Protein AF-0000000067841656 (afdb_homodimer)

Secondary structure (DSSP, 8-state):
-----------B-S--HHHHHHHHHTT--GGGEEEEEEESSS----EEESTTS-B--GGGHHHHHHHHHHHHT-TT---EEEEEESSEEETTEEES-EEEE----TT--HHHHHHHHHHHHHTT--EE-S-EEEE--SS-----PPP--SSS-TT-GGGPPP-TT--GGG-EEEEEEEETTEEEEEEES--TTEEEEEEEEEES--S----EEEEEEEETTEEEEEEEEEEETT-EEEEEE--S-HHHHHHHHHHHHHHHTT-EE-S-EEE-PPPTTPEEEEEEEPPPHHHHHHHHHHHT-HHHHHHHHHHHHHHT--TTSSSHHHHHHHHHHHHHHHTT---TT-B-SSSSS--SS-BB-HHHHHHHHHHHHHSTTHHHHHHTSPBTTTSGGGTTTTTTSTTTTSEEEEEEEETTEEEEEEEEE-TTS-EEEEEEEEE-SS-TTHHHHHHHHHHHHHT----TT-----/-----------B-S--HHHHHHHHHTT--GGGEEEEEEESSS----EEESTTS-B--GGGHHHHHHHHHHHHT-TT---EEEEEESSEEETTEEES-EEEE----TT--HHHHHHHHHHHHHTT--EE-S-EEEE--SS-----PPP--SSS-TT-GGGPPP-TT--GGG-EEEEEEEETTEEEEEEES--TTEEEEEEEEEES-SS----EEEEEEEETTEEEEEEEEEEETT-EEEEEE--S-HHHHHHHHHHHHHHHTT-EE-S-EEE-PPPTTPEEEEEEEPPPHHHHHHHHHHHT-HHHHHHHHHHHHHHT--TT-SSHHHHHHHHHHHHHHHTT---TT-B-SSSSS--SS-BB-HHHHHHHHHHHHHSTTHHHHHHTSPBTTTSGGGTTTTTTSTTTTSEEEEEEEETTEEEEEEEEE-TTS-EEEEEEEEE-SS-TTHHHHHHHHHHHHHT----TT-----

Foldseek 3Di:
DPPPDPPPQAAAADDDPVLVVLCVVQPHDQCQKFKWKFFFFDDDHIYGYNQPDWDQFFQLLLLLLLLLCCVPVHQQDWFKWFWWFPADADQQETEGEIEIWFRLGLPQELVNLLVQVVLLVVLRHFEYAEEYAYEFPLFQDDDDDQFDQVPPDCFDLLRQATTSQQYNSLKKKWKWAAAPFDIDIDIPPPFVQEAEAEAEGEDADPPQPWDWDWQWDDDPRHIYIYIYTYGYHGDMDMDMTRGDDRQSSNRRSSQSSSVVVNGYYNYYYYYDHDDPSIGTSGMDIHGGSLVLLLCCQQALRQNSSLSSLLSCQSVQPDPVQSTSNSSSVVSSQVVCVVVVQNWPSADDDRSRSSDPPGIGGLNSQLVVQSVLCVDPCVVSSQSSADFACCGGPNVNPCVPHPQGRFWRWGWRDGQFKTWIWHWGAACVGTIMTMTMMGGGNHCPSVVVSVSVSRVVRNDPDDPVPPPPPD/DDPPDPPPQAAAADDDPVLVVLCVVQPHDQCQKFKWKFFFFDDDHIYGYNQPDKDQFFQLLLLLLLLLCCVPVHQQDWFKWFWWFPADADQQETEGEIEIWFRLGLPQELVNLLVQVVLLVVLRHFEYAEEYAYEFPLFQDDDDDQFDQVPPDCFDLLRQATTSQQYNSLKKKWKWAAAPFDIDIDIPPPFVQEAEAEAEGEDADPPQPKDWDWQWDDDPRHIYIYIYTYGYHGDMDMDMTRGDDRQSSNRRSSQSSSVVVNGYYNYYYYYDHDDPSIGTSGMDIHGGSLVLLLCCQQALRQNSSLSSLLSCQSVQPDPPQSTSNSSSVVSSQVVCVVVVQNWPSADDDRSRSSDPPGIGGLNSQLVVQSVLCVDPCVVSSQSSAHFACCGGPNVNPCVVHPQGRFWRWGWRDGQFKTWIWGWGAALVGTIMTMTMMGGGNHCPSVVVSVSVSRVVRNDPDDPVPPPPPD

InterPro domains:
  IPR000667 Peptidase S13, D-Ala-D-Ala carboxypeptidase C [PF02113] (19-440)
  IPR000667 Peptidase S13, D-Ala-D-Ala carboxypeptidase C [PR00922] (55-74)
  IPR000667 Peptidase S13, D-Ala-D-Ala carboxypeptidase C [PR00922] (280-302)
  IPR000667 Peptidase S13, D-Ala-D-Ala carboxypeptidase C [PR00922] (340-354)
  IPR000667 Peptidase S13, D-Ala-D-Ala carboxypeptidase C [PR00922] (355-369)
  IPR000667 Peptidase S13, D-Ala-D-Ala carboxypeptidase C [PR00922] (417-430)
  IPR000667 Peptidase S13, D-Ala-D-Ala carboxypeptidase C [PTHR30023] (12-459)
  IPR000667 Peptidase S13, D-Ala-D-Ala carboxypeptidase C [TIGR00666] (50-440)
  IPR012338 Beta-lactamase/transpeptidase-like [G3DSA:3.40.710.10] (265-459)
  IPR012338 Beta-lactamase/transpeptidase-like [SSF56601] (22-460)

Structure (mmCIF, N/CA/C/O backbone):
data_AF-0000000067841656-model_v1
#
loop_
_entity.id
_entity.type
_entity.pdbx_description
1 polymer 'D-alanyl-D-alanine carboxypeptidase'
#
loop_
_atom_site.group_PDB
_atom_site.id
_atom_site.type_symbol
_atom_site.label_atom_id
_atom_site.label_alt_id
_atom_site.label_comp_id
_atom_site.label_asym_id
_atom_site.label_entity_id
_atom_site.label_seq_id
_atom_site.pdbx_PDB_ins_code
_atom_site.Cartn_x
_atom_site.Cartn_y
_atom_site.Cartn_z
_atom_site.occupancy
_atom_site.B_iso_or_equiv
_atom_site.auth_seq_id
_atom_site.auth_comp_id
_atom_site.auth_asym_id
_atom_site.auth_atom_id
_atom_site.pdbx_PDB_model_num
ATOM 1 N N . MET A 1 1 ? -13.117 48.906 34.156 1 37.34 1 MET A N 1
ATOM 2 C CA . MET A 1 1 ? -12.469 47.688 33.719 1 37.34 1 MET A CA 1
ATOM 3 C C . MET A 1 1 ? -13.102 47.188 32.406 1 37.34 1 MET A C 1
ATOM 5 O O . MET A 1 1 ? -14.281 46.812 32.375 1 37.34 1 MET A O 1
ATOM 9 N N . PRO A 1 2 ? -12.633 47.594 31.234 1 47 2 PRO A N 1
ATOM 10 C CA . PRO A 1 2 ? -13.289 47.188 29.984 1 47 2 PRO A CA 1
ATOM 11 C C . PRO A 1 2 ? -13.266 45.688 29.781 1 47 2 PRO A C 1
ATOM 13 O O . PRO A 1 2 ? -12.227 45.031 29.969 1 47 2 PRO A O 1
ATOM 16 N N . LEU A 1 3 ? -14.344 45 30 1 43.19 3 LEU A N 1
ATOM 17 C CA . LEU A 1 3 ? -14.539 43.594 29.609 1 43.19 3 LEU A CA 1
ATOM 18 C C . LEU A 1 3 ? -14.18 43.406 28.141 1 43.19 3 LEU A C 1
ATOM 20 O O . LEU A 1 3 ? -14.812 44 27.25 1 43.19 3 LEU A O 1
ATOM 24 N N . ALA A 1 4 ? -12.906 43.062 27.828 1 50.03 4 ALA A N 1
ATOM 25 C CA . ALA A 1 4 ? -12.562 42.594 26.5 1 50.03 4 ALA A CA 1
ATOM 26 C C . ALA A 1 4 ? -13.594 41.562 26 1 50.03 4 ALA A C 1
ATOM 28 O O . ALA A 1 4 ? -13.781 40.531 26.609 1 50.03 4 ALA A O 1
ATOM 29 N N . LEU A 1 5 ? -14.641 42 25.328 1 46.34 5 LEU A N 1
ATOM 30 C CA . LEU A 1 5 ? -15.516 41.031 24.656 1 46.34 5 LEU A CA 1
ATOM 31 C C . LEU A 1 5 ? -14.703 40.031 23.844 1 46.34 5 LEU A C 1
ATOM 33 O O . LEU A 1 5 ? -13.727 40.406 23.188 1 46.34 5 LEU A O 1
ATOM 37 N N . PRO A 1 6 ? -14.789 38.781 24.203 1 46.47 6 PRO A N 1
ATOM 38 C CA . PRO A 1 6 ? -14.125 37.812 23.344 1 46.47 6 PRO A CA 1
ATOM 39 C C . PRO A 1 6 ? -14.352 38.062 21.859 1 46.47 6 PRO A C 1
ATOM 41 O O . PRO A 1 6 ? -15.484 38.312 21.438 1 46.47 6 PRO A O 1
ATOM 44 N N . SER A 1 7 ? -13.531 38.75 21.172 1 45.5 7 SER A N 1
ATOM 45 C CA . SER A 1 7 ? -13.625 38.969 19.734 1 45.5 7 SER A CA 1
ATOM 46 C C . SER A 1 7 ? -14.109 37.688 19.016 1 45.5 7 SER A C 1
ATOM 48 O O . SER A 1 7 ? -13.414 36.688 19.016 1 45.5 7 SER A O 1
ATOM 50 N N . HIS A 1 8 ? -15.383 37.406 19.062 1 53.16 8 HIS A N 1
ATOM 51 C CA . HIS A 1 8 ? -15.922 36.344 18.219 1 53.16 8 HIS A CA 1
ATOM 52 C C . HIS A 1 8 ? -15.367 36.438 16.797 1 53.16 8 HIS A C 1
ATOM 54 O O . HIS A 1 8 ? -15.523 37.438 16.125 1 53.16 8 HIS A O 1
ATOM 60 N N . ALA A 1 9 ? -14.352 35.719 16.547 1 65.88 9 ALA A N 1
ATOM 61 C CA . ALA A 1 9 ? -13.781 35.656 15.203 1 65.88 9 ALA A CA 1
ATOM 62 C C . ALA A 1 9 ? -14.875 35.625 14.141 1 65.88 9 ALA A C 1
ATOM 64 O O . ALA A 1 9 ? -15.914 34.969 14.336 1 65.88 9 ALA A O 1
ATOM 65 N N . ALA A 1 10 ? -15.008 36.531 13.227 1 84.19 10 ALA A N 1
ATOM 66 C CA . ALA A 1 10 ? -15.945 36.688 12.117 1 84.19 10 ALA A CA 1
ATOM 67 C C . ALA A 1 10 ? -16.188 35.344 11.414 1 84.19 10 ALA A C 1
ATOM 69 O O . ALA A 1 10 ? -15.258 34.562 11.266 1 84.19 10 ALA A O 1
ATOM 70 N N . VAL A 1 11 ? -17.484 34.844 11.375 1 91.62 11 VAL A N 1
ATOM 71 C CA . VAL A 1 11 ? -17.906 33.656 10.641 1 91.62 11 VAL A CA 1
ATOM 72 C C . VAL A 1 11 ? -18.828 34.062 9.484 1 91.62 11 VAL A C 1
ATOM 74 O O . VAL A 1 11 ? -19.734 34.875 9.656 1 91.62 11 VAL A O 1
ATOM 77 N N . ASN A 1 12 ? -18.516 33.562 8.289 1 93.25 12 ASN A N 1
ATOM 78 C CA . ASN A 1 12 ? -19.391 33.75 7.141 1 93.25 12 ASN A CA 1
ATOM 79 C C . ASN A 1 12 ? -20.562 32.781 7.176 1 93.25 12 ASN A C 1
ATOM 81 O O . ASN A 1 12 ? -20.344 31.547 7.211 1 93.25 12 ASN A O 1
ATOM 85 N N . THR A 1 13 ? -21.781 33.25 7.105 1 96 13 THR A N 1
ATOM 86 C CA . THR A 1 13 ? -22.953 32.375 7.152 1 96 13 THR A CA 1
ATOM 87 C C . THR A 1 13 ? -23.688 32.375 5.816 1 96 13 THR A C 1
ATOM 89 O O . THR A 1 13 ? -24.812 31.875 5.715 1 96 13 THR A O 1
ATOM 92 N N . THR A 1 14 ? -23.078 33 4.801 1 94.88 14 THR A N 1
ATOM 93 C CA . THR A 1 14 ? -23.641 33 3.453 1 94.88 14 THR A CA 1
ATOM 94 C C . THR A 1 14 ? -22.734 32.219 2.498 1 94.88 14 THR A C 1
ATOM 96 O O . THR A 1 14 ? -21.547 32.062 2.76 1 94.88 14 THR A O 1
ATOM 99 N N . LEU A 1 15 ? -23.344 31.766 1.473 1 96.38 15 LEU A N 1
ATOM 100 C CA . LEU A 1 15 ? -22.578 31.047 0.465 1 96.38 15 LEU A CA 1
ATOM 101 C C . LEU A 1 15 ? -21.75 32 -0.387 1 96.38 15 LEU A C 1
ATOM 103 O O . LEU A 1 15 ? -22.203 33.125 -0.669 1 96.38 15 LEU A O 1
ATOM 107 N N . PRO A 1 16 ? -20.578 31.547 -0.804 1 93.62 16 PRO A N 1
ATOM 108 C CA . PRO A 1 16 ? -19.891 32.344 -1.821 1 93.62 16 PRO A CA 1
ATOM 109 C C . PRO A 1 16 ? -20.766 32.625 -3.053 1 93.62 16 PRO A C 1
ATOM 111 O O . PRO A 1 16 ? -21.531 31.734 -3.463 1 93.62 16 PRO A O 1
ATOM 114 N N . ALA A 1 17 ? -20.531 33.781 -3.648 1 95.25 17 ALA A N 1
ATOM 115 C CA . ALA A 1 17 ? -21.391 34.25 -4.738 1 95.25 17 ALA A CA 1
ATOM 116 C C . ALA A 1 17 ? -21.406 33.219 -5.887 1 95.25 17 ALA A C 1
ATOM 118 O O . ALA A 1 17 ? -22.469 32.906 -6.438 1 95.25 17 ALA A O 1
ATOM 119 N N . LYS A 1 18 ? -20.297 32.75 -6.246 1 96.12 18 LYS A N 1
ATOM 120 C CA . LYS A 1 18 ? -20.219 31.828 -7.383 1 96.12 18 LYS A CA 1
ATOM 121 C C . LYS A 1 18 ? -20.859 30.484 -7.055 1 96.12 18 LYS A C 1
ATOM 123 O O . LYS A 1 18 ? -21.406 29.828 -7.938 1 96.12 18 LYS A O 1
ATOM 128 N N . VAL A 1 19 ? -20.828 30.062 -5.805 1 97.5 19 VAL A N 1
ATOM 129 C CA . VAL A 1 19 ? -21.484 28.828 -5.375 1 97.5 19 VAL A CA 1
ATOM 130 C C . VAL A 1 19 ? -23 29 -5.457 1 97.5 19 VAL A C 1
ATOM 132 O O . VAL A 1 19 ? -23.719 28.125 -5.941 1 97.5 19 VAL A O 1
ATOM 135 N N . GLN A 1 20 ? -23.453 30.172 -4.996 1 96.81 20 GLN A N 1
ATOM 136 C CA . GLN A 1 20 ? -24.875 30.469 -5.086 1 96.81 20 GLN A CA 1
ATOM 137 C C . GLN A 1 20 ? -25.344 30.484 -6.539 1 96.81 20 GLN A C 1
ATOM 139 O O . GLN A 1 20 ? -26.422 29.969 -6.848 1 96.81 20 GLN A O 1
ATOM 144 N N . GLN A 1 21 ? -24.531 31.062 -7.398 1 97.44 21 GLN A N 1
ATOM 145 C CA . GLN A 1 21 ? -24.844 31.094 -8.82 1 97.44 21 GLN A CA 1
ATOM 146 C C . GLN A 1 21 ? -24.922 29.672 -9.398 1 97.44 21 GLN A C 1
ATOM 148 O O . GLN A 1 21 ? -25.797 29.375 -10.219 1 97.44 21 GLN A O 1
ATOM 153 N N . ALA A 1 22 ? -23.984 28.875 -8.969 1 97.31 22 ALA A N 1
ATOM 154 C CA . ALA A 1 22 ? -23.969 27.484 -9.445 1 97.31 22 ALA A CA 1
ATOM 155 C C . ALA A 1 22 ? -25.219 26.734 -9 1 97.31 22 ALA A C 1
ATOM 157 O O . ALA A 1 22 ? -25.766 25.938 -9.758 1 97.31 22 ALA A O 1
ATOM 158 N N . LEU A 1 23 ? -25.656 26.938 -7.738 1 97.75 23 LEU A N 1
ATOM 159 C CA . LEU A 1 23 ? -26.875 26.328 -7.246 1 97.75 23 LEU A CA 1
ATOM 160 C C . LEU A 1 23 ? -28.078 26.734 -8.102 1 97.75 23 LEU A C 1
ATOM 162 O O . LEU A 1 23 ? -28.844 25.875 -8.562 1 97.75 23 LEU A O 1
ATOM 166 N N . LYS A 1 24 ? -28.141 27.969 -8.359 1 96.69 24 LYS A N 1
ATOM 167 C CA . LYS A 1 24 ? -29.266 28.5 -9.141 1 96.69 24 LYS A CA 1
ATOM 168 C C . LYS A 1 24 ? -29.234 27.953 -10.562 1 96.69 24 LYS A C 1
ATOM 170 O O . LYS A 1 24 ? -30.281 27.594 -11.109 1 96.69 24 LYS A O 1
ATOM 175 N N . ALA A 1 25 ? -28.078 27.953 -11.125 1 97 25 ALA A N 1
ATOM 176 C CA . ALA A 1 25 ? -27.922 27.484 -12.5 1 97 25 ALA A CA 1
ATOM 177 C C . ALA A 1 25 ? -28.359 26.031 -12.641 1 97 25 ALA A C 1
ATOM 179 O O . ALA A 1 25 ? -28.812 25.609 -13.711 1 97 25 ALA A O 1
ATOM 180 N N . ASN A 1 26 ? -28.281 25.297 -11.578 1 96.44 26 ASN A N 1
ATOM 181 C CA . ASN A 1 26 ? -28.625 23.875 -11.617 1 96.44 26 ASN A CA 1
ATOM 182 C C . ASN A 1 26 ? -29.969 23.609 -10.953 1 96.44 26 ASN A C 1
ATOM 184 O O . ASN A 1 26 ? -30.281 22.453 -10.633 1 96.44 26 ASN A O 1
ATOM 188 N N . LYS A 1 27 ? -30.703 24.703 -10.648 1 96.31 27 LYS A N 1
ATOM 189 C CA . LYS A 1 27 ? 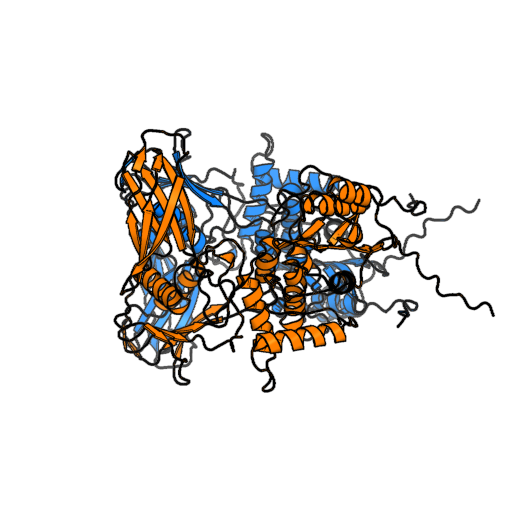-32.062 24.656 -10.141 1 96.31 27 LYS A CA 1
ATOM 190 C C . LYS A 1 27 ? -32.125 23.984 -8.766 1 96.31 27 LYS A C 1
ATOM 192 O O . LYS A 1 27 ? -33.031 23.188 -8.492 1 96.31 27 LYS A O 1
ATOM 197 N N . LEU A 1 28 ? -31.156 24.188 -8.016 1 97.31 28 LEU A N 1
ATOM 198 C CA . LEU A 1 28 ? -31.109 23.719 -6.637 1 97.31 28 LEU A CA 1
ATOM 199 C C . LEU A 1 28 ? -31.391 24.875 -5.668 1 97.31 28 LEU A C 1
ATOM 201 O O . LEU A 1 28 ? -30.938 26 -5.895 1 97.31 28 LEU A O 1
ATOM 205 N N . GLN A 1 29 ? -32.156 24.609 -4.621 1 95.69 29 GLN A N 1
ATOM 206 C CA . GLN A 1 29 ? -32.375 25.594 -3.562 1 95.69 29 GLN A CA 1
ATOM 207 C C . GLN A 1 29 ? -31.188 25.672 -2.611 1 95.69 29 GLN A C 1
ATOM 209 O O . GLN A 1 29 ? -30.453 24.688 -2.443 1 95.69 29 GLN A O 1
ATOM 214 N N . ASP A 1 30 ? -31.031 26.766 -1.942 1 94.56 30 ASP A N 1
ATOM 215 C CA . ASP A 1 30 ? -29.953 26.953 -0.974 1 94.56 30 ASP A CA 1
ATOM 216 C C . ASP A 1 30 ? -30.047 25.922 0.149 1 94.56 30 ASP A C 1
ATOM 218 O O . ASP A 1 30 ? -29.031 25.5 0.704 1 94.56 30 ASP A O 1
ATOM 222 N N . THR A 1 31 ? -31.266 25.5 0.423 1 95.69 31 THR A N 1
ATOM 223 C CA . THR A 1 31 ? -31.484 24.562 1.521 1 95.69 31 THR A CA 1
ATOM 224 C C . THR A 1 31 ? -30.938 23.188 1.172 1 95.69 31 THR A C 1
ATOM 226 O O . THR A 1 31 ? -30.766 22.344 2.051 1 95.69 31 THR A O 1
ATOM 229 N N . ALA A 1 32 ? -30.594 22.984 -0.063 1 97.62 32 ALA A N 1
ATOM 230 C CA . ALA A 1 32 ? -30.078 21.688 -0.508 1 97.62 32 ALA A CA 1
ATOM 231 C C . ALA A 1 32 ? -28.625 21.5 -0.102 1 97.62 32 ALA A C 1
ATOM 233 O O . ALA A 1 32 ? -28.141 20.375 -0.027 1 97.62 32 ALA A O 1
ATOM 234 N N . LEU A 1 33 ? -27.938 22.578 0.119 1 98.56 33 LEU A N 1
ATOM 235 C CA . LEU A 1 33 ? -26.5 22.516 0.381 1 98.56 33 LEU A CA 1
ATOM 236 C C . LEU A 1 33 ? -26.203 22.828 1.842 1 98.56 33 LEU A C 1
ATOM 238 O O . LEU A 1 33 ? -26.719 23.812 2.387 1 98.56 33 LEU A O 1
ATOM 242 N N . SER A 1 34 ? -25.5 21.969 2.521 1 98.75 34 SER A N 1
ATOM 243 C CA . SER A 1 34 ? -24.828 22.234 3.789 1 98.75 34 SER A CA 1
ATOM 244 C C . SER A 1 34 ? -23.328 22.375 3.6 1 98.75 34 SER A C 1
ATOM 246 O O . SER A 1 34 ? -22.703 21.562 2.904 1 98.75 34 SER A O 1
ATOM 248 N N . LEU A 1 35 ? -22.703 23.453 4.164 1 98.81 35 LEU A N 1
ATOM 249 C CA . LEU A 1 35 ? -21.312 23.75 3.877 1 98.81 35 LEU A CA 1
ATOM 250 C C . LEU A 1 35 ? -20.594 24.25 5.129 1 98.81 35 LEU A C 1
ATOM 252 O O . LEU A 1 35 ? -21.094 25.125 5.832 1 98.81 35 LEU A O 1
ATOM 256 N N . VAL A 1 36 ? -19.469 23.672 5.445 1 98.81 36 VAL A N 1
ATOM 257 C CA . VAL A 1 36 ? -18.547 24.203 6.441 1 98.81 36 VAL A CA 1
ATOM 258 C C . VAL A 1 36 ? -17.125 24.234 5.875 1 98.81 36 VAL A C 1
ATOM 260 O O . VAL A 1 36 ? -16.656 23.234 5.316 1 98.81 36 VAL A O 1
ATOM 263 N N . MET A 1 37 ? -16.438 25.328 5.863 1 98.5 37 MET A N 1
ATOM 264 C CA . MET A 1 37 ? -15.023 25.516 5.578 1 98.5 37 MET A CA 1
ATOM 265 C C . MET A 1 37 ? -14.312 26.141 6.777 1 98.5 37 MET A C 1
ATOM 267 O O . MET A 1 37 ? -14.695 27.219 7.238 1 98.5 37 MET A O 1
ATOM 271 N N . LEU A 1 38 ? -13.289 25.5 7.266 1 98.25 38 LEU A N 1
ATOM 272 C CA . LEU A 1 38 ? -12.555 25.953 8.438 1 98.25 38 LEU A CA 1
ATOM 273 C C . LEU A 1 38 ? -11.07 26.141 8.117 1 98.25 38 LEU A C 1
ATOM 275 O O . LEU A 1 38 ? -10.398 25.188 7.719 1 98.25 38 LEU A O 1
ATOM 279 N N . PRO A 1 39 ? -10.523 27.391 8.281 1 97.12 39 PRO A N 1
ATOM 280 C CA . PRO A 1 39 ? -9.07 27.5 8.195 1 97.12 39 PRO A CA 1
ATOM 281 C C . PRO A 1 39 ? -8.344 26.734 9.297 1 97.12 39 PRO A C 1
ATOM 283 O O . PRO A 1 39 ? -8.773 26.75 10.453 1 97.12 39 PRO A O 1
ATOM 286 N N . LEU A 1 40 ? -7.227 26.062 8.922 1 97.44 40 LEU A N 1
ATOM 287 C CA . LEU A 1 40 ? -6.578 25.203 9.906 1 97.44 40 LEU A CA 1
ATOM 288 C C . LEU A 1 40 ? -5.207 25.75 10.289 1 97.44 40 LEU A C 1
ATOM 290 O O . LEU A 1 40 ? -4.77 25.578 11.43 1 97.44 40 LEU A O 1
ATOM 294 N N . ASP A 1 41 ? -4.422 26.359 9.414 1 95.06 41 ASP A N 1
ATOM 295 C CA . ASP A 1 41 ? -3.045 26.719 9.734 1 95.06 41 ASP A CA 1
ATOM 296 C C . ASP A 1 41 ? -2.711 28.125 9.227 1 95.06 41 ASP A C 1
ATOM 298 O O . ASP A 1 41 ? -1.539 28.453 9.055 1 95.06 41 ASP A O 1
ATOM 302 N N . GLY A 1 42 ? -3.693 28.828 8.906 1 90.88 42 GLY A N 1
ATOM 303 C CA . GLY A 1 42 ? -3.502 30.172 8.414 1 90.88 42 GLY A CA 1
ATOM 304 C C . GLY A 1 42 ? -4.699 31.078 8.664 1 90.88 42 GLY A C 1
ATOM 305 O O . GLY A 1 42 ? -5.66 30.672 9.32 1 90.88 42 GLY A O 1
ATOM 306 N N . PRO A 1 43 ? -4.531 32.25 8.195 1 90.56 43 PRO A N 1
ATOM 307 C CA . PRO A 1 43 ? -5.656 33.188 8.344 1 90.56 43 PRO A CA 1
ATOM 308 C C . PRO A 1 43 ? -6.852 32.812 7.473 1 90.56 43 PRO A C 1
ATOM 310 O O . PRO A 1 43 ? -6.707 32.031 6.527 1 90.56 43 PRO A O 1
ATOM 313 N N . GLY A 1 44 ? -7.996 33.188 7.809 1 91 44 GLY A N 1
ATOM 314 C CA . GLY A 1 44 ? -9.227 32.969 7.062 1 91 44 GLY A CA 1
ATOM 315 C C . GLY A 1 44 ? -10.469 33.031 7.926 1 91 44 GLY A C 1
ATOM 316 O O . GLY A 1 44 ? -10.398 32.875 9.141 1 91 44 GLY A O 1
ATOM 317 N N . THR A 1 45 ? -11.531 33.375 7.238 1 93.44 45 THR A N 1
ATOM 318 C CA . THR A 1 45 ? -12.828 33.406 7.914 1 93.44 45 THR A CA 1
ATOM 319 C C . THR A 1 45 ? -13.609 32.125 7.637 1 93.44 45 THR A C 1
ATOM 321 O O . THR A 1 45 ? -13.836 31.766 6.48 1 93.44 45 THR A O 1
ATOM 324 N N . PRO A 1 46 ? -13.961 31.406 8.68 1 96.88 46 PRO A N 1
ATOM 325 C CA . PRO A 1 46 ? -14.773 30.203 8.469 1 96.88 46 PRO A CA 1
ATOM 326 C C . PRO A 1 46 ? -16.078 30.484 7.734 1 96.88 46 PRO A C 1
ATOM 328 O O . PRO A 1 46 ? -16.641 31.578 7.871 1 96.88 46 PRO A O 1
ATOM 331 N N . THR A 1 47 ? -16.5 29.562 6.902 1 97.38 47 THR A N 1
ATOM 332 C CA . THR A 1 47 ? -17.844 29.562 6.32 1 97.38 47 THR A CA 1
ATOM 333 C C . THR A 1 47 ? -18.703 28.469 6.941 1 97.38 47 THR A C 1
ATOM 335 O O . THR A 1 47 ? -18.297 27.312 6.988 1 97.38 47 THR A O 1
ATOM 338 N N . VAL A 1 48 ? -19.859 28.797 7.492 1 98.38 48 VAL A N 1
ATOM 339 C CA . VAL A 1 48 ? -20.828 27.875 8.094 1 98.38 48 VAL A CA 1
ATOM 340 C C . VAL A 1 48 ? -22.219 28.156 7.543 1 98.38 48 VAL A C 1
ATOM 342 O O . VAL A 1 48 ? -22.828 29.188 7.844 1 98.38 48 VAL A O 1
ATOM 345 N N . PHE A 1 49 ? -22.672 27.25 6.719 1 98.56 49 PHE A N 1
ATOM 346 C CA . PHE A 1 49 ? -23.953 27.422 6.039 1 98.56 49 PHE A CA 1
ATOM 347 C C . PHE A 1 49 ? -24.797 26.156 6.145 1 98.56 49 PHE A C 1
ATOM 349 O O . PHE A 1 49 ? -24.391 25.094 5.648 1 98.56 49 PHE A O 1
ATOM 356 N N . ASN A 1 50 ? -25.984 26.203 6.785 1 98.44 50 ASN A N 1
ATOM 357 C CA . ASN A 1 50 ? -26.844 25.031 7.004 1 98.44 50 ASN A CA 1
ATOM 358 C C . ASN A 1 50 ? -26.078 23.891 7.656 1 98.44 50 ASN A C 1
ATOM 360 O O . ASN A 1 50 ? -26.203 22.734 7.246 1 98.44 50 ASN A O 1
ATOM 364 N N . ALA A 1 51 ? -25.281 24.297 8.633 1 98.31 51 ALA A N 1
ATOM 365 C CA . ALA A 1 51 ? -24.25 23.375 9.094 1 98.31 51 ALA A CA 1
ATOM 366 C C . ALA A 1 51 ? -24.797 22.422 10.148 1 98.31 51 ALA A C 1
ATOM 368 O O . ALA A 1 51 ? -24.172 21.406 10.469 1 98.31 51 ALA A O 1
ATOM 369 N N . ASP A 1 52 ? -25.969 22.625 10.711 1 98 52 ASP A N 1
ATOM 370 C CA . ASP A 1 52 ? -26.469 21.844 11.836 1 98 52 ASP A CA 1
ATOM 371 C C . ASP A 1 52 ? -27.688 21.016 11.438 1 98 52 ASP A C 1
ATOM 373 O O . ASP A 1 52 ? -28.5 20.625 12.289 1 98 52 ASP A O 1
ATOM 377 N N . VAL A 1 53 ? -27.828 20.781 10.164 1 97.88 53 VAL A N 1
ATOM 378 C CA . VAL A 1 53 ? -28.906 19.938 9.656 1 97.88 53 VAL A CA 1
ATOM 379 C C . VAL A 1 53 ? -28.391 18.5 9.492 1 97.88 53 VAL A C 1
ATOM 381 O O . VAL A 1 53 ? -27.234 18.297 9.133 1 97.88 53 VAL A O 1
ATOM 384 N N . SER A 1 54 ? -29.297 17.578 9.875 1 98.38 54 SER A N 1
ATOM 385 C CA . SER A 1 54 ? -28.984 16.172 9.625 1 98.38 54 SER A CA 1
ATOM 386 C C . SER A 1 54 ? -29.094 15.836 8.141 1 98.38 54 SER A C 1
ATOM 388 O O . SER A 1 54 ? -30.172 15.938 7.551 1 98.38 54 SER A O 1
ATOM 390 N N . VAL A 1 55 ? -27.984 15.461 7.531 1 98.69 55 VAL A N 1
ATOM 391 C CA . VAL A 1 55 ? -27.984 15.148 6.105 1 98.69 55 VAL A CA 1
ATOM 392 C C . VAL A 1 55 ? -27.391 13.766 5.871 1 98.69 55 VAL A C 1
ATOM 394 O O . VAL A 1 55 ? -26.688 13.234 6.738 1 98.69 55 VAL A O 1
ATOM 397 N N . ASN A 1 56 ? -27.781 13.125 4.758 1 98.62 56 ASN A N 1
ATOM 398 C CA . ASN A 1 56 ? -27.125 11.898 4.316 1 98.62 56 ASN A CA 1
ATOM 399 C C . ASN A 1 56 ? -25.75 12.188 3.727 1 98.62 56 ASN A C 1
ATOM 401 O O . ASN A 1 56 ? -25.625 12.906 2.736 1 98.62 56 ASN A O 1
ATOM 405 N N . PRO A 1 57 ? -24.734 11.68 4.324 1 98.69 57 PRO A N 1
ATOM 406 C CA . PRO A 1 57 ? -23.375 12.023 3.889 1 98.69 57 PRO A CA 1
ATOM 407 C C . PRO A 1 57 ? -22.906 11.164 2.721 1 98.69 57 PRO A C 1
ATOM 409 O O . PRO A 1 57 ? -21.859 11.445 2.129 1 98.69 57 PRO A O 1
ATOM 412 N N . ALA A 1 58 ? -23.672 10.156 2.352 1 98.44 58 ALA A N 1
ATOM 413 C CA . ALA A 1 58 ? -23.172 9.133 1.439 1 98.44 58 ALA A CA 1
ATOM 414 C C . ALA A 1 58 ? -21.781 8.641 1.877 1 98.44 58 ALA A C 1
ATOM 416 O O . ALA A 1 58 ? -21.547 8.406 3.064 1 98.44 58 ALA A O 1
ATOM 417 N N . SER A 1 59 ? -20.812 8.445 0.965 1 98.81 59 SER A N 1
ATOM 418 C CA . SER A 1 59 ? -19.562 7.766 1.246 1 98.81 59 SER A CA 1
ATOM 419 C C . SER A 1 59 ? -18.625 8.656 2.049 1 98.81 59 SER A C 1
ATOM 421 O O . SER A 1 59 ? -17.562 8.211 2.496 1 98.81 59 SER A O 1
ATOM 423 N N . THR A 1 60 ? -18.891 9.906 2.244 1 98.94 60 THR A N 1
ATOM 424 C CA . THR A 1 60 ? -18.031 10.672 3.137 1 98.94 60 THR A CA 1
ATOM 425 C C . THR A 1 60 ? -18.125 10.141 4.562 1 98.94 60 THR A C 1
ATOM 427 O O . THR A 1 60 ? -17.266 10.438 5.398 1 98.94 60 THR A O 1
ATOM 430 N N . MET A 1 61 ? -19.156 9.312 4.875 1 98.94 61 MET A N 1
ATOM 431 C CA . MET A 1 61 ? -19.234 8.602 6.148 1 98.94 61 MET A CA 1
ATOM 432 C C . MET A 1 61 ? -17.984 7.781 6.406 1 98.94 61 MET A C 1
ATOM 434 O O . MET A 1 61 ? -17.578 7.598 7.555 1 98.94 61 MET A O 1
ATOM 438 N N . LYS A 1 62 ? -17.312 7.328 5.363 1 98.94 62 LYS A N 1
ATOM 439 C CA . LYS A 1 62 ? -16.109 6.504 5.492 1 98.94 62 LYS A CA 1
ATOM 440 C C . LYS A 1 62 ? -15.008 7.254 6.23 1 98.94 62 LYS A C 1
ATOM 442 O O . LYS A 1 62 ? -14.117 6.633 6.816 1 98.94 62 LYS A O 1
ATOM 447 N N . LEU A 1 63 ? -15.023 8.602 6.195 1 99 63 LEU A N 1
ATOM 448 C CA . LEU A 1 63 ? -14.023 9.375 6.918 1 99 63 LEU A CA 1
ATOM 449 C C . LEU A 1 63 ? -14.188 9.195 8.422 1 99 63 LEU A C 1
ATOM 451 O O . LEU A 1 63 ? -13.195 9.133 9.156 1 99 63 LEU A O 1
ATOM 455 N N . VAL A 1 64 ? -15.406 9.102 8.906 1 98.94 64 VAL A N 1
ATOM 456 C CA . VAL A 1 64 ? -15.648 8.867 10.328 1 98.94 64 VAL A CA 1
ATOM 457 C C . VAL A 1 64 ? -15.109 7.492 10.719 1 98.94 64 VAL A C 1
ATOM 459 O O . VAL A 1 64 ? -14.375 7.363 11.703 1 98.94 64 VAL A O 1
ATOM 462 N N . THR A 1 65 ? -15.43 6.512 9.93 1 98.94 65 THR A N 1
ATOM 463 C CA . THR A 1 65 ? -15.023 5.137 10.195 1 98.94 65 THR A CA 1
ATOM 464 C C . THR A 1 65 ? -13.508 5.008 10.164 1 98.94 65 THR A C 1
ATOM 466 O O . THR A 1 65 ? -12.906 4.449 11.078 1 98.94 65 THR A O 1
ATOM 469 N N . THR A 1 66 ? -12.875 5.535 9.125 1 98.94 66 THR A N 1
ATOM 470 C CA . THR A 1 66 ? -11.445 5.34 8.93 1 98.94 66 THR A CA 1
ATOM 471 C C . THR A 1 66 ? -10.641 6.145 9.945 1 98.94 66 THR A C 1
ATOM 473 O O . THR A 1 66 ? -9.617 5.68 10.445 1 98.94 66 THR A O 1
ATOM 476 N N . TYR A 1 67 ? -11.062 7.383 10.289 1 98.94 67 TYR A N 1
ATOM 477 C CA . TYR A 1 67 ? -10.336 8.148 11.297 1 98.94 67 TYR A CA 1
ATOM 478 C C . TYR A 1 67 ? -10.477 7.512 12.672 1 98.94 67 TYR A C 1
ATOM 480 O O . TYR A 1 67 ? -9.492 7.371 13.406 1 98.94 67 TYR A O 1
ATOM 488 N N . ALA A 1 68 ? -11.688 7.125 13.023 1 98.94 68 ALA A N 1
ATOM 489 C CA . ALA A 1 68 ? -11.883 6.445 14.297 1 98.94 68 ALA A CA 1
ATOM 490 C C . ALA A 1 68 ? -10.984 5.215 14.414 1 98.94 68 ALA A C 1
ATOM 492 O O . ALA A 1 68 ? -10.336 5.004 15.438 1 98.94 68 ALA A O 1
ATOM 493 N N . ALA A 1 69 ? -10.977 4.418 13.359 1 98.94 69 ALA A N 1
ATOM 494 C CA . ALA A 1 69 ? -10.164 3.203 13.375 1 98.94 69 ALA A CA 1
ATOM 495 C C . ALA A 1 69 ? -8.688 3.533 13.547 1 98.94 69 ALA A C 1
ATOM 497 O O . ALA A 1 69 ? -7.973 2.852 14.289 1 98.94 69 ALA A O 1
ATOM 498 N N . LEU A 1 70 ? -8.234 4.566 12.852 1 98.69 70 LEU A N 1
ATOM 499 C CA . LEU A 1 70 ? -6.836 4.957 12.922 1 98.69 70 LEU A CA 1
ATOM 500 C C . LEU A 1 70 ? -6.438 5.309 14.352 1 98.69 70 LEU A C 1
ATOM 502 O O . LEU A 1 70 ? -5.34 4.969 14.797 1 98.69 70 LEU A O 1
ATOM 506 N N . GLU A 1 71 ? -7.277 5.914 15.078 1 98.25 71 GLU A N 1
ATOM 507 C CA . GLU A 1 71 ? -6.945 6.355 16.438 1 98.25 71 GLU A CA 1
ATOM 508 C C . GLU A 1 71 ? -7.211 5.25 17.453 1 98.25 71 GLU A C 1
ATOM 510 O O . GLU A 1 71 ? -6.48 5.117 18.438 1 98.25 71 GLU A O 1
ATOM 515 N N . LEU A 1 72 ? -8.234 4.441 17.25 1 98.75 72 LEU A N 1
ATOM 516 C CA . LEU A 1 72 ? -8.656 3.465 18.25 1 98.75 72 LEU A CA 1
ATOM 517 C C . LEU A 1 72 ? -7.887 2.158 18.094 1 98.75 72 LEU A C 1
ATOM 519 O O . LEU A 1 72 ? -7.449 1.569 19.078 1 98.75 72 LEU A O 1
ATOM 523 N N . LEU A 1 73 ? -7.758 1.691 16.859 1 98.75 73 LEU A N 1
ATOM 524 C CA . LEU A 1 73 ? -7.027 0.452 16.609 1 98.75 73 LEU A CA 1
ATOM 525 C C . LEU A 1 73 ? -5.531 0.719 16.484 1 98.75 73 LEU A C 1
ATOM 527 O O . LEU A 1 73 ? -4.711 -0.104 16.891 1 98.75 73 LEU A O 1
ATOM 531 N N . GLY A 1 74 ? -5.176 1.931 15.93 1 98.5 74 GLY A N 1
ATOM 532 C CA . GLY A 1 74 ? -3.785 2.287 15.711 1 98.5 74 GLY A CA 1
ATOM 533 C C . GLY A 1 74 ? -3.328 2.045 14.281 1 98.5 74 GLY A C 1
ATOM 534 O O . GLY A 1 74 ? -3.865 1.176 13.594 1 98.5 74 GLY A O 1
ATOM 535 N N . PRO A 1 75 ? -2.334 2.801 13.875 1 98.69 75 PRO A N 1
ATOM 536 C CA . PRO A 1 75 ? -1.884 2.75 12.484 1 98.69 75 PRO A CA 1
ATOM 537 C C . PRO A 1 75 ? -1.238 1.414 12.117 1 98.69 75 PRO A C 1
ATOM 539 O O . PRO A 1 75 ? -1.197 1.043 10.945 1 98.69 75 PRO A O 1
ATOM 542 N N . THR A 1 76 ? -0.772 0.614 13.055 1 98.62 76 THR A N 1
ATOM 543 C CA . THR A 1 76 ? -0.035 -0.607 12.758 1 98.62 76 THR A CA 1
ATOM 544 C C . THR A 1 76 ? -0.93 -1.833 12.914 1 98.62 76 THR A C 1
ATOM 546 O O . THR A 1 76 ? -0.45 -2.969 12.875 1 98.62 76 THR A O 1
ATOM 549 N N . PHE A 1 77 ? -2.232 -1.593 13.125 1 98.81 77 PHE A N 1
ATOM 550 C CA . PHE A 1 77 ? -3.174 -2.695 13.281 1 98.81 77 PHE A CA 1
ATOM 551 C C . PHE A 1 77 ? -3.184 -3.572 12.031 1 98.81 77 PHE A C 1
ATOM 553 O O . PHE A 1 77 ? -3.127 -3.064 10.906 1 98.81 77 PHE A O 1
ATOM 560 N N . GLN A 1 78 ? -3.26 -4.887 12.227 1 98.81 78 GLN A N 1
ATOM 561 C CA . GLN A 1 78 ? -3.357 -5.867 11.156 1 98.81 78 GLN A CA 1
ATOM 562 C C . GLN A 1 78 ? -4.395 -6.938 11.477 1 98.81 78 GLN A C 1
ATOM 564 O O . GLN A 1 78 ? -4.68 -7.199 12.648 1 98.81 78 GLN A O 1
ATOM 569 N N . TRP A 1 79 ? -4.988 -7.457 10.484 1 98.88 79 TRP A N 1
ATOM 570 C CA . TRP A 1 79 ? -5.879 -8.609 10.57 1 98.88 79 TRP A CA 1
ATOM 571 C C . TRP A 1 79 ? -5.125 -9.906 10.273 1 98.88 79 TRP A C 1
ATOM 573 O O . TRP A 1 79 ? -4.09 -9.891 9.602 1 98.88 79 TRP A O 1
ATOM 583 N N . LYS A 1 80 ? -5.613 -10.961 10.789 1 98.56 80 LYS A N 1
ATOM 584 C CA . LYS A 1 80 ? -4.969 -12.25 10.555 1 98.56 80 LYS A CA 1
ATOM 585 C C . LYS A 1 80 ? -5.918 -13.219 9.852 1 98.56 80 LYS A C 1
ATOM 587 O O . LYS A 1 80 ? -7.113 -13.242 10.141 1 98.56 80 LYS A O 1
ATOM 592 N N . THR A 1 81 ? -5.465 -13.938 8.953 1 98.88 81 THR A N 1
ATOM 593 C CA . THR A 1 81 ? -6.078 -15.109 8.352 1 98.88 81 THR A CA 1
ATOM 594 C C . THR A 1 81 ? -5.211 -16.344 8.57 1 98.88 81 THR A C 1
ATOM 596 O O . THR A 1 81 ? -4 -16.312 8.344 1 98.88 81 THR A O 1
ATOM 599 N N . GLU A 1 82 ? -5.84 -17.453 9.039 1 98.81 82 GLU A N 1
ATOM 600 C CA . GLU A 1 82 ? -5.027 -18.562 9.531 1 98.81 82 GLU A CA 1
ATOM 601 C C . GLU A 1 82 ? -5.559 -19.906 9.039 1 98.81 82 GLU A C 1
ATOM 603 O O . GLU A 1 82 ? -6.773 -20.109 8.961 1 98.81 82 GLU A O 1
ATOM 608 N N . PHE A 1 83 ? -4.68 -20.812 8.711 1 98.81 83 PHE A N 1
ATOM 609 C CA . PHE A 1 83 ? -4.992 -22.219 8.477 1 98.81 83 PHE A CA 1
ATOM 610 C C . PHE A 1 83 ? -4.672 -23.062 9.711 1 98.81 83 PHE A C 1
ATOM 612 O O . PHE A 1 83 ? -3.584 -22.938 10.281 1 98.81 83 PHE A O 1
ATOM 619 N N . TYR A 1 84 ? -5.621 -23.891 10.125 1 98.62 84 TYR A N 1
ATOM 620 C CA . TYR A 1 84 ? -5.461 -24.828 11.227 1 98.62 84 TYR A CA 1
ATOM 621 C C . TYR A 1 84 ? -5.762 -26.25 10.781 1 98.62 84 TYR A C 1
ATOM 623 O O . TYR A 1 84 ? -6.297 -26.469 9.688 1 98.62 84 TYR A O 1
ATOM 631 N N . THR A 1 85 ? -5.371 -27.219 11.625 1 98.25 85 THR A N 1
ATOM 632 C CA . THR A 1 85 ? -5.766 -28.609 11.391 1 98.25 85 THR A CA 1
ATOM 633 C C . THR A 1 85 ? -6.027 -29.328 12.711 1 98.25 85 THR A C 1
ATOM 635 O O . THR A 1 85 ? -5.508 -28.922 13.758 1 98.25 85 THR A O 1
ATOM 638 N N . ASP A 1 86 ? -6.879 -30.281 12.68 1 97.88 86 ASP A N 1
ATOM 639 C CA . ASP A 1 86 ? -7.102 -31.188 13.797 1 97.88 86 ASP A CA 1
ATOM 640 C C . ASP A 1 86 ? -6.469 -32.562 13.516 1 97.88 86 ASP A C 1
ATOM 642 O O . ASP A 1 86 ? -6.691 -33.5 14.266 1 97.88 86 ASP A O 1
ATOM 646 N N . GLY A 1 87 ? -5.727 -32.625 12.414 1 96.69 87 GLY A N 1
ATOM 647 C CA . GLY A 1 87 ? -5.148 -33.906 12 1 96.69 87 GLY A CA 1
ATOM 648 C C . GLY A 1 87 ? -3.639 -33.938 12.125 1 96.69 87 GLY A C 1
ATOM 649 O O . GLY A 1 87 ? -3.043 -33.094 12.781 1 96.69 87 GLY A O 1
ATOM 650 N N . THR A 1 88 ? -3.078 -35.031 11.57 1 93.38 88 THR A N 1
ATOM 651 C CA . THR A 1 88 ? -1.634 -35.25 11.57 1 93.38 88 THR A CA 1
ATOM 652 C C . THR A 1 88 ? -1.07 -35.062 10.156 1 93.38 88 THR A C 1
ATOM 654 O O . THR A 1 88 ? -1.736 -35.406 9.172 1 93.38 88 THR A O 1
ATOM 657 N N . LEU A 1 89 ? 0.049 -34.469 10.117 1 91.19 89 LEU A N 1
ATOM 658 C CA . LEU A 1 89 ? 0.741 -34.25 8.852 1 91.19 89 LEU A CA 1
ATOM 659 C C . LEU A 1 89 ? 1.955 -35.156 8.727 1 91.19 89 LEU A C 1
ATOM 661 O O . LEU A 1 89 ? 2.822 -35.156 9.602 1 91.19 89 LEU A O 1
ATOM 665 N N . SER A 1 90 ? 1.888 -35.969 7.699 1 88.5 90 SER A N 1
ATOM 666 C CA . SER A 1 90 ? 2.996 -36.875 7.414 1 88.5 90 SER A CA 1
ATOM 667 C C . SER A 1 90 ? 3.211 -37.031 5.914 1 88.5 90 SER A C 1
ATOM 669 O O . SER A 1 90 ? 2.277 -37.344 5.176 1 88.5 90 SER A O 1
ATOM 671 N N . ASN A 1 91 ? 4.441 -36.781 5.512 1 87.31 91 ASN A N 1
ATOM 672 C CA . ASN A 1 91 ? 4.848 -36.969 4.125 1 87.31 91 ASN A CA 1
ATOM 673 C C . ASN A 1 91 ? 3.93 -36.219 3.16 1 87.31 91 ASN A C 1
ATOM 675 O O . ASN A 1 91 ? 3.438 -36.812 2.191 1 87.31 91 ASN A O 1
ATOM 679 N N . GLY A 1 92 ? 3.502 -35.031 3.506 1 91.38 92 GLY A N 1
ATOM 680 C CA . GLY A 1 92 ? 2.74 -34.188 2.625 1 91.38 92 GLY A CA 1
ATOM 681 C C . GLY A 1 92 ? 1.241 -34.406 2.719 1 91.38 92 GLY A C 1
ATOM 682 O O . GLY A 1 92 ? 0.462 -33.688 2.088 1 91.38 92 GLY A O 1
ATOM 683 N N . VAL A 1 93 ? 0.874 -35.438 3.471 1 95.88 93 VAL A N 1
ATOM 684 C CA . VAL A 1 93 ? -0.543 -35.75 3.586 1 95.88 93 VAL A CA 1
ATOM 685 C C . VAL A 1 93 ? -1.062 -35.344 4.957 1 95.88 93 VAL A C 1
ATOM 687 O O . VAL A 1 93 ? -0.561 -35.781 5.988 1 95.88 93 VAL A O 1
ATOM 690 N N . LEU A 1 94 ? -1.986 -34.406 4.945 1 97.12 94 LEU A N 1
ATOM 691 C CA . LEU A 1 94 ? -2.703 -34 6.156 1 97.12 94 LEU A CA 1
ATOM 692 C C . LEU A 1 94 ? -3.91 -34.906 6.387 1 97.12 94 LEU A C 1
ATOM 694 O O . LEU A 1 94 ? -4.93 -34.781 5.707 1 97.12 94 LEU A O 1
ATOM 698 N N . ASN A 1 95 ? -3.746 -35.875 7.312 1 97.56 95 ASN A N 1
ATOM 699 C CA . ASN A 1 95 ? -4.852 -36.75 7.688 1 97.56 95 ASN A CA 1
ATOM 700 C C . ASN A 1 95 ? -5.766 -36.094 8.711 1 97.56 95 ASN A C 1
ATOM 702 O O . ASN A 1 95 ? -5.602 -36.281 9.922 1 97.56 95 ASN A O 1
ATOM 706 N N . GLY A 1 96 ? -6.719 -35.438 8.25 1 98 96 GLY A N 1
ATOM 707 C CA . GLY A 1 96 ? -7.637 -34.594 9.008 1 98 96 GLY A CA 1
ATOM 708 C C . GLY A 1 96 ? -8.164 -33.438 8.211 1 98 96 GLY A C 1
ATOM 709 O O . GLY A 1 96 ? -8.094 -33.406 6.984 1 98 96 GLY A O 1
ATOM 710 N N . ASN A 1 97 ? -8.812 -32.5 8.961 1 98.75 97 ASN A N 1
ATOM 711 C CA . ASN A 1 97 ? -9.438 -31.359 8.297 1 98.75 97 ASN A CA 1
ATOM 712 C C . ASN A 1 97 ? -8.484 -30.172 8.195 1 98.75 97 ASN A C 1
ATOM 714 O O . ASN A 1 97 ? -7.551 -30.062 8.984 1 98.75 97 ASN A O 1
ATOM 718 N N . LEU A 1 98 ? -8.688 -29.391 7.184 1 98.88 98 LEU A N 1
ATOM 719 C CA . LEU A 1 98 ? -8.047 -28.094 7.027 1 98.88 98 LEU A CA 1
ATOM 720 C C . LEU A 1 98 ? -9.023 -26.969 7.352 1 98.88 98 LEU A C 1
ATOM 722 O O . LEU A 1 98 ? -10.047 -26.812 6.68 1 98.88 98 LEU A O 1
ATOM 726 N N . TYR A 1 99 ? -8.727 -26.219 8.406 1 98.88 99 TYR A N 1
ATOM 727 C CA . TYR A 1 99 ? -9.555 -25.094 8.812 1 98.88 99 TYR A CA 1
ATOM 728 C C . TYR A 1 99 ? -8.992 -23.781 8.258 1 98.88 99 TYR A C 1
ATOM 730 O O . TYR A 1 99 ? -7.785 -23.547 8.289 1 98.88 99 TYR A O 1
ATOM 738 N N . LEU A 1 100 ? -9.805 -22.984 7.641 1 98.94 100 LEU A N 1
ATOM 739 C CA . LEU A 1 100 ? -9.484 -21.609 7.297 1 98.94 100 LEU A CA 1
ATOM 740 C C . LEU A 1 100 ? -10.273 -20.641 8.172 1 98.94 100 LEU A C 1
ATOM 742 O O . LEU A 1 100 ? -11.5 -20.562 8.07 1 98.94 100 LEU A O 1
ATOM 746 N N . LYS A 1 101 ? -9.578 -19.922 9 1 98.88 101 LYS A N 1
ATOM 747 C CA . LYS A 1 101 ? -10.195 -19 9.945 1 98.88 101 LYS A CA 1
ATOM 748 C C . LYS A 1 101 ? -10.031 -17.547 9.492 1 98.88 101 LYS A C 1
ATOM 750 O O . LYS A 1 101 ? -8.906 -17.062 9.344 1 98.88 101 LYS A O 1
ATOM 755 N N . GLY A 1 102 ? -11.172 -16.906 9.281 1 98.69 102 GLY A N 1
ATOM 756 C CA . GLY A 1 102 ? -11.148 -15.5 8.883 1 98.69 102 GLY A CA 1
ATOM 757 C C . GLY A 1 102 ? -11.125 -14.547 10.062 1 98.69 102 GLY A C 1
ATOM 758 O O . GLY A 1 102 ? -11.828 -14.758 11.055 1 98.69 102 GLY A O 1
ATOM 759 N N . GLY A 1 103 ? -10.336 -13.547 9.977 1 98.56 103 GLY A N 1
ATOM 760 C CA . GLY A 1 103 ? -10.242 -12.531 11.016 1 98.56 103 GLY A CA 1
ATOM 761 C C . GLY A 1 103 ? -10.828 -11.195 10.594 1 98.56 103 GLY A C 1
ATOM 762 O O . GLY A 1 103 ? -10.664 -10.195 11.297 1 98.56 103 GLY A O 1
ATOM 763 N N . GLY A 1 104 ? -11.492 -11.164 9.477 1 98.81 104 GLY A N 1
ATOM 764 C CA . GLY A 1 104 ? -12.133 -9.938 9.031 1 98.81 104 GLY A CA 1
ATOM 765 C C . GLY A 1 104 ? -11.227 -9.07 8.18 1 98.81 104 GLY A C 1
ATOM 766 O O . GLY A 1 104 ? -11.461 -7.871 8.031 1 98.81 104 GLY A O 1
ATOM 767 N N . ASP A 1 105 ? -10.195 -9.656 7.555 1 98.81 105 ASP A N 1
ATOM 768 C CA . ASP A 1 105 ? -9.25 -8.93 6.711 1 98.81 105 ASP A CA 1
ATOM 769 C C . ASP A 1 105 ? -9.961 -8.289 5.516 1 98.81 105 ASP A C 1
ATOM 771 O O . ASP A 1 105 ? -10.5 -9 4.66 1 98.81 105 ASP A O 1
ATOM 775 N N . PRO A 1 106 ? -9.938 -6.934 5.426 1 98.81 106 PRO A N 1
ATOM 776 C CA . PRO A 1 106 ? -10.586 -6.285 4.285 1 98.81 106 PRO A CA 1
ATOM 777 C C . PRO A 1 106 ? -9.836 -6.5 2.975 1 98.81 106 PRO A C 1
ATOM 779 O O . PRO A 1 106 ? -10.391 -6.258 1.897 1 98.81 106 PRO A O 1
ATOM 782 N N . LYS A 1 107 ? -8.672 -6.918 3.051 1 98.44 107 LYS A N 1
ATOM 783 C CA . LYS A 1 107 ? -7.82 -6.914 1.866 1 98.44 107 LYS A CA 1
ATOM 784 C C . LYS A 1 107 ? -7.203 -8.289 1.63 1 98.44 107 LYS A C 1
ATOM 786 O O . LYS A 1 107 ? -6.035 -8.391 1.243 1 98.44 107 LYS A O 1
ATOM 791 N N . LEU A 1 108 ? -7.895 -9.344 1.95 1 98.69 108 LEU A N 1
ATOM 792 C CA . LEU A 1 108 ? -7.461 -10.68 1.546 1 98.69 108 LEU A CA 1
ATOM 793 C C . LEU A 1 108 ? -7.797 -10.938 0.081 1 98.69 108 LEU A C 1
ATOM 795 O O . LEU A 1 108 ? -8.758 -11.648 -0.222 1 98.69 108 LEU A O 1
ATOM 799 N N . ASN A 1 109 ? -7 -10.461 -0.811 1 97.81 109 ASN A N 1
ATOM 800 C CA . ASN A 1 109 ? -7.207 -10.672 -2.24 1 97.81 109 ASN A CA 1
ATOM 801 C C . ASN A 1 109 ? -6.633 -12.008 -2.699 1 97.81 109 ASN A C 1
ATOM 803 O O . ASN A 1 109 ? -6.109 -12.773 -1.89 1 97.81 109 ASN A O 1
ATOM 807 N N . MET A 1 110 ? -6.785 -12.297 -3.969 1 97 110 MET A N 1
ATOM 808 C CA . MET A 1 110 ? -6.387 -13.586 -4.531 1 97 110 MET A CA 1
ATOM 809 C C . MET A 1 110 ? -4.891 -13.82 -4.348 1 97 110 MET A C 1
ATOM 811 O O . MET A 1 110 ? -4.473 -14.93 -3.994 1 97 110 MET A O 1
ATOM 815 N N . GLU A 1 111 ? -4.102 -12.766 -4.578 1 97.5 111 GLU A N 1
ATOM 816 C CA . GLU A 1 111 ? -2.654 -12.938 -4.508 1 97.5 111 GLU A CA 1
ATOM 817 C C . GLU A 1 111 ? -2.195 -13.156 -3.068 1 97.5 111 GLU A C 1
ATOM 819 O O . GLU A 1 111 ? -1.224 -13.875 -2.824 1 97.5 111 GLU A O 1
ATOM 824 N N . LYS A 1 112 ? -2.85 -12.531 -2.094 1 98.12 112 LYS A N 1
ATOM 825 C CA . LYS A 1 112 ? -2.514 -12.773 -0.695 1 98.12 112 LYS A CA 1
ATOM 826 C C . LYS A 1 112 ? -2.92 -14.18 -0.271 1 98.12 112 LYS A C 1
ATOM 828 O O . LYS A 1 112 ? -2.217 -14.828 0.508 1 98.12 112 LYS A O 1
ATOM 833 N N . LEU A 1 113 ? -4.078 -14.578 -0.701 1 98.5 113 LEU A N 1
ATOM 834 C CA . LEU A 1 113 ? -4.48 -15.961 -0.45 1 98.5 113 LEU A CA 1
ATOM 835 C C . LEU A 1 113 ? -3.482 -16.938 -1.061 1 98.5 113 LEU A C 1
ATOM 837 O O . LEU A 1 113 ? -3.115 -17.938 -0.429 1 98.5 113 LEU A O 1
ATOM 841 N N . TRP A 1 114 ? -3.107 -16.656 -2.309 1 98.19 114 TRP A N 1
ATOM 842 C CA . TRP A 1 114 ? -2.109 -17.469 -3 1 98.19 114 TRP A CA 1
ATOM 843 C C . TRP A 1 114 ? -0.822 -17.562 -2.186 1 98.19 114 TRP A C 1
ATOM 845 O O . TRP A 1 114 ? -0.264 -18.641 -2.014 1 98.19 114 TRP A O 1
ATOM 855 N N . LEU A 1 115 ? -0.321 -16.453 -1.614 1 97.94 115 LEU A N 1
ATOM 856 C CA . LEU A 1 115 ? 0.892 -16.438 -0.803 1 97.94 115 LEU A CA 1
ATOM 857 C C . LEU A 1 115 ? 0.704 -17.266 0.471 1 97.94 115 LEU A C 1
ATOM 859 O O . LEU A 1 115 ? 1.606 -17.984 0.883 1 97.94 115 LEU A O 1
ATOM 863 N N . LEU A 1 116 ? -0.465 -17.094 1.103 1 98.31 116 LEU A N 1
ATOM 864 C CA . LEU A 1 116 ? -0.769 -17.859 2.309 1 98.31 116 LEU A CA 1
ATOM 865 C C . LEU A 1 116 ? -0.757 -19.344 2.02 1 98.31 116 LEU A C 1
ATOM 867 O O . LEU A 1 116 ? -0.251 -20.141 2.824 1 98.31 116 LEU A O 1
ATOM 871 N N . MET A 1 117 ? -1.259 -19.75 0.921 1 98 117 MET A N 1
ATOM 872 C CA . MET A 1 117 ? -1.327 -21.156 0.557 1 98 117 MET A CA 1
ATOM 873 C C . MET A 1 117 ? 0.048 -21.688 0.16 1 98 117 MET A C 1
ATOM 875 O O . MET A 1 117 ? 0.358 -22.859 0.387 1 98 117 MET A O 1
ATOM 879 N N . ARG A 1 118 ? 0.86 -20.859 -0.438 1 96.44 118 ARG A N 1
ATOM 880 C CA . ARG A 1 118 ? 2.244 -21.25 -0.679 1 96.44 118 ARG A CA 1
ATOM 881 C C . ARG A 1 118 ? 2.973 -21.531 0.632 1 96.44 118 ARG A C 1
ATOM 883 O O . ARG A 1 118 ? 3.787 -22.453 0.713 1 96.44 118 ARG A O 1
ATOM 890 N N . ASP A 1 119 ? 2.672 -20.703 1.659 1 95.38 119 ASP A N 1
ATOM 891 C CA . ASP A 1 119 ? 3.221 -20.969 2.984 1 95.38 119 ASP A CA 1
ATOM 892 C C . ASP A 1 119 ? 2.725 -22.312 3.521 1 95.38 119 ASP A C 1
ATOM 894 O O . ASP A 1 119 ? 3.484 -23.047 4.145 1 95.38 119 ASP A O 1
ATOM 898 N N . LEU A 1 120 ? 1.438 -22.531 3.307 1 96.44 120 LEU A N 1
ATOM 899 C CA . LEU A 1 120 ? 0.869 -23.812 3.709 1 96.44 120 LEU A CA 1
ATOM 900 C C . LEU A 1 120 ? 1.613 -24.969 3.049 1 96.44 120 LEU A C 1
ATOM 902 O O . LEU A 1 120 ? 1.942 -25.969 3.707 1 96.44 120 LEU A O 1
ATOM 906 N N . ARG A 1 121 ? 1.888 -24.828 1.763 1 94.38 121 ARG A N 1
ATOM 907 C CA . ARG A 1 121 ? 2.641 -25.828 1.018 1 94.38 121 ARG A CA 1
ATOM 908 C C . ARG A 1 121 ? 4.066 -25.953 1.549 1 94.38 121 ARG A C 1
ATOM 910 O O . ARG A 1 121 ? 4.578 -27.062 1.717 1 94.38 121 ARG A O 1
ATOM 917 N N . ALA A 1 122 ? 4.68 -24.812 1.819 1 89.94 122 ALA A N 1
ATOM 918 C CA . ALA A 1 122 ? 6.039 -24.812 2.348 1 89.94 122 ALA A CA 1
ATOM 919 C C . ALA A 1 122 ? 6.102 -25.469 3.719 1 89.94 122 ALA A C 1
ATOM 921 O O . ALA A 1 122 ? 7.141 -26.016 4.109 1 89.94 122 ALA A O 1
ATOM 922 N N . ASN A 1 123 ? 4.957 -25.484 4.363 1 90 123 ASN A N 1
ATOM 923 C CA . ASN A 1 123 ? 4.879 -26.109 5.676 1 90 123 ASN A CA 1
ATOM 924 C C . ASN A 1 123 ? 4.531 -27.594 5.562 1 90 123 ASN A C 1
ATOM 926 O O . ASN A 1 123 ? 4.203 -28.234 6.562 1 90 123 ASN A O 1
ATOM 930 N N . GLY A 1 124 ? 4.488 -28.141 4.402 1 89.31 124 GLY A N 1
ATOM 931 C CA . GLY A 1 124 ? 4.512 -29.578 4.219 1 89.31 124 GLY A CA 1
ATOM 932 C C . GLY A 1 124 ? 3.191 -30.141 3.734 1 89.31 124 GLY A C 1
ATOM 933 O O . GLY A 1 124 ? 3.066 -31.359 3.51 1 89.31 124 GLY A O 1
ATOM 934 N N . VAL A 1 125 ? 2.199 -29.266 3.543 1 95.06 125 VAL A N 1
ATOM 935 C CA . VAL A 1 125 ? 0.881 -29.766 3.168 1 95.06 125 VAL A CA 1
ATOM 936 C C . VAL A 1 125 ? 0.785 -29.891 1.649 1 95.06 125 VAL A C 1
ATOM 938 O O . VAL A 1 125 ? 1.104 -28.938 0.926 1 95.06 125 VAL A O 1
ATOM 941 N N . ARG A 1 126 ? 0.343 -31 1.188 1 95.88 126 ARG A N 1
ATOM 942 C CA . ARG A 1 126 ? 0.078 -31.203 -0.233 1 95.88 126 ARG A CA 1
ATOM 943 C C . ARG A 1 126 ? -1.329 -31.75 -0.456 1 95.88 126 ARG A C 1
ATOM 945 O O . ARG A 1 126 ? -2.094 -31.203 -1.253 1 95.88 126 ARG A O 1
ATOM 952 N N . THR A 1 127 ? -1.612 -32.812 0.276 1 98.19 127 THR A N 1
ATOM 953 C CA . THR A 1 127 ? -2.914 -33.469 0.176 1 98.19 127 THR A CA 1
ATOM 954 C C . THR A 1 127 ? -3.652 -33.406 1.511 1 98.19 127 THR A C 1
ATOM 956 O O . THR A 1 127 ? -3.068 -33.688 2.561 1 98.19 127 THR A O 1
ATOM 959 N N . VAL A 1 128 ? -4.863 -32.938 1.494 1 98.69 128 VAL A N 1
ATOM 960 C CA . VAL A 1 128 ? -5.742 -32.969 2.658 1 98.69 128 VAL A CA 1
ATOM 961 C C . VAL A 1 128 ? -6.801 -34.062 2.496 1 98.69 128 VAL A C 1
ATOM 963 O O . VAL A 1 128 ? -7.594 -34.031 1.551 1 98.69 128 VAL A O 1
ATOM 966 N N . THR A 1 129 ? -6.859 -35 3.379 1 98.69 129 THR A N 1
ATOM 967 C CA . THR A 1 129 ? -7.797 -36.125 3.246 1 98.69 129 THR A CA 1
ATOM 968 C C . THR A 1 129 ? -9.172 -35.75 3.787 1 98.69 129 THR A C 1
ATOM 970 O O . THR A 1 129 ? -10.188 -36.281 3.357 1 98.69 129 THR A O 1
ATOM 973 N N . GLY A 1 130 ? -9.164 -34.812 4.727 1 98.69 130 GLY A N 1
ATOM 974 C CA . GLY A 1 130 ? -10.422 -34.375 5.316 1 98.69 130 GLY A CA 1
ATOM 975 C C . GLY A 1 130 ? -11.062 -33.219 4.578 1 98.69 130 GLY A C 1
ATOM 976 O O . GLY A 1 130 ? -10.875 -33.062 3.367 1 98.69 130 GLY A O 1
ATOM 977 N N . ASP A 1 131 ? -11.922 -32.469 5.328 1 98.81 131 ASP A N 1
ATOM 978 C CA . ASP A 1 131 ? -12.719 -31.391 4.754 1 98.81 131 ASP A CA 1
ATOM 979 C C . ASP A 1 131 ? -11.961 -30.062 4.801 1 98.81 131 ASP A C 1
ATOM 981 O O . ASP A 1 131 ? -10.984 -29.922 5.543 1 98.81 131 ASP A O 1
ATOM 985 N N . LEU A 1 132 ? -12.383 -29.156 3.91 1 98.88 132 LEU A N 1
ATOM 986 C CA . LEU A 1 132 ? -12.109 -27.734 4.09 1 98.88 132 LEU A CA 1
ATOM 987 C C . LEU A 1 132 ? -13.164 -27.078 4.973 1 98.88 132 LEU A C 1
ATOM 989 O O . LEU A 1 132 ? -14.336 -27 4.59 1 98.88 132 LEU A O 1
ATOM 993 N N . VAL A 1 133 ? -12.773 -26.656 6.156 1 98.94 133 VAL A N 1
ATOM 994 C CA . VAL A 1 133 ? -13.719 -26.125 7.133 1 98.94 133 VAL A CA 1
ATOM 995 C C . VAL A 1 133 ? -13.508 -24.609 7.266 1 98.94 133 VAL A C 1
ATOM 997 O O . VAL A 1 133 ? -12.406 -24.156 7.574 1 98.94 133 VAL A O 1
ATOM 1000 N N . LEU A 1 134 ? -14.523 -23.859 6.965 1 98.88 134 LEU A N 1
ATOM 1001 C CA . LEU A 1 134 ? -14.453 -22.406 7.02 1 98.88 134 LEU A CA 1
ATOM 1002 C C . LEU A 1 134 ? -14.953 -21.891 8.367 1 98.88 134 LEU A C 1
ATOM 1004 O O . LEU A 1 134 ? -16.078 -22.172 8.766 1 98.88 134 LEU A O 1
ATOM 1008 N N . ASP A 1 135 ? -14.125 -21.25 9.086 1 98.88 135 ASP A N 1
ATOM 1009 C CA . ASP A 1 135 ? -14.5 -20.562 10.32 1 98.88 135 ASP A CA 1
ATOM 1010 C C . ASP A 1 135 ? -14.766 -19.078 10.07 1 98.88 135 ASP A C 1
ATOM 1012 O O . ASP A 1 135 ? -13.836 -18.312 9.836 1 98.88 135 ASP A O 1
ATOM 1016 N N . ARG A 1 136 ? -16 -18.734 10.102 1 98.5 136 ARG A N 1
ATOM 1017 C CA . ARG A 1 136 ? -16.469 -17.391 9.82 1 98.5 136 ARG A CA 1
ATOM 1018 C C . ARG A 1 136 ? -17.062 -16.75 11.062 1 98.5 136 ARG A C 1
ATOM 1020 O O . ARG A 1 136 ? -17.984 -15.922 10.969 1 98.5 136 ARG A O 1
ATOM 1027 N N . SER A 1 137 ? -16.516 -17.047 12.234 1 98.38 137 SER A N 1
ATOM 1028 C CA . SER A 1 137 ? -17.203 -16.719 13.484 1 98.38 137 SER A CA 1
ATOM 1029 C C . SER A 1 137 ? -16.625 -15.453 14.109 1 98.38 137 SER A C 1
ATOM 1031 O O . SER A 1 137 ? -17.031 -15.047 15.195 1 98.38 137 SER A O 1
ATOM 1033 N N . HIS A 1 138 ? -15.688 -14.82 13.461 1 98.62 138 HIS A N 1
ATOM 1034 C CA . HIS A 1 138 ? -14.984 -13.703 14.078 1 98.62 138 HIS A CA 1
ATOM 1035 C C . HIS A 1 138 ? -15.938 -12.547 14.375 1 98.62 138 HIS A C 1
ATOM 1037 O O . HIS A 1 138 ? -15.906 -11.977 15.469 1 98.62 138 HIS A O 1
ATOM 1043 N N . PHE A 1 139 ? -16.766 -12.172 13.492 1 98.75 139 PHE A N 1
ATOM 1044 C CA . PHE A 1 139 ? -17.719 -11.078 13.68 1 98.75 139 PHE A CA 1
ATOM 1045 C C . PHE A 1 139 ? -19.031 -11.594 14.25 1 98.75 139 PHE A C 1
ATOM 1047 O O . PHE A 1 139 ? -19.516 -12.656 13.859 1 98.75 139 PHE A O 1
ATOM 1054 N N . VAL A 1 140 ? -19.547 -10.867 15.141 1 98.44 140 VAL A N 1
ATOM 1055 C CA . VAL A 1 140 ? -20.984 -10.984 15.422 1 98.44 140 VAL A CA 1
ATOM 1056 C C . VAL A 1 140 ? -21.766 -10.133 14.43 1 98.44 140 VAL A C 1
ATOM 1058 O O . VAL A 1 140 ? -21.906 -8.922 14.609 1 98.44 140 VAL A O 1
ATOM 1061 N N . GLN A 1 141 ? -22.25 -10.789 13.414 1 96.81 141 GLN A N 1
ATOM 1062 C CA . GLN A 1 141 ? -22.797 -10.141 12.227 1 96.81 141 GLN A CA 1
ATOM 1063 C C . GLN A 1 141 ? -24.078 -9.375 12.555 1 96.81 141 GLN A C 1
ATOM 1065 O O . GLN A 1 141 ? -24.953 -9.898 13.234 1 96.81 141 GLN A O 1
ATOM 1070 N N . PRO A 1 142 ? -24.078 -8.125 12.047 1 95.94 142 PRO A N 1
ATOM 1071 C CA . PRO A 1 142 ? -25.359 -7.434 12.148 1 95.94 142 PRO A CA 1
ATOM 1072 C C . PRO A 1 142 ? -26.391 -7.949 11.141 1 95.94 142 PRO A C 1
ATOM 1074 O O . PRO A 1 142 ? -26.016 -8.508 10.109 1 95.94 142 PRO A O 1
ATOM 1077 N N . ASN A 1 143 ? -27.609 -7.785 11.492 1 91.19 143 ASN A N 1
ATOM 1078 C CA . ASN A 1 143 ? -28.688 -8.062 10.555 1 91.19 143 ASN A CA 1
ATOM 1079 C C . ASN A 1 143 ? -29.188 -6.789 9.891 1 91.19 143 ASN A C 1
ATOM 1081 O O . ASN A 1 143 ? -30.156 -6.18 10.359 1 91.19 143 ASN A O 1
ATOM 1085 N N . LEU A 1 144 ? -28.547 -6.406 8.844 1 89 144 LEU A N 1
ATOM 1086 C CA . LEU A 1 144 ? -28.922 -5.211 8.102 1 89 144 LEU A CA 1
ATOM 1087 C C . LEU A 1 144 ? -29.562 -5.578 6.773 1 89 144 LEU A C 1
ATOM 1089 O O . LEU A 1 144 ? -29.172 -6.555 6.133 1 89 144 LEU A O 1
ATOM 1093 N N . PRO A 1 145 ? -30.594 -4.809 6.441 1 82.19 145 PRO A N 1
ATOM 1094 C CA . PRO A 1 145 ? -31.188 -5.082 5.129 1 82.19 145 PRO A CA 1
ATOM 1095 C C . PRO A 1 145 ? -30.219 -4.82 3.977 1 82.19 145 PRO A C 1
ATOM 1097 O O . PRO A 1 145 ? -29.281 -4.031 4.121 1 82.19 145 PRO A O 1
ATOM 1100 N N . GLN A 1 146 ? -30.469 -5.566 2.91 1 83.88 146 GLN A N 1
ATOM 1101 C CA . GLN A 1 146 ? -29.719 -5.277 1.696 1 83.88 146 GLN A CA 1
ATOM 1102 C C . GLN A 1 146 ? -30.016 -3.873 1.182 1 83.88 146 GLN A C 1
ATOM 1104 O O . GLN A 1 146 ? -31.172 -3.439 1.188 1 83.88 146 GLN A O 1
ATOM 1109 N N . PHE A 1 147 ? -28.953 -3.223 0.867 1 89.94 147 PHE A N 1
ATOM 1110 C CA . PHE A 1 147 ? -29.141 -1.894 0.297 1 89.94 147 PHE A CA 1
ATOM 1111 C C . PHE A 1 147 ? -29.719 -1.982 -1.108 1 89.94 147 PHE A C 1
ATOM 1113 O O . PHE A 1 147 ? -29.203 -2.711 -1.957 1 89.94 147 PHE A O 1
ATOM 1120 N N . ASN A 1 148 ? -30.734 -1.308 -1.287 1 88.5 148 ASN A N 1
ATOM 1121 C CA . ASN A 1 148 ? -31.312 -1.172 -2.625 1 88.5 148 ASN A CA 1
ATOM 1122 C C . ASN A 1 148 ? -30.688 0.008 -3.375 1 88.5 148 ASN A C 1
ATOM 1124 O O . ASN A 1 148 ? -31.016 1.163 -3.1 1 88.5 148 ASN A O 1
ATOM 1128 N N . ASP A 1 149 ? -29.906 -0.252 -4.41 1 85.81 149 ASP A N 1
ATOM 1129 C CA . ASP A 1 149 ? -29.219 0.804 -5.148 1 85.81 149 ASP A CA 1
ATOM 1130 C C . ASP A 1 149 ? -30.078 1.318 -6.305 1 85.81 149 ASP A C 1
ATOM 1132 O O . ASP A 1 149 ? -29.609 2.115 -7.121 1 85.81 149 ASP A O 1
ATOM 1136 N N . ASP A 1 150 ? -31.203 0.79 -6.418 1 82.38 150 ASP A N 1
ATOM 1137 C CA . ASP A 1 150 ? -32.156 1.151 -7.449 1 82.38 150 ASP A CA 1
ATOM 1138 C C . ASP A 1 150 ? -31.703 0.667 -8.828 1 82.38 150 ASP A C 1
ATOM 1140 O O . ASP A 1 150 ? -32.219 1.136 -9.852 1 82.38 150 ASP A O 1
ATOM 1144 N N . GLY A 1 151 ? -30.75 -0.206 -8.945 1 84.62 151 GLY A N 1
ATOM 1145 C CA . GLY A 1 151 ? -30.203 -0.654 -10.211 1 84.62 151 GLY A CA 1
ATOM 1146 C C . GLY A 1 151 ? -30.766 -1.989 -10.664 1 84.62 151 GLY A C 1
ATOM 1147 O O . GLY A 1 151 ? -30.625 -2.365 -11.828 1 84.62 151 GLY A O 1
ATOM 1148 N N . GLY A 1 152 ? -31.328 -2.725 -9.766 1 84.75 152 GLY A N 1
ATOM 1149 C CA . GLY A 1 152 ? -31.984 -3.98 -10.102 1 84.75 152 GLY A CA 1
ATOM 1150 C C . GLY A 1 152 ? -31 -5.125 -10.289 1 84.75 152 GLY A C 1
ATOM 1151 O O . GLY A 1 152 ? -31.391 -6.219 -10.711 1 84.75 152 GLY A O 1
ATOM 1152 N N . ASP A 1 153 ? -29.75 -4.938 -10.172 1 88.12 153 ASP A N 1
ATOM 1153 C CA . ASP A 1 153 ? -28.734 -5.977 -10.273 1 88.12 153 ASP A CA 1
ATOM 1154 C C . ASP A 1 153 ? -28.047 -6.207 -8.93 1 88.12 153 ASP A C 1
ATOM 1156 O O . ASP A 1 153 ? -27.25 -5.379 -8.484 1 88.12 153 ASP A O 1
ATOM 1160 N N . GLU A 1 154 ? -28.234 -7.355 -8.352 1 87.56 154 GLU A N 1
ATOM 1161 C CA . GLU A 1 154 ? -27.719 -7.652 -7.012 1 87.56 154 GLU A CA 1
ATOM 1162 C C . GLU A 1 154 ? -26.297 -8.195 -7.066 1 87.56 154 GLU A C 1
ATOM 1164 O O . GLU A 1 154 ? -25.672 -8.406 -6.023 1 87.56 154 GLU A O 1
ATOM 1169 N N . ASN A 1 155 ? -25.812 -8.391 -8.273 1 89.94 155 ASN A N 1
ATOM 1170 C CA . ASN A 1 155 ? -24.5 -9.023 -8.422 1 89.94 155 ASN A CA 1
ATOM 1171 C C . ASN A 1 155 ? -23.391 -7.992 -8.57 1 89.94 155 ASN A C 1
ATOM 1173 O O . ASN A 1 155 ? -22.266 -8.328 -8.953 1 89.94 155 ASN A O 1
ATOM 1177 N N . LYS A 1 156 ? -23.75 -6.742 -8.281 1 92.44 156 LYS A N 1
ATOM 1178 C CA . LYS A 1 156 ? -22.719 -5.699 -8.359 1 92.44 156 LYS A CA 1
ATOM 1179 C C . LYS A 1 156 ? -21.719 -5.828 -7.227 1 92.44 156 LYS A C 1
ATOM 1181 O O . LYS A 1 156 ? -22.094 -5.961 -6.062 1 92.44 156 LYS A O 1
ATOM 1186 N N . PRO A 1 157 ? -20.406 -5.684 -7.531 1 92.69 157 PRO A N 1
ATOM 1187 C CA . PRO A 1 157 ? -19.375 -5.906 -6.523 1 92.69 157 PRO A CA 1
ATOM 1188 C C . PRO A 1 157 ? -19.453 -4.922 -5.359 1 92.69 157 PRO A C 1
ATOM 1190 O O . PRO A 1 157 ? -19.141 -5.277 -4.219 1 92.69 157 PRO A O 1
ATOM 1193 N N . PHE A 1 158 ? -19.906 -3.705 -5.555 1 91.75 158 PHE A N 1
ATOM 1194 C CA . PHE A 1 158 ? -19.891 -2.705 -4.496 1 91.75 158 PHE A CA 1
ATOM 1195 C C . PHE A 1 158 ? -21 -2.98 -3.48 1 91.75 158 PHE A C 1
ATOM 1197 O O . PHE A 1 158 ? -21.062 -2.334 -2.432 1 91.75 158 PHE A O 1
ATOM 1204 N N . LEU A 1 159 ? -21.875 -4.016 -3.707 1 93.56 159 LEU A N 1
ATOM 1205 C CA . LEU A 1 159 ? -22.969 -4.359 -2.818 1 93.56 159 LEU A CA 1
ATOM 1206 C C . LEU A 1 159 ? -22.594 -5.52 -1.902 1 93.56 159 LEU A C 1
ATOM 1208 O O . LEU A 1 159 ? -23.375 -5.922 -1.044 1 93.56 159 LEU A O 1
ATOM 1212 N N . VAL A 1 160 ? -21.422 -6.035 -2.062 1 95.81 160 VAL A N 1
ATOM 1213 C CA . VAL A 1 160 ? -20.984 -7.176 -1.268 1 95.81 160 VAL A CA 1
ATOM 1214 C C . VAL A 1 160 ? -20.984 -6.805 0.214 1 95.81 160 VAL A C 1
ATOM 1216 O O . VAL A 1 160 ? -20.469 -5.754 0.599 1 95.81 160 VAL A O 1
ATOM 1219 N N . LYS A 1 161 ? -21.562 -7.629 1.028 1 96.19 161 LYS A N 1
ATOM 1220 C CA . LYS A 1 161 ? -21.609 -7.43 2.475 1 96.19 161 LYS A CA 1
ATOM 1221 C C . LYS A 1 161 ? -20.344 -7.938 3.141 1 96.19 161 LYS A C 1
ATOM 1223 O O . LYS A 1 161 ? -19.641 -8.781 2.586 1 96.19 161 LYS A O 1
ATOM 1228 N N . PRO A 1 162 ? -20.047 -7.391 4.328 1 97.62 162 PRO A N 1
ATOM 1229 C CA . PRO A 1 162 ? -18.828 -7.836 5.023 1 97.62 162 PRO A CA 1
ATOM 1230 C C . PRO A 1 162 ? -18.938 -9.266 5.543 1 97.62 162 PRO A C 1
ATOM 1232 O O . PRO A 1 162 ? -20.047 -9.797 5.66 1 97.62 162 PRO A O 1
ATOM 1235 N N . ASP A 1 163 ? -17.844 -9.859 5.824 1 98.44 163 ASP A N 1
ATOM 1236 C CA . ASP A 1 163 ? -17.75 -11.227 6.328 1 98.44 163 ASP A CA 1
ATOM 1237 C C . ASP A 1 163 ? -16.422 -11.453 7.039 1 98.44 163 ASP A C 1
ATOM 1239 O O . ASP A 1 163 ? -15.406 -10.836 6.695 1 98.44 163 ASP A O 1
ATOM 1243 N N . SER A 1 164 ? -16.453 -12.359 8.086 1 98.69 164 SER A N 1
ATOM 1244 C CA . SER A 1 164 ? -15.203 -12.695 8.773 1 98.69 164 SER A CA 1
ATOM 1245 C C . SER A 1 164 ? -14.172 -13.273 7.809 1 98.69 164 SER A C 1
ATOM 1247 O O . SER A 1 164 ? -12.969 -13.125 8.016 1 98.69 164 SER A O 1
ATOM 1249 N N . LEU A 1 165 ? -14.688 -13.969 6.875 1 98.56 165 LEU A N 1
ATOM 1250 C CA . LEU A 1 165 ? -13.836 -14.562 5.852 1 98.56 165 LEU A CA 1
ATOM 1251 C C . LEU A 1 165 ? -14.164 -14.008 4.473 1 98.56 165 LEU A C 1
ATOM 1253 O O . LEU A 1 165 ? -14.672 -14.727 3.607 1 98.56 165 LEU A O 1
ATOM 1257 N N . LEU A 1 166 ? -13.836 -12.734 4.312 1 98.62 166 LEU A N 1
ATOM 1258 C CA . LEU A 1 166 ? -13.945 -12.062 3.023 1 98.62 166 LEU A CA 1
ATOM 1259 C C . LEU A 1 166 ? -12.734 -12.359 2.15 1 98.62 166 LEU A C 1
ATOM 1261 O O . LEU A 1 166 ? -11.594 -12.07 2.535 1 98.62 166 LEU A O 1
ATOM 1265 N N . VAL A 1 167 ? -12.969 -13 1.017 1 98.5 167 VAL A N 1
ATOM 1266 C CA . VAL A 1 167 ? -11.891 -13.32 0.09 1 98.5 167 VAL A CA 1
ATOM 1267 C C . VAL A 1 167 ? -12.094 -12.562 -1.221 1 98.5 167 VAL A C 1
ATOM 1269 O O . VAL A 1 167 ? -13.148 -12.672 -1.849 1 98.5 167 VAL A O 1
ATOM 1272 N N . ASN A 1 168 ? -11.102 -11.727 -1.576 1 98.19 168 ASN A N 1
ATOM 1273 C CA . ASN A 1 168 ? -11.047 -11.031 -2.859 1 98.19 168 ASN A CA 1
ATOM 1274 C C . ASN A 1 168 ? -12.32 -10.242 -3.127 1 98.19 168 ASN A C 1
ATOM 1276 O O . ASN A 1 168 ? -12.789 -10.18 -4.266 1 98.19 168 ASN A O 1
ATOM 1280 N N . LEU A 1 169 ? -12.953 -9.727 -2.066 1 98.12 169 LEU A N 1
ATOM 1281 C CA . LEU A 1 169 ? -14.172 -8.914 -2.111 1 98.12 169 LEU A CA 1
ATOM 1282 C C . LEU A 1 169 ? -15.305 -9.68 -2.777 1 98.12 169 LEU A C 1
ATOM 1284 O O . LEU A 1 169 ? -16.234 -9.078 -3.309 1 98.12 169 LEU A O 1
ATOM 1288 N N . LYS A 1 170 ? -15.125 -11.039 -2.871 1 97.56 170 LYS A N 1
ATOM 1289 C CA . LYS A 1 170 ? -16.094 -11.953 -3.469 1 97.56 170 LYS A CA 1
ATOM 1290 C C . LYS A 1 170 ? -16.328 -11.617 -4.938 1 97.56 170 LYS A C 1
ATOM 1292 O O . LYS A 1 170 ? -17.438 -11.805 -5.453 1 97.56 170 LYS A O 1
ATOM 1297 N N . ALA A 1 171 ? -15.359 -11.094 -5.547 1 97.06 171 ALA A N 1
ATOM 1298 C CA . ALA A 1 171 ? -15.484 -10.648 -6.93 1 97.06 171 ALA A CA 1
ATOM 1299 C C . ALA A 1 171 ? -14.969 -11.711 -7.898 1 97.06 171 ALA A C 1
ATOM 1301 O O . ALA A 1 171 ? -13.938 -12.336 -7.648 1 97.06 171 ALA A O 1
ATOM 1302 N N . LEU A 1 172 ? -15.742 -11.93 -8.984 1 97 172 LEU A N 1
ATOM 1303 C CA . LEU A 1 172 ? -15.328 -12.734 -10.133 1 97 172 LEU A CA 1
ATOM 1304 C C . LEU A 1 172 ? -15.031 -11.852 -11.336 1 97 172 LEU A C 1
ATOM 1306 O O . LEU A 1 172 ? -15.828 -10.969 -11.68 1 97 172 LEU A O 1
ATOM 1310 N N . ARG A 1 173 ? -13.906 -12.016 -11.883 1 96.31 173 ARG A N 1
ATOM 1311 C CA . ARG A 1 173 ? -13.555 -11.32 -13.117 1 96.31 173 ARG A CA 1
ATOM 1312 C C . ARG A 1 173 ? -13.812 -12.211 -14.328 1 96.31 173 ARG A C 1
ATOM 1314 O O . ARG A 1 173 ? -13.281 -13.32 -14.414 1 96.31 173 ARG A O 1
ATOM 1321 N N . PHE A 1 174 ? -14.641 -11.766 -15.219 1 95.56 174 PHE A N 1
ATOM 1322 C CA . PHE A 1 174 ? -14.891 -12.453 -16.484 1 95.56 174 PHE A CA 1
ATOM 1323 C C . PHE A 1 174 ? -14.18 -11.75 -17.625 1 95.56 174 PHE A C 1
ATOM 1325 O O . PHE A 1 174 ? -14.258 -10.523 -17.766 1 95.56 174 PHE A O 1
ATOM 1332 N N . VAL A 1 175 ? -13.523 -12.516 -18.406 1 94.38 175 VAL A N 1
ATOM 1333 C CA . VAL A 1 175 ? -12.828 -11.977 -19.562 1 94.38 175 VAL A CA 1
ATOM 1334 C C . VAL A 1 175 ? -13.234 -12.742 -20.828 1 94.38 175 VAL A C 1
ATOM 1336 O O 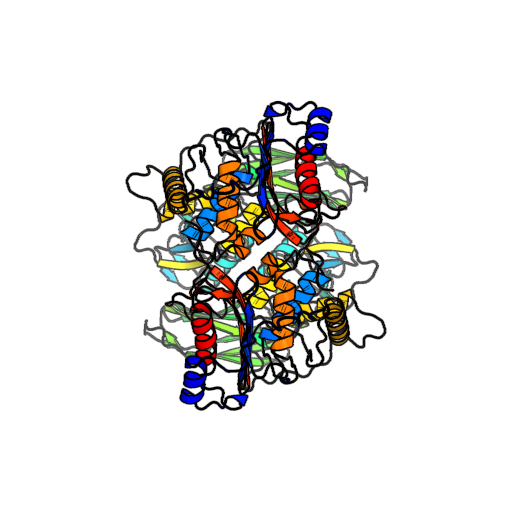. VAL A 1 175 ? -13.055 -13.961 -20.891 1 94.38 175 VAL A O 1
ATOM 1339 N N . ALA A 1 176 ? -13.797 -12.078 -21.797 1 94.06 176 ALA A N 1
ATOM 1340 C CA . ALA A 1 176 ? -14.07 -12.633 -23.125 1 94.06 176 ALA A CA 1
ATOM 1341 C C . ALA A 1 176 ? -13.07 -12.125 -24.141 1 94.06 176 ALA A C 1
ATOM 1343 O O . ALA A 1 176 ? -12.688 -10.953 -24.125 1 94.06 176 ALA A O 1
ATOM 1344 N N . ARG A 1 177 ? -12.656 -13.031 -24.984 1 90.94 177 ARG A N 1
ATOM 1345 C CA . ARG A 1 177 ? -11.688 -12.664 -26.016 1 90.94 177 ARG A CA 1
ATOM 1346 C C . ARG A 1 177 ? -12.016 -13.344 -27.344 1 90.94 177 ARG A C 1
ATOM 1348 O O . ARG A 1 177 ? -12.406 -14.508 -27.375 1 90.94 177 ARG A O 1
ATOM 1355 N N . ASN A 1 178 ? -11.914 -12.586 -28.375 1 90.25 178 ASN A N 1
ATOM 1356 C CA . ASN A 1 178 ? -12.055 -13.117 -29.734 1 90.25 178 ASN A CA 1
ATOM 1357 C C . ASN A 1 178 ? -10.703 -13.227 -30.438 1 90.25 178 ASN A C 1
ATOM 1359 O O . ASN A 1 178 ? -10.078 -12.211 -30.75 1 90.25 178 ASN A O 1
ATOM 1363 N N . ASP A 1 179 ? -10.281 -14.406 -30.641 1 84.5 179 ASP A N 1
ATOM 1364 C CA . ASP A 1 179 ? -9.023 -14.664 -31.328 1 84.5 179 ASP A CA 1
ATOM 1365 C C . ASP A 1 179 ? -9.266 -15.414 -32.625 1 84.5 179 ASP A C 1
ATOM 1367 O O . ASP A 1 179 ? -9.258 -16.641 -32.656 1 84.5 179 ASP A O 1
ATOM 1371 N N . GLY A 1 180 ? -9.234 -14.719 -33.719 1 83.25 180 GLY A N 1
ATOM 1372 C CA . GLY A 1 180 ? -9.367 -15.336 -35.031 1 83.25 180 GLY A CA 1
ATOM 1373 C C . GLY A 1 180 ? -10.711 -16 -35.219 1 83.25 180 GLY A C 1
ATOM 1374 O O . GLY A 1 180 ? -10.789 -17.109 -35.781 1 83.25 180 GLY A O 1
ATOM 1375 N N . GLY A 1 181 ? -11.75 -15.445 -34.625 1 87.38 181 GLY A N 1
ATOM 1376 C CA . GLY A 1 181 ? -13.086 -15.984 -34.844 1 87.38 181 GLY A CA 1
ATOM 1377 C C . GLY A 1 181 ? -13.531 -16.938 -33.75 1 87.38 181 GLY A C 1
ATOM 1378 O O . GLY A 1 181 ? -14.664 -17.422 -33.75 1 87.38 181 GLY A O 1
ATOM 1379 N N . LYS A 1 182 ? -12.648 -17.203 -32.906 1 89.44 182 LYS A N 1
ATOM 1380 C CA . LYS A 1 182 ? -13.016 -18.031 -31.75 1 89.44 182 LYS A CA 1
ATOM 1381 C C . LYS A 1 182 ? -13.102 -17.203 -30.484 1 89.44 182 LYS A C 1
ATOM 1383 O O . LYS A 1 182 ? -12.109 -16.609 -30.047 1 89.44 182 LYS A O 1
ATOM 1388 N N . VAL A 1 183 ? -14.312 -17.219 -29.891 1 92.5 183 VAL A N 1
ATOM 1389 C CA . VAL A 1 183 ? -14.5 -16.453 -28.656 1 92.5 183 VAL A CA 1
ATOM 1390 C C . VAL A 1 183 ? -14.336 -17.391 -27.453 1 92.5 183 VAL A C 1
ATOM 1392 O O . VAL A 1 183 ? -14.961 -18.453 -27.391 1 92.5 183 VAL A O 1
ATOM 1395 N N . THR A 1 184 ? -13.477 -17.016 -26.578 1 92.88 184 THR A N 1
ATOM 1396 C CA . THR A 1 184 ? -13.32 -17.734 -25.312 1 92.88 184 THR A CA 1
ATOM 1397 C C . THR A 1 184 ? -13.727 -16.844 -24.141 1 92.88 184 THR A C 1
ATOM 1399 O O . THR A 1 184 ? -13.664 -15.617 -24.234 1 92.88 184 THR A O 1
ATOM 1402 N N . VAL A 1 185 ? -14.242 -17.406 -23.094 1 94.5 185 VAL A N 1
ATOM 1403 C CA . VAL A 1 185 ? -14.586 -16.703 -21.859 1 94.5 185 VAL A CA 1
ATOM 1404 C C . VAL A 1 185 ? -13.906 -17.391 -20.672 1 94.5 185 VAL A C 1
ATOM 1406 O O . VAL A 1 185 ? -13.984 -18.609 -20.516 1 94.5 185 VAL A O 1
ATOM 1409 N N . ALA A 1 186 ? -13.18 -16.594 -19.938 1 92.94 186 ALA A N 1
ATOM 1410 C CA . ALA A 1 186 ? -12.523 -17.078 -18.734 1 92.94 186 ALA A CA 1
ATOM 1411 C C . ALA A 1 186 ? -13.062 -16.391 -17.484 1 92.94 186 ALA A C 1
ATOM 1413 O O . ALA A 1 186 ? -13.602 -15.281 -17.562 1 92.94 186 ALA A O 1
ATOM 1414 N N . VAL A 1 187 ? -12.992 -17.062 -16.391 1 95.12 187 VAL A N 1
ATOM 1415 C CA . VAL A 1 187 ? -13.398 -16.5 -15.102 1 95.12 187 VAL A CA 1
ATOM 1416 C C . VAL A 1 187 ? -12.273 -16.672 -14.086 1 95.12 187 VAL A C 1
ATOM 1418 O O . VAL A 1 187 ? -11.609 -17.719 -14.047 1 95.12 187 VAL A O 1
ATOM 1421 N N . GLU A 1 188 ? -11.984 -15.602 -13.391 1 94.62 188 GLU A N 1
ATOM 1422 C CA . GLU A 1 188 ? -10.969 -15.594 -12.352 1 94.62 188 GLU A CA 1
ATOM 1423 C C . GLU A 1 188 ? -11.562 -15.188 -11 1 94.62 188 GLU A C 1
ATOM 1425 O O . GLU A 1 188 ? -12.266 -14.172 -10.914 1 94.62 188 GLU A O 1
ATOM 1430 N N . PRO A 1 189 ? -11.289 -15.93 -9.836 1 94.88 189 PRO A N 1
ATOM 1431 C CA . PRO A 1 189 ? -10.641 -17.25 -9.852 1 94.88 189 PRO A CA 1
ATOM 1432 C C . PRO A 1 189 ? -11.5 -18.328 -10.508 1 94.88 189 PRO A C 1
ATOM 1434 O O . PRO A 1 189 ? -12.719 -18.156 -10.625 1 94.88 189 PRO A O 1
ATOM 1437 N N . PRO A 1 190 ? -10.852 -19.359 -10.992 1 94.06 190 PRO A N 1
ATOM 1438 C CA . PRO A 1 190 ? -11.594 -20.422 -11.664 1 94.06 190 PRO A CA 1
ATOM 1439 C C . PRO A 1 190 ? -12.273 -21.375 -10.688 1 94.06 190 PRO A C 1
ATOM 1441 O O . PRO A 1 190 ? -11.883 -22.547 -10.586 1 94.06 190 PRO A O 1
ATOM 1444 N N . ILE A 1 191 ? -13.336 -20.906 -10.094 1 95.75 191 ILE A N 1
ATOM 1445 C CA . ILE A 1 191 ? -14.102 -21.688 -9.117 1 95.75 191 ILE A CA 1
ATOM 1446 C C . ILE A 1 191 ? -14.938 -22.734 -9.844 1 95.75 191 ILE A C 1
ATOM 1448 O O . ILE A 1 191 ? -15.695 -22.406 -10.758 1 95.75 191 ILE A O 1
ATOM 1452 N N . ALA A 1 192 ? -14.852 -23.969 -9.422 1 93.25 192 ALA A N 1
ATOM 1453 C CA . ALA A 1 192 ? -15.453 -25.109 -10.102 1 93.25 192 ALA A CA 1
ATOM 1454 C C . ALA A 1 192 ? -16.969 -24.984 -10.164 1 93.25 192 ALA A C 1
ATOM 1456 O O . ALA A 1 192 ? -17.609 -25.438 -11.117 1 93.25 192 ALA A O 1
ATOM 1457 N N . ARG A 1 193 ? -17.594 -24.328 -9.25 1 92.88 193 ARG A N 1
ATOM 1458 C CA . ARG A 1 193 ? -19.047 -24.219 -9.148 1 92.88 193 ARG A CA 1
ATOM 1459 C C . ARG A 1 193 ? -19.594 -23.156 -10.094 1 92.88 193 ARG A C 1
ATOM 1461 O O . ARG A 1 193 ? -20.797 -22.953 -10.172 1 92.88 193 ARG A O 1
ATOM 1468 N N . ILE A 1 194 ? -18.75 -22.484 -10.797 1 95.81 194 ILE A N 1
ATOM 1469 C CA . ILE A 1 194 ? -19.141 -21.516 -11.812 1 95.81 194 ILE A CA 1
ATOM 1470 C C . ILE A 1 194 ? -18.906 -22.109 -13.203 1 95.81 194 ILE A C 1
ATOM 1472 O O . ILE A 1 194 ? -17.766 -22.406 -13.57 1 95.81 194 ILE A O 1
ATOM 1476 N N . ARG A 1 195 ? -19.953 -22.281 -13.938 1 95.69 195 ARG A N 1
ATOM 1477 C CA . ARG A 1 195 ? -19.859 -22.781 -15.305 1 95.69 195 ARG A CA 1
ATOM 1478 C C . ARG A 1 195 ? -20.172 -21.672 -16.312 1 95.69 195 ARG A C 1
ATOM 1480 O O . ARG A 1 195 ? -21.016 -20.812 -16.047 1 95.69 195 ARG A O 1
ATOM 1487 N N . ILE A 1 196 ? -19.516 -21.688 -17.422 1 96.62 196 ILE A N 1
ATOM 1488 C CA . ILE A 1 196 ? -19.703 -20.688 -18.469 1 96.62 196 ILE A CA 1
ATOM 1489 C C . ILE A 1 196 ? -20.484 -21.281 -19.625 1 96.62 196 ILE A C 1
ATOM 1491 O O . ILE A 1 196 ? -20.094 -22.328 -20.156 1 96.62 196 ILE A O 1
ATOM 1495 N N . ASP A 1 197 ? -21.562 -20.766 -19.938 1 96.75 197 ASP A N 1
ATOM 1496 C CA . ASP A 1 197 ? -22.281 -21.031 -21.172 1 96.75 197 ASP A CA 1
ATOM 1497 C C . ASP A 1 197 ? -22 -19.938 -22.219 1 96.75 197 ASP A C 1
ATOM 1499 O O . ASP A 1 197 ? -22.719 -18.938 -22.281 1 96.75 197 ASP A O 1
ATOM 1503 N N . ASN A 1 198 ? -20.969 -20.172 -23.047 1 97.12 198 ASN A N 1
ATOM 1504 C CA . ASN A 1 198 ? -20.484 -19.172 -23.984 1 97.12 198 ASN A CA 1
ATOM 1505 C C . ASN A 1 198 ? -21.312 -19.141 -25.266 1 97.12 198 ASN A C 1
ATOM 1507 O O . ASN A 1 198 ? -21.266 -20.094 -26.062 1 97.12 198 ASN A O 1
ATOM 1511 N N . GLN A 1 199 ? -22.016 -18.078 -25.469 1 96.75 199 GLN A N 1
ATOM 1512 C CA . GLN A 1 199 ? -22.844 -17.891 -26.656 1 96.75 199 GLN A CA 1
ATOM 1513 C C . GLN A 1 199 ? -22.438 -16.625 -27.406 1 96.75 199 GLN A C 1
ATOM 1515 O O . GLN A 1 199 ? -23.219 -16.078 -28.188 1 96.75 199 GLN A O 1
ATOM 1520 N N . VAL A 1 200 ? -21.281 -16.156 -27.141 1 96.12 200 VAL A N 1
ATOM 1521 C CA . VAL A 1 200 ? -20.828 -14.93 -27.781 1 96.12 200 VAL A CA 1
ATOM 1522 C C . VAL A 1 200 ? -20.516 -15.18 -29.25 1 96.12 200 VAL A C 1
ATOM 1524 O O . VAL A 1 200 ? -19.844 -16.141 -29.594 1 96.12 200 VAL A O 1
ATOM 1527 N N . LYS A 1 201 ? -20.984 -14.305 -30.125 1 94.69 201 LYS A N 1
ATOM 1528 C CA . LYS A 1 201 ? -20.75 -14.43 -31.562 1 94.69 201 LYS A CA 1
ATOM 1529 C C . LYS A 1 201 ? -19.516 -13.648 -31.984 1 94.69 201 LYS A C 1
ATOM 1531 O O . LYS A 1 201 ? -19.391 -12.453 -31.703 1 94.69 201 LYS A O 1
ATOM 1536 N N . PRO A 1 202 ? -18.625 -14.352 -32.594 1 93.38 202 PRO A N 1
ATOM 1537 C CA . PRO A 1 202 ? -17.5 -13.609 -33.188 1 93.38 202 PRO A CA 1
ATOM 1538 C C . PRO A 1 202 ? -17.906 -12.781 -34.406 1 93.38 202 PRO A C 1
ATOM 1540 O O . PRO A 1 202 ? -18.719 -13.234 -35.219 1 93.38 202 PRO A O 1
ATOM 1543 N N . VAL A 1 203 ? -17.453 -11.586 -34.469 1 92.06 203 VAL A N 1
ATOM 1544 C CA . VAL A 1 203 ? -17.719 -10.758 -35.656 1 92.06 203 VAL A CA 1
ATOM 1545 C C . VAL A 1 203 ? -16.391 -10.359 -36.312 1 92.06 203 VAL A C 1
ATOM 1547 O O . VAL A 1 203 ? -15.383 -10.203 -35.625 1 92.06 203 VAL A O 1
ATOM 1550 N N . ALA A 1 204 ? -16.359 -10.164 -37.656 1 86 204 ALA A N 1
ATOM 1551 C CA . ALA A 1 204 ? -15.141 -9.906 -38.406 1 86 204 ALA A CA 1
ATOM 1552 C C . ALA A 1 204 ? -14.727 -8.445 -38.281 1 86 204 ALA A C 1
ATOM 1554 O O . ALA A 1 204 ? -13.648 -8.055 -38.75 1 86 204 ALA A O 1
ATOM 1555 N N . SER A 1 205 ? -15.203 -7.691 -37.406 1 82.69 205 SER A N 1
ATOM 1556 C CA . SER A 1 205 ? -14.836 -6.293 -37.219 1 82.69 205 SER A CA 1
ATOM 1557 C C . SER A 1 205 ? -13.719 -6.152 -36.188 1 82.69 205 SER A C 1
ATOM 1559 O O . SER A 1 205 ? -13.672 -6.898 -35.219 1 82.69 205 SER A O 1
ATOM 1561 N N . LYS A 1 206 ? -12.703 -5.301 -36.469 1 76.62 206 LYS A N 1
ATOM 1562 C CA . LYS A 1 206 ? -11.633 -5.012 -35.531 1 76.62 206 LYS A CA 1
ATOM 1563 C C . LYS A 1 206 ? -12.031 -3.898 -34.562 1 76.62 206 LYS A C 1
ATOM 1565 O O . LYS A 1 206 ? -11.289 -3.58 -33.656 1 76.62 206 LYS A O 1
ATOM 1570 N N . LYS A 1 207 ? -13.273 -3.35 -34.875 1 78 207 LYS A N 1
ATOM 1571 C CA . LYS A 1 207 ? -13.781 -2.336 -33.969 1 78 207 LYS A CA 1
ATOM 1572 C C . LYS A 1 207 ? -14.414 -2.977 -32.75 1 78 207 LYS A C 1
ATOM 1574 O O . LYS A 1 207 ? -15.336 -3.787 -32.844 1 78 207 LYS A O 1
ATOM 1579 N N . CYS A 1 208 ? -13.711 -2.771 -31.641 1 80.12 208 CYS A N 1
ATOM 1580 C CA . CYS A 1 208 ? -14.18 -3.396 -30.406 1 80.12 208 CYS A CA 1
ATOM 1581 C C . CYS A 1 208 ? -15.477 -2.746 -29.922 1 80.12 208 CYS A C 1
ATOM 1583 O O . CYS A 1 208 ? -15.438 -1.785 -29.156 1 80.12 208 CYS A O 1
ATOM 1585 N N . THR A 1 209 ? -16.562 -2.738 -30.75 1 66.5 209 THR A N 1
ATOM 1586 C CA . THR A 1 209 ? -17.891 -2.25 -30.391 1 66.5 209 THR A CA 1
ATOM 1587 C C . THR A 1 209 ? -18.703 -3.346 -29.703 1 66.5 209 THR A C 1
ATOM 1589 O O . THR A 1 209 ? -19.844 -3.115 -29.297 1 66.5 209 THR A O 1
ATOM 1592 N N . GLY A 1 210 ? -18.125 -4.406 -29.375 1 62.53 210 GLY A N 1
ATOM 1593 C CA . GLY A 1 210 ? -18.938 -5.527 -28.938 1 62.53 210 GLY A CA 1
ATOM 1594 C C . GLY A 1 210 ? -19.562 -5.32 -27.578 1 62.53 210 GLY A C 1
ATOM 1595 O O . GLY A 1 210 ? -18.984 -4.637 -26.719 1 62.53 210 GLY A O 1
ATOM 1596 N N . ASP A 1 211 ? -20.906 -5.637 -27.625 1 84.31 211 ASP A N 1
ATOM 1597 C CA . ASP A 1 211 ? -21.672 -5.648 -26.391 1 84.31 211 ASP A CA 1
ATOM 1598 C C . ASP A 1 211 ? -21.766 -7.059 -25.797 1 84.31 211 ASP A C 1
ATOM 1600 O O . ASP A 1 211 ? -22.422 -7.93 -26.375 1 84.31 211 ASP A O 1
ATOM 1604 N N . VAL A 1 212 ? -20.859 -7.492 -24.922 1 93.56 212 VAL A N 1
ATOM 1605 C CA . VAL A 1 212 ? -20.906 -8.789 -24.266 1 93.56 212 VAL A CA 1
ATOM 1606 C C . VAL A 1 212 ? -21.688 -8.68 -22.969 1 93.56 212 VAL A C 1
ATOM 1608 O O . VAL A 1 212 ? -21.469 -7.766 -22.172 1 93.56 212 VAL A O 1
ATOM 1611 N N . ARG A 1 213 ? -22.672 -9.562 -22.828 1 94.44 213 ARG A N 1
ATOM 1612 C CA . ARG A 1 213 ? -23.531 -9.578 -21.641 1 94.44 213 ARG A CA 1
ATOM 1613 C C . ARG A 1 213 ? -23.328 -10.852 -20.844 1 94.44 213 ARG A C 1
ATOM 1615 O O . ARG A 1 213 ? -23.062 -11.914 -21.406 1 94.44 213 ARG A O 1
ATOM 1622 N N . TYR A 1 214 ? -23.406 -10.797 -19.609 1 95.12 214 TYR A N 1
ATOM 1623 C CA . TYR A 1 214 ? -23.219 -11.898 -18.688 1 95.12 214 TYR A CA 1
ATOM 1624 C C . TYR A 1 214 ? -24.469 -12.117 -17.828 1 95.12 214 TYR A C 1
ATOM 1626 O O . TYR A 1 214 ? -24.875 -11.227 -17.078 1 95.12 214 TYR A O 1
ATOM 1634 N N . ASN A 1 215 ? -25.141 -13.273 -17.906 1 94.88 215 ASN A N 1
ATOM 1635 C CA . ASN A 1 215 ? -26.359 -13.594 -17.188 1 94.88 215 ASN A CA 1
ATOM 1636 C C . ASN A 1 215 ? -26.188 -14.828 -16.297 1 94.88 215 ASN A C 1
ATOM 1638 O O . ASN A 1 215 ? -26.125 -15.953 -16.797 1 94.88 215 ASN A O 1
ATOM 1642 N N . PRO A 1 216 ? -26.109 -14.625 -15.008 1 95.44 216 PRO A N 1
ATOM 1643 C CA . PRO A 1 216 ? -26.016 -15.789 -14.117 1 95.44 216 PRO A CA 1
ATOM 1644 C C . PRO A 1 216 ? -27.344 -16.547 -14 1 95.44 216 PRO A C 1
ATOM 1646 O O . PRO A 1 216 ? -28.406 -15.93 -13.875 1 95.44 216 PRO A O 1
ATOM 1649 N N . VAL A 1 217 ? -27.281 -17.859 -14.008 1 93.69 217 VAL A N 1
ATOM 1650 C CA . VAL A 1 217 ? -28.422 -18.766 -13.883 1 93.69 217 VAL A CA 1
ATOM 1651 C C . VAL A 1 217 ? -28.141 -19.797 -12.781 1 93.69 217 VAL A C 1
ATOM 1653 O O . VAL A 1 217 ? -27.234 -20.609 -12.914 1 93.69 217 VAL A O 1
ATOM 1656 N N . PRO A 1 218 ? -28.906 -19.734 -11.734 1 91.12 218 PRO A N 1
ATOM 1657 C CA . PRO A 1 218 ? -28.688 -20.734 -10.68 1 91.12 218 PRO A CA 1
ATOM 1658 C C . PRO A 1 218 ? -28.828 -22.172 -11.188 1 91.12 218 PRO A C 1
ATOM 1660 O O . PRO A 1 218 ? -29.703 -22.453 -12.008 1 91.12 218 PRO A O 1
ATOM 1663 N N . GLN A 1 219 ? -27.938 -22.969 -10.734 1 91.62 219 GLN A N 1
ATOM 1664 C CA . GLN A 1 219 ? -27.969 -24.406 -11 1 91.62 219 GLN A CA 1
ATOM 1665 C C . GLN A 1 219 ? -27.984 -25.203 -9.703 1 91.62 219 GLN A C 1
ATOM 1667 O O . GLN A 1 219 ? -27.812 -24.641 -8.617 1 91.62 219 GLN A O 1
ATOM 1672 N N . ALA A 1 220 ? -28.266 -26.547 -9.781 1 86.81 220 ALA A N 1
ATOM 1673 C CA . ALA A 1 220 ? -28.312 -27.422 -8.617 1 86.81 220 ALA A CA 1
ATOM 1674 C C . ALA A 1 220 ? -26.984 -27.391 -7.848 1 86.81 220 ALA A C 1
ATOM 1676 O O . ALA A 1 220 ? -26.984 -27.391 -6.617 1 86.81 220 ALA A O 1
ATOM 1677 N N . ASP A 1 221 ? -25.938 -27.375 -8.602 1 86.12 221 ASP A N 1
ATOM 1678 C CA . ASP A 1 221 ? -24.625 -27.469 -7.969 1 86.12 221 ASP A CA 1
ATOM 1679 C C . ASP A 1 221 ? -23.781 -26.219 -8.281 1 86.12 221 ASP A C 1
ATOM 1681 O O . ASP A 1 221 ? -22.578 -26.328 -8.484 1 86.12 221 ASP A O 1
ATOM 1685 N N . GLY A 1 222 ? -24.359 -25.078 -8.258 1 90.38 222 GLY A N 1
ATOM 1686 C CA . GLY A 1 222 ? -23.594 -23.875 -8.539 1 90.38 222 GLY A CA 1
ATOM 1687 C C . GLY A 1 222 ? -24.328 -22.891 -9.422 1 90.38 222 GLY A C 1
ATOM 1688 O O . GLY A 1 222 ? -25.547 -22.734 -9.305 1 90.38 222 GLY A O 1
ATOM 1689 N N . ILE A 1 223 ? -23.531 -22.125 -10.172 1 95.56 223 ILE A N 1
ATOM 1690 C CA . ILE A 1 223 ? -24.094 -21.094 -11.039 1 95.56 223 ILE A CA 1
ATOM 1691 C C . ILE A 1 223 ? -23.562 -21.25 -12.453 1 95.56 223 ILE A C 1
ATOM 1693 O O . ILE A 1 223 ? -22.375 -21.547 -12.648 1 95.56 223 ILE A O 1
ATOM 1697 N N . SER A 1 224 ? -24.469 -21.219 -13.406 1 96.38 224 SER A N 1
ATOM 1698 C CA . SER A 1 224 ? -24.062 -21.094 -14.805 1 96.38 224 SER A CA 1
ATOM 1699 C C . SER A 1 224 ? -24.219 -19.656 -15.305 1 96.38 224 SER A C 1
ATOM 1701 O O . SER A 1 224 ? -25.234 -19.016 -15.07 1 96.38 224 SER A O 1
ATOM 1703 N N . VAL A 1 225 ? -23.172 -19.141 -15.867 1 97.12 225 VAL A N 1
ATOM 1704 C CA . VAL A 1 225 ? -23.234 -17.781 -16.422 1 97.12 225 VAL A CA 1
ATOM 1705 C C . VAL A 1 225 ? -23.328 -17.875 -17.953 1 97.12 225 VAL A C 1
ATOM 1707 O O . VAL A 1 225 ? -22.375 -18.25 -18.625 1 97.12 225 VAL A O 1
ATOM 1710 N N . THR A 1 226 ? -24.484 -17.516 -18.469 1 97.5 226 THR A N 1
ATOM 1711 C CA . THR A 1 226 ? -24.641 -17.406 -19.922 1 97.5 226 THR A CA 1
ATOM 1712 C C . THR A 1 226 ? -24.031 -16.109 -20.438 1 97.5 226 THR A C 1
ATOM 1714 O O . THR A 1 226 ? -24.438 -15.016 -20.031 1 97.5 226 THR A O 1
ATOM 1717 N N . VAL A 1 227 ? -23.016 -16.25 -21.25 1 97.25 227 VAL A N 1
ATOM 1718 C CA . VAL A 1 227 ? -22.359 -15.102 -21.859 1 97.25 227 VAL A CA 1
ATOM 1719 C C . VAL A 1 227 ? -22.797 -14.953 -23.312 1 97.25 227 VAL A C 1
ATOM 1721 O O . VAL A 1 227 ? -22.609 -15.875 -24.109 1 97.25 227 VAL A O 1
ATOM 1724 N N . SER A 1 228 ? -23.406 -13.82 -23.625 1 96.5 228 SER A N 1
ATOM 1725 C CA . SER A 1 228 ? -23.953 -13.609 -24.953 1 96.5 228 SER A CA 1
ATOM 1726 C C . SER A 1 228 ? -23.516 -12.266 -25.531 1 96.5 228 SER A C 1
ATOM 1728 O O . SER A 1 228 ? -22.859 -11.484 -24.844 1 96.5 228 SER A O 1
ATOM 1730 N N . GLY A 1 229 ? -23.891 -12.109 -26.812 1 95.75 229 GLY A N 1
ATOM 1731 C CA . GLY A 1 229 ? -23.531 -10.898 -27.531 1 95.75 229 GLY A CA 1
ATOM 1732 C C . GLY A 1 229 ? -22.547 -11.148 -28.672 1 95.75 229 GLY A C 1
ATOM 1733 O O . GLY A 1 229 ? -22.609 -12.188 -29.328 1 95.75 229 GLY A O 1
ATOM 1734 N N . GLN A 1 230 ? -21.766 -10.039 -28.953 1 94.38 230 GLN A N 1
ATOM 1735 C CA . GLN A 1 230 ? -20.812 -10.133 -30.047 1 94.38 230 GLN A CA 1
ATOM 1736 C C . GLN A 1 230 ? -19.484 -9.484 -29.672 1 94.38 230 GLN A C 1
ATOM 1738 O O . GLN A 1 230 ? -19.453 -8.562 -28.844 1 94.38 230 GLN A O 1
ATOM 1743 N N . LEU A 1 231 ? -18.484 -10 -30.203 1 93.75 231 LEU A N 1
ATOM 1744 C CA . LEU A 1 231 ? -17.141 -9.492 -29.938 1 93.75 231 LEU A CA 1
ATOM 1745 C C . LEU A 1 231 ? -16.297 -9.5 -31.219 1 93.75 231 LEU A C 1
ATOM 1747 O O . LEU A 1 231 ? -16.219 -10.516 -31.906 1 93.75 231 LEU A O 1
ATOM 1751 N N . GLY A 1 232 ? -15.734 -8.32 -31.5 1 92 232 GLY A N 1
ATOM 1752 C CA . GLY A 1 232 ? -14.914 -8.195 -32.688 1 92 232 GLY A CA 1
ATOM 1753 C C . GLY A 1 232 ? -13.609 -8.961 -32.594 1 92 232 GLY A C 1
ATOM 1754 O O . GLY A 1 232 ? -13.156 -9.297 -31.5 1 92 232 GLY A O 1
ATOM 1755 N N . ASP A 1 233 ? -13.047 -9.25 -33.812 1 86.75 233 ASP A N 1
ATOM 1756 C CA . ASP A 1 233 ? -11.781 -9.984 -33.844 1 86.75 233 ASP A CA 1
ATOM 1757 C C . ASP A 1 233 ? -10.664 -9.195 -33.156 1 86.75 233 ASP A C 1
ATOM 1759 O O . ASP A 1 233 ? -10.523 -7.992 -33.375 1 86.75 233 ASP A O 1
ATOM 1763 N N . GLY A 1 234 ? -9.953 -9.906 -32.312 1 82.19 234 GLY A N 1
ATOM 1764 C CA . GLY A 1 234 ? -8.844 -9.281 -31.609 1 82.19 234 GLY A CA 1
ATOM 1765 C C . GLY A 1 234 ? -9.281 -8.484 -30.391 1 82.19 234 GLY A C 1
ATOM 1766 O O . GLY A 1 234 ? -8.445 -7.949 -29.656 1 82.19 234 GLY A O 1
ATOM 1767 N N . CYS A 1 235 ? -10.578 -8.414 -30.188 1 88.19 235 CYS A N 1
ATOM 1768 C CA . CYS A 1 235 ? -11.109 -7.617 -29.078 1 88.19 235 CYS A CA 1
ATOM 1769 C C . CYS A 1 235 ? -11.281 -8.461 -27.828 1 88.19 235 CYS A C 1
ATOM 1771 O O . CYS A 1 235 ? -11.305 -9.695 -27.906 1 88.19 235 CYS A O 1
ATOM 1773 N N . ASN A 1 236 ? -11.25 -7.766 -26.734 1 88.62 236 ASN A N 1
ATOM 1774 C CA . ASN A 1 236 ? -11.562 -8.391 -25.453 1 88.62 236 ASN A CA 1
ATOM 1775 C C . ASN A 1 236 ? -12.594 -7.586 -24.672 1 88.62 236 ASN A C 1
ATOM 1777 O O . ASN A 1 236 ? -12.844 -6.422 -24.969 1 88.62 236 ASN A O 1
ATOM 1781 N N . SER A 1 237 ? -13.312 -8.227 -23.875 1 90.75 237 SER A N 1
ATOM 1782 C CA . SER A 1 237 ? -14.258 -7.637 -22.938 1 90.75 237 SER A CA 1
ATOM 1783 C C . SER A 1 237 ? -14.078 -8.211 -21.531 1 90.75 237 SER A C 1
ATOM 1785 O O . SER A 1 237 ? -13.797 -9.398 -21.375 1 90.75 237 SER A O 1
ATOM 1787 N N . GLN A 1 238 ? -14.164 -7.332 -20.578 1 92.19 238 GLN A N 1
ATOM 1788 C CA . GLN A 1 238 ? -14.016 -7.785 -19.188 1 92.19 238 GLN A CA 1
ATOM 1789 C C . GLN A 1 238 ? -15.117 -7.203 -18.312 1 92.19 238 GLN A C 1
ATOM 1791 O O . GLN A 1 238 ? -15.609 -6.102 -18.562 1 92.19 238 GLN A O 1
ATOM 1796 N N . THR A 1 239 ? -15.57 -7.922 -17.312 1 94.25 239 THR A N 1
ATOM 1797 C CA . THR A 1 239 ? -16.516 -7.441 -16.312 1 94.25 239 THR A CA 1
ATOM 1798 C C . THR A 1 239 ? -16.266 -8.133 -14.969 1 94.25 239 THR A C 1
ATOM 1800 O O . THR A 1 239 ? -15.539 -9.125 -14.906 1 94.25 239 THR A O 1
ATOM 1803 N N . TYR A 1 240 ? -16.703 -7.508 -13.906 1 95.56 240 TYR A N 1
ATOM 1804 C CA . TYR A 1 240 ? -16.656 -8.07 -12.562 1 95.56 240 TYR A CA 1
ATOM 1805 C C . TYR A 1 240 ? -18.047 -8.336 -12.031 1 95.56 240 TYR A C 1
ATOM 1807 O O . TYR A 1 240 ? -18.953 -7.508 -12.188 1 95.56 240 TYR A O 1
ATOM 1815 N N . LEU A 1 241 ? -18.281 -9.508 -11.438 1 96.5 241 LEU A N 1
ATOM 1816 C CA . LEU A 1 241 ? -19.562 -9.875 -10.836 1 96.5 241 LEU A CA 1
ATOM 1817 C C . LEU A 1 241 ? -19.344 -10.516 -9.469 1 96.5 241 LEU A C 1
ATOM 1819 O O . LEU A 1 241 ? -18.328 -11.164 -9.234 1 96.5 241 LEU A O 1
ATOM 1823 N N . SER A 1 242 ? -20.281 -10.305 -8.633 1 95.81 242 SER A N 1
ATOM 1824 C CA . SER A 1 242 ? -20.344 -11.016 -7.363 1 95.81 242 SER A CA 1
ATOM 1825 C C . SER A 1 242 ? -21.484 -12.023 -7.344 1 95.81 242 SER A C 1
ATOM 1827 O O . SER A 1 242 ? -22.625 -11.664 -7.047 1 95.81 242 SER A O 1
ATOM 1829 N N . LEU A 1 243 ? -21.391 -13.328 -7.527 1 94.25 243 LEU A N 1
ATOM 1830 C CA . LEU A 1 243 ? -22.469 -14.281 -7.773 1 94.25 243 LEU A CA 1
ATOM 1831 C C . LEU A 1 243 ? -22.609 -15.266 -6.613 1 94.25 243 LEU A C 1
ATOM 1833 O O . LEU A 1 243 ? -23.703 -15.789 -6.367 1 94.25 243 LEU A O 1
ATOM 1837 N N . LEU A 1 244 ? -21.594 -15.672 -5.883 1 94.31 244 LEU A N 1
ATOM 1838 C CA . LEU A 1 244 ? -21.562 -16.703 -4.852 1 94.31 244 LEU A CA 1
ATOM 1839 C C . LEU A 1 244 ? -21.688 -16.078 -3.463 1 94.31 244 LEU A C 1
ATOM 1841 O O . LEU A 1 244 ? -21.406 -14.898 -3.275 1 94.31 244 LEU A O 1
ATOM 1845 N N . ASP A 1 245 ? -22.312 -16.922 -2.588 1 94.94 245 ASP A N 1
ATOM 1846 C CA . ASP A 1 245 ? -22.234 -16.469 -1.201 1 94.94 245 ASP A CA 1
ATOM 1847 C C . ASP A 1 245 ? -20.812 -16.547 -0.677 1 94.94 245 ASP A C 1
ATOM 1849 O O . ASP A 1 245 ? -19.922 -17.094 -1.335 1 94.94 245 ASP A O 1
ATOM 1853 N N . HIS A 1 246 ? -20.578 -15.969 0.448 1 96.94 246 HIS A N 1
ATOM 1854 C CA . HIS A 1 246 ? -19.234 -15.844 0.992 1 96.94 246 HIS A CA 1
ATOM 1855 C C . HIS A 1 246 ? -18.578 -17.203 1.158 1 96.94 246 HIS A C 1
ATOM 1857 O O . HIS A 1 246 ? -17.422 -17.391 0.782 1 96.94 246 HIS A O 1
ATOM 1863 N N . SER A 1 247 ? -19.297 -18.172 1.753 1 97.44 247 SER A N 1
ATOM 1864 C CA . SER A 1 247 ? -18.703 -19.484 2.059 1 97.44 247 SER A CA 1
ATOM 1865 C C . SER A 1 247 ? -18.328 -20.219 0.783 1 97.44 247 SER A C 1
ATOM 1867 O O . SER A 1 247 ? -17.234 -20.781 0.683 1 97.44 247 SER A O 1
ATOM 1869 N N . THR A 1 248 ? -19.266 -20.25 -0.194 1 96.81 248 THR A N 1
ATOM 1870 C CA . THR A 1 248 ? -19 -20.953 -1.447 1 96.81 248 THR A CA 1
ATOM 1871 C C . THR A 1 248 ? -17.859 -20.297 -2.207 1 96.81 248 THR A C 1
ATOM 1873 O O . THR A 1 248 ? -17.016 -20.984 -2.791 1 96.81 248 THR A O 1
ATOM 1876 N N . TYR A 1 249 ? -17.859 -18.984 -2.23 1 97.44 249 TYR A N 1
ATOM 1877 C CA . TYR A 1 249 ? -16.766 -18.281 -2.896 1 97.44 249 TYR A CA 1
ATOM 1878 C C . TYR A 1 249 ? -15.43 -18.578 -2.246 1 97.44 249 TYR A C 1
ATOM 1880 O O . TYR A 1 249 ? -14.461 -18.906 -2.936 1 97.44 249 TYR A O 1
ATOM 1888 N N . ALA A 1 250 ? -15.352 -18.469 -0.901 1 98.44 250 ALA A N 1
ATOM 1889 C CA . ALA A 1 250 ? -14.102 -18.672 -0.18 1 98.44 250 ALA A CA 1
ATOM 1890 C C . ALA A 1 250 ? -13.57 -20.078 -0.393 1 98.44 250 ALA A C 1
ATOM 1892 O O . ALA A 1 250 ? -12.398 -20.281 -0.722 1 98.44 250 ALA A O 1
ATOM 1893 N N . ALA A 1 251 ? -14.438 -21.062 -0.191 1 98.38 251 ALA A N 1
ATOM 1894 C CA . ALA A 1 251 ? -14.039 -22.453 -0.386 1 98.38 251 ALA A CA 1
ATOM 1895 C C . ALA A 1 251 ? -13.586 -22.703 -1.821 1 98.38 251 ALA A C 1
ATOM 1897 O O . ALA A 1 251 ? -12.57 -23.375 -2.055 1 98.38 251 ALA A O 1
ATOM 1898 N N . GLY A 1 252 ? -14.398 -22.188 -2.768 1 97.81 252 GLY A N 1
ATOM 1899 C CA . GLY A 1 252 ? -14.055 -22.344 -4.172 1 97.81 252 GLY A CA 1
ATOM 1900 C C . GLY A 1 252 ? -12.719 -21.719 -4.535 1 97.81 252 GLY A C 1
ATOM 1901 O O . GLY A 1 252 ? -11.938 -22.297 -5.289 1 97.81 252 GLY A O 1
ATOM 1902 N N . ALA A 1 253 ? -12.461 -20.5 -4.047 1 98.25 253 ALA A N 1
ATOM 1903 C CA . ALA A 1 253 ? -11.195 -19.828 -4.316 1 98.25 253 ALA A CA 1
ATOM 1904 C C . ALA A 1 253 ? -10.016 -20.609 -3.746 1 98.25 253 ALA A C 1
ATOM 1906 O O . ALA A 1 253 ? -9 -20.781 -4.414 1 98.25 253 ALA A O 1
ATOM 1907 N N . VAL A 1 254 ? -10.125 -21.094 -2.498 1 98.75 254 VAL A N 1
ATOM 1908 C CA . VAL A 1 254 ? -9.078 -21.891 -1.86 1 98.75 254 VAL A CA 1
ATOM 1909 C C . VAL A 1 254 ? -8.797 -23.125 -2.699 1 98.75 254 VAL A C 1
ATOM 1911 O O . VAL A 1 254 ? -7.637 -23.422 -3.008 1 98.75 254 VAL A O 1
ATOM 1914 N N . ARG A 1 255 ? -9.844 -23.859 -3.07 1 98.31 255 ARG A N 1
ATOM 1915 C CA . ARG A 1 255 ? -9.68 -25.094 -3.826 1 98.31 255 ARG A CA 1
ATOM 1916 C C . ARG A 1 255 ? -9.039 -24.828 -5.188 1 98.31 255 ARG A C 1
ATOM 1918 O O . ARG A 1 255 ? -8.164 -25.562 -5.625 1 98.31 255 ARG A O 1
ATOM 1925 N N . ALA A 1 256 ? -9.5 -23.781 -5.84 1 97 256 ALA A N 1
ATOM 1926 C CA . ALA A 1 256 ? -8.969 -23.438 -7.156 1 97 256 ALA A CA 1
ATOM 1927 C C . ALA A 1 256 ? -7.477 -23.125 -7.086 1 97 256 ALA A C 1
ATOM 1929 O O . ALA A 1 256 ? -6.68 -23.688 -7.848 1 97 256 ALA A O 1
ATOM 1930 N N . ILE A 1 257 ? -7.098 -22.234 -6.207 1 97.06 257 ILE A N 1
ATOM 1931 C CA . ILE A 1 257 ? -5.707 -21.812 -6.094 1 97.06 257 ILE A CA 1
ATOM 1932 C C . ILE A 1 257 ? -4.852 -22.984 -5.59 1 97.06 257 ILE A C 1
ATOM 1934 O O . ILE A 1 257 ? -3.725 -23.172 -6.047 1 97.06 257 ILE A O 1
ATOM 1938 N N . TRP A 1 258 ? -5.383 -23.75 -4.613 1 97.94 258 TRP A N 1
ATOM 1939 C CA . TRP A 1 258 ? -4.652 -24.906 -4.098 1 97.94 258 TRP A CA 1
ATOM 1940 C C . TRP A 1 258 ? -4.352 -25.906 -5.211 1 97.94 258 TRP A C 1
ATOM 1942 O O . TRP A 1 258 ? -3.24 -26.438 -5.293 1 97.94 258 TRP A O 1
ATOM 1952 N N . ASN A 1 259 ? -5.328 -26.156 -6.059 1 96.62 259 ASN A N 1
ATOM 1953 C CA . ASN A 1 259 ? -5.145 -27.047 -7.195 1 96.62 259 ASN A CA 1
ATOM 1954 C C . ASN A 1 259 ? -4.066 -26.531 -8.148 1 96.62 259 ASN A C 1
ATOM 1956 O O . ASN A 1 259 ? -3.26 -27.312 -8.656 1 96.62 259 ASN A O 1
ATOM 1960 N N . GLU A 1 260 ? -4.07 -25.25 -8.414 1 94.06 260 GLU A N 1
ATOM 1961 C CA . GLU A 1 260 ? -3.057 -24.641 -9.273 1 94.06 260 GLU A CA 1
ATOM 1962 C C . GLU A 1 260 ? -1.658 -24.844 -8.695 1 94.06 260 GLU A C 1
ATOM 1964 O O . GLU A 1 260 ? -0.686 -24.969 -9.438 1 94.06 260 GLU A O 1
ATOM 1969 N N . LEU A 1 261 ? -1.601 -24.891 -7.359 1 95 261 LEU A N 1
ATOM 1970 C CA . LEU A 1 261 ? -0.322 -25.062 -6.676 1 95 261 LEU A CA 1
ATOM 1971 C C . LEU A 1 261 ? 0.047 -26.547 -6.578 1 95 261 LEU A C 1
ATOM 1973 O O . LEU A 1 261 ? 1.06 -26.891 -5.965 1 95 261 LEU A O 1
ATOM 1977 N N . GLY A 1 262 ? -0.782 -27.422 -7.145 1 95 262 GLY A N 1
ATOM 1978 C CA . GLY A 1 262 ? -0.513 -28.859 -7.168 1 95 262 GLY A CA 1
ATOM 1979 C C . GLY A 1 262 ? -1.1 -29.594 -5.977 1 95 262 GLY A C 1
ATOM 1980 O O . GLY A 1 262 ? -0.811 -30.781 -5.77 1 95 262 GLY A O 1
ATOM 1981 N N . GLY A 1 263 ? -1.898 -28.891 -5.172 1 97.12 263 GLY A N 1
ATOM 1982 C CA . GLY A 1 263 ? -2.502 -29.5 -4 1 97.12 263 GLY A CA 1
ATOM 1983 C C . GLY A 1 263 ? -3.863 -30.109 -4.281 1 97.12 263 GLY A C 1
ATOM 1984 O O . GLY A 1 263 ? -4.43 -29.906 -5.355 1 97.12 263 GLY A O 1
ATOM 1985 N N . ASN A 1 264 ? -4.285 -30.875 -3.246 1 97.88 264 ASN A N 1
ATOM 1986 C CA . ASN A 1 264 ? -5.582 -31.531 -3.344 1 97.88 264 ASN A CA 1
ATOM 1987 C C . ASN A 1 264 ? -6.281 -31.594 -1.989 1 97.88 264 ASN A C 1
ATOM 1989 O O . ASN A 1 264 ? -5.641 -31.859 -0.969 1 97.88 264 ASN A O 1
ATOM 1993 N N . ILE A 1 265 ? -7.531 -31.25 -1.962 1 98.62 265 ILE A N 1
ATOM 1994 C CA . ILE A 1 265 ? -8.391 -31.453 -0.801 1 98.62 265 ILE A CA 1
ATOM 1995 C C . ILE A 1 265 ? -9.484 -32.469 -1.133 1 98.62 265 ILE A C 1
ATOM 1997 O O . ILE A 1 265 ? -10.375 -32.188 -1.938 1 98.62 265 ILE A O 1
ATOM 2001 N N . GLN A 1 266 ? -9.5 -33.594 -0.487 1 98.62 266 GLN A N 1
ATOM 2002 C CA . GLN A 1 266 ? -10.344 -34.719 -0.874 1 98.62 266 GLN A CA 1
ATOM 2003 C C . GLN A 1 266 ? -11.758 -34.562 -0.323 1 98.62 266 GLN A C 1
ATOM 2005 O O . GLN A 1 266 ? -12.734 -34.938 -0.983 1 98.62 266 GLN A O 1
ATOM 2010 N N . GLY A 1 267 ? -11.875 -34.031 0.848 1 98.56 267 GLY A N 1
ATOM 2011 C CA . GLY A 1 267 ? -13.18 -33.906 1.483 1 98.56 267 GLY A CA 1
ATOM 2012 C C . GLY A 1 267 ? -14 -32.75 0.947 1 98.56 267 GLY A C 1
ATOM 2013 O O . GLY A 1 267 ? -13.648 -32.125 -0.069 1 98.56 267 GLY A O 1
ATOM 2014 N N . GLY A 1 268 ? -15.188 -32.469 1.548 1 97.88 268 GLY A N 1
ATOM 2015 C CA . GLY A 1 268 ? -16.094 -31.406 1.145 1 97.88 268 GLY A CA 1
ATOM 2016 C C . GLY A 1 268 ? -15.852 -30.094 1.867 1 97.88 268 GLY A C 1
ATOM 2017 O O . GLY A 1 268 ? -14.773 -29.891 2.434 1 97.88 268 GLY A O 1
ATOM 2018 N N . ASP A 1 269 ? -16.75 -29.156 1.681 1 97.88 269 ASP A N 1
ATOM 2019 C CA . ASP A 1 269 ? -16.719 -27.875 2.359 1 97.88 269 ASP A CA 1
ATOM 2020 C C . ASP A 1 269 ? -17.75 -27.812 3.48 1 97.88 269 ASP A C 1
ATOM 2022 O O . ASP A 1 269 ? -18.891 -28.266 3.312 1 97.88 269 ASP A O 1
ATOM 2026 N N . ARG A 1 270 ? -17.375 -27.25 4.566 1 97.88 270 ARG A N 1
ATOM 2027 C CA . ARG A 1 270 ? -18.375 -27.016 5.613 1 97.88 270 ARG A CA 1
ATOM 2028 C C . ARG A 1 270 ? -17.984 -25.812 6.461 1 97.88 270 ARG A C 1
ATOM 2030 O O . ARG A 1 270 ? -16.906 -25.234 6.289 1 97.88 270 ARG A O 1
ATOM 2037 N N . ILE A 1 271 ? -18.922 -25.344 7.27 1 98.62 271 ILE A N 1
ATOM 2038 C CA . ILE A 1 271 ? -18.75 -24.188 8.141 1 98.62 271 ILE A CA 1
ATOM 2039 C C . ILE A 1 271 ? -18.75 -24.641 9.602 1 98.62 271 ILE A C 1
ATOM 2041 O O . ILE A 1 271 ? -19.719 -25.25 10.062 1 98.62 271 ILE A O 1
ATOM 2045 N N . GLU A 1 272 ? -17.656 -24.375 10.242 1 98.69 272 GLU A N 1
ATOM 2046 C CA . GLU A 1 272 ? -17.531 -24.703 11.656 1 98.69 272 GLU A CA 1
ATOM 2047 C C . GLU A 1 272 ? -16.438 -23.875 12.312 1 98.69 272 GLU A C 1
ATOM 2049 O O . GLU A 1 272 ? -15.523 -23.391 11.633 1 98.69 272 GLU A O 1
ATOM 2054 N N . ASN A 1 273 ? -16.516 -23.703 13.609 1 98.62 273 ASN A N 1
ATOM 2055 C CA . ASN A 1 273 ? -15.453 -23.031 14.352 1 98.62 273 ASN A CA 1
ATOM 2056 C C . ASN A 1 273 ? -14.219 -23.906 14.477 1 98.62 273 ASN A C 1
ATOM 2058 O O . ASN A 1 273 ? -14.328 -25.141 14.594 1 98.62 273 ASN A O 1
ATOM 2062 N N . VAL A 1 274 ? -13.023 -23.266 14.477 1 98.75 274 VAL A N 1
ATOM 2063 C CA . VAL A 1 274 ? -11.781 -23.984 14.742 1 98.75 274 VAL A CA 1
ATOM 2064 C C . VAL A 1 274 ? -11.789 -24.516 16.172 1 98.75 274 VAL A C 1
ATOM 2066 O O . VAL A 1 274 ? -11.984 -23.766 17.125 1 98.75 274 VAL A O 1
ATOM 2069 N N . PRO A 1 275 ? -11.578 -25.797 16.312 1 98.31 275 PRO A N 1
ATOM 2070 C CA . PRO A 1 275 ? -11.516 -26.328 17.672 1 98.31 275 PRO A CA 1
ATOM 2071 C C . PRO A 1 275 ? -10.297 -25.828 18.453 1 98.31 275 PRO A C 1
ATOM 2073 O O . PRO A 1 275 ? -9.266 -25.5 17.844 1 98.31 275 PRO A O 1
ATOM 2076 N N . LYS A 1 276 ? -10.359 -25.828 19.719 1 97.19 276 LYS A N 1
ATOM 2077 C CA . LYS A 1 276 ? -9.289 -25.344 20.594 1 97.19 276 LYS A CA 1
ATOM 2078 C C . LYS A 1 276 ? -8.031 -26.188 20.438 1 97.19 276 LYS A C 1
ATOM 2080 O O . LYS A 1 276 ? -6.918 -25.688 20.594 1 97.19 276 LYS A O 1
ATOM 2085 N N . SER A 1 277 ? -8.188 -27.438 20.109 1 96.5 277 SER A N 1
ATOM 2086 C CA . SER A 1 277 ? -7.07 -28.375 20.031 1 96.5 277 SER A CA 1
ATOM 2087 C C . SER A 1 277 ? -6.383 -28.312 18.672 1 96.5 277 SER A C 1
ATOM 2089 O O . SER A 1 277 ? -5.348 -28.953 18.469 1 96.5 277 SER A O 1
ATOM 2091 N N . ALA A 1 278 ? -7.02 -27.578 17.75 1 97.88 278 ALA A N 1
ATOM 2092 C CA . ALA A 1 278 ? -6.449 -27.531 16.406 1 97.88 278 ALA A CA 1
ATOM 2093 C C . ALA A 1 278 ? -5.07 -26.875 16.422 1 97.88 278 ALA A C 1
ATOM 2095 O O . ALA A 1 278 ? -4.789 -26.031 17.266 1 97.88 278 ALA A O 1
ATOM 2096 N N . ARG A 1 279 ? -4.207 -27.266 15.539 1 95 279 ARG A N 1
ATOM 2097 C CA . ARG A 1 279 ? -2.855 -26.734 15.422 1 95 279 ARG A CA 1
ATOM 2098 C C . ARG A 1 279 ? -2.75 -25.75 14.258 1 95 279 ARG A C 1
ATOM 2100 O O . ARG A 1 279 ? -3.318 -25.984 13.195 1 95 279 ARG A O 1
ATOM 2107 N N . LEU A 1 280 ? -2.016 -24.688 14.453 1 96.12 280 LEU A N 1
ATOM 2108 C CA . LEU A 1 280 ? -1.782 -23.688 13.43 1 96.12 280 LEU A CA 1
ATOM 2109 C C . LEU A 1 280 ? -0.83 -24.219 12.359 1 96.12 280 LEU A C 1
ATOM 2111 O O . LEU A 1 280 ? 0.219 -24.781 12.68 1 96.12 280 LEU A O 1
ATOM 2115 N N . LEU A 1 281 ? -1.193 -24.062 11.102 1 95.31 281 LEU A N 1
ATOM 2116 C CA . LEU A 1 281 ? -0.349 -24.516 9.992 1 95.31 281 LEU A CA 1
ATOM 2117 C C . LEU A 1 281 ? 0.308 -23.312 9.305 1 95.31 281 LEU A C 1
ATOM 2119 O O . LEU A 1 281 ? 1.467 -23.391 8.891 1 95.31 281 LEU A O 1
ATOM 2123 N N . ALA A 1 282 ? -0.462 -22.312 9.086 1 96.81 282 ALA A N 1
ATOM 2124 C CA . ALA A 1 282 ? 0.018 -21.125 8.391 1 96.81 282 ALA A CA 1
ATOM 2125 C C . ALA A 1 282 ? -0.807 -19.891 8.766 1 96.81 282 ALA A C 1
ATOM 2127 O O . ALA A 1 282 ? -1.996 -20.016 9.078 1 96.81 282 ALA A O 1
ATOM 2128 N N . ARG A 1 283 ? -0.225 -18.781 8.773 1 97.75 283 ARG A N 1
ATOM 2129 C CA . ARG A 1 283 ? -0.864 -17.516 9.109 1 97.75 283 ARG A CA 1
ATOM 2130 C C . ARG A 1 283 ? -0.424 -16.422 8.156 1 97.75 283 ARG A C 1
ATOM 2132 O O . ARG A 1 283 ? 0.742 -16.359 7.758 1 97.75 283 ARG A O 1
ATOM 2139 N N . ALA A 1 284 ? -1.324 -15.602 7.785 1 98.06 284 ALA A N 1
ATOM 2140 C CA . ALA A 1 284 ? -1.034 -14.391 7.02 1 98.06 284 ALA A CA 1
ATOM 2141 C C . ALA A 1 284 ? -1.574 -13.148 7.727 1 98.06 284 ALA A C 1
ATOM 2143 O O . ALA A 1 284 ? -2.666 -13.18 8.297 1 98.06 284 ALA A O 1
ATOM 2144 N N . PHE A 1 285 ? -0.833 -12.086 7.703 1 98.44 285 PHE A N 1
ATOM 2145 C CA . PHE A 1 285 ? -1.271 -10.773 8.18 1 98.44 285 PHE A CA 1
ATOM 2146 C C . PHE A 1 285 ? -1.66 -9.875 7.012 1 98.44 285 PHE A C 1
ATOM 2148 O O . PHE A 1 285 ? -1.03 -9.922 5.953 1 98.44 285 PHE A O 1
ATOM 2155 N N . SER A 1 286 ? -2.734 -9.125 7.242 1 98.69 286 SER A N 1
ATOM 2156 C CA . SER A 1 286 ? -3.09 -8.086 6.281 1 98.69 286 SER A CA 1
ATOM 2157 C C . SER A 1 286 ? -2.043 -6.98 6.258 1 98.69 286 SER A C 1
ATOM 2159 O O . SER A 1 286 ? -1.161 -6.93 7.117 1 98.69 286 SER A O 1
ATOM 2161 N N . PRO A 1 287 ? -2.082 -6.113 5.145 1 98 287 PRO A N 1
ATOM 2162 C CA . PRO A 1 287 ? -1.399 -4.832 5.328 1 98 287 PRO A CA 1
ATOM 2163 C C . PRO A 1 287 ? -1.871 -4.082 6.57 1 98 287 PRO A C 1
ATOM 2165 O O . PRO A 1 287 ? -2.906 -4.426 7.148 1 98 287 PRO A O 1
ATOM 2168 N N . ASP A 1 288 ? -1.083 -3.131 7 1 98.69 288 ASP A N 1
ATOM 2169 C CA . ASP A 1 288 ? -1.466 -2.379 8.188 1 98.69 288 ASP A CA 1
ATOM 2170 C C . ASP A 1 288 ? -2.66 -1.473 7.906 1 98.69 288 ASP A C 1
ATOM 2172 O O . ASP A 1 288 ? -3.07 -1.317 6.754 1 98.69 288 ASP A O 1
ATOM 2176 N N . LEU A 1 289 ? -3.244 -0.95 8.891 1 98.88 289 LEU A N 1
ATOM 2177 C CA . LEU A 1 289 ? -4.473 -0.168 8.812 1 98.88 289 LEU A CA 1
ATOM 2178 C C . LEU A 1 289 ? -4.297 1.033 7.887 1 98.88 289 LEU A C 1
ATOM 2180 O O . LEU A 1 289 ? -5.223 1.411 7.168 1 98.88 289 LEU A O 1
ATOM 2184 N N . VAL A 1 290 ? -3.137 1.673 7.855 1 98.88 290 VAL A N 1
ATOM 2185 C CA . VAL A 1 290 ? -2.885 2.854 7.035 1 98.88 290 VAL A CA 1
ATOM 2186 C C . VAL A 1 290 ? -3.08 2.51 5.562 1 98.88 290 VAL A C 1
ATOM 2188 O O . VAL A 1 290 ? -3.719 3.262 4.82 1 98.88 290 VAL A O 1
ATOM 2191 N N . GLU A 1 291 ? -2.578 1.354 5.172 1 98.5 291 GLU A N 1
ATOM 2192 C CA . GLU A 1 291 ? -2.758 0.925 3.789 1 98.5 291 GLU A CA 1
ATOM 2193 C C . GLU A 1 291 ? -4.219 0.599 3.496 1 98.5 291 GLU A C 1
ATOM 2195 O O . GLU A 1 291 ? -4.711 0.87 2.398 1 98.5 291 GLU A O 1
ATOM 2200 N N . VAL A 1 292 ? -4.883 0.056 4.461 1 98.88 292 VAL A N 1
ATOM 2201 C CA . VAL A 1 292 ? -6.27 -0.353 4.273 1 98.88 292 VAL A CA 1
ATOM 2202 C C . VAL A 1 292 ? -7.16 0.881 4.129 1 98.88 292 VAL A C 1
ATOM 2204 O O . VAL A 1 292 ? -8 0.946 3.23 1 98.88 292 VAL A O 1
ATOM 2207 N N . ILE A 1 293 ? -6.965 1.906 4.969 1 98.94 293 ILE A N 1
ATOM 2208 C CA . ILE A 1 293 ? -7.855 3.061 4.898 1 98.94 293 ILE A CA 1
ATOM 2209 C C . ILE A 1 293 ? -7.566 3.857 3.627 1 98.94 293 ILE A C 1
ATOM 2211 O O . ILE A 1 293 ? -8.438 4.559 3.113 1 98.94 293 ILE A O 1
ATOM 2215 N N . ARG A 1 294 ? -6.336 3.779 3.082 1 98.81 294 ARG A N 1
ATOM 2216 C CA . ARG A 1 294 ? -6.043 4.402 1.795 1 98.81 294 ARG A CA 1
ATOM 2217 C C . ARG A 1 294 ? -6.922 3.82 0.692 1 98.81 294 ARG A C 1
ATOM 2219 O O . ARG A 1 294 ? -7.512 4.562 -0.097 1 98.81 294 ARG A O 1
ATOM 2226 N N . ASP A 1 295 ? -7.039 2.48 0.635 1 98.5 295 ASP A N 1
ATOM 2227 C CA . ASP A 1 295 ? -7.914 1.851 -0.352 1 98.5 295 ASP A CA 1
ATOM 2228 C C . ASP A 1 295 ? -9.367 2.26 -0.139 1 98.5 295 ASP A C 1
ATOM 2230 O O . ASP A 1 295 ? -10.086 2.529 -1.102 1 98.5 295 ASP A O 1
ATOM 2234 N N . ILE A 1 296 ? -9.742 2.293 1.11 1 98.88 296 ILE A N 1
ATOM 2235 C CA . ILE A 1 296 ? -11.117 2.635 1.443 1 98.88 296 ILE A CA 1
ATOM 2236 C C . ILE A 1 296 ? -11.438 4.039 0.939 1 98.88 296 ILE A C 1
ATOM 2238 O O . ILE A 1 296 ? -12.414 4.234 0.205 1 98.88 296 ILE A O 1
ATOM 2242 N N . ASN A 1 297 ? -10.641 4.98 1.259 1 98.94 297 ASN A N 1
ATOM 2243 C CA . ASN A 1 297 ? -10.977 6.375 0.996 1 98.94 297 ASN A CA 1
ATOM 2244 C C . ASN A 1 297 ? -10.703 6.754 -0.457 1 98.94 297 ASN A C 1
ATOM 2246 O O . ASN A 1 297 ? -11.469 7.496 -1.066 1 98.94 297 ASN A O 1
ATOM 2250 N N . LYS A 1 298 ? -9.617 6.285 -1.057 1 98.75 298 LYS A N 1
ATOM 2251 C CA . LYS A 1 298 ? -9.273 6.664 -2.426 1 98.75 298 LYS A CA 1
ATOM 2252 C C . LYS A 1 298 ? -10.273 6.074 -3.422 1 98.75 298 LYS A C 1
ATOM 2254 O O . LYS A 1 298 ? -10.609 6.711 -4.418 1 98.75 298 LYS A O 1
ATOM 2259 N N . TYR A 1 299 ? -10.719 4.824 -3.119 1 98.12 299 TYR A N 1
ATOM 2260 C CA . TYR A 1 299 ? -11.531 4.145 -4.117 1 98.12 299 TYR A CA 1
ATOM 2261 C C . TYR A 1 299 ? -12.969 3.971 -3.621 1 98.12 299 TYR A C 1
ATOM 2263 O O . TYR A 1 299 ? -13.766 3.279 -4.25 1 98.12 299 TYR A O 1
ATOM 2271 N N . SER A 1 300 ? -13.188 4.582 -2.48 1 98.5 300 SER A N 1
ATOM 2272 C CA . SER A 1 300 ? -14.523 4.574 -1.895 1 98.5 300 SER A CA 1
ATOM 2273 C C . SER A 1 300 ? -15.07 3.156 -1.794 1 98.5 300 SER A C 1
ATOM 2275 O O . SER A 1 300 ? -16.203 2.889 -2.225 1 98.5 300 SER A O 1
ATOM 2277 N N . ASN A 1 301 ? -14.328 2.236 -1.222 1 98.5 301 ASN A N 1
ATOM 2278 C CA . ASN A 1 301 ? -14.711 0.829 -1.161 1 98.5 301 ASN A CA 1
ATOM 2279 C C . ASN A 1 301 ? -15.672 0.557 -0.008 1 98.5 301 ASN A C 1
ATOM 2281 O O . ASN A 1 301 ? -15.266 0.566 1.156 1 98.5 301 ASN A O 1
ATOM 2285 N N . ASN A 1 302 ? -16.875 0.228 -0.361 1 98.19 302 ASN A N 1
ATOM 2286 C CA . ASN A 1 302 ? -17.922 0.032 0.632 1 98.19 302 ASN A CA 1
ATOM 2287 C C . ASN A 1 302 ? -17.656 -1.199 1.494 1 98.19 302 ASN A C 1
ATOM 2289 O O . ASN A 1 302 ? -17.719 -1.126 2.723 1 98.19 302 ASN A O 1
ATOM 2293 N N . THR A 1 303 ? -17.359 -2.273 0.855 1 98.25 303 THR A N 1
ATOM 2294 C CA . THR A 1 303 ? -17.188 -3.533 1.571 1 98.25 303 THR A CA 1
ATOM 2295 C C . THR A 1 303 ? -16.031 -3.451 2.553 1 98.25 303 THR A C 1
ATOM 2297 O O . THR A 1 303 ? -16.141 -3.896 3.695 1 98.25 303 THR A O 1
ATOM 2300 N N . MET A 1 304 ? -14.914 -2.879 2.139 1 98.81 304 MET A N 1
ATOM 2301 C CA . MET A 1 304 ? -13.773 -2.711 3.027 1 98.81 304 MET A CA 1
ATOM 2302 C C . MET A 1 304 ? -14.117 -1.803 4.199 1 98.81 304 MET A C 1
ATOM 2304 O O . MET A 1 304 ? -13.672 -2.039 5.328 1 98.81 304 MET A O 1
ATOM 2308 N N . ALA A 1 305 ? -14.852 -0.744 3.934 1 98.88 305 ALA A N 1
ATOM 2309 C CA . ALA A 1 305 ? -15.266 0.155 5.008 1 98.88 305 ALA A CA 1
ATOM 2310 C C . ALA A 1 305 ? -16.141 -0.572 6.023 1 98.88 305 ALA A C 1
ATOM 2312 O O . ALA A 1 305 ? -16 -0.375 7.23 1 98.88 305 ALA A O 1
ATOM 2313 N N . GLN A 1 306 ? -17.047 -1.383 5.527 1 98.75 306 GLN A N 1
ATOM 2314 C CA . GLN A 1 306 ? -17.906 -2.158 6.418 1 98.75 306 GLN A CA 1
ATOM 2315 C C . GLN A 1 306 ? -17.094 -3.172 7.219 1 98.75 306 GLN A C 1
ATOM 2317 O O . GLN A 1 306 ? -17.375 -3.393 8.398 1 98.75 306 GLN A O 1
ATOM 2322 N N . GLN A 1 307 ? -16.094 -3.814 6.555 1 98.75 307 GLN A N 1
ATOM 2323 C CA . GLN A 1 307 ? -15.164 -4.684 7.266 1 98.75 307 GLN A CA 1
ATOM 2324 C C . GLN A 1 307 ? -14.5 -3.941 8.422 1 98.75 307 GLN A C 1
ATOM 2326 O O . GLN A 1 307 ? -14.422 -4.461 9.539 1 98.75 307 GLN A O 1
ATOM 2331 N N . LEU A 1 308 ? -14.023 -2.76 8.156 1 98.94 308 LEU A N 1
ATOM 2332 C CA . LEU A 1 308 ? -13.312 -1.959 9.141 1 98.94 308 LEU A CA 1
ATOM 2333 C C . LEU A 1 308 ? -14.242 -1.547 10.281 1 98.94 308 LEU A C 1
ATOM 2335 O O . LEU A 1 308 ? -13.852 -1.585 11.453 1 98.94 308 LEU A O 1
ATOM 2339 N N . PHE A 1 309 ? -15.461 -1.142 9.906 1 98.88 309 PHE A N 1
ATOM 2340 C CA . PHE A 1 309 ? -16.469 -0.762 10.891 1 98.88 309 PHE A CA 1
ATOM 2341 C C . PHE A 1 309 ? -16.75 -1.911 11.852 1 98.88 309 PHE A C 1
ATOM 2343 O O . PHE A 1 309 ? -16.75 -1.726 13.07 1 98.88 309 PHE A O 1
ATOM 2350 N N . LEU A 1 310 ? -16.922 -3.1 11.32 1 98.94 310 LEU A N 1
ATOM 2351 C CA . LEU A 1 310 ? -17.156 -4.27 12.156 1 98.94 310 LEU A CA 1
ATOM 2352 C C . LEU A 1 310 ? -15.906 -4.625 12.961 1 98.94 310 LEU A C 1
ATOM 2354 O O . LEU A 1 310 ? -16.016 -5.102 14.094 1 98.94 310 LEU A O 1
ATOM 2358 N N . SER A 1 311 ? -14.742 -4.469 12.438 1 98.94 311 SER A N 1
ATOM 2359 C CA . SER A 1 311 ? -13.5 -4.719 13.172 1 98.94 311 SER A CA 1
ATOM 2360 C C . SER A 1 311 ? -13.414 -3.852 14.422 1 98.94 311 SER A C 1
ATOM 2362 O O . SER A 1 311 ? -12.969 -4.312 15.469 1 98.94 311 SER A O 1
ATOM 2364 N N . LEU A 1 312 ? -13.82 -2.547 14.305 1 98.81 312 LEU A N 1
ATOM 2365 C CA . LEU A 1 312 ? -13.906 -1.676 15.469 1 98.81 312 LEU A CA 1
ATOM 2366 C C . LEU A 1 312 ? -14.844 -2.264 16.516 1 98.81 312 LEU A C 1
ATOM 2368 O O . LEU A 1 312 ? -14.5 -2.332 17.703 1 98.81 312 LEU A O 1
ATOM 2372 N N . GLY A 1 313 ? -16.016 -2.695 15.992 1 98.81 313 GLY A N 1
ATOM 2373 C CA . GLY A 1 313 ? -16.969 -3.305 16.891 1 98.81 313 GLY A CA 1
ATOM 2374 C C . GLY A 1 313 ? -16.438 -4.547 17.578 1 98.81 313 GLY A C 1
ATOM 2375 O O . GLY A 1 313 ? -16.594 -4.703 18.797 1 98.81 313 GLY A O 1
ATOM 2376 N N . ALA A 1 314 ? -15.844 -5.391 16.797 1 98.81 314 ALA A N 1
ATOM 2377 C CA . ALA A 1 314 ? -15.328 -6.652 17.328 1 98.81 314 ALA A CA 1
ATOM 2378 C C . ALA A 1 314 ? -14.258 -6.41 18.375 1 98.81 314 ALA A C 1
ATOM 2380 O O . ALA A 1 314 ? -14.203 -7.117 19.391 1 98.81 314 ALA A O 1
ATOM 2381 N N . GLN A 1 315 ? -13.375 -5.445 18.203 1 98.69 315 GLN A N 1
ATOM 2382 C CA . GLN A 1 315 ? -12.266 -5.148 19.109 1 98.69 315 GLN A CA 1
ATOM 2383 C C . GLN A 1 315 ? -12.773 -4.668 20.469 1 98.69 315 GLN A C 1
ATOM 2385 O O . GLN A 1 315 ? -12.172 -4.961 21.5 1 98.69 315 GLN A O 1
ATOM 2390 N N . PHE A 1 316 ? -13.859 -3.953 20.438 1 98.62 316 PHE A N 1
ATOM 2391 C CA . PHE A 1 316 ? -14.297 -3.279 21.656 1 98.62 316 PHE A CA 1
ATOM 2392 C C . PHE A 1 316 ? -15.664 -3.781 22.094 1 98.62 316 PHE A C 1
ATOM 2394 O O . PHE A 1 316 ? -16.359 -3.119 22.859 1 98.62 316 PHE A O 1
ATOM 2401 N N . ARG A 1 317 ? -16.047 -4.898 21.594 1 98.25 317 ARG A N 1
ATOM 2402 C CA . ARG A 1 317 ? -17.375 -5.453 21.859 1 98.25 317 ARG A CA 1
ATOM 2403 C C . ARG A 1 317 ? -17.547 -5.762 23.344 1 98.25 317 ARG A C 1
ATOM 2405 O O . ARG A 1 317 ? -16.594 -6.215 24 1 98.25 317 ARG A O 1
ATOM 2412 N N . THR A 1 318 ? -18.734 -5.477 23.875 1 97.88 318 THR A N 1
ATOM 2413 C CA . THR A 1 318 ? -19.156 -5.914 25.203 1 97.88 318 THR A CA 1
ATOM 2414 C C . THR A 1 318 ? -20.391 -6.801 25.109 1 97.88 318 THR A C 1
ATOM 2416 O O . THR A 1 318 ? -21.031 -6.875 24.062 1 97.88 318 THR A O 1
ATOM 2419 N N . ASP A 1 319 ? -20.766 -7.402 26.172 1 95.81 319 ASP A N 1
ATOM 2420 C CA . ASP A 1 319 ? -21.922 -8.297 26.219 1 95.81 319 ASP A CA 1
ATOM 2421 C C . ASP A 1 319 ? -23.219 -7.531 25.953 1 95.81 319 ASP A C 1
ATOM 2423 O O . ASP A 1 319 ? -24.219 -8.117 25.547 1 95.81 319 ASP A O 1
ATOM 2427 N N . ALA A 1 320 ? -23.125 -6.266 26.062 1 97.06 320 ALA A N 1
ATOM 2428 C CA . ALA A 1 320 ? -24.328 -5.449 25.938 1 97.06 320 ALA A CA 1
ATOM 2429 C C . ALA A 1 320 ? -24.578 -5.062 24.484 1 97.06 320 ALA A C 1
ATOM 2431 O O . ALA A 1 320 ? -25.672 -4.613 24.125 1 97.06 320 ALA A O 1
ATOM 2432 N N . ASP A 1 321 ? -23.688 -5.082 23.422 1 95.62 321 ASP A N 1
ATOM 2433 C CA . ASP A 1 321 ? -23.75 -4.508 22.078 1 95.62 321 ASP A CA 1
ATOM 2434 C C . ASP A 1 321 ? -24.625 -5.359 21.156 1 95.62 321 ASP A C 1
ATOM 2436 O O . ASP A 1 321 ? -25.203 -4.852 20.203 1 95.62 321 ASP A O 1
ATOM 2440 N N . GLY A 1 322 ? -25.109 -6.34 21.391 1 96.25 322 GLY A N 1
ATOM 2441 C CA . GLY A 1 322 ? -25.906 -7.238 20.562 1 96.25 322 GLY A CA 1
ATOM 2442 C C . GLY A 1 322 ? -25.156 -7.73 19.328 1 96.25 322 GLY A C 1
ATOM 2443 O O . GLY A 1 322 ? -25.219 -8.914 18.984 1 96.25 322 GLY A O 1
ATOM 2444 N N . ASP A 1 323 ? -24.5 -6.84 18.531 1 98.06 323 ASP A N 1
ATOM 2445 C CA . ASP A 1 323 ? -23.672 -7.203 17.391 1 98.06 323 ASP A CA 1
ATOM 2446 C C . ASP A 1 323 ? -22.516 -6.211 17.203 1 98.06 323 ASP A C 1
ATOM 2448 O O . ASP A 1 323 ? -22.406 -5.242 17.969 1 98.06 323 ASP A O 1
ATOM 2452 N N . ASP A 1 324 ? -21.672 -6.473 16.219 1 98.69 324 ASP A N 1
ATOM 2453 C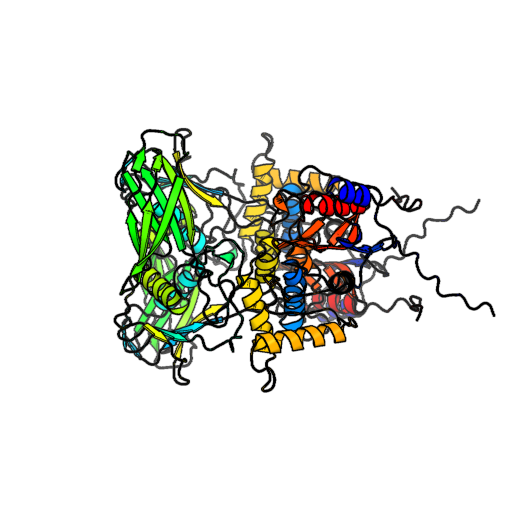 CA . ASP A 1 324 ? -20.438 -5.695 16.094 1 98.69 324 ASP A CA 1
ATOM 2454 C C . ASP A 1 324 ? -20.719 -4.324 15.477 1 98.69 324 ASP A C 1
ATOM 2456 O O . ASP A 1 324 ? -19.906 -3.402 15.617 1 98.69 324 ASP A O 1
ATOM 2460 N N . ALA A 1 325 ? -21.844 -4.133 14.68 1 98.31 325 ALA A N 1
ATOM 2461 C CA . ALA A 1 325 ? -22.203 -2.807 14.188 1 98.31 325 ALA A CA 1
ATOM 2462 C C . ALA A 1 325 ? -22.625 -1.888 15.328 1 98.31 325 ALA A C 1
ATOM 2464 O O . ALA A 1 325 ? -22.219 -0.724 15.375 1 98.31 325 ALA A O 1
ATOM 2465 N N . ARG A 1 326 ? -23.422 -2.41 16.219 1 98.19 326 ARG A N 1
ATOM 2466 C CA . ARG A 1 326 ? -23.859 -1.635 17.375 1 98.19 326 ARG A CA 1
ATOM 2467 C C . ARG A 1 326 ? -22.672 -1.282 18.266 1 98.19 326 ARG A C 1
ATOM 2469 O O . ARG A 1 326 ? -22.594 -0.17 18.797 1 98.19 326 ARG A O 1
ATOM 2476 N N . ALA A 1 327 ? -21.828 -2.303 18.469 1 98.75 327 ALA A N 1
ATOM 2477 C CA . ALA A 1 327 ? -20.609 -2.031 19.234 1 98.75 327 ALA A CA 1
ATOM 2478 C C . ALA A 1 327 ? -19.797 -0.909 18.594 1 98.75 327 ALA A C 1
ATOM 2480 O O . ALA A 1 327 ? -19.312 -0.012 19.297 1 98.75 327 ALA A O 1
ATOM 2481 N N . ALA A 1 328 ? -19.609 -0.964 17.297 1 98.81 328 ALA A N 1
ATOM 2482 C CA . ALA A 1 328 ? -18.844 0.058 16.578 1 98.81 328 ALA A CA 1
ATOM 2483 C C . ALA A 1 328 ? -19.484 1.434 16.75 1 98.81 328 ALA A C 1
ATOM 2485 O O . ALA A 1 328 ? -18.781 2.424 16.984 1 98.81 328 ALA A O 1
ATOM 2486 N N . GLN A 1 329 ? -20.812 1.524 16.625 1 97.94 329 GLN A N 1
ATOM 2487 C CA . GLN A 1 329 ? -21.531 2.781 16.812 1 97.94 329 GLN A CA 1
ATOM 2488 C C . GLN A 1 329 ? -21.266 3.375 18.188 1 97.94 329 GLN A C 1
ATOM 2490 O O . GLN A 1 329 ? -20.969 4.566 18.297 1 97.94 329 GLN A O 1
ATOM 2495 N N . ARG A 1 330 ? -21.359 2.555 19.172 1 98 330 ARG A N 1
ATOM 2496 C CA . ARG A 1 330 ? -21.141 2.994 20.531 1 98 330 ARG A CA 1
ATOM 2497 C C . ARG A 1 330 ? -19.719 3.523 20.719 1 98 330 ARG A C 1
ATOM 2499 O O . ARG A 1 330 ? -19.516 4.621 21.234 1 98 330 ARG A O 1
ATOM 2506 N N . VAL A 1 331 ? -18.797 2.746 20.219 1 98.5 331 VAL A N 1
ATOM 2507 C CA . VAL A 1 331 ? -17.391 3.057 20.438 1 98.5 331 VAL A CA 1
ATOM 2508 C C . VAL A 1 331 ? -17.031 4.348 19.703 1 98.5 331 VAL A C 1
ATOM 2510 O O . VAL A 1 331 ? -16.297 5.184 20.234 1 98.5 331 VAL A O 1
ATOM 2513 N N . VAL A 1 332 ? -17.5 4.555 18.5 1 98.75 332 VAL A N 1
ATOM 2514 C CA . VAL A 1 332 ? -17.203 5.742 17.703 1 98.75 332 VAL A CA 1
ATOM 2515 C C . VAL A 1 332 ? -17.797 6.977 18.375 1 98.75 332 VAL A C 1
ATOM 2517 O O . VAL A 1 332 ? -17.141 8.016 18.469 1 98.75 332 VAL A O 1
ATOM 2520 N N . ARG A 1 333 ? -19 6.898 18.844 1 97.75 333 ARG A N 1
ATOM 2521 C CA . ARG A 1 333 ? -19.625 8.023 19.531 1 97.75 333 ARG A CA 1
ATOM 2522 C C . ARG A 1 333 ? -18.859 8.406 20.797 1 97.75 333 ARG A C 1
ATOM 2524 O O . ARG A 1 333 ? -18.656 9.586 21.062 1 97.75 333 ARG A O 1
ATOM 2531 N N . GLN A 1 334 ? -18.516 7.371 21.578 1 97.88 334 GLN A N 1
ATOM 2532 C CA . GLN A 1 334 ? -17.75 7.613 22.797 1 97.88 334 GLN A CA 1
ATOM 2533 C C . GLN A 1 334 ? -16.406 8.266 22.484 1 97.88 334 GLN A C 1
ATOM 2535 O O . GLN A 1 334 ? -15.977 9.18 23.188 1 97.88 334 GLN A O 1
ATOM 2540 N N . TRP A 1 335 ? -15.828 7.75 21.5 1 98.44 335 TRP A N 1
ATOM 2541 C CA . TRP A 1 335 ? -14.531 8.273 21.062 1 98.44 335 TRP A CA 1
ATOM 2542 C C . TRP A 1 335 ? -14.656 9.727 20.641 1 98.44 335 TRP A C 1
ATOM 2544 O O . TRP A 1 335 ? -13.836 10.57 21.016 1 98.44 335 TRP A O 1
ATOM 2554 N N . LEU A 1 336 ? -15.641 10.125 19.797 1 98.44 336 LEU A N 1
ATOM 2555 C CA . LEU A 1 336 ? -15.883 11.5 19.391 1 98.44 336 LEU A CA 1
ATOM 2556 C C . LEU A 1 336 ? -16.141 12.391 20.594 1 98.44 336 LEU A C 1
ATOM 2558 O O . LEU A 1 336 ? -15.609 13.508 20.672 1 98.44 336 LEU A O 1
ATOM 2562 N N . ALA A 1 337 ? -16.906 11.906 21.531 1 97.69 337 ALA A N 1
ATOM 2563 C CA . ALA A 1 337 ? -17.203 12.672 22.734 1 97.69 337 ALA A CA 1
ATOM 2564 C C . ALA A 1 337 ? -15.938 12.984 23.516 1 97.69 337 ALA A C 1
ATOM 2566 O O . ALA A 1 337 ? -15.781 14.086 24.062 1 97.69 337 ALA A O 1
ATOM 2567 N N . LYS A 1 338 ? -15.078 12.039 23.609 1 97.19 338 LYS A N 1
ATOM 2568 C CA . LYS A 1 338 ? -13.805 12.227 24.297 1 97.19 338 LYS A CA 1
ATOM 2569 C C . LYS A 1 338 ? -12.969 13.312 23.625 1 97.19 338 LYS A C 1
ATOM 2571 O O . LYS A 1 338 ? -12.141 13.953 24.281 1 97.19 338 LYS A O 1
ATOM 2576 N N . LYS A 1 339 ? -13.234 13.547 22.406 1 96.75 339 LYS A N 1
ATOM 2577 C CA . LYS A 1 339 ? -12.523 14.586 21.656 1 96.75 339 LYS A CA 1
ATOM 2578 C C . LYS A 1 339 ? -13.258 15.922 21.75 1 96.75 339 LYS A C 1
ATOM 2580 O O . LYS A 1 339 ? -12.852 16.906 21.125 1 96.75 339 LYS A O 1
ATOM 2585 N N . GLY A 1 340 ? -14.336 15.969 22.438 1 97.19 340 GLY A N 1
ATOM 2586 C CA . GLY A 1 340 ? -15.117 17.188 22.594 1 97.19 340 GLY A CA 1
ATOM 2587 C C . GLY A 1 340 ? -16.094 17.406 21.469 1 97.19 340 GLY A C 1
ATOM 2588 O O . GLY A 1 340 ? -16.625 18.516 21.297 1 97.19 340 GLY A O 1
ATOM 2589 N N . ILE A 1 341 ? -16.297 16.438 20.641 1 97.44 341 ILE A N 1
ATOM 2590 C CA . ILE A 1 341 ? -17.234 16.531 19.531 1 97.44 341 ILE A CA 1
ATOM 2591 C C . ILE A 1 341 ? -18.531 15.797 19.891 1 97.44 341 ILE A C 1
ATOM 2593 O O . ILE A 1 341 ? -18.594 14.57 19.812 1 97.44 341 ILE A O 1
ATOM 2597 N N . THR A 1 342 ? -19.484 16.625 20.312 1 91.94 342 THR A N 1
ATOM 2598 C CA . THR A 1 342 ? -20.812 16.047 20.484 1 91.94 342 THR A CA 1
ATOM 2599 C C . THR A 1 342 ? -21.5 15.867 19.141 1 91.94 342 THR A C 1
ATOM 2601 O O . THR A 1 342 ? -21.719 16.828 18.406 1 91.94 342 THR A O 1
ATOM 2604 N N . ALA A 1 343 ? -21.734 14.797 18.75 1 95.06 343 ALA A N 1
ATOM 2605 C CA . ALA A 1 343 ? -22.266 14.461 17.438 1 95.06 343 ALA A CA 1
ATOM 2606 C C . ALA A 1 343 ? -23.703 13.969 17.531 1 95.06 343 ALA A C 1
ATOM 2608 O O . ALA A 1 343 ? -24 12.828 17.172 1 95.06 343 ALA A O 1
ATOM 2609 N N . PRO A 1 344 ? -24.594 14.859 17.859 1 96.88 344 PRO A N 1
ATOM 2610 C CA . PRO A 1 344 ? -25.969 14.422 18.047 1 96.88 344 PRO A CA 1
ATOM 2611 C C . PRO A 1 344 ? -26.641 13.992 16.734 1 96.88 344 PRO A C 1
ATOM 2613 O O . PRO A 1 344 ? -27.625 13.266 16.75 1 96.88 344 PRO A O 1
ATOM 2616 N N . HIS A 1 345 ? -26.141 14.375 15.57 1 98.06 345 HIS A N 1
ATOM 2617 C CA . HIS A 1 345 ? -26.766 14.062 14.289 1 98.06 345 HIS A CA 1
ATOM 2618 C C . HIS A 1 345 ? -26.234 12.75 13.727 1 98.06 345 HIS A C 1
ATOM 2620 O O . HIS A 1 345 ? -26.797 12.203 12.766 1 98.06 345 HIS A O 1
ATOM 2626 N N . LEU A 1 346 ? -25.172 12.227 14.305 1 98.62 346 LEU A N 1
ATOM 2627 C CA . LEU A 1 346 ? -24.469 11.086 13.727 1 98.62 346 LEU A CA 1
ATOM 2628 C C . LEU A 1 346 ? -25.297 9.812 13.859 1 98.62 346 LEU A C 1
ATOM 2630 O O . LEU A 1 346 ? -25.688 9.43 14.969 1 98.62 346 LEU A O 1
ATOM 2634 N N . VAL A 1 347 ? -25.641 9.266 12.781 1 98.19 347 VAL A N 1
ATOM 2635 C CA . VAL A 1 347 ? -26.281 7.957 12.688 1 98.19 347 VAL A CA 1
ATOM 2636 C C . VAL A 1 347 ? -25.453 7.047 11.781 1 98.19 347 VAL A C 1
ATOM 2638 O O . VAL A 1 347 ? -25.312 7.316 10.586 1 98.19 347 VAL A O 1
ATOM 2641 N N . MET A 1 348 ? -24.906 6.023 12.398 1 97.75 348 MET A N 1
ATOM 2642 C CA . MET A 1 348 ? -24.109 5.062 11.641 1 97.75 348 MET A CA 1
ATOM 2643 C C . MET A 1 348 ? -24.812 3.713 11.562 1 97.75 348 MET A C 1
ATOM 2645 O O . MET A 1 348 ? -25.188 3.152 12.594 1 97.75 348 MET A O 1
ATOM 2649 N N . GLU A 1 349 ? -25.047 3.246 10.367 1 96.69 349 GLU A N 1
ATOM 2650 C CA . GLU A 1 349 ? -25.656 1.938 10.148 1 96.69 349 GLU A CA 1
ATOM 2651 C C . GLU A 1 349 ? -24.594 0.89 9.805 1 96.69 349 GLU A C 1
ATOM 2653 O O . GLU A 1 349 ? -24.516 -0.144 10.469 1 96.69 349 GLU A O 1
ATOM 2658 N N . ASN A 1 350 ? -23.766 1.094 8.828 1 97.75 350 ASN A N 1
ATOM 2659 C CA . ASN A 1 350 ? -22.766 0.139 8.383 1 97.75 350 ASN A CA 1
ATOM 2660 C C . ASN A 1 350 ? -21.391 0.795 8.242 1 97.75 350 ASN A C 1
ATOM 2662 O O . ASN A 1 350 ? -20.422 0.144 7.844 1 97.75 350 ASN A O 1
ATOM 2666 N N . GLY A 1 351 ? -21.266 2.115 8.461 1 98.19 351 GLY A N 1
ATOM 2667 C CA . GLY A 1 351 ? -20.016 2.846 8.523 1 98.19 351 GLY A CA 1
ATOM 2668 C C . GLY A 1 351 ? -19.438 3.16 7.152 1 98.19 351 GLY A C 1
ATOM 2669 O O . GLY A 1 351 ? -18.375 3.77 7.047 1 98.19 351 GLY A O 1
ATOM 2670 N N . SER A 1 352 ? -20.078 2.799 6.051 1 98.44 352 SER A N 1
ATOM 2671 C CA . SER A 1 352 ? -19.562 3.025 4.711 1 98.44 352 SER A CA 1
ATOM 2672 C C . SER A 1 352 ? -20.266 4.191 4.031 1 98.44 352 SER A C 1
ATOM 2674 O O . SER A 1 352 ? -19.75 4.762 3.066 1 98.44 352 SER A O 1
ATOM 2676 N N . GLY A 1 353 ? -21.438 4.555 4.449 1 97.94 353 GLY A N 1
ATOM 2677 C CA . GLY A 1 353 ? -22.25 5.555 3.773 1 97.94 353 GLY A CA 1
ATOM 2678 C C . GLY A 1 353 ? -23.188 4.965 2.736 1 97.94 353 GLY A C 1
ATOM 2679 O O . GLY A 1 353 ? -24.078 5.652 2.232 1 97.94 353 GLY A O 1
ATOM 2680 N N . LEU A 1 354 ? -23.062 3.656 2.402 1 97.31 354 LEU A N 1
ATOM 2681 C CA . LEU A 1 354 ? -24.016 2.965 1.552 1 97.31 354 LEU A CA 1
ATOM 2682 C C . LEU A 1 354 ? -25.312 2.682 2.311 1 97.31 354 LEU A C 1
ATOM 2684 O O . LEU A 1 354 ? -25.625 1.526 2.605 1 97.31 354 LEU A O 1
ATOM 2688 N N . SER A 1 355 ? -26.047 3.703 2.584 1 96.25 355 SER A N 1
ATOM 2689 C CA . SER A 1 355 ? -27.219 3.654 3.459 1 96.25 355 SER A CA 1
ATOM 2690 C C . SER A 1 355 ? -28.125 4.863 3.24 1 96.25 355 SER A C 1
ATOM 2692 O O . SER A 1 355 ? -27.641 5.973 3.014 1 96.25 355 SER A O 1
ATOM 2694 N N . ARG A 1 356 ? -29.406 4.609 3.344 1 95.12 356 ARG A N 1
ATOM 2695 C CA . ARG A 1 356 ? -30.359 5.711 3.311 1 95.12 356 ARG A CA 1
ATOM 2696 C C . ARG A 1 356 ? -30.594 6.277 4.707 1 95.12 356 ARG A C 1
ATOM 2698 O O . ARG A 1 356 ? -31.141 7.375 4.859 1 95.12 356 ARG A O 1
ATOM 2705 N N . ALA A 1 357 ? -30.094 5.609 5.699 1 95.69 357 ALA A N 1
ATOM 2706 C CA . ALA A 1 357 ? -30.391 5.949 7.086 1 95.69 357 ALA A CA 1
ATOM 2707 C C . ALA A 1 357 ? -29.281 6.773 7.711 1 95.69 357 ALA A C 1
ATOM 2709 O O . ALA A 1 357 ? -29.5 7.512 8.672 1 95.69 357 ALA A O 1
ATOM 2710 N N . GLU A 1 358 ? -28.078 6.605 7.258 1 97.88 358 GLU A N 1
ATOM 2711 C CA . GLU A 1 358 ? -26.938 7.262 7.883 1 97.88 358 GLU A CA 1
ATOM 2712 C C . GLU A 1 358 ? -27.031 8.781 7.762 1 97.88 358 GLU A C 1
ATOM 2714 O O . GLU A 1 358 ? -27.547 9.297 6.766 1 97.88 358 GLU A O 1
ATOM 2719 N N . ARG A 1 359 ? -26.609 9.484 8.852 1 98.69 359 ARG A N 1
ATOM 2720 C CA . ARG A 1 359 ? -26.688 10.938 8.938 1 98.69 359 ARG A CA 1
ATOM 2721 C C . ARG A 1 359 ? -25.453 11.516 9.609 1 98.69 359 ARG A C 1
ATOM 2723 O O . ARG A 1 359 ? -24.766 10.828 10.375 1 98.69 359 ARG A O 1
ATOM 2730 N N . VAL A 1 360 ? -25.203 12.711 9.312 1 98.75 360 VAL A N 1
ATOM 2731 C CA . VAL A 1 360 ? -24.203 13.555 9.977 1 98.75 360 VAL A CA 1
ATOM 2732 C C . VAL A 1 360 ? -24.5 15.023 9.672 1 98.75 360 VAL A C 1
ATOM 2734 O O . VAL A 1 360 ? -25.234 15.336 8.742 1 98.75 360 VAL A O 1
ATOM 2737 N N . SER A 1 361 ? -24.078 15.906 10.484 1 98.81 361 SER A N 1
ATOM 2738 C CA . SER A 1 361 ? -24.078 17.312 10.07 1 98.81 361 SER A CA 1
ATOM 2739 C C . SER A 1 361 ? -22.719 17.719 9.508 1 98.81 361 SER A C 1
ATOM 2741 O O . SER A 1 361 ? -21.703 17.094 9.836 1 98.81 361 SER A O 1
ATOM 2743 N N . THR A 1 362 ? -22.75 18.734 8.633 1 98.81 362 THR A N 1
ATOM 2744 C CA . THR A 1 362 ? -21.469 19.172 8.055 1 98.81 362 THR A CA 1
ATOM 2745 C C . THR A 1 362 ? -20.578 19.781 9.133 1 98.81 362 THR A C 1
ATOM 2747 O O . THR A 1 362 ? -19.344 19.672 9.055 1 98.81 362 THR A O 1
ATOM 2750 N N . ARG A 1 363 ? -21.188 20.391 10.18 1 98.56 363 ARG A N 1
ATOM 2751 C CA . ARG A 1 363 ? -20.406 20.891 11.297 1 98.56 363 ARG A CA 1
ATOM 2752 C C . ARG A 1 363 ? -19.672 19.766 12.008 1 98.56 363 ARG A C 1
ATOM 2754 O O . ARG A 1 363 ? -18.469 19.875 12.305 1 98.56 363 ARG A O 1
ATOM 2761 N N . GLU A 1 364 ? -20.391 18.688 12.289 1 98.62 364 GLU A N 1
ATOM 2762 C CA . GLU A 1 364 ? -19.781 17.531 12.945 1 98.62 364 GLU A CA 1
ATOM 2763 C C . GLU A 1 364 ? -18.641 16.969 12.109 1 98.62 364 GLU A C 1
ATOM 2765 O O . GLU A 1 364 ? -17.578 16.641 12.641 1 98.62 364 GLU A O 1
ATOM 2770 N N . MET A 1 365 ? -18.859 16.828 10.805 1 98.88 365 MET A N 1
ATOM 2771 C CA . MET A 1 365 ? -17.828 16.344 9.891 1 98.88 365 MET A CA 1
ATOM 2772 C C . MET A 1 365 ? -16.609 17.25 9.891 1 98.88 365 MET A C 1
ATOM 2774 O O . MET A 1 365 ? -15.469 16.781 9.984 1 98.88 365 MET A O 1
ATOM 2778 N N . ALA A 1 366 ? -16.828 18.547 9.797 1 98.81 366 ALA A N 1
ATOM 2779 C CA . ALA A 1 366 ? -15.734 19.516 9.75 1 98.81 366 ALA A CA 1
ATOM 2780 C C . ALA A 1 366 ? -14.953 19.531 11.062 1 98.81 366 ALA A C 1
ATOM 2782 O O . ALA A 1 366 ? -13.727 19.641 11.062 1 98.81 366 ALA A O 1
ATOM 2783 N N . GLU A 1 367 ? -15.648 19.453 12.18 1 98.62 367 GLU A N 1
ATOM 2784 C CA . GLU A 1 367 ? -14.984 19.406 13.484 1 98.62 367 GLU A CA 1
ATOM 2785 C C . GLU A 1 367 ? -14.125 18.156 13.625 1 98.62 367 GLU A C 1
ATOM 2787 O O . GLU A 1 367 ? -13.047 18.219 14.219 1 98.62 367 GLU A O 1
ATOM 2792 N N . MET A 1 368 ? -14.609 17.047 13.117 1 98.81 368 MET A N 1
ATOM 2793 C CA . MET A 1 368 ? -13.805 15.836 13.125 1 98.81 368 MET A CA 1
ATOM 2794 C C . MET A 1 368 ? -12.547 16.016 12.281 1 98.81 368 MET A C 1
ATOM 2796 O O . MET A 1 368 ? -11.461 15.594 12.68 1 98.81 368 MET A O 1
ATOM 2800 N N . LEU A 1 369 ? -12.703 16.641 11.102 1 98.94 369 LEU A N 1
ATOM 2801 C CA . LEU A 1 369 ? -11.547 16.891 10.242 1 98.94 369 LEU A CA 1
ATOM 2802 C C . LEU A 1 369 ? -10.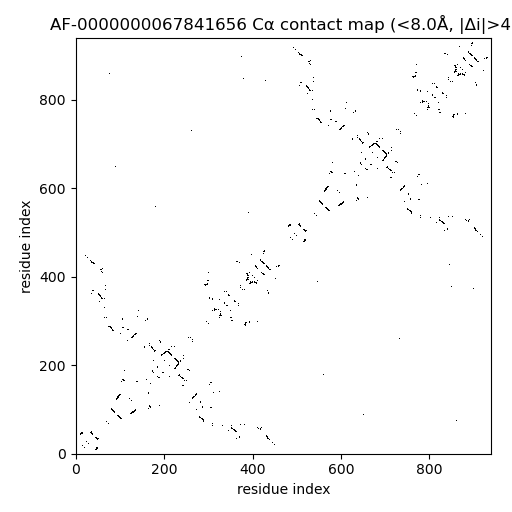539 17.797 10.938 1 98.94 369 LEU A C 1
ATOM 2804 O O . LEU A 1 369 ? -9.328 17.594 10.82 1 98.94 369 LEU A O 1
ATOM 2808 N N . LYS A 1 370 ? -11.055 18.812 11.617 1 98.62 370 LYS A N 1
ATOM 2809 C CA . LYS A 1 370 ? -10.195 19.688 12.391 1 98.62 370 LYS A CA 1
ATOM 2810 C C . LYS A 1 370 ? -9.43 18.922 13.469 1 98.62 370 LYS A C 1
ATOM 2812 O O . LYS A 1 370 ? -8.227 19.125 13.656 1 98.62 370 LYS A O 1
ATOM 2817 N N . ALA A 1 371 ? -10.109 18.062 14.164 1 98.44 371 ALA A N 1
ATOM 2818 C CA . ALA A 1 371 ? -9.461 17.203 15.156 1 98.44 371 ALA A CA 1
ATOM 2819 C C . ALA A 1 371 ? -8.414 16.312 14.508 1 98.44 371 ALA A C 1
ATOM 2821 O O . ALA A 1 371 ? -7.332 16.109 15.062 1 98.44 371 ALA A O 1
ATOM 2822 N N . ALA A 1 372 ? -8.734 15.719 13.344 1 98.75 372 ALA A N 1
ATOM 2823 C CA . ALA A 1 372 ? -7.809 14.852 12.625 1 98.75 372 ALA A CA 1
ATOM 2824 C C . ALA A 1 372 ? -6.535 15.594 12.242 1 98.75 372 ALA A C 1
ATOM 2826 O O . ALA A 1 372 ? -5.441 15.023 12.25 1 98.75 372 ALA A O 1
ATOM 2827 N N . TRP A 1 373 ? -6.656 16.875 11.898 1 98.19 373 TRP A N 1
ATOM 2828 C CA . TRP A 1 373 ? -5.531 17.719 11.523 1 98.19 373 TRP A CA 1
ATOM 2829 C C . TRP A 1 373 ? -4.516 17.828 12.656 1 98.19 373 TRP A C 1
ATOM 2831 O O . TRP A 1 373 ? -3.312 17.922 12.406 1 98.19 373 TRP A O 1
ATOM 2841 N N . LYS A 1 374 ? -4.934 17.688 13.852 1 97 374 LYS A N 1
ATOM 2842 C CA . LYS A 1 374 ? -4.074 17.859 15.016 1 97 374 LYS A CA 1
ATOM 2843 C C . LYS A 1 374 ? -3.561 16.5 15.516 1 97 374 LYS A C 1
ATOM 2845 O O . LYS A 1 374 ? -2.688 16.453 16.391 1 97 374 LYS A O 1
ATOM 2850 N N . SER A 1 375 ? -4.043 15.469 14.961 1 97.94 375 SER A N 1
ATOM 2851 C CA . SER A 1 375 ? -3.695 14.117 15.391 1 97.94 375 SER A CA 1
ATOM 2852 C C . SER A 1 375 ? -2.254 13.773 15.031 1 97.94 375 SER A C 1
ATOM 2854 O O . SER A 1 375 ? -1.755 14.195 13.984 1 97.94 375 SER A O 1
ATOM 2856 N N . PRO A 1 376 ? -1.526 12.953 15.906 1 97.62 376 PRO A N 1
ATOM 2857 C CA . PRO A 1 376 ? -0.217 12.438 15.508 1 97.62 376 PRO A CA 1
ATOM 2858 C C . PRO A 1 376 ? -0.279 11.609 14.219 1 97.62 376 PRO A C 1
ATOM 2860 O O . PRO A 1 376 ? 0.754 11.352 13.602 1 97.62 376 PRO A O 1
ATOM 2863 N N . TYR A 1 377 ? -1.526 11.203 13.773 1 98.56 377 TYR A N 1
ATOM 2864 C CA . TYR A 1 377 ? -1.693 10.383 12.578 1 98.56 377 TYR A CA 1
ATOM 2865 C C . TYR A 1 377 ? -2.342 11.188 11.453 1 98.56 377 TYR A C 1
ATOM 2867 O O . TYR A 1 377 ? -2.957 10.617 10.555 1 98.56 377 TYR A O 1
ATOM 2875 N N . ALA A 1 378 ? -2.229 12.531 11.531 1 98.75 378 ALA A N 1
ATOM 2876 C CA . ALA A 1 378 ? -2.816 13.414 10.523 1 98.75 378 ALA A CA 1
ATOM 2877 C C . ALA A 1 378 ? -2.312 13.062 9.125 1 98.75 378 ALA A C 1
ATOM 2879 O O . ALA A 1 378 ? -3.092 13.023 8.172 1 98.75 378 ALA A O 1
ATOM 2880 N N . ALA A 1 379 ? -1.001 12.789 9 1 98.81 379 ALA A N 1
ATOM 2881 C CA . ALA A 1 379 ? -0.404 12.508 7.699 1 98.81 379 ALA A CA 1
ATOM 2882 C C . ALA A 1 379 ? -0.991 11.242 7.09 1 98.81 379 ALA A C 1
ATOM 2884 O O . ALA A 1 379 ? -1.337 11.211 5.906 1 98.81 379 ALA A O 1
ATOM 2885 N N . GLU A 1 380 ? -1.098 10.148 7.926 1 98.88 380 GLU A N 1
ATOM 2886 C CA . GLU A 1 380 ? -1.686 8.891 7.477 1 98.88 380 GLU A CA 1
ATOM 2887 C C . GLU A 1 380 ? -3.127 9.086 7.016 1 98.88 380 GLU A C 1
ATOM 2889 O O . GLU A 1 380 ? -3.521 8.586 5.961 1 98.88 380 GLU A O 1
ATOM 2894 N N . PHE A 1 381 ? -3.881 9.859 7.754 1 98.94 381 PHE A N 1
ATOM 2895 C CA . PHE A 1 381 ? -5.293 10.086 7.457 1 98.94 381 PHE A CA 1
ATOM 2896 C C . PHE A 1 381 ? -5.453 10.906 6.184 1 98.94 381 PHE A C 1
ATOM 2898 O O . PHE A 1 381 ? -6.195 10.516 5.277 1 98.94 381 PHE A O 1
ATOM 2905 N N . MET A 1 382 ? -4.758 12 6.062 1 98.94 382 MET A N 1
ATOM 2906 C CA . MET A 1 382 ? -4.867 12.891 4.914 1 98.94 382 MET A CA 1
ATOM 2907 C C . MET A 1 382 ? -4.438 12.188 3.631 1 98.94 382 MET A C 1
ATOM 2909 O O . MET A 1 382 ? -5.121 12.273 2.609 1 98.94 382 MET A O 1
ATOM 2913 N N . SER A 1 383 ? -3.342 11.422 3.697 1 98.81 383 SER A N 1
ATOM 2914 C CA . SER A 1 383 ? -2.807 10.789 2.498 1 98.81 383 SER A CA 1
ATOM 2915 C C . SER A 1 383 ? -3.711 9.656 2.027 1 98.81 383 SER A C 1
ATOM 2917 O O . SER A 1 383 ? -3.551 9.148 0.914 1 98.81 383 SER A O 1
ATOM 2919 N N . SER A 1 384 ? -4.695 9.266 2.863 1 98.88 384 SER A N 1
ATOM 2920 C CA . SER A 1 384 ? -5.621 8.211 2.463 1 98.88 384 SER A CA 1
ATOM 2921 C C . SER A 1 384 ? -6.719 8.75 1.556 1 98.88 384 SER A C 1
ATOM 2923 O O . SER A 1 384 ? -7.441 7.98 0.918 1 98.88 384 SER A O 1
ATOM 2925 N N . MET A 1 385 ? -6.863 10.031 1.436 1 98.94 385 MET A N 1
ATOM 2926 C CA . MET A 1 385 ? -7.934 10.648 0.653 1 98.94 385 MET A CA 1
ATOM 2927 C C . MET A 1 385 ? -7.48 10.898 -0.781 1 98.94 385 MET A C 1
ATOM 2929 O O . MET A 1 385 ? -6.289 11.086 -1.038 1 98.94 385 MET A O 1
ATOM 2933 N N . PRO A 1 386 ? -8.422 10.914 -1.731 1 98.88 386 PRO A N 1
ATOM 2934 C CA . PRO A 1 386 ? -8.07 11.227 -3.119 1 98.88 386 PRO A CA 1
ATOM 2935 C C . PRO A 1 386 ? -7.477 12.617 -3.285 1 98.88 386 PRO A C 1
ATOM 2937 O O . PRO A 1 386 ? -7.934 13.57 -2.643 1 98.88 386 PRO A O 1
ATOM 2940 N N . LEU A 1 387 ? -6.41 12.688 -4.098 1 98.88 387 LEU A N 1
ATOM 2941 C CA . LEU A 1 387 ? -5.848 13.969 -4.508 1 98.88 387 LEU A CA 1
ATOM 2942 C C . LEU A 1 387 ? -6.641 14.562 -5.668 1 98.88 387 LEU A C 1
ATOM 2944 O O . LEU A 1 387 ? -6.859 13.898 -6.684 1 98.88 387 LEU A O 1
ATOM 2948 N N . VAL A 1 388 ? -7.02 15.82 -5.527 1 98.81 388 VAL A N 1
ATOM 2949 C CA . VAL A 1 388 ? -7.816 16.5 -6.543 1 98.81 388 VAL A CA 1
ATOM 2950 C C . VAL A 1 388 ? -7.086 16.469 -7.883 1 98.81 388 VAL A C 1
ATOM 2952 O O . VAL A 1 388 ? -5.918 16.859 -7.969 1 98.81 388 VAL A O 1
ATOM 2955 N N . GLY A 1 389 ? -7.82 15.953 -8.867 1 98.62 389 GLY A N 1
ATOM 2956 C CA . GLY A 1 389 ? -7.312 15.961 -10.227 1 98.62 389 GLY A CA 1
ATOM 2957 C C . GLY A 1 389 ? -6.234 14.914 -10.469 1 98.62 389 GLY A C 1
ATOM 2958 O O . GLY A 1 389 ? -5.605 14.906 -11.531 1 98.62 389 GLY A O 1
ATOM 2959 N N . MET A 1 390 ? -6.016 13.961 -9.523 1 98.56 390 MET A N 1
ATOM 2960 C CA . MET A 1 390 ? -4.836 13.117 -9.68 1 98.56 390 MET A CA 1
ATOM 2961 C C . MET A 1 390 ? -5.191 11.648 -9.484 1 98.56 390 MET A C 1
ATOM 2963 O O . MET A 1 390 ? -4.695 10.781 -10.211 1 98.56 390 MET A O 1
ATOM 2967 N N . ASP A 1 391 ? -6.012 11.336 -8.438 1 98.62 391 ASP A N 1
ATOM 2968 C CA . ASP A 1 391 ? -6.25 9.914 -8.203 1 98.62 391 ASP A CA 1
ATOM 2969 C C . ASP A 1 391 ? -7.594 9.688 -7.52 1 98.62 391 ASP A C 1
ATOM 2971 O O . ASP A 1 391 ? -8.336 10.633 -7.254 1 98.62 391 ASP A O 1
ATOM 2975 N N . GLY A 1 392 ? -7.957 8.383 -7.363 1 98.31 392 GLY A N 1
ATOM 2976 C CA . GLY A 1 392 ? -9.188 8.023 -6.688 1 98.31 392 GLY A CA 1
ATOM 2977 C C . GLY A 1 392 ? -10.422 8.633 -7.332 1 98.31 392 GLY A C 1
ATOM 2978 O O . GLY A 1 392 ? -10.484 8.766 -8.555 1 98.31 392 GLY A O 1
ATOM 2979 N N . THR A 1 393 ? -11.359 8.953 -6.496 1 98.31 393 THR A N 1
ATOM 2980 C CA . THR A 1 393 ? -12.648 9.453 -6.98 1 98.31 393 THR A CA 1
ATOM 2981 C C . THR A 1 393 ? -12.523 10.891 -7.457 1 98.31 393 THR A C 1
ATOM 2983 O O . THR A 1 393 ? -13.43 11.414 -8.117 1 98.31 393 THR A O 1
ATOM 2986 N N . MET A 1 394 ? -11.383 11.539 -7.234 1 98.69 394 MET A N 1
ATOM 2987 C CA . MET A 1 394 ? -11.164 12.922 -7.66 1 98.69 394 MET A CA 1
ATOM 2988 C C . MET A 1 394 ? -10.289 12.969 -8.914 1 98.69 394 MET A C 1
ATOM 2990 O O . MET A 1 394 ? -10 14.055 -9.422 1 98.69 394 MET A O 1
ATOM 2994 N N . ARG A 1 395 ? -9.906 11.867 -9.438 1 98.31 395 ARG A N 1
ATOM 2995 C CA . ARG A 1 395 ? -8.906 11.75 -10.492 1 98.31 395 ARG A CA 1
ATOM 2996 C C . ARG A 1 395 ? -9.234 12.68 -11.656 1 98.31 395 ARG A C 1
ATOM 2998 O O . ARG A 1 395 ? -8.336 13.281 -12.25 1 98.31 395 ARG A O 1
ATOM 3005 N N . LYS A 1 396 ? -10.5 12.844 -12.039 1 97.81 396 LYS A N 1
ATOM 3006 C CA . LYS A 1 396 ? -10.898 13.602 -13.227 1 97.81 396 LYS A CA 1
ATOM 3007 C C . LYS A 1 396 ? -11.461 14.961 -12.836 1 97.81 396 LYS A C 1
ATOM 3009 O O . LYS A 1 396 ? -11.711 15.805 -13.703 1 97.81 396 LYS A O 1
ATOM 3014 N N . ARG A 1 397 ? -11.711 15.125 -11.555 1 98 397 ARG A N 1
ATOM 3015 C CA . ARG A 1 397 ? -12.344 16.359 -11.102 1 98 397 ARG A CA 1
ATOM 3016 C C . ARG A 1 397 ? -11.297 17.453 -10.867 1 98 397 ARG A C 1
ATOM 3018 O O . ARG A 1 397 ? -10.336 17.25 -10.125 1 98 397 ARG A O 1
ATOM 3025 N N . LEU A 1 398 ? -11.5 18.578 -11.586 1 98.25 398 LEU A N 1
ATOM 3026 C CA . LEU A 1 398 ? -10.688 19.781 -11.43 1 98.25 398 LEU A CA 1
ATOM 3027 C C . LEU A 1 398 ? -9.258 19.547 -11.891 1 98.25 398 LEU A C 1
ATOM 3029 O O . LEU A 1 398 ? -8.32 20.172 -11.391 1 98.25 398 LEU A O 1
ATOM 3033 N N . LYS A 1 399 ? -9.031 18.547 -12.75 1 96.5 399 LYS A N 1
ATOM 3034 C CA . LYS A 1 399 ? -7.719 18.109 -13.219 1 96.5 399 LYS A CA 1
ATOM 3035 C C . LYS A 1 399 ? -7.008 19.219 -13.984 1 96.5 399 LYS A C 1
ATOM 3037 O O . LYS A 1 399 ? -5.781 19.328 -13.93 1 96.5 399 LYS A O 1
ATOM 3042 N N . ARG A 1 400 ? -7.617 20.156 -14.625 1 95.94 400 ARG A N 1
ATOM 3043 C CA . ARG A 1 400 ? -7.012 21.203 -15.453 1 95.94 400 ARG A CA 1
ATOM 3044 C C . ARG A 1 400 ? -7.141 22.562 -14.797 1 95.94 400 ARG A C 1
ATOM 3046 O O . ARG A 1 400 ? -7.129 23.594 -15.477 1 95.94 400 ARG A O 1
ATOM 3053 N N . THR A 1 401 ? -7.301 22.5 -13.523 1 96.69 401 THR A N 1
ATOM 3054 C CA . THR A 1 401 ? -7.383 23.734 -12.766 1 96.69 401 THR A CA 1
ATOM 3055 C C . THR A 1 401 ? -6.203 23.875 -11.805 1 96.69 401 THR A C 1
ATOM 3057 O O . THR A 1 401 ? -5.41 22.938 -11.656 1 96.69 401 THR A O 1
ATOM 3060 N N . ALA A 1 402 ? -6.086 25.031 -11.195 1 94.94 402 ALA A N 1
ATOM 3061 C CA . ALA A 1 402 ? -5.023 25.297 -10.227 1 94.94 402 ALA A CA 1
ATOM 3062 C C . ALA A 1 402 ? -5.199 24.438 -8.977 1 94.94 402 ALA A C 1
ATOM 3064 O O . ALA A 1 402 ? -4.273 24.312 -8.164 1 94.94 402 ALA A O 1
ATOM 3065 N N . MET A 1 403 ? -6.336 23.734 -8.922 1 96.19 403 MET A N 1
ATOM 3066 C CA . MET A 1 403 ? -6.645 22.938 -7.742 1 96.19 403 MET A CA 1
ATOM 3067 C C . MET A 1 403 ? -6.004 21.562 -7.84 1 96.19 403 MET A C 1
ATOM 3069 O O . MET A 1 403 ? -5.949 20.812 -6.855 1 96.19 403 MET A O 1
ATOM 3073 N N . ALA A 1 404 ? -5.473 21.203 -9.016 1 97.69 404 ALA A N 1
ATOM 3074 C CA . ALA A 1 404 ? -4.883 19.875 -9.18 1 97.69 404 ALA A CA 1
ATOM 3075 C C . ALA A 1 404 ? -3.766 19.641 -8.172 1 97.69 404 ALA A C 1
ATOM 3077 O O . ALA A 1 404 ? -2.791 20.391 -8.125 1 97.69 404 ALA A O 1
ATOM 3078 N N . GLY A 1 405 ? -3.938 18.625 -7.305 1 98.06 405 GLY A N 1
ATOM 3079 C CA . GLY A 1 405 ? -2.941 18.25 -6.316 1 98.06 405 GLY A CA 1
ATOM 3080 C C . GLY A 1 405 ? -3.025 19.062 -5.043 1 98.06 405 GLY A C 1
ATOM 3081 O O . GLY A 1 405 ? -2.264 18.844 -4.102 1 98.06 405 GLY A O 1
ATOM 3082 N N . GLU A 1 406 ? -4.031 20 -4.957 1 98.25 406 GLU A N 1
ATOM 3083 C CA . GLU A 1 406 ? -4.055 20.938 -3.85 1 98.25 406 GLU A CA 1
ATOM 3084 C C . GLU A 1 406 ? -5.113 20.562 -2.816 1 98.25 406 GLU A C 1
ATOM 3086 O O . GLU A 1 406 ? -5.371 21.312 -1.875 1 98.25 406 GLU A O 1
ATOM 3091 N N . GLY A 1 407 ? -5.715 19.391 -3.031 1 98.69 407 GLY A N 1
ATOM 3092 C CA . GLY A 1 407 ? -6.734 18.953 -2.092 1 98.69 407 GLY A CA 1
ATOM 3093 C C . GLY A 1 407 ? -6.777 17.453 -1.915 1 98.69 407 GLY A C 1
ATOM 3094 O O . GLY A 1 407 ? -6.539 16.703 -2.865 1 98.69 407 GLY A O 1
ATOM 3095 N N . HIS A 1 408 ? -6.996 17 -0.734 1 98.94 408 HIS A N 1
ATOM 3096 C CA . HIS A 1 408 ? -7.336 15.633 -0.369 1 98.94 408 HIS A CA 1
ATOM 3097 C C . HIS A 1 408 ? -8.812 15.508 -0.019 1 98.94 408 HIS A C 1
ATOM 3099 O O . HIS A 1 408 ? -9.234 15.883 1.08 1 98.94 408 HIS A O 1
ATOM 3105 N N . ILE A 1 409 ? -9.594 14.914 -0.969 1 98.94 409 ILE A N 1
ATOM 3106 C CA . ILE A 1 409 ? -11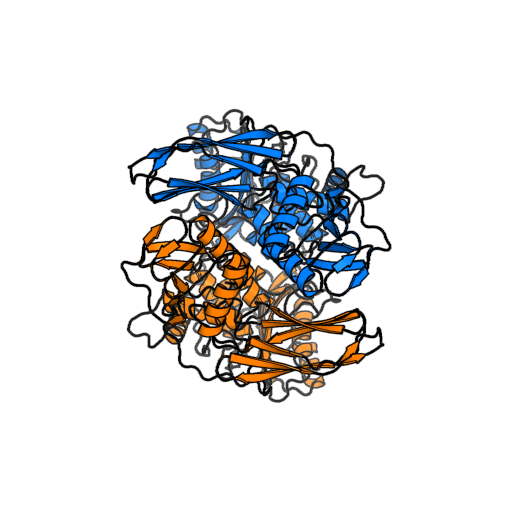.039 15.055 -0.856 1 98.94 409 ILE A CA 1
ATOM 3107 C C . ILE A 1 409 ? -11.711 13.695 -1.022 1 98.94 409 ILE A C 1
ATOM 3109 O O . ILE A 1 409 ? -11.547 13.039 -2.055 1 98.94 409 ILE A O 1
ATOM 3113 N N . LYS A 1 410 ? -12.359 13.227 0.011 1 98.94 410 LYS A N 1
ATOM 3114 C CA . LYS A 1 410 ? -13.289 12.109 -0.099 1 98.94 410 LYS A CA 1
ATOM 3115 C C . LYS A 1 410 ? -14.594 12.539 -0.757 1 98.94 410 LYS A C 1
ATOM 3117 O O . LYS A 1 410 ? -15.156 13.586 -0.411 1 98.94 410 LYS A O 1
ATOM 3122 N N . THR A 1 411 ? -15.062 11.766 -1.722 1 98.88 411 THR A N 1
ATOM 3123 C CA . THR A 1 411 ? -16.344 12.055 -2.369 1 98.88 411 THR A CA 1
ATOM 3124 C C . THR A 1 411 ? -17.422 11.109 -1.876 1 98.88 411 THR A C 1
ATOM 3126 O O . THR A 1 411 ? -17.125 10.07 -1.276 1 98.88 411 THR A O 1
ATOM 3129 N N . GLY A 1 412 ? -18.641 11.492 -1.988 1 98.44 412 GLY A N 1
ATOM 3130 C CA . GLY A 1 412 ? -19.797 10.672 -1.716 1 98.44 412 GLY A CA 1
ATOM 3131 C C . GLY A 1 412 ? -20.906 10.828 -2.752 1 98.44 412 GLY A C 1
ATOM 3132 O O . GLY A 1 412 ? -21.172 11.938 -3.217 1 98.44 412 GLY A O 1
ATOM 3133 N N . THR A 1 413 ? -21.484 9.75 -3.166 1 97.25 413 THR A N 1
ATOM 3134 C CA . THR A 1 413 ? -22.562 9.781 -4.145 1 97.25 413 THR A CA 1
ATOM 3135 C C . THR A 1 413 ? -23.625 8.75 -3.805 1 97.25 413 THR A C 1
ATOM 3137 O O . THR A 1 413 ? -23.312 7.57 -3.605 1 97.25 413 THR A O 1
ATOM 3140 N N . LEU A 1 414 ? -24.812 9.094 -3.633 1 96.12 414 LEU A N 1
ATOM 3141 C CA . LEU A 1 414 ? -26.062 8.328 -3.711 1 96.12 414 LEU A CA 1
ATOM 3142 C C . LEU A 1 414 ? -27.047 9 -4.652 1 96.12 414 LEU A C 1
ATOM 3144 O O . LEU A 1 414 ? -26.797 10.102 -5.141 1 96.12 414 LEU A O 1
ATOM 3148 N N . ASN A 1 415 ? -28.172 8.344 -4.988 1 93.94 415 ASN A N 1
ATOM 3149 C CA . ASN A 1 415 ? -29.125 8.867 -5.949 1 93.94 415 ASN A CA 1
ATOM 3150 C C . ASN A 1 415 ? -29.547 10.289 -5.605 1 93.94 415 ASN A C 1
ATOM 3152 O O . ASN A 1 415 ? -29.734 11.125 -6.496 1 93.94 415 ASN A O 1
ATOM 3156 N N . THR A 1 416 ? -29.688 10.633 -4.348 1 95.81 416 THR A N 1
ATOM 3157 C CA . THR A 1 416 ? -30.188 11.945 -3.939 1 95.81 416 THR A CA 1
ATOM 3158 C C . THR A 1 416 ? -29.125 12.727 -3.189 1 95.81 416 THR A C 1
ATOM 3160 O O . THR A 1 416 ? -29.438 13.656 -2.441 1 95.81 416 THR A O 1
ATOM 3163 N N . VAL A 1 417 ? -27.906 12.305 -3.301 1 97.88 417 VAL A N 1
ATOM 3164 C CA . VAL A 1 417 ? -26.859 12.922 -2.494 1 97.88 417 VAL A CA 1
ATOM 3165 C C . VAL A 1 417 ? -25.594 13.094 -3.336 1 97.88 417 VAL A C 1
ATOM 3167 O O . VAL A 1 417 ? -25.234 12.211 -4.117 1 97.88 417 VAL A O 1
ATOM 3170 N N . ARG A 1 418 ? -24.938 14.242 -3.293 1 98.56 418 ARG A N 1
ATOM 3171 C CA . ARG A 1 418 ? -23.547 14.469 -3.672 1 98.56 418 ARG A CA 1
ATOM 3172 C C . ARG A 1 418 ? -22.766 15.133 -2.539 1 98.56 418 ARG A C 1
ATOM 3174 O O . ARG A 1 418 ? -23.266 16.047 -1.893 1 98.56 418 ARG A O 1
ATOM 3181 N N . ALA A 1 419 ? -21.594 14.633 -2.252 1 98.88 419 ALA A N 1
ATOM 3182 C CA . ALA A 1 419 ? -20.875 15.148 -1.088 1 98.88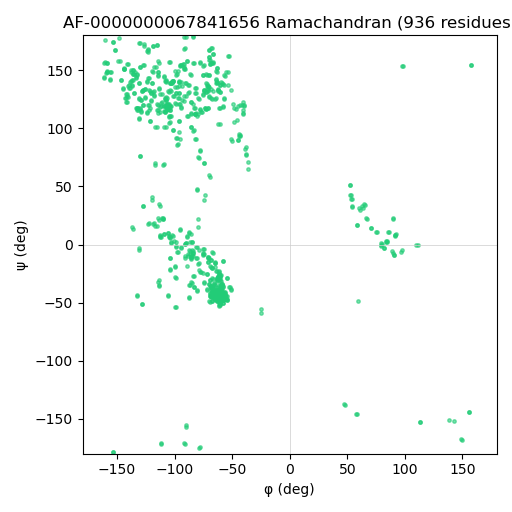 419 ALA A CA 1
ATOM 3183 C C . ALA A 1 419 ? -19.375 15.195 -1.339 1 98.88 419 ALA A C 1
ATOM 3185 O O . ALA A 1 419 ? -18.859 14.43 -2.158 1 98.88 419 ALA A O 1
ATOM 3186 N N . ILE A 1 420 ? -18.656 16.094 -0.713 1 98.94 420 ILE A N 1
ATOM 3187 C CA . ILE A 1 420 ? -17.203 16.109 -0.568 1 98.94 420 ILE A CA 1
ATOM 3188 C C . ILE A 1 420 ? -16.828 16.469 0.871 1 98.94 420 ILE A C 1
ATOM 3190 O O . ILE A 1 420 ? -17.547 17.219 1.536 1 98.94 420 ILE A O 1
ATOM 3194 N N . ALA A 1 421 ? -15.781 15.93 1.335 1 98.94 421 ALA A N 1
ATOM 3195 C CA . ALA A 1 421 ? -15.211 16.281 2.635 1 98.94 421 ALA A CA 1
ATOM 3196 C C . ALA A 1 421 ? -13.719 15.945 2.686 1 98.94 421 ALA A C 1
ATOM 3198 O O . ALA A 1 421 ? -13.273 14.961 2.098 1 98.94 421 ALA A O 1
ATOM 3199 N N . GLY A 1 422 ? -12.953 16.781 3.328 1 98.94 422 GLY A N 1
ATOM 3200 C CA . GLY A 1 422 ? -11.531 16.531 3.477 1 98.94 422 GLY A CA 1
ATOM 3201 C C . GLY A 1 422 ? -10.734 17.812 3.695 1 98.94 422 GLY A C 1
ATOM 3202 O O . GLY A 1 422 ? -11.164 18.703 4.434 1 98.94 422 GLY A O 1
ATOM 3203 N N . PHE A 1 423 ? -9.555 17.859 3.156 1 98.94 423 PHE A N 1
ATOM 3204 C CA . PHE A 1 423 ? -8.617 18.969 3.342 1 98.94 423 PHE A CA 1
ATOM 3205 C C . PHE A 1 423 ? -8.266 19.594 2.004 1 98.94 423 PHE A C 1
ATOM 3207 O O . PHE A 1 423 ? -7.961 18.906 1.035 1 98.94 423 PHE A O 1
ATOM 3214 N N . SER A 1 424 ? -8.352 20.859 1.924 1 98.62 424 SER A N 1
ATOM 3215 C CA . SER A 1 424 ? -8.047 21.594 0.696 1 98.62 424 SER A CA 1
ATOM 3216 C C . SER A 1 424 ? -7.16 22.797 0.976 1 98.62 424 SER A C 1
ATOM 3218 O O . SER A 1 424 ? -7.309 23.453 2.006 1 98.62 424 SER A O 1
ATOM 3220 N N . ARG A 1 425 ? -6.273 23.094 0.092 1 97.94 425 ARG A N 1
ATOM 3221 C CA . ARG A 1 425 ? -5.371 24.234 0.251 1 97.94 425 ARG A CA 1
ATOM 3222 C C . ARG A 1 425 ? -5.871 25.438 -0.536 1 97.94 425 ARG A C 1
ATOM 3224 O O . ARG A 1 425 ? -6.484 25.281 -1.596 1 97.94 425 ARG A O 1
ATOM 3231 N N . ASP A 1 426 ? -5.629 26.641 0.003 1 97 426 ASP A N 1
ATOM 3232 C CA . ASP A 1 426 ? -5.895 27.859 -0.756 1 97 426 ASP A CA 1
ATOM 3233 C C . ASP A 1 426 ? -4.66 28.281 -1.548 1 97 426 ASP A C 1
ATOM 3235 O O . ASP A 1 426 ? -3.643 27.594 -1.548 1 97 426 ASP A O 1
ATOM 3239 N N . SER A 1 427 ? -4.77 29.328 -2.283 1 94.94 427 SER A N 1
ATOM 3240 C CA . SER A 1 427 ? -3.73 29.75 -3.219 1 94.94 427 SER A CA 1
ATOM 3241 C C . SER A 1 427 ? -2.48 30.219 -2.482 1 94.94 427 SER A C 1
ATOM 3243 O O . SER A 1 427 ? -1.416 30.359 -3.088 1 94.94 427 SER A O 1
ATOM 3245 N N . ASN A 1 428 ? -2.584 30.453 -1.122 1 93.38 428 ASN A N 1
ATOM 3246 C CA . ASN A 1 428 ? -1.436 30.844 -0.318 1 93.38 428 ASN A CA 1
ATOM 3247 C C . ASN A 1 428 ? -0.759 29.641 0.335 1 93.38 428 ASN A C 1
ATOM 3249 O O . ASN A 1 428 ? 0.211 29.797 1.077 1 93.38 428 ASN A O 1
ATOM 3253 N N . GLY A 1 429 ? -1.3 28.5 0.138 1 94.5 429 GLY A N 1
ATOM 3254 C CA . GLY A 1 429 ? -0.697 27.281 0.649 1 94.5 429 GLY A CA 1
ATOM 3255 C C . GLY A 1 429 ? -1.204 26.891 2.027 1 94.5 429 GLY A C 1
ATOM 3256 O O . GLY A 1 429 ? -0.656 26 2.666 1 94.5 429 GLY A O 1
ATOM 3257 N N . HIS A 1 430 ? -2.244 27.625 2.494 1 96 430 HIS A N 1
ATOM 3258 C CA . HIS A 1 430 ? -2.838 27.281 3.781 1 96 430 HIS A CA 1
ATOM 3259 C C . HIS A 1 430 ? -3.908 26.203 3.623 1 96 430 HIS A C 1
ATOM 3261 O O . HIS A 1 430 ? -4.668 26.219 2.65 1 96 430 HIS A O 1
ATOM 3267 N N . THR A 1 431 ? -4 25.359 4.605 1 98.06 431 THR A N 1
ATOM 3268 C CA . THR A 1 431 ? -4.914 24.219 4.551 1 98.06 431 THR A CA 1
ATOM 3269 C C . THR A 1 431 ? -6.23 24.547 5.246 1 98.06 431 THR A C 1
ATOM 3271 O O . THR A 1 431 ? -6.242 25.219 6.277 1 98.06 431 THR A O 1
ATOM 3274 N N . TRP A 1 432 ? -7.312 24.078 4.625 1 98.38 432 TRP A N 1
ATOM 3275 C CA . TRP A 1 432 ? -8.664 24.203 5.145 1 98.38 432 TRP A CA 1
ATOM 3276 C C . TRP A 1 432 ? -9.32 22.828 5.301 1 98.38 432 TRP A C 1
ATOM 3278 O O . TRP A 1 432 ? -9.047 21.906 4.523 1 98.38 432 TRP A O 1
ATOM 3288 N N . ALA A 1 433 ? -10.125 22.656 6.371 1 98.88 433 ALA A N 1
ATOM 3289 C CA . ALA A 1 433 ? -11.109 21.578 6.387 1 98.88 433 ALA A CA 1
ATOM 3290 C C . ALA A 1 433 ? -12.375 21.984 5.625 1 98.88 433 ALA A C 1
ATOM 3292 O O . ALA A 1 433 ? -12.859 23.094 5.77 1 98.88 433 ALA A O 1
ATOM 3293 N N . VAL A 1 434 ? -12.875 21.109 4.797 1 98.88 434 VAL A N 1
ATOM 3294 C CA . VAL A 1 434 ? -14.07 21.422 4.023 1 98.88 434 VAL A CA 1
ATOM 3295 C C . VAL A 1 434 ? -15.039 20.234 4.062 1 98.88 434 VAL A C 1
ATOM 3297 O O . VAL A 1 434 ? -14.617 19.078 3.953 1 98.88 434 VAL A O 1
ATOM 3300 N N . ALA A 1 435 ? -16.219 20.438 4.352 1 98.94 435 ALA A N 1
ATOM 3301 C CA . ALA A 1 435 ? -17.344 19.516 4.23 1 98.94 435 ALA A CA 1
ATOM 3302 C C . ALA A 1 435 ? -18.516 20.172 3.51 1 98.94 435 ALA A C 1
ATOM 3304 O O . ALA A 1 435 ? -19.047 21.188 3.967 1 98.94 435 ALA A O 1
ATOM 3305 N N . ALA A 1 436 ? -18.891 19.688 2.385 1 98.94 436 ALA A N 1
ATOM 3306 C CA . ALA A 1 436 ? -20.016 20.156 1.576 1 98.94 436 ALA A CA 1
ATOM 3307 C C . ALA A 1 436 ? -20.891 19 1.123 1 98.94 436 ALA A C 1
ATOM 3309 O O . ALA A 1 436 ? -20.422 18.094 0.412 1 98.94 436 ALA A O 1
ATOM 3310 N N . ILE A 1 437 ? -22.109 19 1.537 1 98.88 437 ILE A N 1
ATOM 3311 C CA . ILE A 1 437 ? -23.016 17.891 1.265 1 98.88 437 ILE A CA 1
ATOM 3312 C C . ILE A 1 437 ? -24.312 18.422 0.68 1 98.88 437 ILE A C 1
ATOM 3314 O O . ILE A 1 437 ? -24.938 19.312 1.25 1 98.88 437 ILE A O 1
ATOM 3318 N N . LEU A 1 438 ? -24.703 17.938 -0.472 1 98.69 438 LEU A N 1
ATOM 3319 C CA . LEU A 1 438 ? -25.938 18.297 -1.155 1 98.69 438 LEU A CA 1
ATOM 3320 C C . LEU A 1 438 ? -26.938 17.156 -1.11 1 98.69 438 LEU A C 1
ATOM 3322 O O . LEU A 1 438 ? -26.656 16.062 -1.591 1 98.69 438 LEU A O 1
ATOM 3326 N N . ASN A 1 439 ? -28.047 17.312 -0.449 1 98.25 439 ASN A N 1
ATOM 3327 C CA . ASN A 1 439 ? -29.188 16.406 -0.473 1 98.25 439 ASN A CA 1
ATOM 3328 C C . ASN A 1 439 ? -30.344 17 -1.269 1 98.25 439 ASN A C 1
ATOM 3330 O O . ASN A 1 439 ? -30.844 18.094 -0.948 1 98.25 439 ASN A O 1
ATOM 3334 N N . ASP A 1 440 ? -30.734 16.328 -2.26 1 97.88 440 ASP A N 1
ATOM 3335 C CA . ASP A 1 440 ? -31.844 16.766 -3.119 1 97.88 440 ASP A CA 1
ATOM 3336 C C . ASP A 1 440 ? -32.438 15.578 -3.879 1 97.88 440 ASP A C 1
ATOM 3338 O O . ASP A 1 440 ? -31.719 14.664 -4.273 1 97.88 440 ASP A O 1
ATOM 3342 N N . PRO A 1 441 ? -33.781 15.641 -4.148 1 95.88 441 PRO A N 1
ATOM 3343 C CA . PRO A 1 441 ? -34.375 14.555 -4.934 1 95.88 441 PRO A CA 1
ATOM 3344 C C . PRO A 1 441 ? -33.812 14.469 -6.348 1 95.88 441 PRO A C 1
ATOM 3346 O O . PRO A 1 441 ? -33.844 13.398 -6.957 1 95.88 441 PRO A O 1
ATOM 3349 N N . LYS A 1 442 ? -33.375 15.609 -6.883 1 94.44 442 LYS A N 1
ATOM 3350 C CA . LYS A 1 442 ? -32.781 15.688 -8.211 1 94.44 442 LYS A CA 1
ATOM 3351 C C . LYS A 1 442 ? -31.453 16.453 -8.164 1 94.44 442 LYS A C 1
ATOM 3353 O O . LYS A 1 442 ? -31.359 17.578 -8.672 1 94.44 442 LYS A O 1
ATOM 3358 N N . PRO A 1 443 ? -30.484 15.758 -7.68 1 91.62 443 PRO A N 1
ATOM 3359 C CA . PRO A 1 443 ? -29.234 16.484 -7.484 1 91.62 443 PRO A CA 1
ATOM 3360 C C . PRO A 1 443 ? -28.422 16.641 -8.773 1 91.62 443 PRO A C 1
ATOM 3362 O O . PRO A 1 443 ? -27.203 16.422 -8.773 1 91.62 443 PRO A O 1
ATOM 3365 N N . TRP A 1 444 ? -29.062 17.047 -9.867 1 87.88 444 TRP A N 1
ATOM 3366 C CA . TRP A 1 444 ? -28.406 17.25 -11.156 1 87.88 444 TRP A CA 1
ATOM 3367 C C . TRP A 1 444 ? -27.469 18.438 -11.109 1 87.88 444 TRP A C 1
ATOM 3369 O O . TRP A 1 444 ? -27.828 19.516 -10.625 1 87.88 444 TRP A O 1
ATOM 3379 N N . GLY A 1 445 ? -26.219 18.219 -11.477 1 92.31 445 GLY A N 1
ATOM 3380 C CA . GLY A 1 445 ? -25.219 19.281 -11.492 1 92.31 445 GLY A CA 1
ATOM 3381 C C . GLY A 1 445 ? -24.594 19.516 -10.133 1 92.31 445 GLY A C 1
ATOM 3382 O O . GLY A 1 445 ? -23.766 20.422 -9.977 1 92.31 445 GLY A O 1
ATOM 3383 N N . ALA A 1 446 ? -25 18.719 -9.172 1 94.31 446 ALA A N 1
ATOM 3384 C CA . ALA A 1 446 ? -24.531 18.906 -7.801 1 94.31 446 ALA A CA 1
ATOM 3385 C C . ALA A 1 446 ? -23.016 18.797 -7.719 1 94.31 446 ALA A C 1
ATOM 3387 O O . ALA A 1 446 ? -22.375 19.5 -6.93 1 94.31 446 ALA A O 1
ATOM 3388 N N . SER A 1 447 ? -22.422 17.938 -8.531 1 96.44 447 SER A N 1
ATOM 3389 C CA . SER A 1 447 ? -20.969 17.766 -8.516 1 96.44 447 SER A CA 1
ATOM 3390 C C . SER A 1 447 ? -20.266 19.062 -8.922 1 96.44 447 SER A C 1
ATOM 3392 O O . SER A 1 447 ? -19.219 19.406 -8.359 1 96.44 447 SER A O 1
ATOM 3394 N N . GLN A 1 448 ? -20.844 19.75 -9.844 1 96.12 448 GLN A N 1
ATOM 3395 C CA . GLN A 1 448 ? -20.266 21.016 -10.281 1 96.12 448 GLN A CA 1
ATOM 3396 C C . GLN A 1 448 ? -20.328 22.062 -9.18 1 96.12 448 GLN A C 1
ATOM 3398 O O . GLN A 1 448 ? -19.422 22.891 -9.039 1 96.12 448 GLN A O 1
ATOM 3403 N N . VAL A 1 449 ? -21.453 22.094 -8.484 1 98.12 449 VAL A N 1
ATOM 3404 C CA . VAL A 1 449 ? -21.609 23.016 -7.359 1 98.12 449 VAL A CA 1
ATOM 3405 C C . VAL A 1 449 ? -20.516 22.75 -6.324 1 98.12 449 VAL A C 1
ATOM 3407 O O . VAL A 1 449 ? -19.875 23.688 -5.832 1 98.12 449 VAL A O 1
ATOM 3410 N N . LEU A 1 450 ? -20.266 21.5 -6.039 1 98.69 450 LEU A N 1
ATOM 3411 C CA . LEU A 1 450 ? -19.266 21.125 -5.055 1 98.69 450 LEU A CA 1
ATOM 3412 C C . LEU A 1 450 ? -17.859 21.469 -5.551 1 98.69 450 LEU A C 1
ATOM 3414 O O . LEU A 1 450 ? -17 21.891 -4.77 1 98.69 450 LEU A O 1
ATOM 3418 N N . ASP A 1 451 ? -17.609 21.25 -6.867 1 98.44 451 ASP A N 1
ATOM 3419 C CA . ASP A 1 451 ? -16.344 21.656 -7.449 1 98.44 451 ASP A CA 1
ATOM 3420 C C . ASP A 1 451 ? -16.141 23.172 -7.309 1 98.44 451 ASP A C 1
ATOM 3422 O O . ASP A 1 451 ? -15.031 23.625 -7.031 1 98.44 451 ASP A O 1
ATOM 3426 N N . GLN A 1 452 ? -17.219 23.906 -7.477 1 97.88 452 GLN A N 1
ATOM 3427 C CA . GLN A 1 452 ? -17.156 25.359 -7.34 1 97.88 452 GLN A CA 1
ATOM 3428 C C . GLN A 1 452 ? -16.828 25.766 -5.906 1 97.88 452 GLN A C 1
ATOM 3430 O O . GLN A 1 452 ? -16.141 26.766 -5.688 1 97.88 452 GLN A O 1
ATOM 3435 N N . VAL A 1 453 ? -17.281 25.016 -4.926 1 98.31 453 VAL A N 1
ATOM 3436 C CA . VAL A 1 453 ? -16.922 25.25 -3.533 1 98.31 453 VAL A CA 1
ATOM 3437 C C . VAL A 1 453 ? -15.406 25.188 -3.373 1 98.31 453 VAL A C 1
ATOM 3439 O O . VAL A 1 453 ? -14.797 26.078 -2.768 1 98.31 453 VAL A O 1
ATOM 3442 N N . LEU A 1 454 ? -14.766 24.172 -3.924 1 98.56 454 LEU A N 1
ATOM 3443 C CA . LEU A 1 454 ? -13.328 23.969 -3.816 1 98.56 454 LEU A CA 1
ATOM 3444 C C . LEU A 1 454 ? -12.57 25.078 -4.547 1 98.56 454 LEU A C 1
ATOM 3446 O O . LEU A 1 454 ? -11.555 25.578 -4.059 1 98.56 454 LEU A O 1
ATOM 3450 N N . LEU A 1 455 ? -13.086 25.469 -5.711 1 97.94 455 LEU A N 1
ATOM 3451 C CA . LEU A 1 455 ? -12.453 26.531 -6.473 1 97.94 455 LEU A CA 1
ATOM 3452 C C . LEU A 1 455 ? -12.516 27.859 -5.711 1 97.94 455 LEU A C 1
ATOM 3454 O O . LEU A 1 455 ? -11.547 28.609 -5.684 1 97.94 455 LEU A O 1
ATOM 3458 N N . ASP A 1 456 ? -13.672 28.109 -5.109 1 96.31 456 ASP A N 1
ATOM 3459 C CA . ASP A 1 456 ? -13.828 29.344 -4.34 1 96.31 456 ASP A CA 1
ATOM 3460 C C . ASP A 1 456 ? -12.914 29.344 -3.115 1 96.31 456 ASP A C 1
ATOM 3462 O O . ASP A 1 456 ? -12.352 30.375 -2.748 1 96.31 456 ASP A O 1
ATOM 3466 N N . LEU A 1 457 ? -12.836 28.203 -2.494 1 96.69 457 LEU A N 1
ATOM 3467 C CA . LEU A 1 457 ? -11.93 28.078 -1.363 1 96.69 457 LEU A CA 1
ATOM 3468 C C . LEU A 1 457 ? -10.492 28.375 -1.785 1 96.69 457 LEU A C 1
ATOM 3470 O O . LEU A 1 457 ? -9.766 29.062 -1.077 1 96.69 457 LEU A O 1
ATOM 3474 N N . TYR A 1 458 ? -10.109 27.844 -2.922 1 96.25 458 TYR A N 1
ATOM 3475 C CA . TYR A 1 458 ? -8.75 28.031 -3.422 1 96.25 458 TYR A CA 1
ATOM 3476 C C . TYR A 1 458 ? -8.445 29.516 -3.633 1 96.25 458 TYR A C 1
ATOM 3478 O O . TYR A 1 458 ? -7.324 29.969 -3.381 1 96.25 458 TYR A O 1
ATOM 3486 N N . ARG A 1 459 ? -9.398 30.328 -4.035 1 90.94 459 ARG A N 1
ATOM 3487 C CA . ARG A 1 459 ? -9.211 31.719 -4.418 1 90.94 459 ARG A CA 1
ATOM 3488 C C . ARG A 1 459 ? -9.297 32.625 -3.199 1 90.94 459 ARG A C 1
ATOM 3490 O O . ARG A 1 459 ? -9.242 33.875 -3.334 1 90.94 459 ARG A O 1
ATOM 3497 N N . GLN A 1 460 ? -9.469 32.188 -2.037 1 76.31 460 GLN A N 1
ATOM 3498 C CA . GLN A 1 460 ? -9.492 33.031 -0.848 1 76.31 460 GLN A CA 1
ATOM 3499 C C . GLN A 1 460 ? -8.352 34.062 -0.863 1 76.31 460 GLN A C 1
ATOM 3501 O O . GLN A 1 460 ? -7.238 33.75 -1.274 1 76.31 460 GLN A O 1
ATOM 3506 N N . PRO A 1 461 ? -8.891 35.469 -0.851 1 64.31 461 PRO A N 1
ATOM 3507 C CA . PRO A 1 461 ? -7.93 36.562 -0.979 1 64.31 461 PRO A CA 1
ATOM 3508 C C . PRO A 1 461 ? -6.773 36.438 0.014 1 64.31 461 PRO A C 1
ATOM 3510 O O . PRO A 1 461 ? -6.949 35.906 1.11 1 64.31 461 PRO A O 1
ATOM 3513 N N . LYS A 1 462 ? -5.586 36.625 -0.607 1 53.06 462 LYS A N 1
ATOM 3514 C CA . LYS A 1 462 ? -4.371 36.812 0.182 1 53.06 462 LYS A CA 1
ATOM 3515 C C . LYS A 1 462 ? -4.594 37.812 1.311 1 53.06 462 LYS A C 1
ATOM 3517 O O . LYS A 1 462 ? -5.234 38.844 1.112 1 53.06 462 LYS A O 1
ATOM 3522 N N . LEU A 1 463 ? -4.672 37.406 2.471 1 49.06 463 LEU A N 1
ATOM 3523 C CA . LEU A 1 463 ? -4.699 38.469 3.455 1 49.06 463 LEU A CA 1
ATOM 3524 C C . LEU A 1 463 ? -3.715 39.562 3.084 1 49.06 463 LEU A C 1
ATOM 3526 O O . LEU A 1 463 ? -2.66 39.312 2.506 1 49.06 463 LEU A O 1
ATOM 3530 N N . ALA A 1 464 ? -4.016 40.812 2.908 1 43.72 464 ALA A N 1
ATOM 3531 C CA . ALA A 1 464 ? -3.158 41.969 2.641 1 43.72 464 ALA A CA 1
ATOM 3532 C C . ALA A 1 464 ? -1.744 41.75 3.166 1 43.72 464 ALA A C 1
ATOM 3534 O O . ALA A 1 464 ? -0.765 42.125 2.525 1 43.72 464 ALA A O 1
ATOM 3535 N N . GLY A 1 465 ? -1.475 41.5 4.426 1 39.75 465 GLY A N 1
ATOM 3536 C CA . GLY A 1 465 ? -0.208 41.688 5.113 1 39.75 465 GLY A CA 1
ATOM 3537 C C . GLY A 1 465 ? 0.79 40.562 4.848 1 39.75 465 GLY A C 1
ATOM 3538 O O . GLY A 1 465 ? 1.833 40.5 5.5 1 39.75 465 GLY A O 1
ATOM 3539 N N . SER A 1 466 ? 0.434 39.469 4.375 1 39.09 466 SER A N 1
ATOM 3540 C CA . SER A 1 466 ? 1.513 38.5 4.344 1 39.09 466 SER A CA 1
ATOM 3541 C C . SER A 1 466 ? 2.514 38.812 3.238 1 39.09 466 SER A C 1
ATOM 3543 O O . SER A 1 466 ? 2.328 38.406 2.09 1 39.09 466 SER A O 1
ATOM 3545 N N . THR A 1 467 ? 2.816 40.031 2.984 1 32.62 467 THR A N 1
ATOM 3546 C CA . THR A 1 467 ? 4.043 40.312 2.248 1 32.62 467 THR A CA 1
ATOM 3547 C C . THR A 1 467 ? 5.168 39.375 2.682 1 32.62 467 THR A C 1
ATOM 3549 O O . THR A 1 467 ? 5.613 39.438 3.828 1 32.62 467 THR A O 1
ATOM 3552 N N . ALA A 1 468 ? 5.227 38.219 2.193 1 35.53 468 ALA A N 1
ATOM 3553 C CA . ALA A 1 468 ? 6.418 37.375 2.377 1 35.53 468 ALA A CA 1
ATOM 3554 C C . ALA A 1 468 ? 7.691 38.219 2.23 1 35.53 468 ALA A C 1
ATOM 3556 O O . ALA A 1 468 ? 7.805 39.031 1.315 1 35.53 468 ALA A O 1
ATOM 3557 N N . ALA A 1 469 ? 8.477 38.406 3.293 1 33.56 469 ALA A N 1
ATOM 3558 C CA . ALA A 1 469 ? 9.898 38.688 3.164 1 33.56 469 ALA A CA 1
ATOM 3559 C C . ALA A 1 469 ? 10.523 37.938 2.006 1 33.56 469 ALA A C 1
ATOM 3561 O O . ALA A 1 469 ? 10.602 36.688 2.043 1 33.56 469 ALA A O 1
ATOM 3562 N N . ASN A 1 470 ? 10.195 38.156 0.718 1 23.42 470 ASN A N 1
ATOM 3563 C CA . ASN A 1 470 ? 11.125 37.656 -0.287 1 23.42 470 ASN A CA 1
ATOM 3564 C C . ASN A 1 470 ? 12.578 37.812 0.155 1 23.42 470 ASN A C 1
ATOM 3566 O O . ASN A 1 470 ? 12.977 38.906 0.58 1 23.42 470 ASN A O 1
ATOM 3570 N N . MET B 1 1 ? 14.883 57.844 12.234 1 37.09 1 MET B N 1
ATOM 3571 C CA . MET B 1 1 ? 14.211 56.688 11.664 1 37.09 1 MET B CA 1
ATOM 3572 C C . MET B 1 1 ? 14.828 55.375 12.195 1 37.09 1 MET B C 1
ATOM 3574 O O . MET B 1 1 ? 16 55.094 11.945 1 37.09 1 MET B O 1
ATOM 3578 N N . PRO B 1 2 ? 14.359 54.844 13.305 1 46.88 2 PRO B N 1
ATOM 3579 C CA . PRO B 1 2 ? 15.008 53.625 13.867 1 46.88 2 PRO B CA 1
ATOM 3580 C C . PRO B 1 2 ? 14.961 52.438 12.922 1 46.88 2 PRO B C 1
ATOM 3582 O O . PRO B 1 2 ? 13.914 52.156 12.328 1 46.88 2 PRO B O 1
ATOM 3585 N N . LEU B 1 3 ? 16.047 52.094 12.266 1 43.06 3 LEU B N 1
ATOM 3586 C CA . LEU B 1 3 ? 16.219 50.844 11.539 1 43.06 3 LEU B CA 1
ATOM 3587 C C . LEU B 1 3 ? 15.844 49.656 12.414 1 43.06 3 LEU B C 1
ATOM 3589 O O . LEU B 1 3 ? 16.469 49.406 13.445 1 43.06 3 LEU B O 1
ATOM 3593 N N . ALA B 1 4 ? 14.555 49.25 12.391 1 48.22 4 ALA B N 1
ATOM 3594 C CA . ALA B 1 4 ? 14.211 47.938 12.969 1 48.22 4 ALA B CA 1
ATOM 3595 C C . ALA B 1 4 ? 15.195 46.875 12.539 1 48.22 4 ALA B C 1
ATOM 3597 O O . ALA B 1 4 ? 15.359 46.594 11.344 1 48.22 4 ALA B O 1
ATOM 3598 N N . LEU B 1 5 ? 16.266 46.656 13.266 1 45.38 5 LEU B N 1
ATOM 3599 C CA . LEU B 1 5 ? 17.109 45.5 13.016 1 45.38 5 LEU B CA 1
ATOM 3600 C C . LEU B 1 5 ? 16.266 44.219 12.859 1 45.38 5 LEU B C 1
ATOM 3602 O O . LEU B 1 5 ? 15.305 44.031 13.609 1 45.38 5 LEU B O 1
ATOM 3606 N N . PRO B 1 6 ? 16.312 43.625 11.695 1 46.09 6 PRO B N 1
ATOM 3607 C CA . PRO B 1 6 ? 15.609 42.344 11.594 1 46.09 6 PRO B CA 1
ATOM 3608 C C . PRO B 1 6 ? 15.852 41.438 12.805 1 46.09 6 PRO B C 1
ATOM 3610 O O . PRO B 1 6 ? 17 41.281 13.242 1 46.09 6 PRO B O 1
ATOM 3613 N N . SER B 1 7 ? 15.047 41.438 13.789 1 45.09 7 SER B N 1
ATOM 3614 C CA . SER B 1 7 ? 15.156 40.531 14.922 1 45.09 7 SER B CA 1
ATOM 3615 C C . SER B 1 7 ? 15.602 39.125 14.484 1 45.09 7 SER B C 1
ATOM 3617 O O . SER B 1 7 ? 14.875 38.438 13.766 1 45.09 7 SER B O 1
ATOM 3619 N N . HIS B 1 8 ? 16.875 38.969 14.211 1 52.78 8 HIS B N 1
ATOM 3620 C CA . HIS B 1 8 ? 17.375 37.594 14 1 52.78 8 HIS B CA 1
ATOM 3621 C C . HIS B 1 8 ? 16.812 36.625 15.031 1 52.78 8 HIS B C 1
ATOM 3623 O O . HIS B 1 8 ? 17 36.844 16.234 1 52.78 8 HIS B O 1
ATOM 3629 N N . ALA B 1 9 ? 15.781 36 14.719 1 65.38 9 ALA B N 1
ATOM 3630 C CA . ALA B 1 9 ? 15.195 35 15.594 1 65.38 9 ALA B CA 1
ATOM 3631 C C . ALA B 1 9 ? 16.281 34.156 16.266 1 65.38 9 ALA B C 1
ATOM 3633 O O . ALA B 1 9 ? 17.297 33.844 15.648 1 65.38 9 ALA B O 1
ATOM 3634 N N . ALA B 1 10 ? 16.422 34.094 17.562 1 84 10 ALA B N 1
ATOM 3635 C CA . ALA B 1 10 ? 17.359 33.375 18.406 1 84 10 ALA B CA 1
ATOM 3636 C C . ALA B 1 10 ? 17.547 31.938 17.906 1 84 10 ALA B C 1
ATOM 3638 O O . ALA B 1 10 ? 16.594 31.312 17.438 1 84 10 ALA B O 1
ATOM 3639 N N . VAL B 1 11 ? 18.828 31.531 17.531 1 91.62 11 VAL B N 1
ATOM 3640 C CA . VAL B 1 11 ? 19.203 30.172 17.156 1 91.62 11 VAL B CA 1
ATOM 3641 C C . VAL B 1 11 ? 20.109 29.578 18.234 1 91.62 11 VAL B C 1
ATOM 3643 O O . VAL B 1 11 ? 21.047 30.219 18.703 1 91.62 11 VAL B O 1
ATOM 3646 N N . ASN B 1 12 ? 19.766 28.375 18.688 1 93.31 12 ASN B N 1
ATOM 3647 C CA . ASN B 1 12 ? 20.641 27.641 19.594 1 93.31 12 ASN B CA 1
ATOM 3648 C C . ASN B 1 12 ? 21.781 26.969 18.828 1 93.31 12 ASN B C 1
ATOM 3650 O O . ASN B 1 12 ? 21.547 26.172 17.906 1 93.31 12 ASN B O 1
ATOM 3654 N N . THR B 1 13 ? 23.016 27.203 19.219 1 96 13 THR B N 1
ATOM 3655 C CA . THR B 1 13 ? 24.156 26.625 18.531 1 96 13 THR B CA 1
ATOM 3656 C C . THR B 1 13 ? 24.875 25.609 19.422 1 96 13 THR B C 1
ATOM 3658 O O . THR B 1 13 ? 25.984 25.172 19.109 1 96 13 THR B O 1
ATOM 3661 N N . THR B 1 14 ? 24.281 25.312 20.578 1 94.88 14 THR B N 1
ATOM 3662 C CA . THR B 1 14 ? 24.828 24.297 21.469 1 94.88 14 THR B CA 1
ATOM 3663 C C . THR B 1 14 ? 23.891 23.109 21.578 1 94.88 14 THR B C 1
ATOM 3665 O O . THR B 1 14 ? 22.688 23.219 21.297 1 94.88 14 THR B O 1
ATOM 3668 N N . LEU B 1 15 ? 24.484 22.031 21.953 1 96.31 15 LEU B N 1
ATOM 3669 C CA . LEU B 1 15 ? 23.688 20.828 22.125 1 96.31 15 LEU B CA 1
ATOM 3670 C C . LEU B 1 15 ? 22.875 20.891 23.422 1 96.31 15 LEU B C 1
ATOM 3672 O O . LEU B 1 15 ? 23.344 21.422 24.422 1 96.31 15 LEU B O 1
ATOM 3676 N N . PRO B 1 16 ? 21.672 20.297 23.375 1 93.75 16 PRO B N 1
ATOM 3677 C CA . PRO B 1 16 ? 21 20.125 24.656 1 93.75 16 PRO B CA 1
ATOM 3678 C C . PRO B 1 16 ? 21.859 19.359 25.672 1 93.75 16 PRO B C 1
ATOM 3680 O O . PRO B 1 16 ? 22.594 18.453 25.312 1 93.75 16 PRO B O 1
ATOM 3683 N N . ALA B 1 17 ? 21.656 19.719 26.953 1 95.31 17 ALA B N 1
ATOM 3684 C CA . ALA B 1 17 ? 22.516 19.203 28.016 1 95.31 17 ALA B CA 1
ATOM 3685 C C . ALA B 1 17 ? 22.469 17.688 28.047 1 95.31 17 ALA B C 1
ATOM 3687 O O . ALA B 1 17 ? 23.516 17.031 28.188 1 95.31 17 ALA B O 1
ATOM 3688 N N . LYS B 1 18 ? 21.344 17.125 27.953 1 96.19 18 LYS B N 1
ATOM 3689 C CA . LYS B 1 18 ? 21.219 15.672 28.047 1 96.19 18 LYS B CA 1
ATOM 3690 C C . LYS B 1 18 ? 21.828 14.977 26.828 1 96.19 18 LYS B C 1
ATOM 3692 O O . LYS B 1 18 ? 22.344 13.867 26.938 1 96.19 18 LYS B O 1
ATOM 3697 N N . VAL B 1 19 ? 21.812 15.609 25.672 1 97.44 19 VAL B N 1
ATOM 3698 C CA . VAL B 1 19 ? 22.438 15.07 24.469 1 97.44 19 VAL B CA 1
ATOM 3699 C C . VAL B 1 19 ? 23.953 15.078 24.641 1 97.44 19 VAL B C 1
ATOM 3701 O O . VAL B 1 19 ? 24.625 14.102 24.297 1 97.44 19 VAL B O 1
ATOM 3704 N N . GLN B 1 20 ? 24.438 16.203 25.172 1 96.81 20 GLN B N 1
ATOM 3705 C CA . GLN B 1 20 ? 25.875 16.297 25.438 1 96.81 20 GLN B CA 1
ATOM 3706 C C . GLN B 1 20 ? 26.328 15.219 26.422 1 96.81 20 GLN B C 1
ATOM 3708 O O . GLN B 1 20 ? 27.391 14.609 26.25 1 96.81 20 GLN B O 1
ATOM 3713 N N . GLN B 1 21 ? 25.516 15.008 27.453 1 97.38 21 GLN B N 1
ATOM 3714 C CA . GLN B 1 21 ? 25.812 13.977 28.438 1 97.38 21 GLN B CA 1
ATOM 3715 C C . GLN B 1 21 ? 25.844 12.594 27.781 1 97.38 21 GLN B C 1
ATOM 3717 O O . GLN B 1 21 ? 26.688 11.766 28.109 1 97.38 21 GLN B O 1
ATOM 3722 N N . ALA B 1 22 ? 24.891 12.383 26.906 1 97.19 22 ALA B N 1
ATOM 3723 C CA . ALA B 1 22 ? 24.828 11.094 26.219 1 97.19 22 ALA B CA 1
ATOM 3724 C C . ALA B 1 22 ? 26.062 10.875 25.344 1 97.19 22 ALA B C 1
ATOM 3726 O O . ALA B 1 22 ? 26.578 9.766 25.281 1 97.19 22 ALA B O 1
ATOM 3727 N N . LEU B 1 23 ? 26.516 11.93 24.641 1 97.69 23 LEU B N 1
ATOM 3728 C CA . LEU B 1 23 ? 27.734 11.836 23.844 1 97.69 23 LEU B CA 1
ATOM 3729 C C . LEU B 1 23 ? 28.938 11.445 24.703 1 97.69 23 LEU B C 1
ATOM 3731 O O . LEU B 1 23 ? 29.656 10.508 24.375 1 97.69 23 LEU B O 1
ATOM 3735 N N . LYS B 1 24 ? 29.031 12.086 25.797 1 96.56 24 LYS B N 1
ATOM 3736 C CA . LYS B 1 24 ? 30.141 11.836 26.703 1 96.56 24 LYS B CA 1
ATOM 3737 C C . LYS B 1 24 ? 30.078 10.43 27.266 1 96.56 24 LYS B C 1
ATOM 3739 O O . LYS B 1 24 ? 31.109 9.742 27.359 1 96.56 24 LYS B O 1
ATOM 3744 N N . ALA B 1 25 ? 28.922 10.047 27.656 1 96.94 25 ALA B N 1
ATOM 3745 C CA . ALA B 1 25 ? 28.734 8.727 28.25 1 96.94 25 ALA B CA 1
ATOM 3746 C C . ALA B 1 25 ? 29.125 7.621 27.266 1 96.94 25 ALA B C 1
ATOM 3748 O O . ALA B 1 25 ? 29.547 6.539 27.688 1 96.94 25 ALA B O 1
ATOM 3749 N N . ASN B 1 26 ? 29.031 7.922 26.016 1 96.31 26 ASN B N 1
ATOM 3750 C CA . ASN B 1 26 ? 29.328 6.918 25 1 96.31 26 ASN B CA 1
ATOM 3751 C C . ASN B 1 26 ? 30.672 7.176 24.328 1 96.31 26 ASN B C 1
ATOM 3753 O O . ASN B 1 26 ? 30.953 6.621 23.266 1 96.31 26 ASN B O 1
ATOM 3757 N N . LYS B 1 27 ? 31.453 8.133 24.906 1 96.19 27 LYS B N 1
ATOM 3758 C CA . LYS B 1 27 ? 32.812 8.422 24.516 1 96.19 27 LYS B CA 1
ATOM 3759 C C . LYS B 1 27 ? 32.875 8.977 23.094 1 96.19 27 LYS B C 1
ATOM 3761 O O . LYS B 1 27 ? 33.781 8.609 22.312 1 96.19 27 LYS B O 1
ATOM 3766 N N . LEU B 1 28 ? 31.922 9.688 22.75 1 97.19 28 LEU B N 1
ATOM 3767 C CA . LEU B 1 28 ? 31.875 10.391 21.469 1 97.19 28 LEU B CA 1
ATOM 3768 C C . LEU B 1 28 ? 32.188 11.867 21.641 1 97.19 28 LEU B C 1
ATOM 3770 O O . LEU B 1 28 ? 31.781 12.484 22.625 1 97.19 28 LEU B O 1
ATOM 3774 N N . GLN B 1 29 ? 32.969 12.438 20.734 1 95.5 29 GLN B N 1
ATOM 3775 C CA . GLN B 1 29 ? 33.25 13.867 20.734 1 95.5 29 GLN B CA 1
ATOM 3776 C C . GLN B 1 29 ? 32.062 14.656 20.156 1 95.5 29 GLN B C 1
ATOM 3778 O O . GLN B 1 29 ? 31.312 14.133 19.328 1 95.5 29 GLN B O 1
ATOM 3783 N N . ASP B 1 30 ? 31.969 15.898 20.5 1 94.44 30 ASP B N 1
ATOM 3784 C CA . ASP B 1 30 ? 30.906 16.766 20 1 94.44 30 ASP B CA 1
ATOM 3785 C C . ASP B 1 30 ? 30.984 16.891 18.469 1 94.44 30 ASP B C 1
ATOM 3787 O O . ASP B 1 30 ? 29.969 17.047 17.812 1 94.44 30 ASP B O 1
ATOM 3791 N N . THR B 1 31 ? 32.188 16.781 17.953 1 95.62 31 THR B N 1
ATOM 3792 C CA . THR B 1 31 ? 32.406 16.938 16.531 1 95.62 31 THR B CA 1
ATOM 3793 C C . THR B 1 31 ? 31.812 15.758 15.758 1 95.62 31 THR B C 1
ATOM 3795 O O . THR B 1 31 ? 31.625 15.828 14.539 1 95.62 31 THR B O 1
ATOM 3798 N N . ALA B 1 32 ? 31.438 14.719 16.453 1 97.56 32 ALA B N 1
ATOM 3799 C CA . ALA B 1 32 ? 30.891 13.531 15.812 1 97.56 32 ALA B CA 1
ATOM 3800 C C . ALA B 1 32 ? 29.422 13.742 15.422 1 97.56 32 ALA B C 1
ATOM 3802 O O . ALA B 1 32 ? 28.906 13.047 14.547 1 97.56 32 ALA B O 1
ATOM 3803 N N . LEU B 1 33 ? 28.781 14.656 16.062 1 98.56 33 LEU B N 1
ATOM 3804 C CA . LEU B 1 33 ? 27.344 14.852 15.867 1 98.56 33 LEU B CA 1
ATOM 3805 C C . LEU B 1 33 ? 27.078 16.141 15.102 1 98.56 33 LEU B C 1
ATOM 3807 O O . LEU B 1 33 ? 27.625 17.188 15.445 1 98.56 33 LEU B O 1
ATOM 3811 N N . SER B 1 34 ? 26.359 16.062 14.023 1 98.75 34 SER B N 1
ATOM 3812 C CA . SER B 1 34 ? 25.719 17.203 13.367 1 98.75 34 SER B CA 1
ATOM 3813 C C . SER B 1 34 ? 24.203 17.203 13.617 1 98.75 34 SER B C 1
ATOM 3815 O O . SER B 1 34 ? 23.562 16.156 13.516 1 98.75 34 SER B O 1
ATOM 3817 N N . LEU B 1 35 ? 23.625 18.359 14.023 1 98.81 35 LEU B N 1
ATOM 3818 C CA . LEU B 1 35 ? 22.234 18.391 14.453 1 98.81 35 LEU B CA 1
ATOM 3819 C C . LEU B 1 35 ? 21.547 19.672 13.977 1 98.81 35 LEU B C 1
ATOM 3821 O O . LEU B 1 35 ? 22.078 20.766 14.141 1 98.81 35 LEU B O 1
ATOM 3825 N N . VAL B 1 36 ? 20.406 19.547 13.352 1 98.81 36 VAL B N 1
ATOM 3826 C CA . VAL B 1 36 ? 19.516 20.672 13.086 1 98.81 36 VAL B CA 1
ATOM 3827 C C . VAL B 1 36 ? 18.094 20.312 13.508 1 98.81 36 VAL B C 1
ATOM 3829 O O . VAL B 1 36 ? 17.594 19.234 13.164 1 98.81 36 VAL B O 1
ATOM 3832 N N . MET B 1 37 ? 17.438 21.062 14.32 1 98.5 37 MET B N 1
ATOM 3833 C CA . MET B 1 37 ? 16.016 21.031 14.672 1 98.5 37 MET B CA 1
ATOM 3834 C C . MET B 1 37 ? 15.336 22.359 14.328 1 98.5 37 MET B C 1
ATOM 3836 O O . MET B 1 37 ? 15.758 23.406 14.797 1 98.5 37 MET B O 1
ATOM 3840 N N . LEU B 1 38 ? 14.305 22.297 13.531 1 98.31 38 LEU B N 1
ATOM 3841 C CA . LEU B 1 38 ? 13.594 23.484 13.078 1 98.31 38 LEU B CA 1
ATOM 3842 C C . LEU B 1 38 ? 12.117 23.422 13.453 1 98.31 38 LEU B C 1
ATOM 3844 O O . LEU B 1 38 ? 11.406 22.5 13.031 1 98.31 38 LEU B O 1
ATOM 3848 N N . PRO B 1 39 ? 11.602 24.406 14.266 1 97.25 39 PRO B N 1
ATOM 3849 C CA . PRO B 1 39 ? 10.148 24.469 14.43 1 97.25 39 PRO B CA 1
ATOM 3850 C C . PRO B 1 39 ? 9.422 24.766 13.117 1 97.25 39 PRO B C 1
ATOM 3852 O O . PRO B 1 39 ? 9.867 25.609 12.344 1 97.25 39 PRO B O 1
ATOM 3855 N N . LEU B 1 40 ? 8.273 24.062 12.906 1 97.5 40 LEU B N 1
ATOM 3856 C CA . LEU B 1 40 ? 7.621 24.219 11.609 1 97.5 40 LEU B CA 1
ATOM 3857 C C . LEU B 1 40 ? 6.27 24.906 11.758 1 97.5 40 LEU B C 1
ATOM 3859 O O . LEU B 1 40 ? 5.84 25.641 10.867 1 97.5 40 LEU B O 1
ATOM 3863 N N . ASP B 1 41 ? 5.484 24.703 12.812 1 95.12 41 ASP B N 1
ATOM 3864 C CA . ASP B 1 41 ? 4.121 25.219 12.875 1 95.12 41 ASP B CA 1
ATOM 3865 C C . ASP B 1 41 ? 3.818 25.828 14.242 1 95.12 41 ASP B C 1
ATOM 3867 O O . ASP B 1 41 ? 2.654 25.984 14.617 1 95.12 41 ASP B O 1
ATOM 3871 N N . GLY B 1 42 ? 4.816 26.031 14.984 1 91.06 42 GLY B N 1
ATOM 3872 C CA . GLY B 1 42 ? 4.656 26.594 16.312 1 91.06 42 GLY B CA 1
ATOM 3873 C C . GLY B 1 42 ? 5.883 27.344 16.797 1 91.06 42 GLY B C 1
ATOM 3874 O O . GLY B 1 42 ? 6.84 27.531 16.031 1 91.06 42 GLY B O 1
ATOM 3875 N N . PRO B 1 43 ? 5.75 27.812 17.984 1 90.81 43 PRO B N 1
ATOM 3876 C CA . PRO B 1 43 ? 6.906 28.516 18.547 1 90.81 43 PRO B CA 1
ATOM 3877 C C . PRO B 1 43 ? 8.078 27.594 18.844 1 90.81 43 PRO B C 1
ATOM 3879 O O . PRO B 1 43 ? 7.906 26.375 18.906 1 90.81 43 PRO B O 1
ATOM 3882 N N . GLY B 1 44 ? 9.242 28.078 18.875 1 91.38 44 GLY B N 1
ATOM 3883 C CA . GLY B 1 44 ? 10.453 27.344 19.203 1 91.38 44 GLY B CA 1
ATOM 3884 C C . GLY B 1 44 ? 11.711 28 18.641 1 91.38 44 GLY B C 1
ATOM 3885 O O . GLY B 1 44 ? 11.648 28.766 17.688 1 91.38 44 GLY B O 1
ATOM 3886 N N . THR B 1 45 ? 12.773 27.688 19.328 1 93.69 45 THR B N 1
ATOM 3887 C CA . THR B 1 45 ? 14.07 28.172 18.875 1 93.69 45 THR B CA 1
ATOM 3888 C C . THR B 1 45 ? 14.812 27.062 18.109 1 93.69 45 THR B C 1
ATOM 3890 O O . THR B 1 45 ? 15.016 25.969 18.641 1 93.69 45 THR B O 1
ATOM 3893 N N . PRO B 1 46 ? 15.156 27.328 16.875 1 97 46 PRO B N 1
ATOM 3894 C CA . PRO B 1 46 ? 15.93 26.328 16.141 1 97 46 PRO B CA 1
ATOM 3895 C C . PRO B 1 46 ? 17.234 25.953 16.828 1 97 46 PRO B C 1
ATOM 3897 O O . PRO B 1 46 ? 17.828 26.781 17.531 1 97 46 PRO B O 1
ATOM 3900 N N . THR B 1 47 ? 17.641 24.719 16.719 1 97.44 47 THR B N 1
ATOM 3901 C CA . THR B 1 47 ? 18.969 24.25 17.094 1 97.44 47 THR B CA 1
ATOM 3902 C C . THR B 1 47 ? 19.797 23.938 15.859 1 97.44 47 THR B C 1
ATOM 3904 O O . THR B 1 47 ? 19.359 23.188 14.977 1 97.44 47 THR B O 1
ATOM 3907 N N . VAL B 1 48 ? 20.969 24.531 15.719 1 98.31 48 VAL B N 1
ATOM 3908 C CA . VAL B 1 48 ? 21.906 24.312 14.625 1 98.31 48 VAL B CA 1
ATOM 3909 C C . VAL B 1 48 ? 23.312 24.047 15.188 1 98.31 48 VAL B C 1
ATOM 3911 O O . VAL B 1 48 ? 23.938 24.953 15.742 1 98.31 48 VAL B O 1
ATOM 3914 N N . PHE B 1 49 ? 23.734 22.828 15.078 1 98.56 49 PHE B N 1
ATOM 3915 C CA . PHE B 1 49 ? 25 22.406 15.648 1 98.56 49 PHE B CA 1
ATOM 3916 C C . PHE B 1 49 ? 25.812 21.594 14.633 1 98.56 49 PHE B C 1
ATOM 3918 O O . PHE B 1 49 ? 25.375 20.516 14.211 1 98.56 49 PHE B O 1
ATOM 3925 N N . ASN B 1 50 ? 27.016 22.078 14.219 1 98.44 50 ASN B N 1
ATOM 3926 C CA . ASN B 1 50 ? 27.828 21.406 13.211 1 98.44 50 ASN B CA 1
ATOM 3927 C C . ASN B 1 50 ? 27.047 21.125 11.938 1 98.44 50 ASN B C 1
ATOM 3929 O O . ASN B 1 50 ? 27.125 20.031 11.383 1 98.44 50 ASN B O 1
ATOM 3933 N N . ALA B 1 51 ? 26.281 22.141 11.578 1 98.31 51 ALA B N 1
ATOM 3934 C CA . ALA B 1 51 ? 25.234 21.891 10.594 1 98.31 51 ALA B CA 1
ATOM 3935 C C . ALA B 1 51 ? 25.766 22 9.172 1 98.31 51 ALA B C 1
ATOM 3937 O O . ALA B 1 51 ? 25.109 21.562 8.219 1 98.31 51 ALA B O 1
ATOM 3938 N N . ASP B 1 52 ? 26.953 22.516 8.93 1 98 52 ASP B N 1
ATOM 3939 C CA . ASP B 1 52 ? 27.453 22.812 7.586 1 98 52 ASP B CA 1
ATOM 3940 C C . ASP B 1 52 ? 28.641 21.922 7.242 1 98 52 ASP B C 1
ATOM 3942 O O . ASP B 1 52 ? 29.469 22.281 6.395 1 98 52 ASP B O 1
ATOM 3946 N N . VAL B 1 53 ? 28.734 20.812 7.906 1 97.88 53 VAL B N 1
ATOM 3947 C CA . VAL B 1 53 ? 29.781 19.828 7.613 1 97.88 53 VAL B CA 1
ATOM 3948 C C . VAL B 1 53 ? 29.234 18.75 6.691 1 97.88 53 VAL B C 1
ATOM 3950 O O . VAL B 1 53 ? 28.062 18.375 6.793 1 97.88 53 VAL B O 1
ATOM 3953 N N . SER B 1 54 ? 30.125 18.359 5.754 1 98.31 54 SER B N 1
ATOM 3954 C CA . SER B 1 54 ? 29.781 17.234 4.902 1 98.31 54 SER B CA 1
ATOM 3955 C C . SER B 1 54 ? 29.844 15.922 5.676 1 98.31 54 SER B C 1
ATOM 3957 O O . SER B 1 54 ? 30.922 15.523 6.141 1 98.31 54 SER B O 1
ATOM 3959 N N . VAL B 1 55 ? 28.719 15.25 5.812 1 98.69 55 VAL B N 1
ATOM 3960 C CA . VAL B 1 55 ? 28.688 13.992 6.559 1 98.69 55 VAL B CA 1
ATOM 3961 C C . VAL B 1 55 ? 28.047 12.898 5.711 1 98.69 55 VAL B C 1
ATOM 3963 O O . VAL B 1 55 ? 27.359 13.195 4.73 1 98.69 55 VAL B O 1
ATOM 3966 N N . ASN B 1 56 ? 28.422 11.633 6.008 1 98.62 56 ASN B N 1
ATOM 3967 C CA . ASN B 1 56 ? 27.719 10.492 5.418 1 98.62 56 ASN B CA 1
ATOM 3968 C C . ASN B 1 56 ? 26.344 10.297 6.043 1 98.62 56 ASN B C 1
ATOM 3970 O O . ASN B 1 56 ? 26.234 10.07 7.246 1 98.62 56 ASN B O 1
ATOM 3974 N N . PRO B 1 57 ? 25.328 10.414 5.266 1 98.69 57 PRO B N 1
ATOM 3975 C CA . PRO B 1 57 ? 23.969 10.367 5.828 1 98.69 57 PRO B CA 1
ATOM 3976 C C . PRO B 1 57 ? 23.453 8.945 6.004 1 98.69 57 PRO B C 1
ATOM 3978 O O . PRO B 1 57 ? 22.406 8.734 6.629 1 98.69 57 PRO B O 1
ATOM 3981 N N . ALA B 1 58 ? 24.188 7.969 5.512 1 98.44 58 ALA B N 1
ATOM 3982 C CA . ALA B 1 58 ? 23.625 6.621 5.395 1 98.44 58 ALA B CA 1
ATOM 3983 C C . ALA B 1 58 ? 22.25 6.648 4.754 1 98.44 58 ALA B C 1
ATOM 3985 O O . ALA B 1 58 ? 22.016 7.367 3.777 1 98.44 58 ALA B O 1
ATOM 3986 N N . SER B 1 59 ? 21.266 5.867 5.238 1 98.81 59 SER B N 1
ATOM 3987 C CA . SER B 1 59 ? 19.984 5.648 4.566 1 98.81 59 SER B CA 1
ATOM 3988 C C . SER B 1 59 ? 19.078 6.871 4.684 1 98.81 59 SER B C 1
ATOM 3990 O O . SER B 1 59 ? 18.016 6.926 4.062 1 98.81 59 SER B O 1
ATOM 3992 N N . THR B 1 60 ? 19.406 7.859 5.453 1 98.94 60 THR B N 1
ATOM 3993 C CA . THR B 1 60 ? 18.578 9.055 5.418 1 98.94 60 THR B CA 1
ATOM 3994 C C . THR B 1 60 ? 18.656 9.734 4.055 1 98.94 60 THR B C 1
ATOM 3996 O O . THR B 1 60 ? 17.812 10.57 3.715 1 98.94 60 THR B O 1
ATOM 3999 N N . MET B 1 61 ? 19.672 9.375 3.23 1 98.88 61 MET B N 1
ATOM 4000 C CA . MET B 1 61 ? 19.766 9.82 1.844 1 98.88 61 MET B CA 1
ATOM 4001 C C . MET B 1 61 ? 18.484 9.484 1.084 1 98.88 61 MET B C 1
ATOM 4003 O O . MET B 1 61 ? 18.094 10.211 0.172 1 98.88 61 MET B O 1
ATOM 4007 N N . LYS B 1 62 ? 17.781 8.438 1.479 1 98.94 62 LYS B N 1
ATOM 4008 C CA . LYS B 1 62 ? 16.562 8 0.803 1 98.94 62 LYS B CA 1
ATOM 4009 C C . LYS B 1 62 ? 15.492 9.086 0.86 1 98.94 62 LYS B C 1
ATOM 4011 O O . LYS B 1 62 ? 14.594 9.117 0.017 1 98.94 62 LYS B O 1
ATOM 4016 N N . LEU B 1 63 ? 15.555 9.969 1.866 1 99 63 LEU B N 1
ATOM 4017 C CA . LEU B 1 63 ? 14.578 11.055 1.953 1 99 63 LEU B CA 1
ATOM 4018 C C . LEU B 1 63 ? 14.758 12.031 0.797 1 99 63 LEU B C 1
ATOM 4020 O O . LEU B 1 63 ? 13.773 12.555 0.261 1 99 63 LEU B O 1
ATOM 4024 N N . VAL B 1 64 ? 15.984 12.297 0.391 1 98.94 64 VAL B N 1
ATOM 4025 C CA . VAL B 1 64 ? 16.234 13.172 -0.752 1 98.94 64 VAL B CA 1
ATOM 4026 C C . VAL B 1 64 ? 15.664 12.539 -2.02 1 98.94 64 VAL B C 1
ATOM 4028 O O . VAL B 1 64 ? 14.938 13.188 -2.773 1 98.94 64 VAL B O 1
ATOM 4031 N N . THR B 1 65 ? 15.953 11.289 -2.211 1 98.94 65 THR B N 1
ATOM 4032 C CA . THR B 1 65 ? 15.516 10.562 -3.396 1 98.94 65 THR B CA 1
ATOM 4033 C C . THR B 1 65 ? 13.992 10.492 -3.449 1 98.94 65 THR B C 1
ATOM 4035 O O . THR B 1 65 ? 13.383 10.797 -4.477 1 98.94 65 THR B O 1
ATOM 4038 N N . THR B 1 66 ? 13.359 10.109 -2.35 1 98.94 66 THR B N 1
ATOM 4039 C CA . THR B 1 66 ? 11.922 9.867 -2.34 1 98.94 66 THR B CA 1
ATOM 4040 C C . THR B 1 66 ? 11.156 11.18 -2.43 1 98.94 66 THR B C 1
ATOM 4042 O O . THR B 1 66 ? 10.125 11.258 -3.102 1 98.94 66 THR B O 1
ATOM 4045 N N . TYR B 1 67 ? 11.609 12.258 -1.766 1 98.94 67 TYR B N 1
ATOM 4046 C CA . TYR B 1 67 ? 10.914 13.531 -1.877 1 98.94 67 TYR B CA 1
ATOM 4047 C C . TYR B 1 67 ? 11.055 14.109 -3.281 1 98.94 67 TYR B C 1
ATOM 4049 O O . TYR B 1 67 ? 10.078 14.578 -3.867 1 98.94 67 TYR B O 1
ATOM 4057 N N . ALA B 1 68 ? 12.258 14.078 -3.816 1 98.94 68 ALA B N 1
ATOM 4058 C CA . ALA B 1 68 ? 12.453 14.547 -5.188 1 98.94 68 ALA B CA 1
ATOM 4059 C C . ALA B 1 68 ? 11.523 13.82 -6.152 1 98.94 68 ALA B C 1
ATOM 4061 O O . ALA B 1 68 ? 10.883 14.445 -7 1 98.94 68 ALA B O 1
ATOM 4062 N N . ALA B 1 69 ? 11.484 12.5 -6.02 1 98.94 69 ALA B N 1
ATOM 4063 C CA . ALA B 1 69 ? 10.641 11.711 -6.914 1 98.94 69 ALA B CA 1
ATOM 4064 C C . ALA B 1 69 ? 9.172 12.102 -6.773 1 98.94 69 ALA B C 1
ATOM 4066 O O . ALA B 1 69 ? 8.453 12.203 -7.77 1 98.94 69 ALA B O 1
ATOM 4067 N N . LEU B 1 70 ? 8.75 12.305 -5.539 1 98.62 70 LEU B N 1
ATOM 4068 C CA . LEU B 1 70 ? 7.355 12.664 -5.285 1 98.62 70 LEU B CA 1
ATOM 4069 C C . LEU B 1 70 ? 6.988 13.961 -5.996 1 98.62 70 LEU B C 1
ATOM 4071 O O . LEU B 1 70 ? 5.891 14.094 -6.539 1 98.62 70 LEU B O 1
ATOM 4075 N N . GLU B 1 71 ? 7.855 14.891 -6.055 1 98.25 71 GLU B N 1
ATOM 4076 C CA . GLU B 1 71 ? 7.559 16.188 -6.648 1 98.25 71 GLU B CA 1
ATOM 4077 C C . GLU B 1 71 ? 7.801 16.172 -8.156 1 98.25 71 GLU B C 1
ATOM 4079 O O . GLU B 1 71 ? 7.082 16.828 -8.914 1 98.25 71 GLU B O 1
ATOM 4084 N N . LEU B 1 72 ? 8.789 15.438 -8.617 1 98.75 72 LEU B N 1
ATOM 4085 C CA . LEU B 1 72 ? 9.203 15.492 -10.016 1 98.75 72 LEU B CA 1
ATOM 4086 C C . LEU B 1 72 ? 8.391 14.516 -10.859 1 98.75 72 LEU B C 1
ATOM 4088 O O . LEU B 1 72 ? 7.953 14.852 -11.961 1 98.75 72 LEU B O 1
ATOM 4092 N N . LEU B 1 73 ? 8.234 13.305 -10.367 1 98.75 73 LEU B N 1
ATOM 4093 C CA . LEU B 1 73 ? 7.469 12.305 -11.102 1 98.75 73 LEU B CA 1
ATOM 4094 C C . LEU B 1 73 ? 5.98 12.43 -10.797 1 98.75 73 LEU B C 1
ATOM 4096 O O . LEU B 1 73 ? 5.145 12.195 -11.672 1 98.75 73 LEU B O 1
ATOM 4100 N N . GLY B 1 74 ? 5.656 12.867 -9.531 1 98.5 74 GLY B N 1
ATOM 4101 C CA . GLY B 1 74 ? 4.27 12.984 -9.102 1 98.5 74 GLY B CA 1
ATOM 4102 C C . GLY B 1 74 ? 3.787 11.789 -8.312 1 98.5 74 GLY B C 1
ATOM 4103 O O . GLY B 1 74 ? 4.289 10.672 -8.484 1 98.5 74 GLY B O 1
ATOM 4104 N N . PRO B 1 75 ? 2.803 12.023 -7.465 1 98.69 75 PRO B N 1
ATOM 4105 C CA . PRO B 1 75 ? 2.332 10.977 -6.551 1 98.69 75 PRO B CA 1
ATOM 4106 C C . PRO B 1 75 ? 1.646 9.82 -7.281 1 98.69 75 PRO B C 1
ATOM 4108 O O . PRO B 1 75 ? 1.583 8.711 -6.754 1 98.69 75 PRO B O 1
ATOM 4111 N N . THR B 1 76 ? 1.172 9.984 -8.492 1 98.62 76 THR B N 1
ATOM 4112 C CA . THR B 1 76 ? 0.397 8.953 -9.172 1 98.62 76 THR B CA 1
ATOM 4113 C C . THR B 1 76 ? 1.261 8.211 -10.195 1 98.62 76 THR B C 1
ATOM 4115 O O . THR B 1 76 ? 0.75 7.426 -10.992 1 98.62 76 THR B O 1
ATOM 4118 N N . PHE B 1 77 ? 2.576 8.5 -10.18 1 98.81 77 PHE B N 1
ATOM 4119 C CA . PHE B 1 77 ? 3.49 7.832 -11.094 1 98.81 77 PHE B CA 1
ATOM 4120 C C . PHE B 1 77 ? 3.461 6.324 -10.891 1 98.81 77 PHE B C 1
ATOM 4122 O O . PHE B 1 77 ? 3.404 5.848 -9.758 1 98.81 77 PHE B O 1
ATOM 4129 N N . GLN B 1 78 ? 3.492 5.57 -11.984 1 98.81 78 GLN B N 1
ATOM 4130 C CA . GLN B 1 78 ? 3.551 4.113 -11.977 1 98.81 78 GLN B CA 1
ATOM 4131 C C . GLN B 1 78 ? 4.562 3.596 -12.992 1 98.81 78 GLN B C 1
ATOM 4133 O O . GLN B 1 78 ? 4.852 4.27 -13.984 1 98.81 78 GLN B O 1
ATOM 4138 N N . TRP B 1 79 ? 5.137 2.498 -12.711 1 98.88 79 TRP B N 1
ATOM 4139 C CA . TRP B 1 79 ? 5.992 1.756 -13.625 1 98.88 79 TRP B CA 1
ATOM 4140 C C . TRP B 1 79 ? 5.199 0.681 -14.367 1 98.88 79 TRP B C 1
ATOM 4142 O O . TRP B 1 79 ? 4.16 0.225 -13.883 1 98.88 79 TRP B O 1
ATOM 4152 N N . LYS B 1 80 ? 5.66 0.327 -15.492 1 98.56 80 LYS B N 1
ATOM 4153 C CA . LYS B 1 80 ? 4.977 -0.701 -16.266 1 98.56 80 LYS B CA 1
ATOM 4154 C C . LYS B 1 80 ? 5.887 -1.9 -16.516 1 98.56 80 LYS B C 1
ATOM 4156 O O . LYS B 1 80 ? 7.086 -1.739 -16.75 1 98.56 80 LYS B O 1
ATOM 4161 N N . THR B 1 81 ? 5.402 -3.029 -16.422 1 98.88 81 THR B N 1
ATOM 4162 C CA . THR B 1 81 ? 5.973 -4.293 -16.891 1 98.88 81 THR B CA 1
ATOM 4163 C C . THR B 1 81 ? 5.074 -4.941 -17.938 1 98.88 81 THR B C 1
ATOM 4165 O O . THR B 1 81 ? 3.861 -5.051 -17.75 1 98.88 81 THR B O 1
ATOM 4168 N N . GLU B 1 82 ? 5.684 -5.375 -19.062 1 98.81 82 GLU B N 1
ATOM 4169 C CA . GLU B 1 82 ? 4.852 -5.738 -20.203 1 98.81 82 GLU B CA 1
ATOM 4170 C C . GLU B 1 82 ? 5.336 -7.027 -20.859 1 98.81 82 GLU B C 1
ATOM 4172 O O . GLU B 1 82 ? 6.543 -7.262 -20.969 1 98.81 82 GLU B O 1
ATOM 4177 N N . PHE B 1 83 ? 4.422 -7.863 -21.297 1 98.81 83 PHE B N 1
ATOM 4178 C CA . PHE B 1 83 ? 4.695 -9 -22.172 1 98.81 83 PHE B CA 1
ATOM 4179 C C . PHE B 1 83 ? 4.367 -8.656 -23.609 1 98.81 83 PHE B C 1
ATOM 4181 O O . PHE B 1 83 ? 3.293 -8.125 -23.906 1 98.81 83 PHE B O 1
ATOM 4188 N N . TYR B 1 84 ? 5.312 -8.938 -24.531 1 98.69 84 TYR B N 1
ATOM 4189 C CA . TYR B 1 84 ? 5.145 -8.766 -25.969 1 98.69 84 TYR B CA 1
ATOM 4190 C C . TYR B 1 84 ? 5.398 -10.07 -26.703 1 98.69 84 TYR B C 1
ATOM 4192 O O . TYR B 1 84 ? 5.91 -11.031 -26.125 1 98.69 84 TYR B O 1
ATOM 4200 N N . THR B 1 85 ? 4.984 -10.094 -27.984 1 98.31 85 THR B N 1
ATOM 4201 C CA . THR B 1 85 ? 5.336 -11.219 -28.844 1 98.31 85 THR B CA 1
ATOM 4202 C C . THR B 1 85 ? 5.598 -10.742 -30.266 1 98.31 85 THR B C 1
ATOM 4204 O O . THR B 1 85 ? 5.109 -9.688 -30.688 1 98.31 85 THR B O 1
ATOM 4207 N N . ASP B 1 86 ? 6.426 -11.445 -30.953 1 97.94 86 ASP B N 1
ATOM 4208 C CA . ASP B 1 86 ? 6.641 -11.258 -32.375 1 97.94 86 ASP B CA 1
ATOM 4209 C C . ASP B 1 86 ? 5.969 -12.367 -33.188 1 97.94 86 ASP B C 1
ATOM 4211 O O . ASP B 1 86 ? 6.184 -12.484 -34.406 1 97.94 86 ASP B O 1
ATOM 4215 N N . GLY B 1 87 ? 5.207 -13.203 -32.469 1 96.75 87 GLY B N 1
ATOM 4216 C CA . GLY B 1 87 ? 4.59 -14.352 -33.125 1 96.75 87 GLY B CA 1
ATOM 4217 C C . GLY B 1 87 ? 3.082 -14.242 -33.219 1 96.75 87 GLY B C 1
ATOM 4218 O O . GLY B 1 87 ? 2.52 -13.156 -33.031 1 96.75 87 GLY B O 1
ATOM 4219 N N . THR B 1 88 ? 2.484 -15.375 -33.656 1 93.5 88 THR B N 1
ATOM 4220 C CA . THR B 1 88 ? 1.036 -15.477 -33.781 1 93.5 88 THR B CA 1
ATOM 4221 C C . THR B 1 88 ? 0.456 -16.375 -32.688 1 93.5 88 THR B C 1
ATOM 4223 O O . THR B 1 88 ? 1.099 -17.328 -32.281 1 93.5 88 THR B O 1
ATOM 4226 N N . LEU B 1 89 ? -0.658 -15.961 -32.219 1 91.38 89 LEU B N 1
ATOM 4227 C CA . LEU B 1 89 ? -1.359 -16.703 -31.188 1 91.38 89 LEU B CA 1
ATOM 4228 C C . LEU B 1 89 ? -2.602 -17.391 -31.75 1 91.38 89 LEU B C 1
ATOM 4230 O O . LEU B 1 89 ? -3.459 -16.734 -32.344 1 91.38 89 LEU B O 1
ATOM 4234 N N . SER B 1 90 ? -2.562 -18.703 -31.656 1 88.75 90 SER B N 1
ATOM 4235 C CA . SER B 1 90 ? -3.699 -19.5 -32.125 1 88.75 90 SER B CA 1
ATOM 4236 C C . SER B 1 90 ? -3.936 -20.703 -31.203 1 88.75 90 SER B C 1
ATOM 4238 O O . SER B 1 90 ? -3.018 -21.484 -30.953 1 88.75 90 SER B O 1
ATOM 4240 N N . ASN B 1 91 ? -5.172 -20.781 -30.734 1 87.5 91 ASN B N 1
ATOM 4241 C CA . ASN B 1 91 ? -5.602 -21.922 -29.922 1 87.5 91 ASN B CA 1
ATOM 4242 C C . ASN B 1 91 ? -4.676 -22.141 -28.734 1 87.5 91 ASN B C 1
ATOM 4244 O O . ASN B 1 91 ? -4.207 -23.266 -28.5 1 87.5 91 ASN B O 1
ATOM 4248 N N . GLY B 1 92 ? -4.211 -21.109 -28.094 1 91.5 92 GLY B N 1
ATOM 4249 C CA . GLY B 1 92 ? -3.434 -21.188 -26.875 1 91.5 92 GLY B CA 1
ATOM 4250 C C . GLY B 1 92 ? -1.941 -21.312 -27.109 1 91.5 92 GLY B C 1
ATOM 4251 O O . GLY B 1 92 ? -1.149 -21.297 -26.172 1 91.5 92 GLY B O 1
ATOM 4252 N N . VAL B 1 93 ? -1.59 -21.453 -28.391 1 96 93 VAL B N 1
ATOM 4253 C CA . VAL B 1 93 ? -0.182 -21.641 -28.734 1 96 93 VAL B CA 1
ATOM 4254 C C . VAL B 1 93 ? 0.369 -20.359 -29.359 1 96 93 VAL B C 1
ATOM 4256 O O . VAL B 1 93 ? -0.131 -19.906 -30.391 1 96 93 VAL B O 1
ATOM 4259 N N . LEU B 1 94 ? 1.316 -19.766 -28.672 1 97.25 94 LEU B N 1
ATOM 4260 C CA . LEU B 1 94 ? 2.061 -18.625 -29.203 1 97.25 94 LEU B CA 1
ATOM 4261 C C . LEU B 1 94 ? 3.244 -19.109 -30.047 1 97.25 94 LEU B C 1
ATOM 4263 O O . LEU B 1 94 ? 4.258 -19.547 -29.5 1 97.25 94 LEU B O 1
ATOM 4267 N N . ASN B 1 95 ? 3.066 -19.078 -31.375 1 97.62 95 ASN B N 1
ATOM 4268 C CA . ASN B 1 95 ? 4.148 -19.422 -32.281 1 97.62 95 ASN B CA 1
ATOM 4269 C C . ASN B 1 95 ? 5.102 -18.266 -32.5 1 97.62 95 ASN B C 1
ATOM 4271 O O . ASN B 1 95 ? 4.953 -17.516 -33.469 1 97.62 95 ASN B O 1
ATOM 4275 N N . GLY B 1 96 ? 6.059 -18.188 -31.734 1 98 96 GLY B N 1
ATOM 4276 C CA . GLY B 1 96 ? 7.012 -17.094 -31.641 1 98 96 GLY B CA 1
ATOM 4277 C C . GLY B 1 96 ? 7.562 -16.891 -30.25 1 98 96 GLY B C 1
ATOM 4278 O O . GLY B 1 96 ? 7.473 -17.781 -29.406 1 98 96 GLY B O 1
ATOM 4279 N N . ASN B 1 97 ? 8.242 -15.734 -30.062 1 98.75 97 ASN B N 1
ATOM 4280 C CA . ASN B 1 97 ? 8.891 -15.469 -28.797 1 98.75 97 ASN B CA 1
ATOM 4281 C C . ASN B 1 97 ? 7.969 -14.711 -27.844 1 98.75 97 ASN B C 1
ATOM 4283 O O . ASN B 1 97 ? 7.043 -14.023 -28.281 1 98.75 97 ASN B O 1
ATOM 4287 N N . LEU B 1 98 ? 8.18 -14.922 -26.578 1 98.88 98 LEU B N 1
ATOM 4288 C CA . LEU B 1 98 ? 7.57 -14.133 -25.516 1 98.88 98 LEU B CA 1
ATOM 4289 C C . LEU B 1 98 ? 8.578 -13.156 -24.922 1 98.88 98 LEU B C 1
ATOM 4291 O O . LEU B 1 98 ? 9.594 -13.578 -24.359 1 98.88 98 LEU B O 1
ATOM 4295 N N . TYR B 1 99 ? 8.312 -11.867 -25.094 1 98.94 99 TYR B N 1
ATOM 4296 C CA . TYR B 1 99 ? 9.18 -10.828 -24.547 1 98.94 99 TYR B CA 1
ATOM 4297 C C . TYR B 1 99 ? 8.648 -10.328 -23.203 1 98.94 99 TYR B C 1
ATOM 4299 O O . TYR B 1 99 ? 7.445 -10.109 -23.047 1 98.94 99 TYR B O 1
ATOM 4307 N N . LEU B 1 100 ? 9.477 -10.273 -22.219 1 98.94 100 LEU B N 1
ATOM 4308 C CA . LEU B 1 100 ? 9.188 -9.57 -20.969 1 98.94 100 LEU B CA 1
ATOM 4309 C C . LEU B 1 100 ? 10.016 -8.297 -20.859 1 98.94 100 LEU B C 1
ATOM 4311 O O . LEU B 1 100 ? 11.242 -8.352 -20.75 1 98.94 100 LEU B O 1
ATOM 4315 N N . LYS B 1 101 ? 9.352 -7.172 -20.891 1 98.88 101 LYS B N 1
ATOM 4316 C CA . LYS B 1 101 ? 10.008 -5.871 -20.859 1 98.88 101 LYS B CA 1
ATOM 4317 C C . LYS B 1 101 ? 9.875 -5.215 -19.484 1 98.88 101 LYS B C 1
ATOM 4319 O O . LYS B 1 101 ? 8.758 -4.961 -19.016 1 98.88 101 LYS B O 1
ATOM 4324 N N . GLY B 1 102 ? 11.023 -4.969 -18.875 1 98.75 102 GLY B N 1
ATOM 4325 C CA . GLY B 1 102 ? 11.031 -4.305 -17.578 1 98.75 102 GLY B CA 1
ATOM 4326 C C . GLY B 1 102 ? 11.055 -2.791 -17.688 1 98.75 102 GLY B C 1
ATOM 4327 O O . GLY B 1 102 ? 11.781 -2.232 -18.516 1 98.75 102 GLY B O 1
ATOM 4328 N N . GLY B 1 103 ? 10.289 -2.148 -16.891 1 98.56 103 GLY B N 1
ATOM 4329 C CA . GLY B 1 103 ? 10.242 -0.695 -16.844 1 98.56 103 GLY B CA 1
ATOM 4330 C C . GLY B 1 103 ? 10.859 -0.114 -15.594 1 98.56 103 GLY B C 1
ATOM 4331 O O . GLY B 1 103 ? 10.742 1.085 -15.328 1 98.56 103 GLY B O 1
ATOM 4332 N N . GLY B 1 104 ? 11.508 -0.932 -14.82 1 98.81 104 GLY B N 1
ATOM 4333 C CA . GLY B 1 104 ? 12.172 -0.446 -13.625 1 98.81 104 GLY B CA 1
ATOM 4334 C C . GLY B 1 104 ? 11.281 -0.465 -12.398 1 98.81 104 GLY B C 1
ATOM 4335 O O . GLY B 1 104 ? 11.547 0.235 -11.422 1 98.81 104 GLY B O 1
ATOM 4336 N N . ASP B 1 105 ? 10.219 -1.284 -12.391 1 98.81 105 ASP B N 1
ATOM 4337 C CA . ASP B 1 105 ? 9.289 -1.387 -11.273 1 98.81 105 ASP B CA 1
ATOM 4338 C C . ASP B 1 105 ? 10 -1.849 -10 1 98.81 105 ASP B C 1
ATOM 4340 O O . ASP B 1 105 ? 10.516 -2.969 -9.945 1 98.81 105 ASP B O 1
ATOM 4344 N N . PRO B 1 106 ? 10.008 -0.992 -8.945 1 98.81 106 PRO B N 1
ATOM 4345 C CA . PRO B 1 106 ? 10.664 -1.403 -7.703 1 98.81 106 PRO B CA 1
ATOM 4346 C C . PRO B 1 106 ? 9.898 -2.496 -6.961 1 98.81 106 PRO B C 1
ATOM 4348 O O . PRO B 1 106 ? 10.445 -3.131 -6.055 1 98.81 106 PRO B O 1
ATOM 4351 N N . LYS B 1 107 ? 8.727 -2.697 -7.305 1 98.44 107 LYS B N 1
ATOM 4352 C CA . LYS B 1 107 ? 7.863 -3.543 -6.484 1 98.44 107 LYS B CA 1
ATOM 4353 C C . LYS B 1 107 ? 7.207 -4.637 -7.324 1 98.44 107 LYS B C 1
ATOM 4355 O O . LYS B 1 107 ? 6.035 -4.965 -7.121 1 98.44 107 LYS B O 1
ATOM 4360 N N . LEU B 1 108 ? 7.875 -5.133 -8.328 1 98.69 108 LEU B N 1
ATOM 4361 C CA . LEU B 1 108 ? 7.402 -6.32 -9.031 1 98.69 108 LEU B CA 1
ATOM 4362 C C . LEU B 1 108 ? 7.711 -7.582 -8.227 1 98.69 108 LEU B C 1
ATOM 4364 O O . LEU B 1 108 ? 8.641 -8.32 -8.555 1 98.69 108 LEU B O 1
ATOM 4368 N N . ASN B 1 109 ? 6.91 -7.883 -7.258 1 97.75 109 ASN B N 1
ATOM 4369 C CA . ASN B 1 109 ? 7.09 -9.078 -6.441 1 97.75 109 ASN B CA 1
ATOM 4370 C C . ASN B 1 109 ? 6.477 -10.305 -7.109 1 97.75 109 ASN B C 1
ATOM 4372 O O . ASN B 1 109 ? 5.941 -10.219 -8.219 1 97.75 109 ASN B O 1
ATOM 4376 N N . MET B 1 110 ? 6.605 -11.438 -6.461 1 97 110 MET B N 1
ATOM 4377 C CA . MET B 1 110 ? 6.164 -12.719 -7.02 1 97 110 MET B CA 1
ATOM 4378 C C . MET B 1 110 ? 4.664 -12.695 -7.301 1 97 110 MET B C 1
ATOM 4380 O O . MET B 1 110 ? 4.219 -13.172 -8.344 1 97 110 MET B O 1
ATOM 4384 N N . GLU B 1 111 ? 3.896 -12.125 -6.359 1 97.56 111 GLU B N 1
ATOM 4385 C CA . GLU B 1 111 ? 2.445 -12.148 -6.52 1 97.56 111 GLU B CA 1
ATOM 4386 C C . GLU B 1 111 ? 1.998 -11.227 -7.652 1 97.56 111 GLU B C 1
ATOM 4388 O O . GLU B 1 111 ? 1.009 -11.508 -8.328 1 97.56 111 GLU B O 1
ATOM 4393 N N . LYS B 1 112 ? 2.682 -10.109 -7.859 1 98.12 112 LYS B N 1
ATOM 4394 C CA . LYS B 1 112 ? 2.357 -9.242 -8.984 1 98.12 112 LYS B CA 1
ATOM 4395 C C . LYS B 1 112 ? 2.727 -9.898 -10.312 1 98.12 112 LYS B C 1
ATOM 4397 O O . LYS B 1 112 ? 2.014 -9.742 -11.305 1 98.12 112 LYS B O 1
ATOM 4402 N N . LEU B 1 113 ? 3.873 -10.516 -10.328 1 98.5 113 LEU B N 1
ATOM 4403 C CA . LEU B 1 113 ? 4.242 -11.281 -11.516 1 98.5 113 LEU B CA 1
ATOM 4404 C C . LEU B 1 113 ? 3.211 -12.367 -11.805 1 98.5 113 LEU B C 1
ATOM 4406 O O . LEU B 1 113 ? 2.822 -12.562 -12.961 1 98.5 113 LEU B O 1
ATOM 4410 N N . TRP B 1 114 ? 2.824 -13.078 -10.742 1 98.19 114 TRP B N 1
ATOM 4411 C CA . TRP B 1 114 ? 1.796 -14.109 -10.859 1 98.19 114 TRP B CA 1
ATOM 4412 C C . TRP B 1 114 ? 0.517 -13.531 -11.461 1 98.19 114 TRP B C 1
ATOM 4414 O O . TRP B 1 114 ? -0.068 -14.125 -12.367 1 98.19 114 TRP B O 1
ATOM 4424 N N . LEU B 1 115 ? 0.052 -12.352 -11.031 1 97.94 115 LEU B N 1
ATOM 4425 C CA . LEU B 1 115 ? -1.15 -11.711 -11.555 1 97.94 115 LEU B CA 1
ATOM 4426 C C . LEU B 1 115 ? -0.972 -11.344 -13.023 1 97.94 115 LEU B C 1
ATOM 4428 O O . LEU B 1 115 ? -1.89 -11.516 -13.828 1 97.94 115 LEU B O 1
ATOM 4432 N N . LEU B 1 116 ? 0.21 -10.789 -13.344 1 98.38 116 LEU B N 1
ATOM 4433 C CA . LEU B 1 116 ? 0.506 -10.43 -14.727 1 98.38 116 LEU B CA 1
ATOM 4434 C C . LEU B 1 116 ? 0.447 -11.656 -15.633 1 98.38 116 LEU B C 1
ATOM 4436 O O . LEU B 1 116 ? -0.069 -11.586 -16.75 1 98.38 116 LEU B O 1
ATOM 4440 N N . MET B 1 117 ? 0.922 -12.75 -15.18 1 98 117 MET B N 1
ATOM 4441 C CA . MET B 1 117 ? 0.947 -13.977 -15.969 1 98 117 MET B CA 1
ATOM 4442 C C . MET B 1 117 ? -0.446 -14.594 -16.062 1 98 117 MET B C 1
ATOM 4444 O O . MET B 1 117 ? -0.786 -15.211 -17.078 1 98 117 MET B O 1
ATOM 4448 N N . ARG B 1 118 ? -1.249 -14.438 -15.039 1 96.5 118 ARG B N 1
ATOM 4449 C CA . ARG B 1 118 ? -2.646 -14.836 -15.148 1 96.5 118 ARG B CA 1
ATOM 4450 C C . ARG B 1 118 ? -3.361 -14.047 -16.234 1 96.5 118 ARG B C 1
ATOM 4452 O O . ARG B 1 118 ? -4.199 -14.594 -16.969 1 96.5 118 ARG B O 1
ATOM 4459 N N . ASP B 1 119 ? -3.027 -12.742 -16.328 1 95.5 119 ASP B N 1
ATOM 4460 C CA . ASP B 1 119 ? -3.564 -11.938 -17.422 1 95.5 119 ASP B CA 1
ATOM 4461 C C . ASP B 1 119 ? -3.096 -12.469 -18.781 1 95.5 119 ASP B C 1
ATOM 4463 O O . ASP B 1 119 ? -3.867 -12.5 -19.75 1 95.5 119 ASP B O 1
ATOM 4467 N N . LEU B 1 120 ? -1.818 -12.812 -18.812 1 96.5 120 LEU B N 1
ATOM 4468 C CA . LEU B 1 120 ? -1.276 -13.406 -20.031 1 96.5 120 LEU B CA 1
ATOM 4469 C C . LEU B 1 120 ? -2.059 -14.656 -20.422 1 96.5 120 LEU B C 1
ATOM 4471 O O . LEU B 1 120 ? -2.402 -14.836 -21.594 1 96.5 120 LEU B O 1
ATOM 4475 N N . ARG B 1 121 ? -2.346 -15.484 -19.453 1 94.56 121 ARG B N 1
ATOM 4476 C CA . ARG B 1 121 ? -3.135 -16.688 -19.672 1 94.56 121 ARG B CA 1
ATOM 4477 C C . ARG B 1 121 ? -4.555 -16.344 -20.109 1 94.56 121 ARG B C 1
ATOM 4479 O O . ARG B 1 121 ? -5.09 -16.969 -21.031 1 94.56 121 ARG B O 1
ATOM 4486 N N . ALA B 1 122 ? -5.133 -15.367 -19.453 1 90.25 122 ALA B N 1
ATOM 4487 C CA . ALA B 1 122 ? -6.488 -14.938 -19.797 1 90.25 122 ALA B CA 1
ATOM 4488 C C . ALA B 1 122 ? -6.547 -14.383 -21.203 1 90.25 122 ALA B C 1
ATOM 4490 O O . ALA B 1 122 ? -7.594 -14.438 -21.859 1 90.25 122 ALA B O 1
ATOM 4491 N N . ASN B 1 123 ? -5.398 -13.945 -21.672 1 90.25 123 ASN B N 1
ATOM 4492 C CA . ASN B 1 123 ? -5.316 -13.414 -23.031 1 90.25 123 ASN B CA 1
ATOM 4493 C C . ASN B 1 123 ? -5.012 -14.508 -24.047 1 90.25 123 ASN B C 1
ATOM 4495 O O . ASN B 1 123 ? -4.699 -14.219 -25.203 1 90.25 123 ASN B O 1
ATOM 4499 N N . GLY B 1 124 ? -4.984 -15.734 -23.656 1 89.62 124 GLY B N 1
ATOM 4500 C CA . GLY B 1 124 ? -5.055 -16.844 -24.578 1 89.62 124 GLY B CA 1
ATOM 4501 C C . GLY B 1 124 ? -3.754 -17.625 -24.672 1 89.62 124 GLY B C 1
ATOM 4502 O O . GLY B 1 124 ? -3.67 -18.609 -25.406 1 89.62 124 GLY B O 1
ATOM 4503 N N . VAL B 1 125 ? -2.742 -17.188 -23.922 1 95.25 125 VAL B N 1
ATOM 4504 C CA . VAL B 1 125 ? -1.443 -17.844 -24.047 1 95.25 125 VAL B CA 1
ATOM 4505 C C . VAL B 1 125 ? -1.375 -19.047 -23.094 1 95.25 125 VAL B C 1
ATOM 4507 O O . VAL B 1 125 ? -1.675 -18.922 -21.906 1 95.25 125 VAL B O 1
ATOM 4510 N N . ARG B 1 126 ? -0.971 -20.156 -23.594 1 96 126 ARG B N 1
ATOM 4511 C CA . ARG B 1 126 ? -0.73 -21.344 -22.781 1 96 126 ARG B CA 1
ATOM 4512 C C . ARG B 1 126 ? 0.658 -21.922 -23.047 1 96 126 ARG B C 1
ATOM 4514 O O . ARG B 1 126 ? 1.428 -22.141 -22.109 1 96 126 ARG B O 1
ATOM 4521 N N . THR B 1 127 ? 0.927 -22.109 -24.328 1 98.25 127 THR B N 1
ATOM 4522 C CA . THR B 1 127 ? 2.209 -22.656 -24.75 1 98.25 127 THR B CA 1
ATOM 4523 C C . THR B 1 127 ? 2.967 -21.656 -25.625 1 98.25 127 THR B C 1
ATOM 4525 O O . THR B 1 127 ? 2.391 -21.047 -26.531 1 98.25 127 THR B O 1
ATOM 4528 N N . VAL B 1 128 ? 4.188 -21.391 -25.297 1 98.69 128 VAL B N 1
ATOM 4529 C CA . VAL B 1 128 ? 5.082 -20.578 -26.094 1 98.69 128 VAL B CA 1
ATOM 4530 C C . VAL B 1 128 ? 6.109 -21.469 -26.797 1 98.69 128 VAL B C 1
ATOM 4532 O O . VAL B 1 128 ? 6.887 -22.156 -26.141 1 98.69 128 VAL B O 1
ATOM 4535 N N . THR B 1 129 ? 6.148 -21.469 -28.109 1 98.69 129 THR B N 1
ATOM 4536 C CA . THR B 1 129 ? 7.051 -22.344 -28.844 1 98.69 129 THR B CA 1
ATOM 4537 C C . THR B 1 129 ? 8.445 -21.734 -28.938 1 98.69 129 THR B C 1
ATOM 4539 O O . THR B 1 129 ? 9.438 -22.453 -29.062 1 98.69 129 THR B O 1
ATOM 4542 N N . GLY B 1 130 ? 8.469 -20.406 -28.891 1 98.75 130 GLY B N 1
ATOM 4543 C CA . GLY B 1 130 ? 9.75 -19.734 -29 1 98.75 130 GLY B CA 1
ATOM 4544 C C . GLY B 1 130 ? 10.414 -19.5 -27.641 1 98.75 130 GLY B C 1
ATOM 4545 O O . GLY B 1 130 ? 10.211 -20.281 -26.719 1 98.75 130 GLY B O 1
ATOM 4546 N N . ASP B 1 131 ? 11.297 -18.469 -27.609 1 98.81 131 ASP B N 1
ATOM 4547 C CA . ASP B 1 131 ? 12.117 -18.172 -26.438 1 98.81 131 ASP B CA 1
ATOM 4548 C C . ASP B 1 131 ? 11.398 -17.219 -25.484 1 98.81 131 ASP B C 1
ATOM 4550 O O . ASP B 1 131 ? 10.445 -16.547 -25.891 1 98.81 131 ASP B O 1
ATOM 4554 N N . LEU B 1 132 ? 11.836 -17.266 -24.219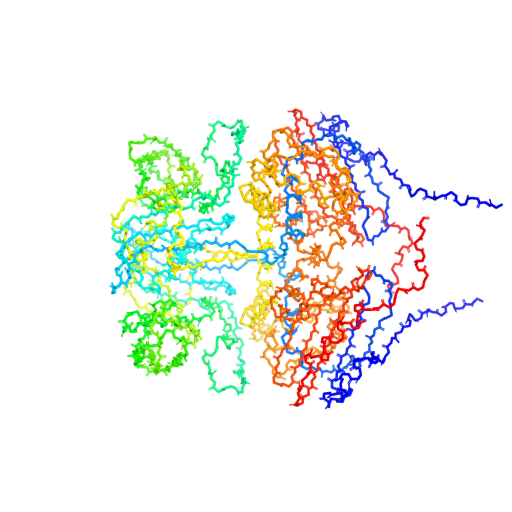 1 98.88 132 LEU B N 1
ATOM 4555 C CA . LEU B 1 132 ? 11.602 -16.156 -23.297 1 98.88 132 LEU B CA 1
ATOM 4556 C C . LEU B 1 132 ? 12.688 -15.102 -23.438 1 98.88 132 LEU B C 1
ATOM 4558 O O . LEU B 1 132 ? 13.852 -15.367 -23.125 1 98.88 132 LEU B O 1
ATOM 4562 N N . VAL B 1 133 ? 12.328 -13.93 -23.922 1 98.94 133 VAL B N 1
ATOM 4563 C CA . VAL B 1 133 ? 13.297 -12.875 -24.203 1 98.94 133 VAL B CA 1
ATOM 4564 C C . VAL B 1 133 ? 13.133 -11.75 -23.188 1 98.94 133 VAL B C 1
ATOM 4566 O O . VAL B 1 133 ? 12.039 -11.18 -23.047 1 98.94 133 VAL B O 1
ATOM 4569 N N . LEU B 1 134 ? 14.164 -11.492 -22.453 1 98.88 134 LEU B N 1
ATOM 4570 C CA . LEU B 1 134 ? 14.133 -10.461 -21.422 1 98.88 134 LEU B CA 1
ATOM 4571 C C . LEU B 1 134 ? 14.664 -9.141 -21.953 1 98.88 134 LEU B C 1
ATOM 4573 O O . LEU B 1 134 ? 15.797 -9.07 -22.453 1 98.88 134 LEU B O 1
ATOM 4577 N N . ASP B 1 135 ? 13.852 -8.148 -21.969 1 98.88 135 ASP B N 1
ATOM 4578 C CA . ASP B 1 135 ? 14.266 -6.789 -22.312 1 98.88 135 ASP B CA 1
ATOM 4579 C C . ASP B 1 135 ? 14.57 -5.977 -21.047 1 98.88 135 ASP B C 1
ATOM 4581 O O . ASP B 1 135 ? 13.656 -5.598 -20.312 1 98.88 135 ASP B O 1
ATOM 4585 N N . ARG B 1 136 ? 15.812 -5.762 -20.828 1 98.5 136 ARG B N 1
ATOM 4586 C CA . ARG B 1 136 ? 16.312 -5.059 -19.656 1 98.5 136 ARG B CA 1
ATOM 4587 C C . ARG B 1 136 ? 16.938 -3.727 -20.031 1 98.5 136 ARG B C 1
ATOM 4589 O O . ARG B 1 136 ? 17.875 -3.266 -19.375 1 98.5 136 ARG B O 1
ATOM 4596 N N . SER B 1 137 ? 16.422 -3.062 -21.062 1 98.38 137 SER B N 1
ATOM 4597 C CA . SER B 1 137 ? 17.125 -1.943 -21.672 1 98.38 137 SER B CA 1
ATOM 4598 C C . SER B 1 137 ? 16.594 -0.608 -21.156 1 98.38 137 SER B C 1
ATOM 4600 O O . SER B 1 137 ? 17.047 0.453 -21.594 1 98.38 137 SER B O 1
ATOM 4602 N N . HIS B 1 138 ? 15.664 -0.625 -20.25 1 98.62 138 HIS B N 1
ATOM 4603 C CA . HIS B 1 138 ? 15 0.609 -19.844 1 98.62 138 HIS B CA 1
ATOM 4604 C C . HIS B 1 138 ? 15.992 1.582 -19.203 1 98.62 138 HIS B C 1
ATOM 4606 O O . HIS B 1 138 ? 15.992 2.771 -19.531 1 98.62 138 HIS B O 1
ATOM 4612 N N . PHE B 1 139 ? 16.828 1.171 -18.328 1 98.75 139 PHE B N 1
ATOM 4613 C CA . PHE B 1 139 ? 17.797 2.023 -17.672 1 98.75 139 PHE B CA 1
ATOM 4614 C C . PHE B 1 139 ? 19.109 2.053 -18.438 1 98.75 139 PHE B C 1
ATOM 4616 O O . PHE B 1 139 ? 19.562 1.026 -18.953 1 98.75 139 PHE B O 1
ATOM 4623 N N . VAL B 1 140 ? 19.672 3.186 -18.531 1 98.38 140 VAL B N 1
ATOM 4624 C CA . VAL B 1 140 ? 21.109 3.271 -18.812 1 98.38 140 VAL B CA 1
ATOM 4625 C C . VAL B 1 140 ? 21.891 3.107 -17.516 1 98.38 140 VAL B C 1
ATOM 4627 O O . VAL B 1 140 ? 22.062 4.066 -16.75 1 98.38 140 VAL B O 1
ATOM 4630 N N . GLN B 1 141 ? 22.359 1.908 -17.297 1 96.75 141 GLN B N 1
ATOM 4631 C CA . GLN B 1 141 ? 22.891 1.479 -16.016 1 96.75 141 GLN B CA 1
ATOM 4632 C C . GLN B 1 141 ? 24.203 2.205 -15.688 1 96.75 141 GLN B C 1
ATOM 4634 O O . GLN B 1 141 ? 25.078 2.324 -16.547 1 96.75 141 GLN B O 1
ATOM 4639 N N . PRO B 1 142 ? 24.219 2.67 -14.43 1 95.75 142 PRO B N 1
ATOM 4640 C CA . PRO B 1 142 ? 25.531 3.176 -14.008 1 95.75 142 PRO B CA 1
ATOM 4641 C C . PRO B 1 142 ? 26.531 2.059 -13.711 1 95.75 142 PRO B C 1
ATOM 4643 O O . PRO B 1 142 ? 26.125 0.936 -13.398 1 95.75 142 PRO B O 1
ATOM 4646 N N . ASN B 1 143 ? 27.766 2.393 -13.867 1 90.88 143 ASN B N 1
ATOM 4647 C CA . ASN B 1 143 ? 28.812 1.48 -13.445 1 90.88 143 ASN B CA 1
ATOM 4648 C C . ASN B 1 143 ? 29.344 1.838 -12.062 1 90.88 143 ASN B C 1
ATOM 4650 O O . ASN B 1 143 ? 30.328 2.568 -11.938 1 90.88 143 ASN B O 1
ATOM 4654 N N . LEU B 1 144 ? 28.703 1.348 -11.07 1 89.06 144 LEU B N 1
ATOM 4655 C CA . LEU B 1 144 ? 29.109 1.596 -9.688 1 89.06 144 LEU B CA 1
ATOM 4656 C C . LEU B 1 144 ? 29.719 0.345 -9.07 1 89.06 144 LEU B C 1
ATOM 4658 O O . LEU B 1 144 ? 29.266 -0.771 -9.344 1 89.06 144 LEU B O 1
ATOM 4662 N N . PRO B 1 145 ? 30.766 0.586 -8.305 1 82.06 145 PRO B N 1
ATOM 4663 C CA . PRO B 1 145 ? 31.328 -0.587 -7.625 1 82.06 145 PRO B CA 1
ATOM 4664 C C . PRO B 1 145 ? 30.344 -1.214 -6.633 1 82.06 145 PRO B C 1
ATOM 4666 O O . PRO B 1 145 ? 29.438 -0.536 -6.141 1 82.06 145 PRO B O 1
ATOM 4669 N N . GLN B 1 146 ? 30.547 -2.504 -6.461 1 83.81 146 GLN B N 1
ATOM 4670 C CA . GLN B 1 146 ? 29.781 -3.17 -5.41 1 83.81 146 GLN B CA 1
ATOM 4671 C C . GLN B 1 146 ? 30.109 -2.596 -4.035 1 83.81 146 GLN B C 1
ATOM 4673 O O . GLN B 1 146 ? 31.281 -2.336 -3.734 1 83.81 146 GLN B O 1
ATOM 4678 N N . PHE B 1 147 ? 29.062 -2.355 -3.342 1 89.88 147 PHE B N 1
ATOM 4679 C CA . PHE B 1 147 ? 29.281 -1.873 -1.982 1 89.88 147 PHE B CA 1
ATOM 4680 C C . PHE B 1 147 ? 29.844 -2.979 -1.097 1 89.88 147 PHE B C 1
ATOM 4682 O O . PHE B 1 147 ? 29.297 -4.086 -1.055 1 89.88 147 PHE B O 1
ATOM 4689 N N . ASN B 1 148 ? 30.875 -2.668 -0.479 1 88.31 148 ASN B N 1
ATOM 4690 C CA . ASN B 1 148 ? 31.422 -3.57 0.528 1 88.31 148 ASN B CA 1
ATOM 4691 C C . ASN B 1 148 ? 30.828 -3.299 1.907 1 88.31 148 ASN B C 1
ATOM 4693 O O . ASN B 1 148 ? 31.188 -2.322 2.562 1 88.31 148 ASN B O 1
ATOM 4697 N N . ASP B 1 149 ? 30.016 -4.207 2.426 1 85.56 149 ASP B N 1
ATOM 4698 C CA . ASP B 1 149 ? 29.344 -4.008 3.705 1 85.56 149 ASP B CA 1
ATOM 4699 C C . ASP B 1 149 ? 30.188 -4.527 4.863 1 85.56 149 ASP B C 1
ATOM 4701 O O . ASP B 1 149 ? 29.734 -4.57 6.008 1 85.56 149 ASP B O 1
ATOM 4705 N N . ASP B 1 150 ? 31.297 -5 4.543 1 82.44 150 ASP B N 1
ATOM 4706 C CA . ASP B 1 150 ? 32.25 -5.535 5.504 1 82.44 150 ASP B CA 1
ATOM 4707 C C . ASP B 1 150 ? 31.766 -6.855 6.09 1 82.44 150 ASP B C 1
ATOM 4709 O O . ASP B 1 150 ? 32.25 -7.297 7.133 1 82.44 150 ASP B O 1
ATOM 4713 N N . GLY B 1 151 ? 30.781 -7.512 5.539 1 84.69 151 GLY B N 1
ATOM 4714 C CA . GLY B 1 151 ? 30.203 -8.727 6.086 1 84.69 151 GLY B CA 1
ATOM 4715 C C . GLY B 1 151 ? 30.719 -9.984 5.414 1 84.69 151 GLY B C 1
ATOM 4716 O O . GLY B 1 151 ? 30.547 -11.094 5.938 1 84.69 151 GLY B O 1
ATOM 4717 N N . GLY B 1 152 ? 31.281 -9.852 4.258 1 84.75 152 GLY B N 1
ATOM 4718 C CA . GLY B 1 152 ? 31.891 -10.977 3.564 1 84.75 152 GLY B CA 1
ATOM 4719 C C . GLY B 1 152 ? 30.891 -11.867 2.861 1 84.75 152 GLY B C 1
ATOM 4720 O O . GLY B 1 152 ? 31.234 -12.93 2.355 1 84.75 152 GLY B O 1
ATOM 4721 N N . ASP B 1 153 ? 29.656 -11.602 2.922 1 88.06 153 ASP B N 1
ATOM 4722 C CA . ASP B 1 153 ? 28.609 -12.359 2.24 1 88.06 153 ASP B CA 1
ATOM 4723 C C . ASP B 1 153 ? 27.922 -11.516 1.164 1 88.06 153 ASP B C 1
ATOM 4725 O O . ASP B 1 153 ? 27.156 -10.609 1.475 1 88.06 153 ASP B O 1
ATOM 4729 N N . GLU B 1 154 ? 28.109 -11.883 -0.069 1 87.62 154 GLU B N 1
ATOM 4730 C CA . GLU B 1 154 ? 27.625 -11.094 -1.193 1 87.62 154 GLU B CA 1
ATOM 4731 C C . GLU B 1 154 ? 26.172 -11.453 -1.538 1 87.62 154 GLU B C 1
ATOM 4733 O O . GLU B 1 154 ? 25.562 -10.812 -2.391 1 87.62 154 GLU B O 1
ATOM 4738 N N . ASN B 1 155 ? 25.656 -12.469 -0.869 1 89.94 155 ASN B N 1
ATOM 4739 C CA . ASN B 1 155 ? 24.328 -12.961 -1.224 1 89.94 155 ASN B CA 1
ATOM 4740 C C . ASN B 1 155 ? 23.25 -12.344 -0.347 1 89.94 155 ASN B C 1
ATOM 4742 O O . ASN B 1 155 ? 22.109 -12.82 -0.328 1 89.94 155 ASN B O 1
ATOM 4746 N N . LYS B 1 156 ? 23.641 -11.289 0.366 1 92.38 156 LYS B N 1
ATOM 4747 C CA . LYS B 1 156 ? 22.641 -10.617 1.196 1 92.38 156 LYS B CA 1
ATOM 4748 C C . LYS B 1 156 ? 21.641 -9.844 0.339 1 92.38 156 LYS B C 1
ATOM 4750 O O . LYS B 1 156 ? 22.031 -9.094 -0.558 1 92.38 156 LYS B O 1
ATOM 4755 N N . PRO B 1 157 ? 20.344 -9.938 0.663 1 92.56 157 PRO B N 1
ATOM 4756 C CA . PRO B 1 157 ? 19.312 -9.328 -0.177 1 92.56 157 PRO B CA 1
ATOM 4757 C C . PRO B 1 157 ? 19.438 -7.805 -0.248 1 92.56 157 PRO B C 1
ATOM 4759 O O . PRO B 1 157 ? 19.141 -7.207 -1.283 1 92.56 157 PRO B O 1
ATOM 4762 N N . PHE B 1 158 ? 19.906 -7.129 0.769 1 91.81 158 PHE B N 1
ATOM 4763 C CA . PHE B 1 158 ? 19.938 -5.672 0.777 1 91.81 158 PHE B CA 1
ATOM 4764 C C . PHE B 1 158 ? 21.047 -5.148 -0.125 1 91.81 158 PHE B C 1
ATOM 4766 O O . PHE B 1 158 ? 21.141 -3.943 -0.366 1 91.81 158 PHE B O 1
ATOM 4773 N N . LEU B 1 159 ? 21.891 -6.043 -0.738 1 93.5 159 LEU B N 1
ATOM 4774 C CA . LEU B 1 159 ? 23 -5.66 -1.606 1 93.5 159 LEU B CA 1
ATOM 4775 C C . LEU B 1 159 ? 22.594 -5.766 -3.074 1 93.5 159 LEU B C 1
ATOM 4777 O O . LEU B 1 159 ? 23.391 -5.434 -3.963 1 93.5 159 LEU B O 1
ATOM 4781 N N . VAL B 1 160 ? 21.406 -6.207 -3.324 1 95.81 160 VAL B N 1
ATOM 4782 C CA . VAL B 1 160 ? 20.953 -6.383 -4.695 1 95.81 160 VAL B CA 1
ATOM 4783 C C . VAL B 1 160 ? 20.984 -5.047 -5.43 1 95.81 160 VAL B C 1
ATOM 4785 O O . VAL B 1 160 ? 20.5 -4.035 -4.914 1 95.81 160 VAL B O 1
ATOM 4788 N N . LYS B 1 161 ? 21.562 -5.023 -6.594 1 96.25 161 LYS B N 1
ATOM 4789 C CA . LYS B 1 161 ? 21.641 -3.832 -7.43 1 96.25 161 LYS B CA 1
ATOM 4790 C C . LYS B 1 161 ? 20.359 -3.65 -8.242 1 96.25 161 LYS B C 1
ATOM 4792 O O . LYS B 1 161 ? 19.625 -4.613 -8.484 1 96.25 161 LYS B O 1
ATOM 4797 N N . PRO B 1 162 ? 20.094 -2.4 -8.641 1 97.62 162 PRO B N 1
ATOM 4798 C CA . PRO B 1 162 ? 18.875 -2.158 -9.422 1 97.62 162 PRO B CA 1
ATOM 4799 C C . PRO B 1 162 ? 18.953 -2.75 -10.828 1 97.62 162 PRO B C 1
ATOM 4801 O O . PRO B 1 162 ? 20.047 -3.053 -11.312 1 97.62 162 PRO B O 1
ATOM 4804 N N . ASP B 1 163 ? 17.844 -2.92 -11.445 1 98.44 163 ASP B N 1
ATOM 4805 C CA . ASP B 1 163 ? 17.719 -3.471 -12.797 1 98.44 163 ASP B CA 1
ATOM 4806 C C . ASP B 1 163 ? 16.391 -3.066 -13.43 1 98.44 163 ASP B C 1
ATOM 4808 O O . ASP B 1 163 ? 15.398 -2.861 -12.727 1 98.44 163 ASP B O 1
ATOM 4812 N N . SER B 1 164 ? 16.406 -2.918 -14.789 1 98.69 164 SER B N 1
ATOM 4813 C CA . SER B 1 164 ? 15.172 -2.604 -15.492 1 98.69 164 SER B CA 1
ATOM 4814 C C . SER B 1 164 ? 14.109 -3.674 -15.25 1 98.69 164 SER B C 1
ATOM 4816 O O . SER B 1 164 ? 12.914 -3.385 -15.266 1 98.69 164 SER B O 1
ATOM 4818 N N . LEU B 1 165 ? 14.594 -4.844 -15.133 1 98.56 165 LEU B N 1
ATOM 4819 C CA . LEU B 1 165 ? 13.711 -5.973 -14.859 1 98.56 165 LEU B CA 1
ATOM 4820 C C . LEU B 1 165 ? 14.039 -6.609 -13.516 1 98.56 165 LEU B C 1
ATOM 4822 O O . LEU B 1 165 ? 14.516 -7.746 -13.461 1 98.56 165 LEU B O 1
ATOM 4826 N N . LEU B 1 166 ? 13.727 -5.859 -12.469 1 98.62 166 LEU B N 1
ATOM 4827 C CA . LEU B 1 166 ? 13.844 -6.355 -11.102 1 98.62 166 LEU B CA 1
ATOM 4828 C C . LEU B 1 166 ? 12.617 -7.164 -10.711 1 98.62 166 LEU B C 1
ATOM 4830 O O . LEU B 1 166 ? 11.492 -6.648 -10.719 1 98.62 166 LEU B O 1
ATOM 4834 N N . VAL B 1 167 ? 12.828 -8.445 -10.422 1 98.5 167 VAL B N 1
ATOM 4835 C CA . VAL B 1 167 ? 11.727 -9.312 -10.016 1 98.5 167 VAL B CA 1
ATOM 4836 C C . VAL B 1 167 ? 11.93 -9.766 -8.57 1 98.5 167 VAL B C 1
ATOM 4838 O O . VAL B 1 167 ? 12.977 -10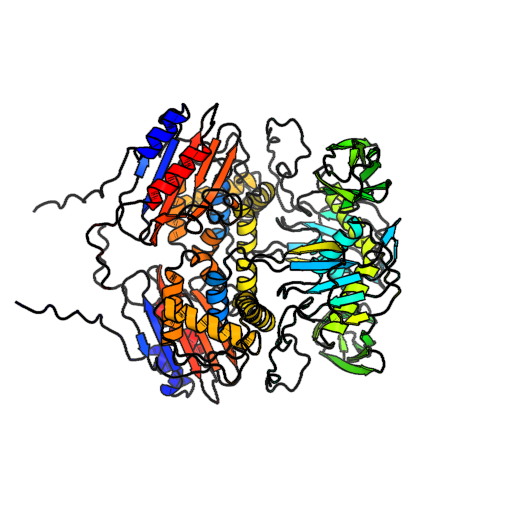.32 -8.234 1 98.5 167 VAL B O 1
ATOM 4841 N N . ASN B 1 168 ? 10.969 -9.43 -7.703 1 98.19 168 ASN B N 1
ATOM 4842 C CA . ASN B 1 168 ? 10.906 -9.891 -6.32 1 98.19 168 ASN B CA 1
ATOM 4843 C C . ASN B 1 168 ? 12.203 -9.594 -5.574 1 98.19 168 ASN B C 1
ATOM 4845 O O . ASN B 1 168 ? 12.664 -10.398 -4.766 1 98.19 168 ASN B O 1
ATOM 4849 N N . LEU B 1 169 ? 12.852 -8.477 -5.926 1 98.19 169 LEU B N 1
ATOM 4850 C CA . LEU B 1 169 ? 14.086 -7.996 -5.316 1 98.19 169 LEU B CA 1
ATOM 4851 C C . LEU B 1 169 ? 15.195 -9.039 -5.438 1 98.19 169 LEU B C 1
ATOM 4853 O O . LEU B 1 169 ? 16.141 -9.039 -4.641 1 98.19 169 LEU B O 1
ATOM 4857 N N . LYS B 1 170 ? 14.984 -10.016 -6.363 1 97.62 170 LYS B N 1
ATOM 4858 C CA . LYS B 1 170 ? 15.914 -11.102 -6.645 1 97.62 170 LYS B CA 1
ATOM 4859 C C . LYS B 1 170 ? 16.156 -11.953 -5.402 1 97.62 170 LYS B C 1
ATOM 4861 O O . LYS B 1 170 ? 17.25 -12.477 -5.195 1 97.62 170 LYS B O 1
ATOM 4866 N N . ALA B 1 171 ? 15.172 -12.031 -4.602 1 97.06 171 ALA B N 1
ATOM 4867 C CA . ALA B 1 171 ? 15.297 -12.742 -3.332 1 97.06 171 ALA B CA 1
ATOM 4868 C C . ALA B 1 171 ? 14.742 -14.156 -3.439 1 97.06 171 ALA B C 1
ATOM 4870 O O . ALA B 1 171 ? 13.695 -14.367 -4.055 1 97.06 171 ALA B O 1
ATOM 4871 N N . LEU B 1 172 ? 15.5 -15.125 -2.877 1 96.94 172 LEU B N 1
ATOM 4872 C CA . LEU B 1 172 ? 15.055 -16.5 -2.684 1 96.94 172 LEU B CA 1
ATOM 4873 C C . LEU B 1 172 ? 14.766 -16.781 -1.212 1 96.94 172 LEU B C 1
ATOM 4875 O O . LEU B 1 172 ? 15.578 -16.453 -0.345 1 96.94 172 LEU B O 1
ATOM 4879 N N . ARG B 1 173 ? 13.625 -17.25 -0.942 1 96.25 173 ARG B N 1
ATOM 4880 C CA . ARG B 1 173 ? 13.273 -17.672 0.41 1 96.25 173 ARG B CA 1
ATOM 4881 C C . ARG B 1 173 ? 13.484 -19.172 0.583 1 96.25 173 ARG B C 1
ATOM 4883 O O . ARG B 1 173 ? 12.922 -19.969 -0.17 1 96.25 173 ARG B O 1
ATOM 4890 N N . PHE B 1 174 ? 14.312 -19.562 1.502 1 95.56 174 PHE B N 1
ATOM 4891 C CA . PHE B 1 174 ? 14.523 -20.953 1.856 1 95.56 174 PHE B CA 1
ATOM 4892 C C . PHE B 1 174 ? 13.812 -21.297 3.162 1 95.56 174 PHE B C 1
ATOM 4894 O O . PHE B 1 174 ? 13.93 -20.562 4.145 1 95.56 174 PHE B O 1
ATOM 4901 N N . VAL B 1 175 ? 13.125 -22.359 3.131 1 94.31 175 VAL B N 1
ATOM 4902 C CA . VAL B 1 175 ? 12.43 -22.812 4.328 1 94.31 175 VAL B CA 1
ATOM 4903 C C . VAL B 1 175 ? 12.789 -24.266 4.613 1 94.31 175 VAL B C 1
ATOM 4905 O O . VAL B 1 175 ? 12.57 -25.156 3.775 1 94.31 175 VAL B O 1
ATOM 4908 N N . ALA B 1 176 ? 13.375 -24.562 5.758 1 94.19 176 ALA B N 1
ATOM 4909 C CA . ALA B 1 176 ? 13.617 -25.906 6.25 1 94.19 176 ALA B CA 1
ATOM 4910 C C . ALA B 1 176 ? 12.609 -26.281 7.336 1 94.19 176 ALA B C 1
ATOM 4912 O O . ALA B 1 176 ? 12.258 -25.453 8.18 1 94.19 176 ALA B O 1
ATOM 4913 N N . ARG B 1 177 ? 12.156 -27.516 7.242 1 90.94 177 ARG B N 1
ATOM 4914 C CA . ARG B 1 177 ? 11.18 -27.984 8.219 1 90.94 177 ARG B CA 1
ATOM 4915 C C . ARG B 1 177 ? 11.477 -29.422 8.633 1 90.94 177 ARG B C 1
ATOM 4917 O O . ARG B 1 177 ? 11.836 -30.25 7.793 1 90.94 177 ARG B O 1
ATOM 4924 N N . ASN B 1 178 ? 11.375 -29.656 9.891 1 90.25 178 ASN B N 1
ATOM 4925 C CA . ASN B 1 178 ? 11.477 -31.016 10.43 1 90.25 178 ASN B CA 1
ATOM 4926 C C . ASN B 1 178 ? 10.117 -31.562 10.836 1 90.25 178 ASN B C 1
ATOM 4928 O O . ASN B 1 178 ? 9.516 -31.094 11.805 1 90.25 178 ASN B O 1
ATOM 4932 N N . ASP B 1 179 ? 9.656 -32.5 10.109 1 84.5 179 ASP B N 1
ATOM 4933 C CA . ASP B 1 179 ? 8.383 -33.156 10.406 1 84.5 179 ASP B CA 1
ATOM 4934 C C . ASP B 1 179 ? 8.578 -34.625 10.75 1 84.5 179 ASP B C 1
ATOM 4936 O O . ASP B 1 179 ? 8.539 -35.469 9.867 1 84.5 179 ASP B O 1
ATOM 4940 N N . GLY B 1 180 ? 8.547 -34.938 11.977 1 83.44 180 GLY B N 1
ATOM 4941 C CA . GLY B 1 180 ? 8.641 -36.312 12.414 1 83.44 180 GLY B CA 1
ATOM 4942 C C . GLY B 1 180 ? 9.961 -36.969 12.062 1 83.44 180 GLY B C 1
ATOM 4943 O O . GLY B 1 180 ? 9.992 -38.094 11.617 1 83.44 180 GLY B O 1
ATOM 4944 N N . GLY B 1 181 ? 11.023 -36.156 12.039 1 87.38 181 GLY B N 1
ATOM 4945 C CA . GLY B 1 181 ? 12.336 -36.719 11.789 1 87.38 181 GLY B CA 1
ATOM 4946 C C . GLY B 1 181 ? 12.773 -36.594 10.344 1 87.38 181 GLY B C 1
ATOM 4947 O O . GLY B 1 181 ? 13.898 -36.969 9.992 1 87.38 181 GLY B O 1
ATOM 4948 N N . LYS B 1 182 ? 11.914 -36.125 9.578 1 89.38 182 LYS B N 1
ATOM 4949 C CA . LYS B 1 182 ? 12.273 -35.875 8.188 1 89.38 182 LYS B CA 1
ATOM 4950 C C . LYS B 1 182 ? 12.406 -34.375 7.918 1 89.38 182 LYS B C 1
ATOM 4952 O O . LYS B 1 182 ? 11.43 -33.625 8.07 1 89.38 182 LYS B O 1
ATOM 4957 N N . VAL B 1 183 ? 13.625 -34 7.508 1 92.56 183 VAL B N 1
ATOM 4958 C CA . VAL B 1 183 ? 13.844 -32.562 7.219 1 92.56 183 VAL B CA 1
ATOM 4959 C C . VAL B 1 183 ? 13.68 -32.312 5.723 1 92.56 183 VAL B C 1
ATOM 4961 O O . VAL B 1 183 ? 14.273 -33.031 4.902 1 92.56 183 VAL B O 1
ATOM 4964 N N . THR B 1 184 ? 12.844 -31.406 5.402 1 92.75 184 THR B N 1
ATOM 4965 C CA . THR B 1 184 ? 12.688 -30.969 4.02 1 92.75 184 THR B CA 1
ATOM 4966 C C . THR B 1 184 ? 13.133 -29.516 3.863 1 92.75 184 THR B C 1
ATOM 4968 O O . THR B 1 184 ? 13.102 -28.734 4.824 1 92.75 184 THR B O 1
ATOM 4971 N N . VAL B 1 185 ? 13.648 -29.141 2.73 1 94.44 185 VAL B N 1
ATOM 4972 C CA . VAL B 1 185 ? 14.023 -27.766 2.4 1 94.44 185 VAL B CA 1
ATOM 4973 C C . VAL B 1 185 ? 13.336 -27.344 1.105 1 94.44 185 VAL B C 1
ATOM 4975 O O . VAL B 1 185 ? 13.383 -28.062 0.104 1 94.44 185 VAL B O 1
ATOM 4978 N N . ALA B 1 186 ? 12.656 -26.234 1.193 1 92.81 186 ALA B N 1
ATOM 4979 C CA . ALA B 1 186 ? 12 -25.672 0.018 1 92.81 186 ALA B CA 1
ATOM 4980 C C . ALA B 1 186 ? 12.57 -24.297 -0.323 1 92.81 186 ALA B C 1
ATOM 4982 O O . ALA B 1 186 ? 13.148 -23.625 0.539 1 92.81 186 ALA B O 1
ATOM 4983 N N . VAL B 1 187 ? 12.492 -23.953 -1.564 1 95 187 VAL B N 1
ATOM 4984 C CA . VAL B 1 187 ? 12.93 -22.641 -2.027 1 95 187 VAL B CA 1
ATOM 4985 C C . VAL B 1 187 ? 11.812 -21.984 -2.836 1 95 187 VAL B C 1
ATOM 4987 O O . VAL B 1 187 ? 11.133 -22.641 -3.617 1 95 187 VAL B O 1
ATOM 4990 N N . GLU B 1 188 ? 11.586 -20.734 -2.51 1 94.5 188 GLU B N 1
ATOM 4991 C CA . GLU B 1 188 ? 10.586 -19.938 -3.207 1 94.5 188 GLU B CA 1
ATOM 4992 C C . GLU B 1 188 ? 11.203 -18.688 -3.828 1 94.5 188 GLU B C 1
ATOM 4994 O O . GLU B 1 188 ? 11.945 -17.969 -3.162 1 94.5 188 GLU B O 1
ATOM 4999 N N . PRO B 1 189 ? 10.914 -18.328 -5.164 1 94.81 189 PRO B N 1
ATOM 5000 C CA . PRO B 1 189 ? 10.227 -19.219 -6.109 1 94.81 189 PRO B CA 1
ATOM 5001 C C . PRO B 1 189 ? 11.047 -20.453 -6.465 1 94.81 189 PRO B C 1
ATOM 5003 O O . PRO B 1 189 ? 12.266 -20.469 -6.273 1 94.81 189 PRO B O 1
ATOM 5006 N N . PRO B 1 190 ? 10.359 -21.5 -6.895 1 93.94 190 PRO B N 1
ATOM 5007 C CA . PRO B 1 190 ? 11.07 -22.734 -7.227 1 93.94 190 PRO B CA 1
ATOM 5008 C C . PRO B 1 190 ? 11.734 -22.688 -8.602 1 93.94 190 PRO B C 1
ATOM 5010 O O . PRO B 1 190 ? 11.312 -23.391 -9.523 1 93.94 190 PRO B O 1
ATOM 5013 N N . ILE B 1 191 ? 12.812 -21.969 -8.664 1 95.62 191 ILE B N 1
ATOM 5014 C CA . ILE B 1 191 ? 13.57 -21.797 -9.898 1 95.62 191 ILE B CA 1
ATOM 5015 C C . ILE B 1 191 ? 14.367 -23.062 -10.195 1 95.62 191 ILE B C 1
ATOM 5017 O O . ILE B 1 191 ? 15.117 -23.547 -9.344 1 95.62 191 ILE B O 1
ATOM 5021 N N . ALA B 1 192 ? 14.258 -23.594 -11.383 1 93.12 192 ALA B N 1
ATOM 5022 C CA . ALA B 1 192 ? 14.82 -24.891 -11.766 1 93.12 192 ALA B CA 1
ATOM 5023 C C . ALA B 1 192 ? 16.344 -24.891 -11.641 1 93.12 192 ALA B C 1
ATOM 5025 O O . ALA B 1 192 ? 16.953 -25.922 -11.344 1 93.12 192 ALA B O 1
ATOM 5026 N N . ARG B 1 193 ? 16.984 -23.797 -11.789 1 92.88 193 ARG B N 1
ATOM 5027 C CA . ARG B 1 193 ? 18.438 -23.688 -11.797 1 92.88 193 ARG B CA 1
ATOM 5028 C C . ARG B 1 193 ? 19 -23.672 -10.375 1 92.88 193 ARG B C 1
ATOM 5030 O O . ARG B 1 193 ? 20.219 -23.625 -10.18 1 92.88 193 ARG B O 1
ATOM 5037 N N . ILE B 1 194 ? 18.172 -23.703 -9.398 1 95.75 194 ILE B N 1
ATOM 5038 C CA . ILE B 1 194 ? 18.578 -23.797 -8 1 95.75 194 ILE B CA 1
ATOM 5039 C C . ILE B 1 194 ? 18.297 -25.219 -7.488 1 95.75 194 ILE B C 1
ATOM 5041 O O . ILE B 1 194 ? 17.141 -25.656 -7.449 1 95.75 194 ILE B O 1
ATOM 5045 N N . ARG B 1 195 ? 19.328 -25.906 -7.125 1 95.56 195 ARG B N 1
ATOM 5046 C CA . ARG B 1 195 ? 19.203 -27.25 -6.559 1 95.56 195 ARG B CA 1
ATOM 5047 C C . ARG B 1 195 ? 19.547 -27.25 -5.07 1 95.56 195 ARG B C 1
ATOM 5049 O O . ARG B 1 195 ? 20.406 -26.484 -4.621 1 95.56 195 ARG B O 1
ATOM 5056 N N . ILE B 1 196 ? 18.859 -28.062 -4.32 1 96.56 196 ILE B N 1
ATOM 5057 C CA . ILE B 1 196 ? 19.062 -28.141 -2.877 1 96.56 196 ILE B CA 1
ATOM 5058 C C . ILE B 1 196 ? 19.812 -29.438 -2.533 1 96.56 196 ILE B C 1
ATOM 5060 O O . ILE B 1 196 ? 19.391 -30.531 -2.938 1 96.56 196 ILE B O 1
ATOM 5064 N N . ASP B 1 197 ? 20.906 -29.328 -1.951 1 96.81 197 ASP B N 1
ATOM 5065 C CA . ASP B 1 197 ? 21.594 -30.438 -1.307 1 96.81 197 ASP B CA 1
ATOM 5066 C C . ASP B 1 197 ? 21.344 -30.453 0.197 1 96.81 197 ASP B C 1
ATOM 5068 O O . ASP B 1 197 ? 22.078 -29.844 0.967 1 96.81 197 ASP B O 1
ATOM 5072 N N . ASN B 1 198 ? 20.281 -31.188 0.609 1 97.12 198 ASN B N 1
ATOM 5073 C CA . ASN B 1 198 ? 19.812 -31.188 1.986 1 97.12 198 ASN B CA 1
ATOM 5074 C C . ASN B 1 198 ? 20.625 -32.125 2.867 1 97.12 198 ASN B C 1
ATOM 5076 O O . ASN B 1 198 ? 20.547 -33.344 2.711 1 97.12 198 ASN B O 1
ATOM 5080 N N . GLN B 1 199 ? 21.344 -31.594 3.789 1 96.81 199 GLN B N 1
ATOM 5081 C CA . GLN B 1 199 ? 22.156 -32.344 4.73 1 96.81 199 GLN B CA 1
ATOM 5082 C C . GLN B 1 199 ? 21.781 -32.031 6.172 1 96.81 199 GLN B C 1
ATOM 5084 O O . GLN B 1 199 ? 22.562 -32.25 7.094 1 96.81 199 GLN B O 1
ATOM 5089 N N . VAL B 1 200 ? 20.641 -31.469 6.34 1 96.31 200 VAL B N 1
ATOM 5090 C CA . VAL B 1 200 ? 20.203 -31.078 7.676 1 96.31 200 VAL B CA 1
ATOM 5091 C C . VAL B 1 200 ? 19.875 -32.312 8.508 1 96.31 200 VAL B C 1
ATOM 5093 O O . VAL B 1 200 ? 19.156 -33.219 8.039 1 96.31 200 VAL B O 1
ATOM 5096 N N . LYS B 1 201 ? 20.359 -32.375 9.727 1 94.94 201 LYS B N 1
ATOM 5097 C CA . LYS B 1 201 ? 20.094 -33.5 10.625 1 94.94 201 LYS B CA 1
ATOM 5098 C C . LYS B 1 201 ? 18.875 -33.25 11.5 1 94.94 201 LYS B C 1
ATOM 5100 O O . LYS B 1 201 ? 18.797 -32.219 12.18 1 94.94 201 LYS B O 1
ATOM 5105 N N . PRO B 1 202 ? 17.953 -34.156 11.414 1 93.56 202 PRO B N 1
ATOM 5106 C CA . PRO B 1 202 ? 16.844 -34.031 12.367 1 93.56 202 PRO B CA 1
ATOM 5107 C C . PRO B 1 202 ? 17.266 -34.375 13.797 1 93.56 202 PRO B C 1
ATOM 5109 O O . PRO B 1 202 ? 18.031 -35.312 14.008 1 93.56 202 PRO B O 1
ATOM 5112 N N . VAL B 1 203 ? 16.844 -33.594 14.734 1 92.31 203 VAL B N 1
ATOM 5113 C CA . VAL B 1 203 ? 17.109 -33.906 16.141 1 92.31 203 VAL B CA 1
ATOM 5114 C C . VAL B 1 203 ? 15.789 -34.094 16.891 1 92.31 203 VAL B C 1
ATOM 5116 O O . VAL B 1 203 ? 14.781 -33.469 16.547 1 92.31 203 VAL B O 1
ATOM 5119 N N . ALA B 1 204 ? 15.758 -34.969 17.938 1 86.5 204 ALA B N 1
ATOM 5120 C CA . ALA B 1 204 ? 14.547 -35.312 18.656 1 86.5 204 ALA B CA 1
ATOM 5121 C C . ALA B 1 204 ? 14.18 -34.219 19.672 1 86.5 204 ALA B C 1
ATOM 5123 O O . ALA B 1 204 ? 13.188 -34.344 20.391 1 86.5 204 ALA B O 1
ATOM 5124 N N . SER B 1 205 ? 14.57 -33.062 19.578 1 83.62 205 SER B N 1
ATOM 5125 C CA . SER B 1 205 ? 14.234 -31.953 20.469 1 83.62 205 SER B CA 1
ATOM 5126 C C . SER B 1 205 ? 13.133 -31.078 19.891 1 83.62 205 SER B C 1
ATOM 5128 O O . SER B 1 205 ? 13.094 -30.844 18.672 1 83.62 205 SER B O 1
ATOM 5130 N N . LYS B 1 206 ? 12.156 -30.719 20.734 1 78.06 206 LYS B N 1
ATOM 5131 C CA . LYS B 1 206 ? 11.102 -29.797 20.312 1 78.06 206 LYS B CA 1
ATOM 5132 C C . LYS B 1 206 ? 11.539 -28.344 20.453 1 78.06 206 LYS B C 1
ATOM 5134 O O . LYS B 1 206 ? 10.82 -27.422 20.062 1 78.06 206 LYS B O 1
ATOM 5139 N N . LYS B 1 207 ? 12.781 -28.219 21.062 1 78.94 207 LYS B N 1
ATOM 5140 C CA . LYS B 1 207 ? 13.336 -26.875 21.172 1 78.94 207 LYS B CA 1
ATOM 5141 C C . LYS B 1 207 ? 13.977 -26.422 19.859 1 78.94 207 LYS B C 1
ATOM 5143 O O . LYS B 1 207 ? 14.859 -27.109 19.344 1 78.94 207 LYS B O 1
ATOM 5148 N N . CYS B 1 208 ? 13.328 -25.453 19.297 1 82 208 CYS B N 1
ATOM 5149 C CA . CYS B 1 208 ? 13.82 -25 18 1 82 208 CYS B CA 1
ATOM 5150 C C . CYS B 1 208 ? 15.148 -24.266 18.141 1 82 208 CYS B C 1
ATOM 5152 O O . CYS B 1 208 ? 15.18 -23.047 18.234 1 82 208 CYS B O 1
ATOM 5154 N N . THR B 1 209 ? 16.203 -24.922 18.672 1 68.06 209 THR B N 1
ATOM 5155 C CA . THR B 1 209 ? 17.562 -24.406 18.797 1 68.06 209 THR B CA 1
ATOM 5156 C C . THR B 1 209 ? 18.375 -24.688 17.547 1 68.06 209 THR B C 1
ATOM 5158 O O . THR B 1 209 ? 19.547 -24.281 17.453 1 68.06 209 THR B O 1
ATOM 5161 N N . GLY B 1 210 ? 17.781 -25.125 16.531 1 62.81 210 GLY B N 1
ATOM 5162 C CA . GLY B 1 210 ? 18.578 -25.562 15.406 1 62.81 210 GLY B CA 1
ATOM 5163 C C . GLY B 1 210 ? 19.188 -24.422 14.617 1 62.81 210 GLY B C 1
ATOM 5164 O O . GLY B 1 210 ? 18.625 -23.328 14.57 1 62.81 210 GLY B O 1
ATOM 5165 N N . ASP B 1 211 ? 20.562 -24.688 14.391 1 84.88 211 ASP B N 1
ATOM 5166 C CA . ASP B 1 211 ? 21.297 -23.781 13.516 1 84.88 211 ASP B CA 1
ATOM 5167 C C . ASP B 1 211 ? 21.359 -24.328 12.094 1 84.88 211 ASP B C 1
ATOM 5169 O O . ASP B 1 211 ? 21.984 -25.375 11.844 1 84.88 211 ASP B O 1
ATOM 5173 N N . VAL B 1 212 ? 20.5 -23.922 11.164 1 93.94 212 VAL B N 1
ATOM 5174 C CA . VAL B 1 212 ? 20.516 -24.328 9.758 1 93.94 212 VAL B CA 1
ATOM 5175 C C . VAL B 1 212 ? 21.344 -23.328 8.945 1 93.94 212 VAL B C 1
ATOM 5177 O O . VAL B 1 212 ? 21.156 -22.125 9.07 1 93.94 212 VAL B O 1
ATOM 5180 N N . ARG B 1 213 ? 22.281 -23.859 8.203 1 94.75 213 ARG B N 1
ATOM 5181 C CA . ARG B 1 213 ? 23.156 -23.031 7.379 1 94.75 213 ARG B CA 1
ATOM 5182 C C . ARG B 1 213 ? 22.922 -23.297 5.898 1 94.75 213 ARG B C 1
ATOM 5184 O O . ARG B 1 213 ? 22.641 -24.438 5.504 1 94.75 213 ARG B O 1
ATOM 5191 N N . TYR B 1 214 ? 23.031 -22.375 5.102 1 95.12 214 TYR B N 1
ATOM 5192 C CA . TYR B 1 214 ? 22.812 -22.422 3.66 1 95.12 214 TYR B CA 1
ATOM 5193 C C . TYR B 1 214 ? 24.062 -21.984 2.902 1 95.12 214 TYR B C 1
ATOM 5195 O O . TYR B 1 214 ? 24.5 -20.844 3.029 1 95.12 214 TYR B O 1
ATOM 5203 N N . ASN B 1 215 ? 24.703 -22.859 2.109 1 94.94 215 ASN B N 1
ATOM 5204 C CA . ASN B 1 215 ? 25.938 -22.578 1.375 1 94.94 215 ASN B CA 1
ATOM 5205 C C . ASN B 1 215 ? 25.75 -22.766 -0.128 1 94.94 215 ASN B C 1
ATOM 5207 O O . ASN B 1 215 ? 25.641 -23.891 -0.61 1 94.94 215 ASN B O 1
ATOM 5211 N N . PRO B 1 216 ? 25.688 -21.688 -0.854 1 95.44 216 PRO B N 1
ATOM 5212 C CA . PRO B 1 216 ? 25.578 -21.812 -2.309 1 95.44 216 PRO B CA 1
ATOM 5213 C C . PRO B 1 216 ? 26.875 -22.281 -2.955 1 95.44 216 PRO B C 1
ATOM 5215 O O . PRO B 1 216 ? 27.969 -21.812 -2.602 1 95.44 216 PRO B O 1
ATOM 5218 N N . VAL B 1 217 ? 26.781 -23.172 -3.914 1 93.69 217 VAL B N 1
ATOM 5219 C CA . VAL B 1 217 ? 27.891 -23.734 -4.676 1 93.69 217 VAL B CA 1
ATOM 5220 C C . VAL B 1 217 ? 27.609 -23.625 -6.172 1 93.69 217 VAL B C 1
ATOM 5222 O O . VAL B 1 217 ? 26.672 -24.234 -6.676 1 93.69 217 VAL B O 1
ATOM 5225 N N . PRO B 1 218 ? 28.375 -22.844 -6.855 1 91.19 218 PRO B N 1
ATOM 5226 C CA . PRO B 1 218 ? 28.156 -22.75 -8.297 1 91.19 218 PRO B CA 1
ATOM 5227 C C . PRO B 1 218 ? 28.25 -24.094 -9.008 1 91.19 218 PRO B C 1
ATOM 5229 O O . PRO B 1 218 ? 29.109 -24.906 -8.672 1 91.19 218 PRO B O 1
ATOM 5232 N N . GLN B 1 219 ? 27.328 -24.266 -9.891 1 91.62 219 GLN B N 1
ATOM 5233 C CA . GLN B 1 219 ? 27.312 -25.438 -10.758 1 91.62 219 GLN B CA 1
ATOM 5234 C C . GLN B 1 219 ? 27.328 -25.031 -12.234 1 91.62 219 GLN B C 1
ATOM 5236 O O . GLN B 1 219 ? 27.203 -23.844 -12.555 1 91.62 219 GLN B O 1
ATOM 5241 N N . ALA B 1 220 ? 27.578 -26.016 -13.172 1 86.75 220 ALA B N 1
ATOM 5242 C CA . ALA B 1 220 ? 27.625 -25.75 -14.609 1 86.75 220 ALA B CA 1
ATOM 5243 C C . ALA B 1 220 ? 26.328 -25.109 -15.094 1 86.75 220 ALA B C 1
ATOM 5245 O O . ALA B 1 220 ? 26.328 -24.219 -15.938 1 86.75 220 ALA B O 1
ATOM 5246 N N . ASP B 1 221 ? 25.234 -25.609 -14.57 1 86.06 221 ASP B N 1
ATOM 5247 C CA . ASP B 1 221 ? 23.938 -25.156 -15.055 1 86.06 221 ASP B CA 1
ATOM 5248 C C . ASP B 1 221 ? 23.125 -24.516 -13.938 1 86.06 221 ASP B C 1
ATOM 5250 O O . ASP B 1 221 ? 21.906 -24.641 -13.898 1 86.06 221 ASP B O 1
ATOM 5254 N N . GLY B 1 222 ? 23.75 -23.797 -13.086 1 90.31 222 GLY B N 1
ATOM 5255 C CA . GLY B 1 222 ? 23 -23.156 -12.008 1 90.31 222 GLY B CA 1
ATOM 5256 C C . GLY B 1 222 ? 23.75 -23.141 -10.688 1 90.31 222 GLY B C 1
ATOM 5257 O O . GLY B 1 222 ? 24.984 -22.984 -10.664 1 90.31 222 GLY B O 1
ATOM 5258 N N . ILE B 1 223 ? 22.984 -23.141 -9.602 1 95.56 223 ILE B N 1
ATOM 5259 C CA . ILE B 1 223 ? 23.562 -23.094 -8.266 1 95.56 223 ILE B CA 1
ATOM 5260 C C . ILE B 1 223 ? 22.984 -24.234 -7.418 1 95.56 223 ILE B C 1
ATOM 5262 O O . ILE B 1 223 ? 21.797 -24.531 -7.484 1 95.56 223 ILE B O 1
ATOM 5266 N N . SER B 1 224 ? 23.891 -24.922 -6.758 1 96.38 224 SER B N 1
ATOM 5267 C CA . SER B 1 224 ? 23.469 -25.859 -5.715 1 96.38 224 SER B CA 1
ATOM 5268 C C . SER B 1 224 ? 23.656 -25.25 -4.328 1 96.38 224 SER B C 1
ATOM 5270 O O . SER B 1 224 ? 24.703 -24.672 -4.027 1 96.38 224 SER B O 1
ATOM 5272 N N . VAL B 1 225 ? 22.609 -25.281 -3.549 1 97.06 225 VAL B N 1
ATOM 5273 C CA . VAL B 1 225 ? 22.703 -24.781 -2.18 1 97.06 225 VAL B CA 1
ATOM 5274 C C . VAL B 1 225 ? 22.781 -25.953 -1.206 1 97.06 225 VAL B C 1
ATOM 5276 O O . VAL B 1 225 ? 21.812 -26.688 -1.022 1 97.06 225 VAL B O 1
ATOM 5279 N N . THR B 1 226 ? 23.938 -26.125 -0.591 1 97.5 226 THR B N 1
ATOM 5280 C CA . THR B 1 226 ? 24.078 -27.125 0.469 1 97.5 226 THR B CA 1
ATOM 5281 C C . THR B 1 226 ? 23.484 -26.594 1.778 1 97.5 226 THR B C 1
ATOM 5283 O O . THR B 1 226 ? 23.922 -25.578 2.295 1 97.5 226 THR B O 1
ATOM 5286 N N . VAL B 1 227 ? 22.469 -27.266 2.229 1 97.31 227 VAL B N 1
ATOM 5287 C CA . VAL B 1 227 ? 21.828 -26.906 3.49 1 97.31 227 VAL B CA 1
ATOM 5288 C C . VAL B 1 227 ? 22.234 -27.891 4.582 1 97.31 227 VAL B C 1
ATOM 5290 O O . VAL B 1 227 ? 22.016 -29.094 4.457 1 97.31 227 VAL B O 1
ATOM 5293 N N . SER B 1 228 ? 22.891 -27.375 5.617 1 96.62 228 SER B N 1
ATOM 5294 C CA . SER B 1 228 ? 23.422 -28.219 6.672 1 96.62 228 SER B CA 1
ATOM 5295 C C . SER B 1 228 ? 23.016 -27.719 8.055 1 96.62 228 SER B C 1
ATOM 5297 O O . SER B 1 228 ? 22.375 -26.672 8.172 1 96.62 228 SER B O 1
ATOM 5299 N N . GLY B 1 229 ? 23.375 -28.547 9.039 1 96 229 GLY B N 1
ATOM 5300 C CA . GLY B 1 229 ? 23.031 -28.25 10.422 1 96 229 GLY B CA 1
ATOM 5301 C C . GLY B 1 229 ? 22.047 -29.219 11.023 1 96 229 GLY B C 1
ATOM 5302 O O . GLY B 1 229 ? 22.078 -30.422 10.719 1 96 229 GLY B O 1
ATOM 5303 N N . GLN B 1 230 ? 21.281 -28.656 12.039 1 94.69 230 GLN B N 1
ATOM 5304 C CA . GLN B 1 230 ? 20.297 -29.484 12.727 1 94.69 230 GLN B CA 1
ATOM 5305 C C . GLN B 1 230 ? 19 -28.719 12.961 1 94.69 230 GLN B C 1
ATOM 5307 O O . GLN B 1 230 ? 19 -27.484 13.062 1 94.69 230 GLN B O 1
ATOM 5312 N N . LEU B 1 231 ? 17.984 -29.406 12.977 1 94.06 231 LEU B N 1
ATOM 5313 C CA . LEU B 1 231 ? 16.656 -28.828 13.188 1 94.06 231 LEU B CA 1
ATOM 5314 C C . LEU B 1 231 ? 15.797 -29.75 14.062 1 94.06 231 LEU B C 1
ATOM 5316 O O . LEU B 1 231 ? 15.695 -30.953 13.789 1 94.06 231 LEU B O 1
ATOM 5320 N N . GLY B 1 232 ? 15.25 -29.141 15.109 1 92.31 232 GLY B N 1
ATOM 5321 C CA . GLY B 1 232 ? 14.414 -29.906 16.016 1 92.31 232 GLY B CA 1
ATOM 5322 C C . GLY B 1 232 ? 13.086 -30.312 15.406 1 92.31 232 GLY B C 1
ATOM 5323 O O . GLY B 1 232 ? 12.648 -29.734 14.414 1 92.31 232 GLY B O 1
ATOM 5324 N N . ASP B 1 233 ? 12.492 -31.375 16.031 1 87 233 ASP B N 1
ATOM 5325 C CA . ASP B 1 233 ? 11.211 -31.875 15.531 1 87 233 ASP B CA 1
ATOM 5326 C C . ASP B 1 233 ? 10.133 -30.797 15.648 1 87 233 ASP B C 1
ATOM 5328 O O . ASP B 1 233 ? 10.016 -30.125 16.672 1 87 233 ASP B O 1
ATOM 5332 N N . GLY B 1 234 ? 9.414 -30.641 14.547 1 82.38 234 GLY B N 1
ATOM 5333 C CA . GLY B 1 234 ? 8.336 -29.672 14.539 1 82.38 234 GLY B CA 1
ATOM 5334 C C . GLY B 1 234 ? 8.812 -28.25 14.289 1 82.38 234 GLY B C 1
ATOM 5335 O O . GLY B 1 234 ? 8 -27.328 14.188 1 82.38 234 GLY B O 1
ATOM 5336 N N . CYS B 1 235 ? 10.102 -28.078 14.18 1 88.5 235 CYS B N 1
ATOM 5337 C CA . CYS B 1 235 ? 10.672 -26.75 14.016 1 88.5 235 CYS B CA 1
ATOM 5338 C C . CYS B 1 235 ? 10.852 -26.422 12.539 1 88.5 235 CYS B C 1
ATOM 5340 O O . CYS B 1 235 ? 10.836 -27.312 11.688 1 88.5 235 CYS B O 1
ATOM 5342 N N . ASN B 1 236 ? 10.867 -25.156 12.289 1 88.75 236 ASN B N 1
ATOM 5343 C CA . ASN B 1 236 ? 11.188 -24.656 10.953 1 88.75 236 ASN B CA 1
ATOM 5344 C C . ASN B 1 236 ? 12.25 -23.562 11 1 88.75 236 ASN B C 1
ATOM 5346 O O . ASN B 1 236 ? 12.531 -23.016 12.062 1 88.75 236 ASN B O 1
ATOM 5350 N N . SER B 1 237 ? 12.961 -23.438 9.984 1 90.88 237 SER B N 1
ATOM 5351 C CA . SER B 1 237 ? 13.938 -22.375 9.766 1 90.88 237 SER B CA 1
ATOM 5352 C C . SER B 1 237 ? 13.758 -21.734 8.398 1 90.88 237 SER B C 1
ATOM 5354 O O . SER B 1 237 ? 13.438 -22.406 7.422 1 90.88 237 SER B O 1
ATOM 5356 N N . GLN B 1 238 ? 13.883 -20.438 8.383 1 92.25 238 GLN B N 1
ATOM 5357 C CA . GLN B 1 238 ? 13.75 -19.719 7.113 1 92.25 238 GLN B CA 1
ATOM 5358 C C . GLN B 1 238 ? 14.883 -18.719 6.922 1 92.25 238 GLN B C 1
ATOM 5360 O O . GLN B 1 238 ? 15.422 -18.188 7.895 1 92.25 238 GLN B O 1
ATOM 5365 N N . THR B 1 239 ? 15.336 -18.5 5.73 1 94.31 239 THR B N 1
ATOM 5366 C CA . THR B 1 239 ? 16.297 -17.469 5.383 1 94.31 239 THR B CA 1
ATOM 5367 C C . THR B 1 239 ? 16.047 -16.938 3.971 1 94.31 239 THR B C 1
ATOM 5369 O O . THR B 1 239 ? 15.289 -17.547 3.205 1 94.31 239 THR B O 1
ATOM 5372 N N . TYR B 1 240 ? 16.516 -15.758 3.695 1 95.56 240 TYR B N 1
ATOM 5373 C CA . TYR B 1 240 ? 16.469 -15.148 2.371 1 95.56 240 TYR B CA 1
ATOM 5374 C C . TYR B 1 240 ? 17.875 -14.977 1.796 1 95.56 240 TYR B C 1
ATOM 5376 O O . TYR B 1 240 ? 18.797 -14.555 2.502 1 95.56 240 TYR B O 1
ATOM 5384 N N . LEU B 1 241 ? 18.078 -15.336 0.532 1 96.5 241 LEU B N 1
ATOM 5385 C CA . LEU B 1 241 ? 19.344 -15.188 -0.163 1 96.5 241 LEU B CA 1
ATOM 5386 C C . LEU B 1 241 ? 19.141 -14.617 -1.564 1 96.5 241 LEU B C 1
ATOM 5388 O O . LEU B 1 241 ? 18.094 -14.867 -2.189 1 96.5 241 LEU B O 1
ATOM 5392 N N . SER B 1 242 ? 20.062 -13.875 -1.988 1 95.75 242 SER B N 1
ATOM 5393 C CA . SER B 1 242 ? 20.125 -13.43 -3.377 1 95.75 242 SER B CA 1
ATOM 5394 C C . SER B 1 242 ? 21.25 -14.133 -4.133 1 95.75 242 SER B C 1
ATOM 5396 O O . SER B 1 242 ? 22.391 -13.688 -4.094 1 95.75 242 SER B O 1
ATOM 5398 N N . LEU B 1 243 ? 21.062 -15.156 -4.961 1 94.62 243 LEU B N 1
ATOM 5399 C CA . LEU B 1 243 ? 22.109 -16.016 -5.504 1 94.62 243 LEU B CA 1
ATOM 5400 C C . LEU B 1 243 ? 22.234 -15.844 -7.016 1 94.62 243 LEU B C 1
ATOM 5402 O O . LEU B 1 243 ? 23.297 -16.062 -7.586 1 94.62 243 LEU B O 1
ATOM 5406 N N . LEU B 1 244 ? 21.266 -15.539 -7.777 1 94.31 244 LEU B N 1
ATOM 5407 C CA . LEU B 1 244 ? 21.234 -15.492 -9.234 1 94.31 244 LEU B CA 1
ATOM 5408 C C . LEU B 1 244 ? 21.391 -14.062 -9.734 1 94.31 244 LEU B C 1
ATOM 5410 O O . LEU B 1 244 ? 21.141 -13.109 -8.992 1 94.31 244 LEU B O 1
ATOM 5414 N N . ASP B 1 245 ? 22 -14.008 -10.93 1 94.94 245 ASP B N 1
ATOM 5415 C CA . ASP B 1 245 ? 21.969 -12.688 -11.547 1 94.94 245 ASP B CA 1
ATOM 5416 C C . ASP B 1 245 ? 20.531 -12.305 -11.938 1 94.94 245 ASP B C 1
ATOM 5418 O O . ASP B 1 245 ? 19.625 -13.141 -11.891 1 94.94 245 ASP B O 1
ATOM 5422 N N . HIS B 1 246 ? 20.344 -11.086 -12.289 1 96.94 246 HIS B N 1
ATOM 5423 C CA . HIS B 1 246 ? 19 -10.562 -12.555 1 96.94 246 HIS B CA 1
ATOM 5424 C C . HIS B 1 246 ? 18.312 -11.352 -13.656 1 96.94 246 HIS B C 1
ATOM 5426 O O . HIS B 1 246 ? 17.141 -11.719 -13.523 1 96.94 246 HIS B O 1
ATOM 5432 N N . SER B 1 247 ? 19.016 -11.594 -14.781 1 97.38 247 SER B N 1
ATOM 5433 C CA . SER B 1 247 ? 18.391 -12.242 -15.938 1 97.38 247 SER B CA 1
ATOM 5434 C C . SER B 1 247 ? 17.984 -13.672 -15.609 1 97.38 247 SER B C 1
ATOM 5436 O O . SER B 1 247 ? 16.875 -14.094 -15.938 1 97.38 247 SER B O 1
ATOM 5438 N N . THR B 1 248 ? 18.906 -14.43 -14.977 1 96.75 248 THR B N 1
ATOM 5439 C CA . THR B 1 248 ? 18.609 -15.82 -14.633 1 96.75 248 THR B CA 1
ATOM 5440 C C . THR B 1 248 ? 17.469 -15.898 -13.625 1 96.75 248 THR B C 1
ATOM 5442 O O . THR B 1 248 ? 16.609 -16.766 -13.727 1 96.75 248 THR B O 1
ATOM 5445 N N . TYR B 1 249 ? 17.5 -15.023 -12.656 1 97.44 249 TYR B N 1
ATOM 5446 C CA . TYR B 1 249 ? 16.422 -14.992 -11.664 1 97.44 249 TYR B CA 1
ATOM 5447 C C . TYR B 1 249 ? 15.078 -14.688 -12.32 1 97.44 249 TYR B C 1
ATOM 5449 O O . TYR B 1 249 ? 14.094 -15.383 -12.078 1 97.44 249 TYR B O 1
ATOM 5457 N N . ALA B 1 250 ? 15.023 -13.625 -13.148 1 98.44 250 ALA B N 1
ATOM 5458 C CA . ALA B 1 250 ? 13.773 -13.195 -13.781 1 98.44 250 ALA B CA 1
ATOM 5459 C C . ALA B 1 250 ? 13.211 -14.305 -14.664 1 98.44 250 ALA B C 1
ATOM 5461 O O . ALA B 1 250 ? 12.023 -14.641 -14.562 1 98.44 250 ALA B O 1
ATOM 5462 N N . ALA B 1 251 ? 14.055 -14.852 -15.539 1 98.31 251 ALA B N 1
ATOM 5463 C CA . ALA B 1 251 ? 13.617 -15.93 -16.422 1 98.31 251 ALA B CA 1
ATOM 5464 C C . ALA B 1 251 ? 13.133 -17.141 -15.617 1 98.31 251 ALA B C 1
ATOM 5466 O O . ALA B 1 251 ? 12.102 -17.719 -15.938 1 98.31 251 ALA B O 1
ATOM 5467 N N . GLY B 1 252 ? 13.945 -17.484 -14.594 1 97.75 252 GLY B N 1
ATOM 5468 C CA . GLY B 1 252 ? 13.578 -18.625 -13.758 1 97.75 252 GLY B CA 1
ATOM 5469 C C . GLY B 1 252 ? 12.258 -18.422 -13.039 1 97.75 252 GLY B C 1
ATOM 5470 O O . GLY B 1 252 ? 11.453 -19.359 -12.938 1 97.75 252 GLY B O 1
ATOM 5471 N N . ALA B 1 253 ? 12.039 -17.234 -12.477 1 98.25 253 ALA B N 1
ATOM 5472 C CA . ALA B 1 253 ? 10.789 -16.938 -11.781 1 98.25 253 ALA B CA 1
ATOM 5473 C C . ALA B 1 253 ? 9.594 -17.016 -12.734 1 98.25 253 ALA B C 1
ATOM 5475 O O . ALA B 1 253 ? 8.562 -17.594 -12.398 1 98.25 253 ALA B O 1
ATOM 5476 N N . VAL B 1 254 ? 9.719 -16.422 -13.938 1 98.75 254 VAL B N 1
ATOM 5477 C CA . VAL B 1 254 ? 8.656 -16.469 -14.945 1 98.75 254 VAL B CA 1
ATOM 5478 C C . VAL B 1 254 ? 8.328 -17.922 -15.281 1 98.75 254 VAL B C 1
ATOM 5480 O O . VAL B 1 254 ? 7.16 -18.312 -15.273 1 98.75 254 VAL B O 1
ATOM 5483 N N . ARG B 1 255 ? 9.344 -18.719 -15.578 1 98.31 255 ARG B N 1
ATOM 5484 C CA . ARG B 1 255 ? 9.133 -20.109 -15.969 1 98.31 255 ARG B CA 1
ATOM 5485 C C . ARG B 1 255 ? 8.492 -20.906 -14.836 1 98.31 255 ARG B C 1
ATOM 5487 O O . ARG B 1 255 ? 7.586 -21.703 -15.07 1 98.31 255 ARG B O 1
ATOM 5494 N N . ALA B 1 256 ? 8.969 -20.688 -13.625 1 97 256 ALA B N 1
ATOM 5495 C CA . ALA B 1 256 ? 8.43 -21.406 -12.477 1 97 256 ALA B CA 1
ATOM 5496 C C . ALA B 1 256 ? 6.949 -21.109 -12.281 1 97 256 ALA B C 1
ATOM 5498 O O . ALA B 1 256 ? 6.129 -22.016 -12.156 1 97 256 ALA B O 1
ATOM 5499 N N . ILE B 1 257 ? 6.598 -19.844 -12.227 1 97.06 257 ILE B N 1
ATOM 5500 C CA . ILE B 1 257 ? 5.223 -19.438 -11.977 1 97.06 257 ILE B CA 1
ATOM 5501 C C . ILE B 1 257 ? 4.34 -19.828 -13.164 1 97.06 257 ILE B C 1
ATOM 5503 O O . ILE B 1 257 ? 3.203 -20.266 -12.977 1 97.06 257 ILE B O 1
ATOM 5507 N N . TRP B 1 258 ? 4.871 -19.641 -14.391 1 97.94 258 TRP B N 1
ATOM 5508 C CA . TRP B 1 258 ? 4.113 -20.031 -15.578 1 97.94 258 TRP B CA 1
ATOM 5509 C C . TRP B 1 258 ? 3.768 -21.516 -15.555 1 97.94 258 TRP B C 1
ATOM 5511 O O . TRP B 1 258 ? 2.643 -21.906 -15.875 1 97.94 258 TRP B O 1
ATOM 5521 N N . ASN B 1 259 ? 4.73 -22.344 -15.172 1 96.62 259 ASN B N 1
ATOM 5522 C CA . ASN B 1 259 ? 4.504 -23.781 -15.062 1 96.62 259 ASN B CA 1
ATOM 5523 C C . ASN B 1 259 ? 3.432 -24.094 -14.023 1 96.62 259 ASN B C 1
ATOM 5525 O O . ASN B 1 259 ? 2.598 -24.984 -14.242 1 96.62 259 ASN B O 1
ATOM 5529 N N . GLU B 1 260 ? 3.463 -23.422 -12.906 1 94 260 GLU B N 1
ATOM 5530 C CA . GLU B 1 260 ? 2.455 -23.609 -11.867 1 94 260 GLU B CA 1
ATOM 5531 C C . GLU B 1 260 ? 1.06 -23.281 -12.383 1 94 260 GLU B C 1
ATOM 5533 O O . GLU B 1 260 ? 0.073 -23.891 -11.961 1 94 260 GLU B O 1
ATOM 5538 N N . LEU B 1 261 ? 1.012 -22.328 -13.336 1 95 261 LEU B N 1
ATOM 5539 C CA . LEU B 1 261 ? -0.262 -21.906 -13.906 1 95 261 LEU B CA 1
ATOM 5540 C C . LEU B 1 261 ? -0.671 -22.828 -15.055 1 95 261 LEU B C 1
ATOM 5542 O O . LEU B 1 261 ? -1.686 -22.594 -15.711 1 95 261 LEU B O 1
ATOM 5546 N N . GLY B 1 262 ? 0.125 -23.859 -15.336 1 95.06 262 GLY B N 1
ATOM 5547 C CA . GLY B 1 262 ? -0.181 -24.844 -16.359 1 95.06 262 GLY B CA 1
ATOM 5548 C C . GLY B 1 262 ? 0.404 -24.484 -17.719 1 95.06 262 GLY B C 1
ATOM 5549 O O . GLY B 1 262 ? 0.09 -25.141 -18.719 1 95.06 262 GLY B O 1
ATOM 5550 N N . GLY B 1 263 ? 1.231 -23.453 -17.75 1 97.12 263 GLY B N 1
ATOM 5551 C CA . GLY B 1 263 ? 1.836 -23.016 -19 1 97.12 263 GLY B CA 1
ATOM 5552 C C . GLY B 1 263 ? 3.178 -23.672 -19.266 1 97.12 263 GLY B C 1
ATOM 5553 O O . GLY B 1 263 ? 3.734 -24.344 -18.406 1 97.12 263 GLY B O 1
ATOM 5554 N N . ASN B 1 264 ? 3.598 -23.438 -20.547 1 97.88 264 ASN B N 1
ATOM 5555 C CA . ASN B 1 264 ? 4.883 -24 -20.969 1 97.88 264 ASN B CA 1
ATOM 5556 C C . ASN B 1 264 ? 5.598 -23.062 -21.938 1 97.88 264 ASN B C 1
ATOM 5558 O O . ASN B 1 264 ? 4.965 -22.484 -22.828 1 97.88 264 ASN B O 1
ATOM 5562 N N . ILE B 1 265 ? 6.84 -22.859 -21.734 1 98.62 265 ILE B N 1
ATOM 5563 C CA . ILE B 1 265 ? 7.711 -22.156 -22.672 1 98.62 265 ILE B CA 1
ATOM 5564 C C . ILE B 1 265 ? 8.773 -23.125 -23.188 1 98.62 265 ILE B C 1
ATOM 5566 O O . ILE B 1 265 ? 9.656 -23.547 -22.453 1 98.62 265 ILE B O 1
ATOM 5570 N N . GLN B 1 266 ? 8.781 -23.422 -24.453 1 98.62 266 GLN B N 1
ATOM 5571 C CA . GLN B 1 266 ? 9.586 -24.5 -25.031 1 98.62 266 GLN B CA 1
ATOM 5572 C C . GLN B 1 266 ? 11.008 -24.031 -25.297 1 98.62 266 GLN B C 1
ATOM 5574 O O . GLN B 1 266 ? 11.969 -24.797 -25.141 1 98.62 266 GLN B O 1
ATOM 5579 N N . GLY B 1 267 ? 11.156 -22.812 -25.703 1 98.56 267 GLY B N 1
ATOM 5580 C CA . GLY B 1 267 ? 12.469 -22.297 -26.062 1 98.56 267 GLY B CA 1
ATOM 5581 C C . GLY B 1 267 ? 13.312 -21.922 -24.859 1 98.56 267 GLY B C 1
ATOM 5582 O O . GLY B 1 267 ? 12.969 -22.25 -23.734 1 98.56 267 GLY B O 1
ATOM 5583 N N . GLY B 1 268 ? 14.516 -21.328 -25.078 1 97.88 268 GLY B N 1
ATOM 5584 C CA . GLY B 1 268 ? 15.453 -20.922 -24.047 1 97.88 268 GLY B CA 1
ATOM 5585 C C . GLY B 1 268 ? 15.242 -19.5 -23.578 1 97.88 268 GLY B C 1
ATOM 5586 O O . GLY B 1 268 ? 14.188 -18.906 -23.797 1 97.88 268 GLY B O 1
ATOM 5587 N N . ASP B 1 269 ? 16.172 -19.031 -22.766 1 97.81 269 ASP B N 1
ATOM 5588 C CA . ASP B 1 269 ? 16.188 -17.656 -22.281 1 97.81 269 ASP B CA 1
ATOM 5589 C C . ASP B 1 269 ? 17.234 -16.812 -23.016 1 97.81 269 ASP B C 1
ATOM 5591 O O . ASP B 1 269 ? 18.344 -17.281 -23.25 1 97.81 269 ASP B O 1
ATOM 5595 N N . ARG B 1 270 ? 16.906 -15.633 -23.328 1 97.88 270 ARG B N 1
ATOM 5596 C CA . ARG B 1 270 ? 17.906 -14.734 -23.875 1 97.88 270 ARG B CA 1
ATOM 5597 C C . ARG B 1 270 ? 17.578 -13.281 -23.562 1 97.88 270 ARG B C 1
ATOM 5599 O O . ARG B 1 270 ? 16.5 -12.992 -23.016 1 97.88 270 ARG B O 1
ATOM 5606 N N . ILE B 1 271 ? 18.516 -12.398 -23.781 1 98.62 271 ILE B N 1
ATOM 5607 C CA . ILE B 1 271 ? 18.391 -10.969 -23.516 1 98.62 271 ILE B CA 1
ATOM 5608 C C . ILE B 1 271 ? 18.406 -10.203 -24.844 1 98.62 271 ILE B C 1
ATOM 5610 O O . ILE B 1 271 ? 19.359 -10.312 -25.625 1 98.62 271 ILE B O 1
ATOM 5614 N N . GLU B 1 272 ? 17.328 -9.531 -25.078 1 98.69 272 GLU B N 1
ATOM 5615 C CA . GLU B 1 272 ? 17.203 -8.711 -26.281 1 98.69 272 GLU B CA 1
ATOM 5616 C C . GLU B 1 272 ? 16.141 -7.633 -26.109 1 98.69 272 GLU B C 1
ATOM 5618 O O . GLU B 1 272 ? 15.242 -7.77 -25.281 1 98.69 272 GLU B O 1
ATOM 5623 N N . ASN B 1 273 ? 16.25 -6.57 -26.859 1 98.62 273 ASN B N 1
ATOM 5624 C CA . ASN B 1 273 ? 15.211 -5.543 -26.875 1 98.62 273 ASN B CA 1
ATOM 5625 C C . ASN B 1 273 ? 13.953 -6.012 -27.594 1 98.62 273 ASN B C 1
ATOM 5627 O O . ASN B 1 273 ? 14.031 -6.762 -28.562 1 98.62 273 ASN B O 1
ATOM 5631 N N . VAL B 1 274 ? 12.781 -5.543 -27.094 1 98.75 274 VAL B N 1
ATOM 5632 C CA . VAL B 1 274 ? 11.523 -5.801 -27.797 1 98.75 274 VAL B CA 1
ATOM 5633 C C . VAL B 1 274 ? 11.539 -5.117 -29.156 1 98.75 274 VAL B C 1
ATOM 5635 O O . VAL B 1 274 ? 11.758 -3.906 -29.25 1 98.75 274 VAL B O 1
ATOM 5638 N N . PRO B 1 275 ? 11.289 -5.871 -30.188 1 98.31 275 PRO B N 1
ATOM 5639 C CA . PRO B 1 275 ? 11.234 -5.223 -31.5 1 98.31 275 PRO B CA 1
ATOM 5640 C C . PRO B 1 275 ? 10.031 -4.289 -31.641 1 98.31 275 PRO B C 1
ATOM 5642 O O . PRO B 1 275 ? 9.008 -4.492 -31 1 98.31 275 PRO B O 1
ATOM 5645 N N . LYS B 1 276 ? 10.125 -3.354 -32.5 1 97.19 276 LYS B N 1
ATOM 5646 C CA . LYS B 1 276 ? 9.078 -2.355 -32.719 1 97.19 276 LYS B CA 1
ATOM 5647 C C . LYS B 1 276 ? 7.797 -3.008 -33.219 1 97.19 276 LYS B C 1
ATOM 5649 O O . LYS B 1 276 ? 6.699 -2.516 -32.969 1 97.19 276 LYS B O 1
ATOM 5654 N N . SER B 1 277 ? 7.914 -4.109 -33.906 1 96.5 277 SER B N 1
ATOM 5655 C CA . SER B 1 277 ? 6.77 -4.758 -34.562 1 96.5 277 SER B CA 1
ATOM 5656 C C . SER B 1 277 ? 6.062 -5.699 -33.594 1 96.5 277 SER B C 1
ATOM 5658 O O . SER B 1 277 ? 5.008 -6.25 -33.906 1 96.5 277 SER B O 1
ATOM 5660 N N . ALA B 1 278 ? 6.707 -5.895 -32.406 1 97.94 278 ALA B N 1
ATOM 5661 C CA . ALA B 1 278 ? 6.121 -6.824 -31.453 1 97.94 278 ALA B CA 1
ATOM 5662 C C . ALA B 1 278 ? 4.758 -6.332 -30.984 1 97.94 278 ALA B C 1
ATOM 5664 O O . ALA B 1 278 ? 4.512 -5.125 -30.922 1 97.94 278 ALA B O 1
ATOM 5665 N N . ARG B 1 279 ? 3.873 -7.234 -30.672 1 95.19 279 ARG B N 1
ATOM 5666 C CA . ARG B 1 279 ? 2.531 -6.922 -30.188 1 95.19 279 ARG B CA 1
ATOM 5667 C C . ARG B 1 279 ? 2.438 -7.098 -28.672 1 95.19 279 ARG B C 1
ATOM 5669 O O . ARG B 1 279 ? 2.988 -8.047 -28.125 1 95.19 279 ARG B O 1
ATOM 5676 N N . LEU B 1 280 ? 1.729 -6.211 -28.016 1 96.19 280 LEU B N 1
ATOM 5677 C CA . LEU B 1 280 ? 1.509 -6.273 -26.578 1 96.19 280 LEU B CA 1
ATOM 5678 C C . LEU B 1 280 ? 0.529 -7.391 -26.234 1 96.19 280 LEU B C 1
ATOM 5680 O O . LEU B 1 280 ? -0.529 -7.512 -26.844 1 96.19 280 LEU B O 1
ATOM 5684 N N . LEU B 1 281 ? 0.881 -8.227 -25.266 1 95.5 281 LEU B N 1
ATOM 5685 C CA . LEU B 1 281 ? 0.012 -9.312 -24.828 1 95.5 281 LEU B CA 1
ATOM 5686 C C . LEU B 1 281 ? -0.62 -8.992 -23.484 1 95.5 281 LEU B C 1
ATOM 5688 O O . LEU B 1 281 ? -1.784 -9.32 -23.234 1 95.5 281 LEU B O 1
ATOM 5692 N N . ALA B 1 282 ? 0.173 -8.477 -22.609 1 96.88 282 ALA B N 1
ATOM 5693 C CA . ALA B 1 282 ? -0.282 -8.172 -21.25 1 96.88 282 ALA B CA 1
ATOM 5694 C C . ALA B 1 282 ? 0.583 -7.082 -20.625 1 96.88 282 ALA B C 1
ATOM 5696 O O . ALA B 1 282 ? 1.773 -6.973 -20.922 1 96.88 282 ALA B O 1
ATOM 5697 N N . ARG B 1 283 ? 0.04 -6.301 -19.797 1 97.81 283 ARG B N 1
ATOM 5698 C CA . ARG B 1 283 ? 0.721 -5.215 -19.109 1 97.81 283 ARG B CA 1
ATOM 5699 C C . ARG B 1 283 ? 0.294 -5.145 -17.641 1 97.81 283 ARG B C 1
ATOM 5701 O O . ARG B 1 283 ? -0.876 -5.363 -17.328 1 97.81 283 ARG B O 1
ATOM 5708 N N . ALA B 1 284 ? 1.208 -4.898 -16.812 1 98.06 284 ALA B N 1
ATOM 5709 C CA . ALA B 1 284 ? 0.938 -4.633 -15.398 1 98.06 284 ALA B CA 1
ATOM 5710 C C . ALA B 1 284 ? 1.528 -3.289 -14.969 1 98.06 284 ALA B C 1
ATOM 5712 O O . ALA B 1 284 ? 2.629 -2.928 -15.391 1 98.06 284 ALA B O 1
ATOM 5713 N N . PHE B 1 285 ? 0.822 -2.562 -14.164 1 98.5 285 PHE B N 1
ATOM 5714 C CA . PHE B 1 285 ? 1.307 -1.339 -13.531 1 98.5 285 PHE B CA 1
ATOM 5715 C C . PHE B 1 285 ? 1.706 -1.598 -12.086 1 98.5 285 PHE B C 1
ATOM 5717 O O . PHE B 1 285 ? 1.06 -2.383 -11.391 1 98.5 285 PHE B O 1
ATOM 5724 N N . SER B 1 286 ? 2.807 -0.951 -11.703 1 98.69 286 SER B N 1
ATOM 5725 C CA . SER B 1 286 ? 3.176 -0.956 -10.289 1 98.69 286 SER B CA 1
ATOM 5726 C C . SER B 1 286 ? 2.156 -0.192 -9.453 1 98.69 286 SER B C 1
ATOM 5728 O O . SER B 1 286 ? 1.291 0.5 -9.992 1 98.69 286 SER B O 1
ATOM 5730 N N . PRO B 1 287 ? 2.197 -0.422 -8.055 1 98 287 PRO B N 1
ATOM 5731 C CA . PRO B 1 287 ? 1.553 0.603 -7.227 1 98 287 PRO B CA 1
ATOM 5732 C C . PRO B 1 287 ? 2.064 2.01 -7.531 1 98 287 PRO B C 1
ATOM 5734 O O . PRO B 1 287 ? 3.1 2.168 -8.18 1 98 287 PRO B O 1
ATOM 5737 N N . ASP B 1 288 ? 1.311 2.992 -7.113 1 98.69 288 ASP B N 1
ATOM 5738 C CA . ASP B 1 288 ? 1.729 4.363 -7.379 1 98.69 288 ASP B CA 1
ATOM 5739 C C . ASP B 1 288 ? 2.945 4.742 -6.539 1 98.69 288 ASP B C 1
ATOM 5741 O O . ASP B 1 288 ? 3.35 3.99 -5.648 1 98.69 288 ASP B O 1
ATOM 5745 N N . LEU B 1 289 ? 3.555 5.801 -6.832 1 98.88 289 LEU B N 1
ATOM 5746 C CA . LEU B 1 289 ? 4.805 6.242 -6.219 1 98.88 289 LEU B CA 1
ATOM 5747 C C . LEU B 1 289 ? 4.645 6.387 -4.711 1 98.88 289 LEU B C 1
ATOM 5749 O O . LEU B 1 289 ? 5.574 6.09 -3.955 1 98.88 289 LEU B O 1
ATOM 5753 N N . VAL B 1 290 ? 3.502 6.828 -4.203 1 98.88 290 VAL B N 1
ATOM 5754 C CA . VAL B 1 290 ? 3.27 7.035 -2.779 1 98.88 290 VAL B CA 1
ATOM 5755 C C . VAL B 1 290 ? 3.436 5.715 -2.033 1 98.88 290 VAL B C 1
ATOM 5757 O O . VAL B 1 290 ? 4.086 5.664 -0.986 1 98.88 290 VAL B O 1
ATOM 5760 N N . GLU B 1 291 ? 2.898 4.668 -2.609 1 98.5 291 GLU B N 1
ATOM 5761 C CA . GLU B 1 291 ? 3.045 3.357 -1.985 1 98.5 291 GLU B CA 1
ATOM 5762 C C . GLU B 1 291 ? 4.492 2.877 -2.043 1 98.5 291 GLU B C 1
ATOM 5764 O O . GLU B 1 291 ? 4.98 2.242 -1.105 1 98.5 291 GLU B O 1
ATOM 5769 N N . VAL B 1 292 ? 5.152 3.191 -3.107 1 98.81 292 VAL B N 1
ATOM 5770 C CA . VAL B 1 292 ? 6.527 2.736 -3.295 1 98.81 292 VAL B CA 1
ATOM 5771 C C . VAL B 1 292 ? 7.445 3.441 -2.301 1 98.81 292 VAL B C 1
ATOM 5773 O O . VAL B 1 292 ? 8.281 2.803 -1.653 1 98.81 292 VAL B O 1
ATOM 5776 N N . ILE B 1 293 ? 7.293 4.758 -2.115 1 98.94 293 ILE B N 1
ATOM 5777 C CA . ILE B 1 293 ? 8.219 5.465 -1.23 1 98.94 293 ILE B CA 1
ATOM 5778 C C . ILE B 1 293 ? 7.934 5.082 0.22 1 98.94 293 ILE B C 1
ATOM 5780 O O . ILE B 1 293 ? 8.82 5.156 1.073 1 98.94 293 ILE B O 1
ATOM 5784 N N . ARG B 1 294 ? 6.695 4.668 0.545 1 98.81 294 ARG B N 1
ATOM 5785 C CA . ARG B 1 294 ? 6.402 4.156 1.881 1 98.81 294 ARG B CA 1
ATOM 5786 C C . ARG B 1 294 ? 7.25 2.928 2.193 1 98.81 294 ARG B C 1
ATOM 5788 O O . ARG B 1 294 ? 7.848 2.836 3.268 1 98.81 294 ARG B O 1
ATOM 5795 N N . ASP B 1 295 ? 7.332 1.972 1.252 1 98.5 295 ASP B N 1
ATOM 5796 C CA . ASP B 1 295 ? 8.172 0.796 1.451 1 98.5 295 ASP B CA 1
ATOM 5797 C C . ASP B 1 295 ? 9.641 1.189 1.591 1 98.5 295 ASP B C 1
ATOM 5799 O O . ASP B 1 295 ? 10.359 0.646 2.436 1 98.5 295 ASP B O 1
ATOM 5803 N N . ILE B 1 296 ? 10.031 2.117 0.761 1 98.88 296 ILE B N 1
ATOM 5804 C CA . ILE B 1 296 ? 11.422 2.555 0.769 1 98.88 296 ILE B CA 1
ATOM 5805 C C . ILE B 1 296 ? 11.773 3.129 2.139 1 98.88 296 ILE B C 1
ATOM 5807 O O . ILE B 1 296 ? 12.742 2.695 2.77 1 98.88 296 ILE B O 1
ATOM 5811 N N . ASN B 1 297 ? 11.008 4.027 2.617 1 98.94 297 ASN B N 1
ATOM 5812 C CA . ASN B 1 297 ? 11.383 4.77 3.816 1 98.94 297 ASN B CA 1
ATOM 5813 C C . ASN B 1 297 ? 11.094 3.973 5.086 1 98.94 297 ASN B C 1
ATOM 5815 O O . ASN B 1 297 ? 11.875 4.004 6.035 1 98.94 297 ASN B O 1
ATOM 5819 N N . LYS B 1 298 ? 9.984 3.258 5.164 1 98.75 298 LYS B N 1
ATOM 5820 C CA . LYS B 1 298 ? 9.633 2.521 6.375 1 98.75 298 LYS B CA 1
ATOM 5821 C C . LYS B 1 298 ? 10.602 1.363 6.613 1 98.75 298 LYS B C 1
ATOM 5823 O O . LYS B 1 298 ? 10.945 1.058 7.758 1 98.75 298 LYS B O 1
ATOM 5828 N N . TYR B 1 299 ? 11.008 0.716 5.484 1 98.06 299 TYR B N 1
ATOM 5829 C CA . TYR B 1 299 ? 11.797 -0.501 5.66 1 98.06 299 TYR B CA 1
ATOM 5830 C C . TYR B 1 299 ? 13.227 -0.299 5.18 1 98.06 299 TYR B C 1
ATOM 5832 O O . TYR B 1 299 ? 14 -1.255 5.098 1 98.06 299 TYR B O 1
ATOM 5840 N N . SER B 1 300 ? 13.469 0.938 4.844 1 98.5 300 SER B N 1
ATOM 5841 C CA . SER B 1 300 ? 14.812 1.319 4.422 1 98.5 300 SER B CA 1
ATOM 5842 C C . SER B 1 300 ? 15.328 0.411 3.307 1 98.5 300 SER B C 1
ATOM 5844 O O . SER B 1 300 ? 16.438 -0.121 3.391 1 98.5 300 SER B O 1
ATOM 5846 N N . ASN B 1 301 ? 14.562 0.226 2.25 1 98.5 301 ASN B N 1
ATOM 5847 C CA . ASN B 1 301 ? 14.906 -0.696 1.172 1 98.5 301 ASN B CA 1
ATOM 5848 C C . ASN B 1 301 ? 15.875 -0.061 0.179 1 98.5 301 ASN B C 1
ATOM 5850 O O . ASN B 1 301 ? 15.484 0.81 -0.602 1 98.5 301 ASN B O 1
ATOM 5854 N N . ASN B 1 302 ? 17.062 -0.572 0.166 1 98.12 302 ASN B N 1
ATOM 5855 C CA . ASN B 1 302 ? 18.125 -0.006 -0.663 1 98.12 302 ASN B CA 1
ATOM 5856 C C . ASN B 1 302 ? 17.844 -0.203 -2.148 1 98.12 302 ASN B C 1
ATOM 5858 O O . ASN B 1 302 ? 17.922 0.744 -2.932 1 98.12 302 ASN B O 1
ATOM 5862 N N . THR B 1 303 ? 17.5 -1.394 -2.5 1 98.19 303 THR B N 1
ATOM 5863 C CA . THR B 1 303 ? 17.312 -1.72 -3.908 1 98.19 303 THR B CA 1
ATOM 5864 C C . THR B 1 303 ? 16.156 -0.911 -4.504 1 98.19 303 THR B C 1
ATOM 5866 O O . THR B 1 303 ? 16.266 -0.377 -5.609 1 98.19 303 THR B O 1
ATOM 5869 N N . MET B 1 304 ? 15.062 -0.79 -3.789 1 98.81 304 MET B N 1
ATOM 5870 C CA . MET B 1 304 ? 13.938 0.01 -4.258 1 98.81 304 MET B CA 1
ATOM 5871 C C . MET B 1 304 ? 14.328 1.478 -4.391 1 98.81 304 MET B C 1
ATOM 5873 O O . MET B 1 304 ? 13.891 2.156 -5.324 1 98.81 304 MET B O 1
ATOM 5877 N N . ALA B 1 305 ? 15.086 1.978 -3.439 1 98.88 305 ALA B N 1
ATOM 5878 C CA . ALA B 1 305 ? 15.539 3.363 -3.516 1 98.88 305 ALA B CA 1
ATOM 5879 C C . ALA B 1 305 ? 16.406 3.59 -4.746 1 98.88 305 ALA B C 1
ATOM 5881 O O . ALA B 1 305 ? 16.281 4.613 -5.422 1 98.88 305 ALA B O 1
ATOM 5882 N N . GLN B 1 306 ? 17.281 2.646 -5.02 1 98.69 306 GLN B N 1
ATOM 5883 C CA . GLN B 1 306 ? 18.125 2.748 -6.199 1 98.69 306 GLN B CA 1
ATOM 5884 C C . GLN B 1 306 ? 17.297 2.67 -7.48 1 98.69 306 GLN B C 1
ATOM 5886 O O . GLN B 1 306 ? 17.578 3.379 -8.453 1 98.69 306 GLN B O 1
ATOM 5891 N N . GLN B 1 307 ? 16.281 1.776 -7.48 1 98.75 307 GLN B N 1
ATOM 5892 C CA . GLN B 1 307 ? 15.336 1.737 -8.594 1 98.75 307 GLN B CA 1
ATOM 5893 C C . GLN B 1 307 ? 14.703 3.107 -8.828 1 98.75 307 GLN B C 1
ATOM 5895 O O . GLN B 1 307 ? 14.625 3.572 -9.969 1 98.75 307 GLN B O 1
ATOM 5900 N N . LEU B 1 308 ? 14.258 3.723 -7.777 1 98.94 308 LEU B N 1
ATOM 5901 C CA . LEU B 1 308 ? 13.586 5.016 -7.852 1 98.94 308 LEU B CA 1
ATOM 5902 C C . LEU B 1 308 ? 14.539 6.102 -8.328 1 98.94 308 LEU B C 1
ATOM 5904 O O . LEU B 1 308 ? 14.164 6.945 -9.148 1 98.94 308 LEU B O 1
ATOM 5908 N N . PHE B 1 309 ? 15.766 6.074 -7.797 1 98.88 309 PHE B N 1
ATOM 5909 C CA . PHE B 1 309 ? 16.797 7.02 -8.195 1 98.88 309 PHE B CA 1
ATOM 5910 C C . PHE B 1 309 ? 17.062 6.938 -9.695 1 98.88 309 PHE B C 1
ATOM 5912 O O . PHE B 1 309 ? 17.078 7.957 -10.391 1 98.88 309 PHE B O 1
ATOM 5919 N N . LEU B 1 310 ? 17.188 5.73 -10.211 1 98.94 310 LEU B N 1
ATOM 5920 C CA . LEU B 1 310 ? 17.406 5.543 -11.641 1 98.94 310 LEU B CA 1
ATOM 5921 C C . LEU B 1 310 ? 16.156 5.93 -12.438 1 98.94 310 LEU B C 1
ATOM 5923 O O . LEU B 1 310 ? 16.266 6.434 -13.555 1 98.94 310 LEU B O 1
ATOM 5927 N N . SER B 1 311 ? 14.984 5.688 -11.945 1 98.94 311 SER B N 1
ATOM 5928 C CA . SER B 1 311 ? 13.75 6.09 -12.609 1 98.94 311 SER B CA 1
ATOM 5929 C C . SER B 1 311 ? 13.711 7.598 -12.828 1 98.94 311 SER B C 1
ATOM 5931 O O . SER B 1 311 ? 13.258 8.07 -13.875 1 98.94 311 SER B O 1
ATOM 5933 N N . LEU B 1 312 ? 14.141 8.383 -11.797 1 98.81 312 LEU B N 1
ATOM 5934 C CA . LEU B 1 312 ? 14.273 9.828 -11.953 1 98.81 312 LEU B CA 1
ATOM 5935 C C . LEU B 1 312 ? 15.203 10.172 -13.109 1 98.81 312 LEU B C 1
ATOM 5937 O O . LEU B 1 312 ? 14.875 11 -13.961 1 98.81 312 LEU B O 1
ATOM 5941 N N . GLY B 1 313 ? 16.344 9.461 -13.086 1 98.81 313 GLY B N 1
ATOM 5942 C CA . GLY B 1 313 ? 17.312 9.68 -14.156 1 98.81 313 GLY B CA 1
ATOM 5943 C C . GLY B 1 313 ? 16.75 9.359 -15.531 1 98.81 313 GLY B C 1
ATOM 5944 O O . GLY B 1 313 ? 16.906 10.141 -16.469 1 98.81 313 GLY B O 1
ATOM 5945 N N . ALA B 1 314 ? 16.125 8.227 -15.602 1 98.81 314 ALA B N 1
ATOM 5946 C CA . ALA B 1 314 ? 15.578 7.77 -16.875 1 98.81 314 ALA B CA 1
ATOM 5947 C C . ALA B 1 314 ? 14.531 8.742 -17.406 1 98.81 314 ALA B C 1
ATOM 5949 O O . ALA B 1 314 ? 14.469 9 -18.609 1 98.81 314 ALA B O 1
ATOM 5950 N N . GLN B 1 315 ? 13.672 9.289 -16.578 1 98.69 315 GLN B N 1
ATOM 5951 C CA . GLN B 1 315 ? 12.578 10.18 -16.953 1 98.69 315 GLN B CA 1
ATOM 5952 C C . GLN B 1 315 ? 13.117 11.484 -17.531 1 98.69 315 GLN B C 1
ATOM 5954 O O . GLN B 1 315 ? 12.523 12.062 -18.438 1 98.69 315 GLN B O 1
ATOM 5959 N N . PHE B 1 316 ? 14.227 11.922 -17 1 98.62 316 PHE B N 1
ATOM 5960 C CA . PHE B 1 316 ? 14.703 13.258 -17.344 1 98.62 316 PHE B CA 1
ATOM 5961 C C . PHE B 1 316 ? 16.062 13.203 -18.031 1 98.62 316 PHE B C 1
ATOM 5963 O O . PHE B 1 316 ? 16.781 14.203 -18.078 1 98.62 316 PHE B O 1
ATOM 5970 N N . ARG B 1 317 ? 16.391 12.07 -18.516 1 98.25 317 ARG B N 1
ATOM 5971 C CA . ARG B 1 317 ? 17.703 11.859 -19.125 1 98.25 317 ARG B CA 1
ATOM 5972 C C . ARG B 1 317 ? 17.875 12.734 -20.359 1 98.25 317 ARG B C 1
ATOM 5974 O O . ARG B 1 317 ? 16.938 12.938 -21.125 1 98.25 317 ARG B O 1
ATOM 5981 N N . THR B 1 318 ? 19.078 13.297 -20.531 1 97.81 318 THR B N 1
ATOM 5982 C CA . THR B 1 318 ? 19.5 13.953 -21.766 1 97.81 318 THR B CA 1
ATOM 5983 C C . THR B 1 318 ? 20.719 13.25 -22.359 1 97.81 318 THR B C 1
ATOM 5985 O O . THR B 1 318 ? 21.344 12.414 -21.703 1 97.81 318 THR B O 1
ATOM 5988 N N . ASP B 1 319 ? 21.078 13.609 -23.547 1 95.75 319 ASP B N 1
ATOM 5989 C CA . ASP B 1 319 ? 22.203 13 -24.25 1 95.75 319 ASP B CA 1
ATOM 5990 C C . ASP B 1 319 ? 23.516 13.289 -23.531 1 95.75 319 ASP B C 1
ATOM 5992 O O . ASP B 1 319 ? 24.5 12.57 -23.703 1 95.75 319 ASP B O 1
ATOM 5996 N N . ALA B 1 320 ? 23.422 14.266 -22.766 1 96.94 320 ALA B N 1
ATOM 5997 C CA . ALA B 1 320 ? 24.656 14.68 -22.094 1 96.94 320 ALA B CA 1
ATOM 5998 C C . ALA B 1 320 ? 24.891 13.852 -20.828 1 96.94 320 ALA B C 1
ATOM 6000 O O . ALA B 1 320 ? 25.984 13.867 -20.266 1 96.94 320 ALA B O 1
ATOM 6001 N N . ASP B 1 321 ? 23.781 13.141 -20.609 1 94.5 321 ASP B N 1
ATOM 6002 C CA . ASP B 1 321 ? 23.906 12.367 -19.375 1 94.5 321 ASP B CA 1
ATOM 6003 C C . ASP B 1 321 ? 24.641 11.047 -19.625 1 94.5 321 ASP B C 1
ATOM 6005 O O . ASP B 1 321 ? 24.5 10.453 -20.703 1 94.5 321 ASP B O 1
ATOM 6009 N N . GLY B 1 322 ? 25.688 10.664 -19.094 1 96 322 GLY B N 1
ATOM 6010 C CA . GLY B 1 322 ? 26.438 9.422 -19.203 1 96 322 GLY B CA 1
ATOM 6011 C C . GLY B 1 322 ? 25.625 8.203 -18.797 1 96 322 GLY B C 1
ATOM 6012 O O . GLY B 1 322 ? 25.688 7.164 -19.469 1 96 322 GLY B O 1
ATOM 6013 N N . ASP B 1 323 ? 24.828 8.242 -17.844 1 98 323 ASP B N 1
ATOM 6014 C CA . ASP B 1 323 ? 23.969 7.18 -17.344 1 98 323 ASP B CA 1
ATOM 6015 C C . ASP B 1 323 ? 22.828 7.758 -16.5 1 98 323 ASP B C 1
ATOM 6017 O O . ASP B 1 323 ? 22.75 8.969 -16.297 1 98 323 ASP B O 1
ATOM 6021 N N . ASP B 1 324 ? 21.938 6.906 -16.062 1 98.69 324 ASP B N 1
ATOM 6022 C CA . ASP B 1 324 ? 20.719 7.379 -15.391 1 98.69 324 ASP B CA 1
ATOM 6023 C C . ASP B 1 324 ? 21.031 7.848 -13.969 1 98.69 324 ASP B C 1
ATOM 6025 O O . ASP B 1 324 ? 20.25 8.594 -13.375 1 98.69 324 ASP B O 1
ATOM 6029 N N . ALA B 1 325 ? 22.125 7.371 -13.297 1 98.31 325 ALA B N 1
ATOM 6030 C CA . ALA B 1 325 ? 22.516 7.902 -11.992 1 98.31 325 ALA B CA 1
ATOM 6031 C C . ALA B 1 325 ? 22.969 9.352 -12.102 1 98.31 325 ALA B C 1
ATOM 6033 O O . ALA B 1 325 ? 22.594 10.195 -11.273 1 98.31 325 ALA B O 1
ATOM 6034 N N . ARG B 1 326 ? 23.781 9.625 -13.094 1 98.12 326 ARG B N 1
ATOM 6035 C CA . ARG B 1 326 ? 24.25 10.992 -13.32 1 98.12 326 ARG B CA 1
ATOM 6036 C C . ARG B 1 326 ? 23.078 11.922 -13.656 1 98.12 326 ARG B C 1
ATOM 6038 O O . ARG B 1 326 ? 23.031 13.062 -13.203 1 98.12 326 ARG B O 1
ATOM 6045 N N . ALA B 1 327 ? 22.219 11.383 -14.531 1 98.75 327 ALA B N 1
ATOM 6046 C CA . ALA B 1 327 ? 21.016 12.164 -14.844 1 98.75 327 ALA B CA 1
ATOM 6047 C C . ALA B 1 327 ? 20.219 12.484 -13.578 1 98.75 327 ALA B C 1
ATOM 6049 O O . ALA B 1 327 ? 19.766 13.617 -13.391 1 98.75 327 ALA B O 1
ATOM 6050 N N . ALA B 1 328 ? 20 11.5 -12.734 1 98.81 328 ALA B N 1
ATOM 6051 C CA . ALA B 1 328 ? 19.266 11.688 -11.484 1 98.81 328 ALA B CA 1
ATOM 6052 C C . ALA B 1 328 ? 19.938 12.734 -10.602 1 98.81 328 ALA B C 1
ATOM 6054 O O . ALA B 1 328 ? 19.281 13.594 -10.031 1 98.81 328 ALA B O 1
ATOM 6055 N N . GLN B 1 329 ? 21.281 12.664 -10.469 1 97.88 329 GLN B N 1
ATOM 6056 C CA . GLN B 1 329 ? 22.031 13.633 -9.672 1 97.88 329 GLN B CA 1
ATOM 6057 C C . GLN B 1 329 ? 21.797 15.055 -10.18 1 97.88 329 GLN B C 1
ATOM 6059 O O . GLN B 1 329 ? 21.531 15.961 -9.383 1 97.88 329 GLN B O 1
ATOM 6064 N N . ARG B 1 330 ? 21.891 15.211 -11.445 1 97.94 330 ARG B N 1
ATOM 6065 C CA . ARG B 1 330 ? 21.688 16.516 -12.055 1 97.94 330 ARG B CA 1
ATOM 6066 C C . ARG B 1 330 ? 20.281 17.047 -11.773 1 97.94 330 ARG B C 1
ATOM 6068 O O . ARG B 1 330 ? 20.125 18.188 -11.328 1 97.94 330 ARG B O 1
ATOM 6075 N N . VAL B 1 331 ? 19.344 16.188 -12 1 98.5 331 VAL B N 1
ATOM 6076 C CA . VAL B 1 331 ? 17.953 16.594 -11.898 1 98.5 331 VAL B CA 1
ATOM 6077 C C . VAL B 1 331 ? 17.609 16.953 -10.453 1 98.5 331 VAL B C 1
ATOM 6079 O O . VAL B 1 331 ? 16.906 17.922 -10.195 1 98.5 331 VAL B O 1
ATOM 6082 N N . VAL B 1 332 ? 18.078 16.188 -9.484 1 98.75 332 VAL B N 1
ATOM 6083 C CA . VAL B 1 332 ? 17.797 16.422 -8.07 1 98.75 332 VAL B CA 1
ATOM 6084 C C . VAL B 1 332 ? 18.438 17.734 -7.633 1 98.75 332 VAL B C 1
ATOM 6086 O O . VAL B 1 332 ? 17.812 18.531 -6.926 1 98.75 332 VAL B O 1
ATOM 6089 N N . ARG B 1 333 ? 19.641 18 -8.023 1 97.69 333 ARG B N 1
ATOM 6090 C CA . ARG B 1 333 ? 20.312 19.234 -7.668 1 97.69 333 ARG B CA 1
ATOM 6091 C C . ARG B 1 333 ? 19.578 20.438 -8.242 1 97.69 333 ARG B C 1
ATOM 6093 O O . ARG B 1 333 ? 19.406 21.453 -7.555 1 97.69 333 ARG B O 1
ATOM 6100 N N . GLN B 1 334 ? 19.203 20.344 -9.531 1 97.81 334 GLN B N 1
ATOM 6101 C CA . GLN B 1 334 ? 18.469 21.422 -10.18 1 97.81 334 GLN B CA 1
ATOM 6102 C C . GLN B 1 334 ? 17.141 21.672 -9.469 1 97.81 334 GLN B C 1
ATOM 6104 O O . GLN B 1 334 ? 16.75 22.812 -9.273 1 97.81 334 GLN B O 1
ATOM 6109 N N . TRP B 1 335 ? 16.531 20.609 -9.172 1 98.38 335 TRP B N 1
ATOM 6110 C CA . TRP B 1 335 ? 15.25 20.688 -8.484 1 98.38 335 TRP B CA 1
ATOM 6111 C C . TRP B 1 335 ? 15.398 21.344 -7.117 1 98.38 335 TRP B C 1
ATOM 6113 O O . TRP B 1 335 ? 14.609 22.219 -6.758 1 98.38 335 TRP B O 1
ATOM 6123 N N . LEU B 1 336 ? 16.375 20.969 -6.273 1 98.38 336 LEU B N 1
ATOM 6124 C CA . LEU B 1 336 ? 16.656 21.594 -4.984 1 98.38 336 LEU B CA 1
ATOM 6125 C C . LEU B 1 336 ? 16.938 23.094 -5.156 1 98.38 336 LEU B C 1
ATOM 6127 O O . LEU B 1 336 ? 16.453 23.922 -4.387 1 98.38 336 LEU B O 1
ATOM 6131 N N . ALA B 1 337 ? 17.719 23.406 -6.148 1 97.62 337 ALA B N 1
ATOM 6132 C CA . ALA B 1 337 ? 18.047 24.812 -6.41 1 97.62 337 ALA B CA 1
ATOM 6133 C C . ALA B 1 337 ? 16.797 25.625 -6.699 1 97.62 337 ALA B C 1
ATOM 6135 O O . ALA B 1 337 ? 16.688 26.781 -6.258 1 97.62 337 ALA B O 1
ATOM 6136 N N . LYS B 1 338 ? 15.914 25.062 -7.441 1 97.06 338 LYS B N 1
ATOM 6137 C CA . LYS B 1 338 ? 14.664 25.734 -7.762 1 97.06 338 LYS B CA 1
ATOM 6138 C C . LYS B 1 338 ? 13.844 26.016 -6.5 1 97.06 338 LYS B C 1
ATOM 6140 O O . LYS B 1 338 ? 13.039 26.938 -6.465 1 97.06 338 LYS B O 1
ATOM 6145 N N . LYS B 1 339 ? 14.094 25.266 -5.5 1 96.69 339 LYS B N 1
ATOM 6146 C CA . LYS B 1 339 ? 13.406 25.453 -4.227 1 96.69 339 LYS B CA 1
ATOM 6147 C C . LYS B 1 339 ? 14.172 26.406 -3.32 1 96.69 339 LYS B C 1
ATOM 6149 O O . LYS B 1 339 ? 13.789 26.625 -2.172 1 96.69 339 LYS B O 1
ATOM 6154 N N . GLY B 1 340 ? 15.266 26.906 -3.764 1 97.06 340 GLY B N 1
ATOM 6155 C CA . GLY B 1 340 ? 16.078 27.828 -2.988 1 97.06 340 GLY B CA 1
ATOM 6156 C C . GLY B 1 340 ? 17.062 27.125 -2.064 1 97.06 340 GLY B C 1
ATOM 6157 O O . GLY B 1 340 ? 17.625 27.734 -1.155 1 97.06 340 GLY B O 1
ATOM 6158 N N . ILE B 1 341 ? 17.219 25.859 -2.229 1 97.31 341 ILE B N 1
ATOM 6159 C CA . ILE B 1 341 ? 18.141 25.078 -1.41 1 97.31 341 ILE B CA 1
ATOM 6160 C C . ILE B 1 341 ? 19.422 24.812 -2.199 1 97.31 341 ILE B C 1
ATOM 6162 O O . ILE B 1 341 ? 19.453 23.922 -3.057 1 97.31 341 ILE B O 1
ATOM 6166 N N . THR B 1 342 ? 20.406 25.656 -1.897 1 92 342 THR B N 1
ATOM 6167 C CA . THR B 1 342 ? 21.719 25.359 -2.453 1 92 342 THR B CA 1
ATOM 6168 C C . THR B 1 342 ? 22.391 24.219 -1.684 1 92 342 THR B C 1
ATOM 6170 O O . THR B 1 342 ? 22.625 24.344 -0.477 1 92 342 THR B O 1
ATOM 6173 N N . ALA B 1 343 ? 22.594 23.203 -2.217 1 95.19 343 ALA B N 1
ATOM 6174 C CA . ALA B 1 343 ? 23.094 21.984 -1.568 1 95.19 343 ALA B CA 1
ATOM 6175 C C . ALA B 1 343 ? 24.531 21.672 -2.016 1 95.19 343 ALA B C 1
ATOM 6177 O O . ALA B 1 343 ? 24.781 20.625 -2.613 1 95.19 343 ALA B O 1
ATOM 6178 N N . PRO B 1 344 ? 25.438 22.5 -1.602 1 96.81 344 PRO B N 1
ATOM 6179 C CA . PRO B 1 344 ? 26.812 22.281 -2.064 1 96.81 344 PRO B CA 1
ATOM 6180 C C . PRO B 1 344 ? 27.438 21.016 -1.5 1 96.81 344 PRO B C 1
ATOM 6182 O O . PRO B 1 344 ? 28.406 20.5 -2.061 1 96.81 344 PRO B O 1
ATOM 6185 N N . HIS B 1 345 ? 26.938 20.438 -0.411 1 98.06 345 HIS B N 1
ATOM 6186 C CA . HIS B 1 345 ? 27.547 19.266 0.22 1 98.06 345 HIS B CA 1
ATOM 6187 C C . HIS B 1 345 ? 26.953 17.984 -0.347 1 98.06 345 HIS B C 1
ATOM 6189 O O . HIS B 1 345 ? 27.484 16.891 -0.101 1 98.06 345 HIS B O 1
ATOM 6195 N N . LEU B 1 346 ? 25.891 18.094 -1.116 1 98.56 346 LEU B N 1
ATOM 6196 C CA . LEU B 1 346 ? 25.156 16.922 -1.554 1 98.56 346 LEU B CA 1
ATOM 6197 C C . LEU B 1 346 ? 25.953 16.125 -2.586 1 98.56 346 LEU B C 1
ATOM 6199 O O . LEU B 1 346 ? 26.328 16.672 -3.625 1 98.56 346 LEU B O 1
ATOM 6203 N N . VAL B 1 347 ? 26.266 14.945 -2.254 1 98.12 347 VAL B N 1
ATOM 6204 C CA . VAL B 1 347 ? 26.859 13.969 -3.16 1 98.12 347 VAL B CA 1
ATOM 6205 C C . VAL B 1 347 ? 26 12.711 -3.201 1 98.12 347 VAL B C 1
ATOM 6207 O O . VAL B 1 347 ? 25.844 12.023 -2.189 1 98.12 347 VAL B O 1
ATOM 6210 N N . MET B 1 348 ? 25.422 12.492 -4.367 1 97.75 348 MET B N 1
ATOM 6211 C CA . MET B 1 348 ? 24.578 11.305 -4.543 1 97.75 348 MET B CA 1
ATOM 6212 C C . MET B 1 348 ? 25.234 10.312 -5.5 1 97.75 348 MET B C 1
ATOM 6214 O O . MET B 1 348 ? 25.594 10.672 -6.621 1 97.75 348 MET B O 1
ATOM 6218 N N . GLU B 1 349 ? 25.469 9.109 -5.027 1 96.62 349 GLU B N 1
ATOM 6219 C CA . GLU B 1 349 ? 26.047 8.047 -5.844 1 96.62 349 GLU B CA 1
ATOM 6220 C C . GLU B 1 349 ? 24.953 7.113 -6.367 1 96.62 349 GLU B C 1
ATOM 6222 O O . GLU B 1 349 ? 24.844 6.898 -7.578 1 96.62 349 GLU B O 1
ATOM 6227 N N . ASN B 1 350 ? 24.109 6.555 -5.535 1 97.69 350 ASN B N 1
ATOM 6228 C CA . ASN B 1 350 ? 23.078 5.605 -5.914 1 97.69 350 ASN B CA 1
ATOM 6229 C C . ASN B 1 350 ? 21.719 5.996 -5.324 1 97.69 350 ASN B C 1
ATOM 6231 O O . ASN B 1 350 ? 20.719 5.297 -5.523 1 97.69 350 ASN B O 1
ATOM 6235 N N . GLY B 1 351 ? 21.641 7.051 -4.492 1 98.19 351 GLY B N 1
ATOM 6236 C CA . GLY B 1 351 ? 20.406 7.633 -3.984 1 98.19 351 GLY B CA 1
ATOM 6237 C C . GLY B 1 351 ? 19.828 6.863 -2.818 1 98.19 351 GLY B C 1
ATOM 6238 O O . GLY B 1 351 ? 18.766 7.23 -2.291 1 98.19 351 GLY B O 1
ATOM 6239 N N . SER B 1 352 ? 20.438 5.789 -2.344 1 98.44 352 SER B N 1
ATOM 6240 C CA . SER B 1 352 ? 19.906 4.977 -1.257 1 98.44 352 SER B CA 1
ATOM 6241 C C . SER B 1 352 ? 20.641 5.25 0.053 1 98.44 352 SER B C 1
ATOM 6243 O O . SER B 1 352 ? 20.125 4.949 1.132 1 98.44 352 SER B O 1
ATOM 6245 N N . GLY B 1 353 ? 21.812 5.762 0.019 1 97.94 353 GLY B N 1
ATOM 6246 C CA . GLY B 1 353 ? 22.641 5.926 1.202 1 97.94 353 GLY B CA 1
ATOM 6247 C C . GLY B 1 353 ? 23.547 4.738 1.469 1 97.94 353 GLY B C 1
ATOM 6248 O O . GLY B 1 353 ? 24.453 4.809 2.305 1 97.94 353 GLY B O 1
ATOM 6249 N N . LEU B 1 354 ? 23.391 3.609 0.74 1 97.25 354 LEU B N 1
ATOM 6250 C CA . LEU B 1 354 ? 24.312 2.488 0.8 1 97.25 354 LEU B CA 1
ATOM 6251 C C . LEU B 1 354 ? 25.609 2.814 0.06 1 97.25 354 LEU B C 1
ATOM 6253 O O . LEU B 1 354 ? 25.891 2.24 -0.994 1 97.25 354 LEU B O 1
ATOM 6257 N N . SER B 1 355 ? 26.375 3.689 0.605 1 96.25 355 SER B N 1
ATOM 6258 C CA . SER B 1 355 ? 27.562 4.266 -0.04 1 96.25 355 SER B CA 1
ATOM 6259 C C . SER B 1 355 ? 28.5 4.898 0.982 1 96.25 355 SER B C 1
ATOM 6261 O O . SER B 1 355 ? 28.047 5.508 1.953 1 96.25 355 SER B O 1
ATOM 6263 N N . ARG B 1 356 ? 29.766 4.754 0.714 1 95.06 356 ARG B N 1
ATOM 6264 C CA . ARG B 1 356 ? 30.75 5.453 1.532 1 95.06 356 ARG B CA 1
ATOM 6265 C C . ARG B 1 356 ? 31.031 6.852 0.993 1 95.06 356 ARG B C 1
ATOM 6267 O O . ARG B 1 356 ? 31.609 7.691 1.688 1 95.06 356 ARG B O 1
ATOM 6274 N N . ALA B 1 357 ? 30.516 7.141 -0.16 1 95.69 357 ALA B N 1
ATOM 6275 C CA . ALA B 1 357 ? 30.844 8.383 -0.858 1 95.69 357 ALA B CA 1
ATOM 6276 C C . ALA B 1 357 ? 29.75 9.43 -0.673 1 95.69 357 ALA B C 1
ATOM 6278 O O . ALA B 1 357 ? 30.016 10.625 -0.795 1 95.69 357 ALA B O 1
ATOM 6279 N N . GLU B 1 358 ? 28.547 9.023 -0.476 1 97.94 358 GLU B N 1
ATOM 6280 C CA . GLU B 1 358 ? 27.438 9.961 -0.411 1 97.94 358 GLU B CA 1
ATOM 6281 C C . GLU B 1 358 ? 27.578 10.898 0.782 1 97.94 358 GLU B C 1
ATOM 6283 O O . GLU B 1 358 ? 28.094 10.508 1.831 1 97.94 358 GLU B O 1
ATOM 6288 N N . ARG B 1 359 ? 27.172 12.188 0.561 1 98.69 359 ARG B N 1
ATOM 6289 C CA . ARG B 1 359 ? 27.297 13.242 1.566 1 98.69 359 ARG B CA 1
ATOM 6290 C C . ARG B 1 359 ? 26.094 14.164 1.547 1 98.69 359 ARG B C 1
ATOM 6292 O O . ARG B 1 359 ? 25.406 14.273 0.529 1 98.69 359 ARG B O 1
ATOM 6299 N N . VAL B 1 360 ? 25.859 14.766 2.629 1 98.75 360 VAL B N 1
ATOM 6300 C CA . VAL B 1 360 ? 24.922 15.852 2.803 1 98.75 360 VAL B CA 1
ATOM 6301 C C . VAL B 1 360 ? 25.25 16.625 4.078 1 98.75 360 VAL B C 1
ATOM 6303 O O . VAL B 1 360 ? 26 16.156 4.922 1 98.75 360 VAL B O 1
ATOM 6306 N N . SER B 1 361 ? 24.859 17.828 4.184 1 98.81 361 SER B N 1
ATOM 6307 C CA . SER B 1 361 ? 24.875 18.469 5.488 1 98.81 361 SER B CA 1
ATOM 6308 C C . SER B 1 361 ? 23.531 18.375 6.184 1 98.81 361 SER B C 1
ATOM 6310 O O . SER B 1 361 ? 22.5 18.234 5.527 1 98.81 361 SER B O 1
ATOM 6312 N N . THR B 1 362 ? 23.578 18.438 7.535 1 98.81 362 THR B N 1
ATOM 6313 C CA . THR B 1 362 ? 22.312 18.344 8.258 1 98.81 362 THR B CA 1
ATOM 6314 C C . THR B 1 362 ? 21.453 19.578 7.992 1 98.81 362 THR B C 1
ATOM 6316 O O . THR B 1 362 ? 20.219 19.484 7.984 1 98.81 362 THR B O 1
ATOM 6319 N N . ARG B 1 363 ? 22.094 20.734 7.711 1 98.56 363 ARG B N 1
ATOM 6320 C CA . ARG B 1 363 ? 21.328 21.922 7.332 1 98.56 363 ARG B CA 1
ATOM 6321 C C . ARG B 1 363 ? 20.578 21.688 6.031 1 98.56 363 ARG B C 1
ATOM 6323 O O . ARG B 1 363 ? 19.391 22.016 5.926 1 98.56 363 ARG B O 1
ATOM 6330 N N . GLU B 1 364 ? 21.281 21.156 5.043 1 98.62 364 GLU B N 1
ATOM 6331 C CA . GLU B 1 364 ? 20.641 20.859 3.76 1 98.62 364 GLU B CA 1
ATOM 6332 C C . GLU B 1 364 ? 19.469 19.891 3.926 1 98.62 364 GLU B C 1
ATOM 6334 O O . GLU B 1 364 ? 18.406 20.094 3.344 1 98.62 364 GLU B O 1
ATOM 6339 N N . MET B 1 365 ? 19.656 18.844 4.719 1 98.88 365 MET B N 1
ATOM 6340 C CA . MET B 1 365 ? 18.609 17.875 4.988 1 98.88 365 MET B CA 1
ATOM 6341 C C . MET B 1 365 ? 17.422 18.531 5.676 1 98.88 365 MET B C 1
ATOM 6343 O O . MET B 1 365 ? 16.266 18.312 5.281 1 98.88 365 MET B O 1
ATOM 6347 N N . ALA B 1 366 ? 17.672 19.328 6.68 1 98.81 366 ALA B N 1
ATOM 6348 C CA . ALA B 1 366 ? 16.609 19.984 7.438 1 98.81 366 ALA B CA 1
ATOM 6349 C C . ALA B 1 366 ? 15.844 20.984 6.566 1 98.81 366 ALA B C 1
ATOM 6351 O O . ALA B 1 366 ? 14.625 21.094 6.668 1 98.81 366 ALA B O 1
ATOM 6352 N N . GLU B 1 367 ? 16.547 21.719 5.738 1 98.56 367 GLU B N 1
ATOM 6353 C CA . GLU B 1 367 ? 15.906 22.672 4.836 1 98.56 367 GLU B CA 1
ATOM 6354 C C . GLU B 1 367 ? 15.008 21.953 3.832 1 98.56 367 GLU B C 1
ATOM 6356 O O . GLU B 1 367 ? 13.938 22.453 3.479 1 98.56 367 GLU B O 1
ATOM 6361 N N . MET B 1 368 ? 15.461 20.812 3.355 1 98.81 368 MET B N 1
ATOM 6362 C CA . MET B 1 368 ? 14.617 20.016 2.469 1 98.81 368 MET B CA 1
ATOM 6363 C C . MET B 1 368 ? 13.352 19.562 3.188 1 98.81 368 MET B C 1
ATOM 6365 O O . MET B 1 368 ? 12.258 19.594 2.621 1 98.81 368 MET B O 1
ATOM 6369 N N . LEU B 1 369 ? 13.508 19.109 4.441 1 98.94 369 LEU B N 1
ATOM 6370 C CA . LEU B 1 369 ? 12.352 18.688 5.227 1 98.94 369 LEU B CA 1
ATOM 6371 C C . LEU B 1 369 ? 11.383 19.844 5.434 1 98.94 369 LEU B C 1
ATOM 6373 O O . LEU B 1 369 ? 10.164 19.656 5.371 1 98.94 369 LEU B O 1
ATOM 6377 N N . LYS B 1 370 ? 11.945 21 5.703 1 98.62 370 LYS B N 1
ATOM 6378 C CA . LYS B 1 370 ? 11.109 22.203 5.84 1 98.62 370 LYS B CA 1
ATOM 6379 C C . LYS B 1 370 ? 10.344 22.484 4.551 1 98.62 370 LYS B C 1
ATOM 6381 O O . LYS B 1 370 ? 9.148 22.797 4.59 1 98.62 370 LYS B O 1
ATOM 6386 N N . ALA B 1 371 ? 11.008 22.391 3.445 1 98.44 371 ALA B N 1
ATOM 6387 C CA . ALA B 1 371 ? 10.344 22.562 2.156 1 98.44 371 ALA B CA 1
ATOM 6388 C C . ALA B 1 371 ? 9.258 21.516 1.952 1 98.44 371 ALA B C 1
ATOM 6390 O O . ALA B 1 371 ? 8.18 21.812 1.438 1 98.44 371 ALA B O 1
ATOM 6391 N N . ALA B 1 372 ? 9.555 20.25 2.293 1 98.75 372 ALA B N 1
ATOM 6392 C CA . ALA B 1 372 ? 8.602 19.156 2.154 1 98.75 372 ALA B CA 1
ATOM 6393 C C . ALA B 1 372 ? 7.344 19.406 2.979 1 98.75 372 ALA B C 1
ATOM 6395 O O . ALA B 1 372 ? 6.238 19.062 2.561 1 98.75 372 ALA B O 1
ATOM 6396 N N . TRP B 1 373 ? 7.492 20.031 4.141 1 98.19 373 TRP B N 1
ATOM 6397 C CA . TRP B 1 373 ? 6.387 20.359 5.035 1 98.19 373 TRP B CA 1
ATOM 6398 C C . TRP B 1 373 ? 5.387 21.281 4.348 1 98.19 373 TRP B C 1
ATOM 6400 O O . TRP B 1 373 ? 4.184 21.203 4.602 1 98.19 373 TRP B O 1
ATOM 6410 N N . LYS B 1 374 ? 5.809 22.047 3.428 1 96.94 374 LYS B N 1
ATOM 6411 C CA . LYS B 1 374 ? 4.965 23.047 2.766 1 96.94 374 LYS B CA 1
ATOM 6412 C C . LYS B 1 374 ? 4.426 22.5 1.442 1 96.94 374 LYS B C 1
ATOM 6414 O O . LYS B 1 374 ? 3.57 23.141 0.814 1 96.94 374 LYS B O 1
ATOM 6419 N N . SER B 1 375 ? 4.871 21.375 1.059 1 97.88 375 SER B N 1
ATOM 6420 C CA . SER B 1 375 ? 4.496 20.781 -0.221 1 97.88 375 SER B CA 1
ATOM 6421 C C . SER B 1 375 ? 3.039 20.328 -0.211 1 97.88 375 SER B C 1
ATOM 6423 O O . SER B 1 375 ? 2.535 19.875 0.814 1 97.88 375 SER B O 1
ATOM 6425 N N . PRO B 1 376 ? 2.311 20.438 -1.406 1 97.62 376 PRO B N 1
ATOM 6426 C CA . PRO B 1 376 ? 0.981 19.828 -1.499 1 97.62 376 PRO B CA 1
ATOM 6427 C C . PRO B 1 376 ? 1.002 18.328 -1.23 1 97.62 376 PRO B C 1
ATOM 6429 O O . PRO B 1 376 ? -0.047 17.719 -0.991 1 97.62 376 PRO B O 1
ATOM 6432 N N . TYR B 1 377 ? 2.225 17.688 -1.244 1 98.56 377 TYR B N 1
ATOM 6433 C CA . TYR B 1 377 ? 2.352 16.25 -1.034 1 98.56 377 TYR B CA 1
ATOM 6434 C C . TYR B 1 377 ? 3.006 15.953 0.31 1 98.56 377 TYR B C 1
ATOM 6436 O O . TYR B 1 377 ? 3.592 14.883 0.499 1 98.56 377 TYR B O 1
ATOM 6444 N N . ALA B 1 378 ? 2.936 16.922 1.252 1 98.75 378 ALA B N 1
ATOM 6445 C CA . ALA B 1 378 ? 3.535 16.766 2.574 1 98.75 378 ALA B CA 1
ATOM 6446 C C . ALA B 1 378 ? 3.004 15.523 3.279 1 98.75 378 ALA B C 1
ATOM 6448 O O . ALA B 1 378 ? 3.768 14.773 3.887 1 98.75 378 ALA B O 1
ATOM 6449 N N . ALA B 1 379 ? 1.683 15.281 3.172 1 98.81 379 ALA B N 1
ATOM 6450 C CA . ALA B 1 379 ? 1.06 14.156 3.857 1 98.81 379 ALA B CA 1
ATOM 6451 C C . ALA B 1 379 ? 1.607 12.828 3.336 1 98.81 379 ALA B C 1
ATOM 6453 O O . ALA B 1 379 ? 1.938 11.938 4.121 1 98.81 379 ALA B O 1
ATOM 6454 N N . GLU B 1 380 ? 1.691 12.695 1.974 1 98.88 380 GLU B N 1
ATOM 6455 C CA . GLU B 1 380 ? 2.24 11.492 1.351 1 98.88 380 GLU B CA 1
ATOM 6456 C C . GLU B 1 380 ? 3.682 11.25 1.792 1 98.88 380 GLU B C 1
ATOM 6458 O O . GLU B 1 380 ? 4.051 10.125 2.135 1 98.88 380 GLU B O 1
ATOM 6463 N N . PHE B 1 381 ? 4.465 12.305 1.853 1 98.94 381 PHE B N 1
ATOM 6464 C CA . PHE B 1 381 ? 5.879 12.195 2.203 1 98.94 381 PHE B CA 1
ATOM 6465 C C . PHE B 1 381 ? 6.043 11.82 3.67 1 98.94 381 PHE B C 1
ATOM 6467 O O . PHE B 1 381 ? 6.762 10.867 3.994 1 98.94 381 PHE B O 1
ATOM 6474 N N . MET B 1 382 ? 5.379 12.484 4.559 1 98.94 382 MET B N 1
ATOM 6475 C CA . MET B 1 382 ? 5.496 12.242 5.996 1 98.94 382 MET B CA 1
ATOM 6476 C C . MET B 1 382 ? 5.031 10.836 6.355 1 98.94 382 MET B C 1
ATOM 6478 O O . MET B 1 382 ? 5.703 10.133 7.109 1 98.94 382 MET B O 1
ATOM 6482 N N . SER B 1 383 ? 3.914 10.398 5.766 1 98.81 383 SER B N 1
ATOM 6483 C CA . SER B 1 383 ? 3.35 9.102 6.117 1 98.81 383 SER B CA 1
ATOM 6484 C C . SER B 1 383 ? 4.215 7.961 5.598 1 98.81 383 SER B C 1
ATOM 6486 O O . SER B 1 383 ? 4.027 6.805 5.98 1 98.81 383 SER B O 1
ATOM 6488 N N . SER B 1 384 ? 5.199 8.289 4.738 1 98.88 384 SER B N 1
ATOM 6489 C CA . SER B 1 384 ? 6.09 7.25 4.227 1 98.88 384 SER B CA 1
ATOM 6490 C C . SER B 1 384 ? 7.191 6.926 5.227 1 98.88 384 SER B C 1
ATOM 6492 O O . SER B 1 384 ? 7.887 5.918 5.09 1 98.88 384 SER B O 1
ATOM 6494 N N . MET B 1 385 ? 7.371 7.707 6.254 1 98.94 385 MET B N 1
ATOM 6495 C CA . MET B 1 385 ? 8.445 7.523 7.223 1 98.94 385 MET B CA 1
ATOM 6496 C C . MET B 1 385 ? 7.988 6.656 8.391 1 98.94 385 MET B C 1
ATOM 6498 O O . MET B 1 385 ? 6.801 6.621 8.711 1 98.94 385 MET B O 1
ATOM 6502 N N . PRO B 1 386 ? 8.922 5.941 9.031 1 98.88 386 PRO B N 1
ATOM 6503 C CA . PRO B 1 386 ? 8.562 5.141 10.203 1 98.88 386 PRO B CA 1
ATOM 6504 C C . PRO B 1 386 ? 8 5.984 11.344 1 98.88 386 PRO B C 1
ATOM 6506 O O . PRO B 1 386 ? 8.484 7.09 11.602 1 98.88 386 PRO B O 1
ATOM 6509 N N . LEU B 1 387 ? 6.93 5.453 11.969 1 98.88 387 LEU B N 1
ATOM 6510 C CA . LEU B 1 387 ? 6.398 6.035 13.195 1 98.88 387 LEU B CA 1
ATOM 6511 C C . LEU B 1 387 ? 7.195 5.566 14.406 1 98.88 387 LEU B C 1
ATOM 6513 O O . LEU B 1 387 ? 7.383 4.363 14.602 1 98.88 387 LEU B O 1
ATOM 6517 N N . VAL B 1 388 ? 7.605 6.52 15.227 1 98.81 388 VAL B N 1
ATOM 6518 C CA . VAL B 1 388 ? 8.406 6.215 16.406 1 98.81 388 VAL B CA 1
ATOM 6519 C C . VAL B 1 388 ? 7.66 5.23 17.297 1 98.81 388 VAL B C 1
ATOM 6521 O O . VAL B 1 388 ? 6.5 5.465 17.656 1 98.81 388 VAL B O 1
ATOM 6524 N N . GLY B 1 389 ? 8.367 4.137 17.594 1 98.62 389 GLY B N 1
ATOM 6525 C CA . GLY B 1 389 ? 7.84 3.154 18.531 1 98.62 389 GLY B CA 1
ATOM 6526 C C . GLY B 1 389 ? 6.734 2.301 17.938 1 98.62 389 GLY B C 1
ATOM 6527 O O . GLY B 1 389 ? 6.09 1.533 18.656 1 98.62 389 GLY B O 1
ATOM 6528 N N . MET B 1 390 ? 6.5 2.35 16.594 1 98.56 390 MET B N 1
ATOM 6529 C CA . MET B 1 390 ? 5.297 1.695 16.094 1 98.56 390 MET B CA 1
ATOM 6530 C C . MET B 1 390 ? 5.617 0.829 14.875 1 98.56 390 MET B C 1
ATOM 6532 O O . MET B 1 390 ? 5.09 -0.277 14.742 1 98.56 390 MET B O 1
ATOM 6536 N N . ASP B 1 391 ? 6.445 1.381 13.922 1 98.62 391 ASP B N 1
ATOM 6537 C CA . ASP B 1 391 ? 6.648 0.575 12.727 1 98.62 391 ASP B CA 1
ATOM 6538 C C . ASP B 1 391 ? 7.992 0.888 12.07 1 98.62 391 ASP B C 1
ATOM 6540 O O . ASP B 1 391 ? 8.758 1.71 12.578 1 98.62 391 ASP B O 1
ATOM 6544 N N . GLY B 1 392 ? 8.32 0.109 11.016 1 98.31 392 GLY B N 1
ATOM 6545 C CA . GLY B 1 392 ? 9.547 0.328 10.273 1 98.31 392 GLY B CA 1
ATOM 6546 C C . GLY B 1 392 ? 10.789 0.237 11.141 1 98.31 392 GLY B C 1
ATOM 6547 O O . GLY B 1 392 ? 10.844 -0.565 12.078 1 98.31 392 GLY B O 1
ATOM 6548 N N . THR B 1 393 ? 11.75 1.034 10.805 1 98.31 393 THR B N 1
ATOM 6549 C CA . THR B 1 393 ? 13.039 0.979 11.477 1 98.31 393 THR B CA 1
ATOM 6550 C C . THR B 1 393 ? 12.961 1.615 12.859 1 98.31 393 THR B C 1
ATOM 6552 O O . THR B 1 393 ? 13.867 1.459 13.68 1 98.31 393 THR B O 1
ATOM 6555 N N . MET B 1 394 ? 11.836 2.252 13.203 1 98.69 394 MET B N 1
ATOM 6556 C CA . MET B 1 394 ? 11.648 2.881 14.508 1 98.69 394 MET B CA 1
ATOM 6557 C C . MET B 1 394 ? 10.766 2.021 15.398 1 98.69 394 MET B C 1
ATOM 6559 O O . MET B 1 394 ? 10.492 2.387 16.547 1 98.69 394 MET B O 1
ATOM 6563 N N . ARG B 1 395 ? 10.336 0.895 14.953 1 98.31 395 ARG B N 1
ATOM 6564 C CA . ARG B 1 395 ? 9.32 0.072 15.602 1 98.31 395 ARG B CA 1
ATOM 6565 C C . ARG B 1 395 ? 9.664 -0.16 17.062 1 98.31 395 ARG B C 1
ATOM 6567 O O . ARG B 1 395 ? 8.773 -0.162 17.922 1 98.31 395 ARG B O 1
ATOM 6574 N N . LYS B 1 396 ? 10.938 -0.365 17.422 1 97.81 396 LYS B N 1
ATOM 6575 C CA . LYS B 1 396 ? 11.336 -0.732 18.781 1 97.81 396 LYS B CA 1
ATOM 6576 C C . LYS B 1 396 ? 11.945 0.459 19.516 1 97.81 396 LYS B C 1
ATOM 6578 O O . LYS B 1 396 ? 12.211 0.385 20.719 1 97.81 396 LYS B O 1
ATOM 6583 N N . ARG B 1 397 ? 12.219 1.506 18.766 1 98 397 ARG B N 1
ATOM 6584 C CA . ARG B 1 397 ? 12.883 2.662 19.359 1 98 397 ARG B CA 1
ATOM 6585 C C . ARG B 1 397 ? 11.875 3.602 20 1 98 397 ARG B C 1
ATOM 6587 O O . ARG B 1 397 ? 10.922 4.039 19.359 1 98 397 ARG B O 1
ATOM 6594 N N . LEU B 1 398 ? 12.102 3.83 21.312 1 98.25 398 LEU B N 1
ATOM 6595 C CA . LEU B 1 398 ? 11.328 4.789 22.109 1 98.25 398 LEU B CA 1
ATOM 6596 C C . LEU B 1 398 ? 9.883 4.324 22.25 1 98.25 398 LEU B C 1
ATOM 6598 O O . LEU B 1 398 ? 8.977 5.148 22.391 1 98.25 398 LEU B O 1
ATOM 6602 N N . LYS B 1 399 ? 9.609 3.031 22.109 1 96.44 399 LYS B N 1
ATOM 6603 C CA . LYS B 1 399 ? 8.281 2.426 22.125 1 96.44 399 LYS B CA 1
ATOM 6604 C C . LYS B 1 399 ? 7.59 2.635 23.469 1 96.44 399 LYS B C 1
ATOM 6606 O O . LYS B 1 399 ? 6.371 2.789 23.531 1 96.44 399 LYS B O 1
ATOM 6611 N N . ARG B 1 400 ? 8.219 2.797 24.594 1 95.75 400 ARG B N 1
ATOM 6612 C CA . ARG B 1 400 ? 7.629 2.91 25.922 1 95.75 400 ARG B CA 1
ATOM 6613 C C . ARG B 1 400 ? 7.801 4.32 26.484 1 95.75 400 ARG B C 1
ATOM 6615 O O . ARG B 1 400 ? 7.793 4.52 27.688 1 95.75 400 ARG B O 1
ATOM 6622 N N . THR B 1 401 ? 7.98 5.199 25.562 1 96.62 401 THR B N 1
ATOM 6623 C CA . THR B 1 401 ? 8.109 6.598 25.953 1 96.62 401 THR B CA 1
ATOM 6624 C C . THR B 1 401 ? 6.945 7.422 25.406 1 96.62 401 THR B C 1
ATOM 6626 O O . THR B 1 401 ? 6.129 6.918 24.641 1 96.62 401 THR B O 1
ATOM 6629 N N . ALA B 1 402 ? 6.879 8.664 25.844 1 94.94 402 ALA B N 1
ATOM 6630 C CA . ALA B 1 402 ? 5.836 9.578 25.391 1 94.94 402 ALA B CA 1
ATOM 6631 C C . ALA B 1 402 ? 6.004 9.914 23.906 1 94.94 402 ALA B C 1
ATOM 6633 O O . ALA B 1 402 ? 5.09 10.445 23.281 1 94.94 402 ALA B O 1
ATOM 6634 N N . MET B 1 403 ? 7.117 9.438 23.344 1 96.19 403 MET B N 1
ATOM 6635 C CA . MET B 1 403 ? 7.418 9.742 21.953 1 96.19 403 MET B CA 1
ATOM 6636 C C . MET B 1 403 ? 6.73 8.75 21.016 1 96.19 403 MET B C 1
ATOM 6638 O O . MET B 1 403 ? 6.676 8.961 19.797 1 96.19 403 MET B O 1
ATOM 6642 N N . ALA B 1 404 ? 6.168 7.656 21.562 1 97.69 404 ALA B N 1
ATOM 6643 C CA . ALA B 1 404 ? 5.535 6.652 20.703 1 97.69 404 ALA B CA 1
ATOM 6644 C C . ALA B 1 404 ? 4.43 7.27 19.859 1 97.69 404 ALA B C 1
ATOM 6646 O O . ALA B 1 404 ? 3.479 7.848 20.391 1 97.69 404 ALA B O 1
ATOM 6647 N N . GLY B 1 405 ? 4.582 7.207 18.531 1 98.06 405 GLY B N 1
ATOM 6648 C CA . GLY B 1 405 ? 3.592 7.707 17.594 1 98.06 405 GLY B CA 1
ATOM 6649 C C . GLY B 1 405 ? 3.719 9.195 17.328 1 98.06 405 GLY B C 1
ATOM 6650 O O . GLY B 1 405 ? 2.965 9.758 16.531 1 98.06 405 GLY B O 1
ATOM 6651 N N . GLU B 1 406 ? 4.754 9.859 17.938 1 98.25 406 GLU B N 1
ATOM 6652 C CA . GLU B 1 406 ? 4.824 11.312 17.875 1 98.25 406 GLU B CA 1
ATOM 6653 C C . GLU B 1 406 ? 5.879 11.781 16.875 1 98.25 406 GLU B C 1
ATOM 6655 O O . GLU B 1 406 ? 6.16 12.977 16.766 1 98.25 406 GLU B O 1
ATOM 6660 N N . GLY B 1 407 ? 6.441 10.82 16.172 1 98.69 407 GLY B N 1
ATOM 6661 C CA . GLY B 1 407 ? 7.457 11.18 15.188 1 98.69 407 GLY B CA 1
ATOM 6662 C C . GLY B 1 407 ? 7.457 10.289 13.961 1 98.69 407 GLY B C 1
ATOM 6663 O O . GLY B 1 407 ? 7.195 9.086 14.07 1 98.69 407 GLY B O 1
ATOM 6664 N N . HIS B 1 408 ? 7.672 10.844 12.828 1 98.94 408 HIS B N 1
ATOM 6665 C CA . HIS B 1 408 ? 7.98 10.172 11.57 1 98.94 408 HIS B CA 1
ATOM 6666 C C . HIS B 1 408 ? 9.461 10.305 11.227 1 98.94 408 HIS B C 1
ATOM 6668 O O . HIS B 1 408 ? 9.898 11.344 10.742 1 98.94 408 HIS B O 1
ATOM 6674 N N . ILE B 1 409 ? 10.211 9.18 11.422 1 98.94 409 ILE B N 1
ATOM 6675 C CA . ILE B 1 409 ? 11.664 9.32 11.438 1 98.94 409 ILE B CA 1
ATOM 6676 C C . ILE B 1 409 ? 12.297 8.258 10.547 1 98.94 409 ILE B C 1
ATOM 6678 O O . ILE B 1 409 ? 12.102 7.059 10.766 1 98.94 409 ILE B O 1
ATOM 6682 N N . LYS B 1 410 ? 12.938 8.672 9.5 1 98.94 410 LYS B N 1
ATOM 6683 C CA . LYS B 1 410 ? 13.828 7.809 8.734 1 98.94 410 LYS B CA 1
ATOM 6684 C C . LYS B 1 410 ? 15.141 7.582 9.484 1 98.94 410 LYS B C 1
ATOM 6686 O O . LYS B 1 410 ? 15.742 8.531 10 1 98.94 410 LYS B O 1
ATOM 6691 N N . THR B 1 411 ? 15.578 6.344 9.57 1 98.88 411 THR B N 1
ATOM 6692 C CA . THR B 1 411 ? 16.844 6.031 10.211 1 98.88 411 THR B CA 1
ATOM 6693 C C . THR B 1 411 ? 17.906 5.711 9.164 1 98.88 411 THR B C 1
ATOM 6695 O O . THR B 1 411 ? 17.594 5.453 8 1 98.88 411 THR B O 1
ATOM 6698 N N . GLY B 1 412 ? 19.125 5.852 9.5 1 98.38 412 GLY B N 1
ATOM 6699 C CA . GLY B 1 412 ? 20.266 5.461 8.695 1 98.38 412 GLY B CA 1
ATOM 6700 C C . GLY B 1 412 ? 21.359 4.777 9.508 1 98.38 412 GLY B C 1
ATOM 6701 O O . GLY B 1 412 ? 21.656 5.188 10.633 1 98.38 412 GLY B O 1
ATOM 6702 N N . THR B 1 413 ? 21.906 3.727 8.984 1 97.19 413 THR B N 1
ATOM 6703 C CA . THR B 1 413 ? 22.969 3.002 9.664 1 97.19 413 THR B CA 1
ATOM 6704 C C . THR B 1 413 ? 24.016 2.512 8.656 1 97.19 413 THR B C 1
ATOM 6706 O O . THR B 1 413 ? 23.672 1.865 7.668 1 97.19 413 THR B O 1
ATOM 6709 N N . LEU B 1 414 ? 25.219 2.83 8.766 1 96.06 414 LEU B N 1
ATOM 6710 C CA . LEU B 1 414 ? 26.422 2.213 8.242 1 96.06 414 LEU B CA 1
ATOM 6711 C C . LEU B 1 414 ? 27.422 1.94 9.359 1 96.06 414 LEU B C 1
ATOM 6713 O O . LEU B 1 414 ? 27.203 2.332 10.508 1 96.06 414 LEU B O 1
ATOM 6717 N N . ASN B 1 415 ? 28.516 1.238 9.086 1 93.88 415 ASN B N 1
ATOM 6718 C CA . ASN B 1 415 ? 29.484 0.853 10.109 1 93.88 415 ASN B CA 1
ATOM 6719 C C . ASN B 1 415 ? 29.953 2.057 10.93 1 93.88 415 ASN B C 1
ATOM 6721 O O . ASN B 1 415 ? 30.141 1.953 12.141 1 93.88 415 ASN B O 1
ATOM 6725 N N . THR B 1 416 ? 30.109 3.205 10.352 1 95.75 416 THR B N 1
ATOM 6726 C CA . THR B 1 416 ? 30.672 4.367 11.039 1 95.75 416 THR B CA 1
ATOM 6727 C C . THR B 1 416 ? 29.641 5.492 11.117 1 95.75 416 THR B C 1
ATOM 6729 O O . THR B 1 416 ? 29.984 6.66 11.281 1 95.75 416 THR B O 1
ATOM 6732 N N . VAL B 1 417 ? 28.391 5.164 10.891 1 97.88 417 VAL B N 1
ATOM 6733 C CA . VAL B 1 417 ? 27.375 6.203 10.805 1 97.88 417 VAL B CA 1
ATOM 6734 C C . VAL B 1 417 ? 26.109 5.75 11.523 1 97.88 417 VAL B C 1
ATOM 6736 O O . VAL B 1 417 ? 25.703 4.59 11.406 1 97.88 417 VAL B O 1
ATOM 6739 N N . ARG B 1 418 ? 25.484 6.578 12.336 1 98.56 418 ARG B N 1
ATOM 6740 C CA . ARG B 1 418 ? 24.094 6.496 12.781 1 98.56 418 ARG B CA 1
ATOM 6741 C C . ARG B 1 418 ? 23.359 7.801 12.5 1 98.56 418 ARG B C 1
ATOM 6743 O O . ARG B 1 418 ? 23.891 8.891 12.734 1 98.56 418 ARG B O 1
ATOM 6750 N N . ALA B 1 419 ? 22.172 7.699 11.945 1 98.88 419 ALA B N 1
ATOM 6751 C CA . ALA B 1 419 ? 21.484 8.93 11.547 1 98.88 419 ALA B CA 1
ATOM 6752 C C . ALA B 1 419 ? 19.984 8.812 11.766 1 98.88 419 ALA B C 1
ATOM 6754 O O . ALA B 1 419 ? 19.438 7.711 11.773 1 98.88 419 ALA B O 1
ATOM 6755 N N . ILE B 1 420 ? 19.297 9.906 12.008 1 98.94 420 ILE B N 1
ATOM 6756 C CA . ILE B 1 420 ? 17.844 10.07 11.945 1 98.94 420 ILE B CA 1
ATOM 6757 C C . ILE B 1 420 ? 17.516 11.375 11.234 1 98.94 420 ILE B C 1
ATOM 6759 O O . ILE B 1 420 ? 18.25 12.352 11.32 1 98.94 420 ILE B O 1
ATOM 6763 N N . ALA B 1 421 ? 16.453 11.375 10.531 1 98.94 421 ALA B N 1
ATOM 6764 C CA . ALA B 1 421 ? 15.906 12.586 9.906 1 98.94 421 ALA B CA 1
ATOM 6765 C C . ALA B 1 421 ? 14.406 12.445 9.648 1 98.94 421 ALA B C 1
ATOM 6767 O O . ALA B 1 421 ? 13.922 11.352 9.336 1 98.94 421 ALA B O 1
ATOM 6768 N N . GLY B 1 422 ? 13.672 13.492 9.836 1 98.94 422 GLY B N 1
ATOM 6769 C CA . GLY B 1 422 ? 12.242 13.477 9.578 1 98.94 422 GLY B CA 1
ATOM 6770 C C . GLY B 1 422 ? 11.484 14.523 10.367 1 98.94 422 GLY B C 1
ATOM 6771 O O . GLY B 1 422 ? 11.945 15.656 10.523 1 98.94 422 GLY B O 1
ATOM 6772 N N . PHE B 1 423 ? 10.297 14.203 10.789 1 98.94 423 PHE B N 1
ATOM 6773 C CA . PHE B 1 423 ? 9.391 15.117 11.477 1 98.94 423 PHE B CA 1
ATOM 6774 C C . PHE B 1 423 ? 9.039 14.578 12.859 1 98.94 423 PHE B C 1
ATOM 6776 O O . PHE B 1 423 ? 8.703 13.406 13.008 1 98.94 423 PHE B O 1
ATOM 6783 N N . SER B 1 424 ? 9.164 15.383 13.836 1 98.62 424 SER B N 1
ATOM 6784 C CA . SER B 1 424 ? 8.867 14.984 15.211 1 98.62 424 SER B CA 1
ATOM 6785 C C . SER B 1 424 ? 8.023 16.031 15.914 1 98.62 424 SER B C 1
ATOM 6787 O O . SER B 1 424 ? 8.211 17.234 15.703 1 98.62 424 SER B O 1
ATOM 6789 N N . ARG B 1 425 ? 7.129 15.609 16.734 1 97.94 425 ARG B N 1
ATOM 6790 C CA . ARG B 1 425 ? 6.262 16.516 17.469 1 97.94 425 ARG B CA 1
ATOM 6791 C C . ARG B 1 425 ? 6.789 16.75 18.875 1 97.94 425 ARG B C 1
ATOM 6793 O O . ARG B 1 425 ? 7.387 15.859 19.484 1 97.94 425 ARG B O 1
ATOM 6800 N N . ASP B 1 426 ? 6.582 17.953 19.406 1 97.06 426 ASP B N 1
ATOM 6801 C CA . ASP B 1 426 ? 6.879 18.219 20.797 1 97.06 426 ASP B CA 1
ATOM 6802 C C . ASP B 1 426 ? 5.652 17.969 21.672 1 97.06 426 ASP B C 1
ATOM 6804 O O . ASP B 1 426 ? 4.613 17.531 21.188 1 97.06 426 ASP B O 1
ATOM 6808 N N . SER B 1 427 ? 5.785 18.141 22.938 1 95.06 427 SER B N 1
ATOM 6809 C CA . SER B 1 427 ? 4.75 17.766 23.906 1 95.06 427 SER B CA 1
ATOM 6810 C C . SER B 1 427 ? 3.52 18.656 23.766 1 95.06 427 SER B C 1
ATOM 6812 O O . SER B 1 427 ? 2.455 18.344 24.297 1 95.06 427 SER B O 1
ATOM 6814 N N . ASN B 1 428 ? 3.645 19.812 23 1 93.56 428 ASN B N 1
ATOM 6815 C CA . ASN B 1 428 ? 2.514 20.703 22.766 1 93.56 428 ASN B CA 1
ATOM 6816 C C . ASN B 1 428 ? 1.81 20.375 21.453 1 93.56 428 ASN B C 1
ATOM 6818 O O . ASN B 1 428 ? 0.848 21.047 21.078 1 93.56 428 ASN B O 1
ATOM 6822 N N . GLY B 1 429 ? 2.312 19.453 20.734 1 94.62 429 GLY B N 1
ATOM 6823 C CA . GLY B 1 429 ? 1.683 19 19.5 1 94.62 429 GLY B CA 1
ATOM 6824 C C . GLY B 1 429 ? 2.193 19.734 18.266 1 94.62 429 GLY B C 1
ATOM 6825 O O . GLY B 1 429 ? 1.626 19.625 17.188 1 94.62 429 GLY B O 1
ATOM 6826 N N . HIS B 1 430 ? 3.264 20.547 18.469 1 96.12 430 HIS B N 1
ATOM 6827 C CA . HIS B 1 430 ? 3.859 21.234 17.328 1 96.12 430 HIS B CA 1
ATOM 6828 C C . HIS B 1 430 ? 4.898 20.359 16.641 1 96.12 430 HIS B C 1
ATOM 6830 O O . HIS B 1 430 ? 5.641 19.641 17.297 1 96.12 430 HIS B O 1
ATOM 6836 N N . THR B 1 431 ? 4.98 20.516 15.352 1 98.06 431 THR B N 1
ATOM 6837 C CA . THR B 1 431 ? 5.859 19.672 14.539 1 98.06 431 THR B CA 1
ATOM 6838 C C . THR B 1 431 ? 7.191 20.375 14.297 1 98.06 431 THR B C 1
ATOM 6840 O O . THR B 1 431 ? 7.234 21.594 14.094 1 98.06 431 THR B O 1
ATOM 6843 N N . TRP B 1 432 ? 8.258 19.562 14.359 1 98.44 432 TRP B N 1
ATOM 6844 C CA . TRP B 1 432 ? 9.625 20 14.078 1 98.44 432 TRP B CA 1
ATOM 6845 C C . TRP B 1 432 ? 10.242 19.156 12.961 1 98.44 432 TRP B C 1
ATOM 6847 O O . TRP B 1 432 ? 9.93 17.969 12.82 1 98.44 432 TRP B O 1
ATOM 6857 N N . ALA B 1 433 ? 11.047 19.797 12.102 1 98.88 433 ALA B N 1
ATOM 6858 C CA . ALA B 1 433 ? 12 19.047 11.289 1 98.88 433 ALA B CA 1
ATOM 6859 C C . ALA B 1 433 ? 13.266 18.734 12.086 1 98.88 433 ALA B C 1
ATOM 6861 O O . ALA B 1 433 ? 13.781 19.594 12.805 1 98.88 433 ALA B O 1
ATOM 6862 N N . VAL B 1 434 ? 13.742 17.531 12.008 1 98.88 434 VAL B N 1
ATOM 6863 C CA . VAL B 1 434 ? 14.938 17.141 12.75 1 98.88 434 VAL B CA 1
ATOM 6864 C C . VAL B 1 434 ? 15.867 16.328 11.844 1 98.88 434 VAL B C 1
ATOM 6866 O O . VAL B 1 434 ? 15.414 15.477 11.078 1 98.88 434 VAL B O 1
ATOM 6869 N N . ALA B 1 435 ? 17.047 16.641 11.781 1 98.94 435 ALA B N 1
ATOM 6870 C CA . ALA B 1 435 ? 18.141 15.898 11.172 1 98.94 435 ALA B CA 1
ATOM 6871 C C . ALA B 1 435 ? 19.328 15.781 12.133 1 98.94 435 ALA B C 1
ATOM 6873 O O . ALA B 1 435 ? 19.891 16.797 12.562 1 98.94 435 ALA B O 1
ATOM 6874 N N . ALA B 1 436 ? 19.688 14.609 12.523 1 98.94 436 ALA B N 1
ATOM 6875 C CA . ALA B 1 436 ? 20.812 14.312 13.406 1 98.94 436 ALA B CA 1
ATOM 6876 C C . ALA B 1 436 ? 21.656 13.156 12.852 1 98.94 436 ALA B C 1
ATOM 6878 O O . ALA B 1 436 ? 21.156 12.047 12.68 1 98.94 436 ALA B O 1
ATOM 6879 N N . ILE B 1 437 ? 22.859 13.43 12.562 1 98.88 437 ILE B N 1
ATOM 6880 C CA . ILE B 1 437 ? 23.734 12.445 11.922 1 98.88 437 ILE B CA 1
ATOM 6881 C C . ILE B 1 437 ? 25.047 12.344 12.695 1 98.88 437 ILE B C 1
ATOM 6883 O O . ILE B 1 437 ? 25.703 13.359 12.961 1 98.88 437 ILE B O 1
ATOM 6887 N N . LEU B 1 438 ? 25.406 11.164 13.117 1 98.69 438 LEU B N 1
ATOM 6888 C CA . LEU B 1 438 ? 26.641 10.875 13.828 1 98.69 438 LEU B CA 1
ATOM 6889 C C . LEU B 1 438 ? 27.609 10.094 12.953 1 98.69 438 LEU B C 1
ATOM 6891 O O . LEU B 1 438 ? 27.281 9 12.477 1 98.69 438 LEU B O 1
ATOM 6895 N N . ASN B 1 439 ? 28.719 10.648 12.617 1 98.25 439 ASN B N 1
ATOM 6896 C CA . ASN B 1 439 ? 29.828 9.977 11.961 1 98.25 439 ASN B CA 1
ATOM 6897 C C . ASN B 1 439 ? 31 9.758 12.922 1 98.25 439 ASN B C 1
ATOM 6899 O O . ASN B 1 439 ? 31.531 10.719 13.484 1 98.25 439 ASN B O 1
ATOM 6903 N N . ASP B 1 440 ? 31.359 8.562 13.094 1 97.81 440 ASP B N 1
ATOM 6904 C CA . ASP B 1 440 ? 32.469 8.195 13.984 1 97.81 440 ASP B CA 1
ATOM 6905 C C . ASP B 1 440 ? 33 6.812 13.633 1 97.81 440 ASP B C 1
ATOM 6907 O O . ASP B 1 440 ? 32.25 5.922 13.242 1 97.81 440 ASP B O 1
ATOM 6911 N N . PRO B 1 441 ? 34.344 6.605 13.836 1 95.75 441 PRO B N 1
ATOM 6912 C CA . PRO B 1 441 ? 34.906 5.277 13.578 1 95.75 441 PRO B CA 1
ATOM 6913 C C . PRO B 1 441 ? 34.312 4.203 14.492 1 95.75 441 PRO B C 1
ATOM 6915 O O . PRO B 1 441 ? 34.281 3.023 14.125 1 95.75 441 PRO B O 1
ATOM 6918 N N . LYS B 1 442 ? 33.906 4.617 15.688 1 94.31 442 LYS B N 1
ATOM 6919 C CA . LYS B 1 442 ? 33.281 3.721 16.656 1 94.31 442 LYS B CA 1
ATOM 6920 C C . LYS B 1 442 ? 31.984 4.305 17.203 1 94.31 442 LYS B C 1
ATOM 6922 O O . LYS B 1 442 ? 31.922 4.699 18.375 1 94.31 442 LYS B O 1
ATOM 6927 N N . PRO B 1 443 ? 31.016 4.215 16.375 1 91.56 443 PRO B N 1
ATOM 6928 C CA . PRO B 1 443 ? 29.781 4.891 16.797 1 91.56 443 PRO B CA 1
ATOM 6929 C C . PRO B 1 443 ? 28.969 4.062 17.781 1 91.56 443 PRO B C 1
ATOM 6931 O O . PRO B 1 443 ? 27.734 3.957 17.625 1 91.56 443 PRO B O 1
ATOM 6934 N N . TRP B 1 444 ? 29.609 3.52 18.797 1 88 444 TRP B N 1
ATOM 6935 C CA . TRP B 1 444 ? 28.938 2.721 19.828 1 88 444 TRP B CA 1
ATOM 6936 C C . TRP B 1 444 ? 28.016 3.588 20.672 1 88 444 TRP B C 1
ATOM 6938 O O . TRP B 1 444 ? 28.422 4.66 21.141 1 88 444 TRP B O 1
ATOM 6948 N N . GLY B 1 445 ? 26.766 3.229 20.766 1 92.06 445 GLY B N 1
ATOM 6949 C CA . GLY B 1 445 ? 25.797 3.963 21.562 1 92.06 445 GLY B CA 1
ATOM 6950 C C . GLY B 1 445 ? 25.203 5.152 20.844 1 92.06 445 GLY B C 1
ATOM 6951 O O . GLY B 1 445 ? 24.391 5.895 21.406 1 92.06 445 GLY B O 1
ATOM 6952 N N . ALA B 1 446 ? 25.609 5.309 19.594 1 94.31 446 ALA B N 1
ATOM 6953 C CA . ALA B 1 446 ? 25.156 6.461 18.812 1 94.31 446 ALA B CA 1
ATOM 6954 C C . ALA B 1 446 ? 23.641 6.488 18.703 1 94.31 446 ALA B C 1
ATOM 6956 O O . ALA B 1 446 ? 23.031 7.559 18.688 1 94.31 446 ALA B O 1
ATOM 6957 N N . SER B 1 447 ? 23.016 5.328 18.625 1 96.44 447 SER B N 1
ATOM 6958 C CA . SER B 1 447 ? 21.562 5.266 18.516 1 96.44 447 SER B CA 1
ATOM 6959 C C . SER B 1 447 ? 20.891 5.863 19.75 1 96.44 447 SER B C 1
ATOM 6961 O O . SER B 1 447 ? 19.875 6.539 19.641 1 96.44 447 SER B O 1
ATOM 6963 N N . GLN B 1 448 ? 21.484 5.645 20.875 1 96.19 448 GLN B N 1
ATOM 6964 C CA . GLN B 1 448 ? 20.938 6.199 22.109 1 96.19 448 GLN B CA 1
ATOM 6965 C C . GLN B 1 448 ? 21.047 7.723 22.125 1 96.19 448 GLN B C 1
ATOM 6967 O O . GLN B 1 448 ? 20.172 8.406 22.641 1 96.19 448 GLN B O 1
ATOM 6972 N N . VAL B 1 449 ? 22.172 8.219 21.656 1 98.06 449 VAL B N 1
ATOM 6973 C CA . VAL B 1 449 ? 22.359 9.664 21.547 1 98.06 449 VAL B CA 1
ATOM 6974 C C . VAL B 1 449 ? 21.266 10.273 20.672 1 98.06 449 VAL B C 1
ATOM 6976 O O . VAL B 1 449 ? 20.672 11.281 21.031 1 98.06 449 VAL B O 1
ATOM 6979 N N . LEU B 1 450 ? 21 9.633 19.562 1 98.69 450 LEU B N 1
ATOM 6980 C CA . LEU B 1 450 ? 19.984 10.125 18.625 1 98.69 450 LEU B CA 1
ATOM 6981 C C . LEU B 1 450 ? 18.594 10.031 19.234 1 98.69 450 LEU B C 1
ATOM 6983 O O . LEU B 1 450 ? 17.766 10.914 19.031 1 98.69 450 LEU B O 1
ATOM 6987 N N . ASP B 1 451 ? 18.328 8.93 19.984 1 98.44 451 ASP B N 1
ATOM 6988 C CA . ASP B 1 451 ? 17.062 8.82 20.703 1 98.44 451 ASP B CA 1
ATOM 6989 C C . ASP B 1 451 ? 16.906 9.961 21.719 1 98.44 451 ASP B C 1
ATOM 6991 O O . ASP B 1 451 ? 15.82 10.508 21.875 1 98.44 451 ASP B O 1
ATOM 6995 N N . GLN B 1 452 ? 18.016 10.312 22.359 1 97.81 452 GLN B N 1
ATOM 6996 C CA . GLN B 1 452 ? 17.984 11.398 23.328 1 97.81 452 GLN B CA 1
ATOM 6997 C C . GLN B 1 452 ? 17.672 12.734 22.641 1 97.81 452 GLN B C 1
ATOM 6999 O O . GLN B 1 452 ? 17.016 13.594 23.234 1 97.81 452 GLN B O 1
ATOM 7004 N N . VAL B 1 453 ? 18.125 12.922 21.422 1 98.31 453 VAL B N 1
ATOM 7005 C CA . VAL B 1 453 ? 17.797 14.109 20.656 1 98.31 453 VAL B CA 1
ATOM 7006 C C . VAL B 1 453 ? 16.281 14.227 20.516 1 98.31 453 VAL B C 1
ATOM 7008 O O . VAL B 1 453 ? 15.711 15.297 20.75 1 98.31 453 VAL B O 1
ATOM 7011 N N . LEU B 1 454 ? 15.602 13.148 20.141 1 98.56 454 LEU B N 1
ATOM 7012 C CA . LEU B 1 454 ? 14.156 13.141 19.953 1 98.56 454 LEU B CA 1
ATOM 7013 C C . LEU B 1 454 ? 13.43 13.383 21.266 1 98.56 454 LEU B C 1
ATOM 7015 O O . LEU B 1 454 ? 12.43 14.109 21.312 1 98.56 454 LEU B O 1
ATOM 7019 N N . LEU B 1 455 ? 13.945 12.789 22.344 1 97.94 455 LEU B N 1
ATOM 7020 C CA . LEU B 1 455 ? 13.336 12.977 23.656 1 97.94 455 LEU B CA 1
ATOM 7021 C C . LEU B 1 455 ? 13.445 14.438 24.094 1 97.94 455 LEU B C 1
ATOM 7023 O O . LEU B 1 455 ? 12.492 15 24.641 1 97.94 455 LEU B O 1
ATOM 7027 N N . ASP B 1 456 ? 14.617 15.023 23.859 1 96.38 456 ASP B N 1
ATOM 7028 C CA . ASP B 1 456 ? 14.812 16.422 24.234 1 96.38 456 ASP B CA 1
ATOM 7029 C C . ASP B 1 456 ? 13.914 17.344 23.406 1 96.38 456 ASP B C 1
ATOM 7031 O O . ASP B 1 456 ? 13.391 18.328 23.922 1 96.38 456 ASP B O 1
ATOM 7035 N N . LEU B 1 457 ? 13.82 17.016 22.141 1 96.69 457 LEU B N 1
ATOM 7036 C CA . LEU B 1 457 ? 12.922 17.766 21.297 1 96.69 457 LEU B CA 1
ATOM 7037 C C . LEU B 1 457 ? 11.492 17.703 21.812 1 96.69 457 LEU B C 1
ATOM 7039 O O . LEU B 1 457 ? 10.789 18.719 21.828 1 96.69 457 LEU B O 1
ATOM 7043 N N . TYR B 1 458 ? 11.07 16.547 22.234 1 96.25 458 TYR B N 1
ATOM 7044 C CA . TYR B 1 458 ? 9.711 16.344 22.719 1 96.25 458 TYR B CA 1
ATOM 7045 C C . TYR B 1 458 ? 9.453 17.219 23.953 1 96.25 458 TYR B C 1
ATOM 7047 O O . TYR B 1 458 ? 8.352 17.75 24.125 1 96.25 458 TYR B O 1
ATOM 7055 N N . ARG B 1 459 ? 10.422 17.453 24.828 1 90.56 459 ARG B N 1
ATOM 7056 C CA . ARG B 1 459 ? 10.273 18.125 26.109 1 90.56 459 ARG B CA 1
ATOM 7057 C C . ARG B 1 459 ? 10.422 19.641 25.953 1 90.56 459 ARG B C 1
ATOM 7059 O O . ARG B 1 459 ? 10.539 20.359 26.938 1 90.56 459 ARG B O 1
ATOM 7066 N N . GLN B 1 460 ? 10.445 20.219 24.828 1 76.12 460 GLN B N 1
ATOM 7067 C CA . GLN B 1 460 ? 10.547 21.656 24.625 1 76.12 460 GLN B CA 1
ATOM 7068 C C . GLN B 1 460 ? 9.531 22.391 25.5 1 76.12 460 GLN B C 1
ATOM 7070 O O . GLN B 1 460 ? 8.391 21.953 25.641 1 76.12 460 GLN B O 1
ATOM 7075 N N . PRO B 1 461 ? 10.172 23.359 26.453 1 65.19 461 PRO B N 1
ATOM 7076 C CA . PRO B 1 461 ? 9.289 24.109 27.359 1 65.19 461 PRO B CA 1
ATOM 7077 C C . PRO B 1 461 ? 8.18 24.844 26.609 1 65.19 461 PRO B C 1
ATOM 7079 O O . PRO B 1 461 ? 8.336 25.188 25.438 1 65.19 461 PRO B O 1
ATOM 7082 N N . LYS B 1 462 ? 6.98 24.75 27.203 1 53.22 462 LYS B N 1
ATOM 7083 C CA . LYS B 1 462 ? 5.891 25.625 26.781 1 53.22 462 LYS B CA 1
ATOM 7084 C C . LYS B 1 462 ? 6.352 27.078 26.703 1 53.22 462 LYS B C 1
ATOM 7086 O O . LYS B 1 462 ? 7.094 27.547 27.562 1 53.22 462 LYS B O 1
ATOM 7091 N N . LEU B 1 463 ? 6.543 27.594 25.578 1 49.66 463 LEU B N 1
ATOM 7092 C CA . LEU B 1 463 ? 6.855 29.016 25.625 1 49.66 463 LEU B CA 1
ATOM 7093 C C . LEU B 1 463 ? 5.996 29.734 26.656 1 49.66 463 LEU B C 1
ATOM 7095 O O . LEU B 1 463 ? 4.82 29.406 26.828 1 49.66 463 LEU B O 1
ATOM 7099 N N . ALA B 1 464 ? 6.465 30.312 27.719 1 42.66 464 ALA B N 1
ATOM 7100 C CA . ALA B 1 464 ? 5.762 31.094 28.734 1 42.66 464 ALA B CA 1
ATOM 7101 C C . ALA B 1 464 ? 4.484 31.703 28.172 1 42.66 464 ALA B C 1
ATOM 7103 O O . ALA B 1 464 ? 3.463 31.766 28.859 1 42.66 464 ALA B O 1
ATOM 7104 N N . GLY B 1 465 ? 4.496 32.469 27.109 1 38.88 465 GLY B N 1
ATOM 7105 C CA . GLY B 1 465 ? 3.453 33.438 26.797 1 38.88 465 GLY B CA 1
ATOM 7106 C C . GLY B 1 465 ? 2.217 32.812 26.188 1 38.88 465 GLY B C 1
ATOM 7107 O O . GLY B 1 465 ? 1.341 33.5 25.672 1 38.88 465 GLY B O 1
ATOM 7108 N N . SER B 1 466 ? 2.252 31.656 25.719 1 38.78 466 SER B N 1
ATOM 7109 C CA . SER B 1 466 ? 0.99 31.297 25.078 1 38.78 466 SER B CA 1
ATOM 7110 C C . SER B 1 466 ? -0.095 31.031 26.109 1 38.78 466 SER B C 1
ATOM 7112 O O . SER B 1 466 ? -0.156 29.938 26.688 1 38.78 466 SER B O 1
ATOM 7114 N N . THR B 1 467 ? -0.204 31.828 27.125 1 32 467 THR B N 1
ATOM 7115 C CA . THR B 1 467 ? -1.454 31.891 27.875 1 32 467 THR B CA 1
ATOM 7116 C C . THR B 1 467 ? -2.652 31.781 26.938 1 32 467 THR B C 1
ATOM 7118 O O . THR B 1 467 ? -2.865 32.656 26.078 1 32 467 THR B O 1
ATOM 7121 N N . ALA B 1 468 ? -3.045 30.625 26.594 1 36.31 468 ALA B N 1
ATOM 7122 C CA . ALA B 1 468 ? -4.34 30.453 25.938 1 36.31 468 ALA B CA 1
ATOM 7123 C C . ALA B 1 468 ? -5.395 31.344 26.578 1 36.31 468 ALA B C 1
ATOM 7125 O O . ALA B 1 468 ? -5.477 31.438 27.812 1 36.31 468 ALA B O 1
ATOM 7126 N N . ALA B 1 469 ? -5.957 32.375 25.938 1 32.84 469 ALA B N 1
ATOM 7127 C CA . ALA B 1 469 ? -7.266 32.906 26.266 1 32.84 469 ALA B CA 1
ATOM 7128 C C . ALA B 1 469 ? -8.242 31.828 26.672 1 32.84 469 ALA B C 1
ATOM 7130 O O . ALA B 1 469 ? -8.586 30.953 25.875 1 32.84 469 ALA B O 1
ATOM 7131 N N . ASN B 1 470 ? -8.156 31.156 27.828 1 21.84 470 ASN B N 1
ATOM 7132 C CA . ASN B 1 470 ? -9.43 30.594 28.281 1 21.84 470 ASN B CA 1
ATOM 7133 C C . ASN B 1 470 ? -10.57 31.594 28.109 1 21.84 470 ASN B C 1
ATOM 7135 O O . ASN B 1 470 ? -10.445 32.75 28.516 1 21.84 470 ASN B O 1
#

pLDDT: mean 94.0, std 11.21, range [21.84, 99.0]

Sequence (940 aa):
MPLALPSHAAVNTTLPAKVQQALKANKLQDTALSLVMLPLDGPGTPTVFNADVSVNPASTMKLVTTYAALELLGPTFQWKTEFYTDGTLSNGVLNGNLYLKGGGDPKLNMEKLWLLMRDLRANGVRTVTGDLVLDRSHFVQPNLPQFNDDGGDENKPFLVKPDSLLVNLKALRFVARNDGGKVTVAVEPPIARIRIDNQVKPVASKKCTGDVRYNPVPQADGISVTVSGQLGDGCNSQTYLSLLDHSTYAAGAVRAIWNELGGNIQGGDRIENVPKSARLLARAFSPDLVEVIRDINKYSNNTMAQQLFLSLGAQFRTDADGDDARAAQRVVRQWLAKKGITAPHLVMENGSGLSRAERVSTREMAEMLKAAWKSPYAAEFMSSMPLVGMDGTMRKRLKRTAMAGEGHIKTGTLNTVRAIAGFSRDSNGHTWAVAAILNDPKPWGASQVLDQVLLDLYRQPKLAGSTAANMPLALPSHAAVNTTLPAKVQQALKANKLQDTALSLVMLPLDGPGTPTVFNADVSVNPASTMKLVTTYAALELLGPTFQWKTEFYTDGTLSNGVLNGNLYLKGGGDPKLNMEKLWLLMRDLRANGVRTVTGDLVLDRSHFVQPNLPQFNDDGGDENKPFLVKPDSLLVNLKALRFVARNDGGKVTVAVEPPIARIRIDNQVKPVASKKCTGDVRYNPVPQADGISVTVSGQLGDGCNSQTYLSLLDHSTYAAGAVRAIWNELGGNIQGGDRIENVPKSARLLARAFSPDLVEVIRDINKYSNNTMAQQLFLSLGAQFRTDADGDDARAAQRVVRQWLAKKGITAPHLVMENGSGLSRAERVSTREMAEMLKAAWKSPYAAEFMSSMPLVGMDGTMRKRLKRTAMAGEGHIKTGTLNTVRAIAGFSRDSNGHTWAVAAILNDPKPWGASQVLDQVLLDLYRQPKLAGSTAAN

Nearest PDB structures (foldseek):
  1w5d-assembly1_A  TM=8.646E-01  e=3.170E-40  Bacillus subtilis
  3a3d-assembly1_A  TM=8.044E-01  e=1.941E-38  Haemophilus influenzae
  2ex2-assembly1_A  TM=7.885E-01  e=1.623E-38  Escherichia coli
  3a3e-assembly1_B  TM=7.830E-01  e=3.157E-35  Haemophilus influenzae
  3a3e-assembly1_A  TM=7.619E-01  e=4.102E-34  Haemophilus influenzae

Organism: Pseudomonas putida (strain ATCC 47054 / DSM 6125 / CFBP 8728 / NCIMB 11950 / KT2440) (NCBI:txid160488)

Solvent-accessible surface area (backbone atoms only — not comparable to full-atom values): 48157 Å² total; per-residue (Å²): 131,84,76,76,68,76,78,70,73,70,67,38,66,65,74,55,68,69,36,51,49,40,31,52,75,44,74,43,61,74,86,30,43,22,30,23,38,37,54,70,76,49,86,70,66,30,33,48,27,63,24,84,45,72,35,60,42,21,35,38,36,31,55,58,39,46,52,48,41,42,71,71,66,30,57,70,35,61,30,47,38,37,34,31,27,75,46,50,77,52,96,30,34,29,55,29,39,41,32,43,37,24,51,31,32,65,72,36,31,65,55,55,48,49,52,41,49,48,45,31,39,71,63,44,47,39,35,30,61,24,33,45,29,39,15,56,72,59,48,49,72,64,91,68,81,81,76,80,82,83,71,89,62,86,37,44,49,74,68,42,74,63,49,17,44,39,42,41,71,53,48,33,40,37,38,35,36,15,59,88,63,44,62,46,76,46,54,40,70,64,28,81,45,56,41,77,44,83,56,51,38,53,38,95,41,72,60,70,73,48,58,70,46,80,44,77,39,84,47,98,77,38,35,34,32,40,28,32,46,33,36,11,32,74,25,69,48,73,51,70,37,26,85,61,57,61,67,60,41,40,53,28,45,50,51,36,53,36,42,44,72,71,28,48,65,69,37,59,79,49,79,44,76,80,57,90,84,40,44,83,60,33,73,38,68,45,71,34,38,50,60,51,41,24,52,26,41,17,66,63,35,38,36,40,27,26,23,51,29,32,48,51,1,53,75,65,52,56,94,83,36,87,26,14,43,51,20,22,45,52,51,49,52,52,52,37,41,74,71,70,43,79,55,87,46,58,36,72,72,56,33,21,27,84,55,91,73,30,26,32,20,28,44,51,53,28,52,50,47,52,53,42,65,68,37,76,55,24,32,48,56,50,50,14,28,7,30,23,23,60,31,53,82,20,29,78,47,55,44,92,44,93,51,40,47,35,23,26,39,25,57,13,68,46,87,36,27,36,27,42,32,42,39,36,35,27,76,85,66,36,42,23,27,36,16,39,37,34,52,33,92,70,50,56,60,41,65,56,32,54,50,39,47,54,52,53,52,24,60,53,75,73,65,85,77,72,67,70,85,122,130,85,75,76,66,77,76,72,74,70,68,38,63,65,74,57,69,69,36,51,49,39,30,53,75,43,73,42,60,74,86,30,45,22,30,23,36,39,55,69,75,48,86,69,67,29,33,47,27,64,26,86,45,72,35,58,41,21,35,38,35,32,54,58,42,44,51,48,42,41,70,73,66,30,57,72,35,62,29,46,39,35,34,31,26,74,45,50,77,54,96,30,34,27,56,29,39,42,31,44,38,23,50,31,32,65,74,35,30,64,54,55,50,49,53,40,49,51,45,30,38,74,64,46,48,39,34,29,61,24,33,46,28,39,16,54,70,60,50,50,73,64,92,68,79,82,77,79,84,84,73,89,60,84,36,42,48,73,68,42,74,62,47,17,44,38,43,40,70,51,48,33,40,37,38,36,36,17,59,87,64,45,62,47,76,46,55,40,70,62,30,82,45,56,42,77,46,81,56,50,37,54,38,96,39,73,59,70,73,47,59,72,45,80,44,79,39,84,48,97,77,38,36,33,32,40,28,33,48,33,36,9,33,74,25,70,49,72,51,69,36,26,85,61,57,60,68,60,40,39,54,29,46,52,52,37,52,37,42,45,72,70,29,47,67,68,38,59,78,47,78,45,75,79,58,89,84,38,43,81,61,34,72,40,68,45,70,34,38,50,62,51,40,24,50,25,43,17,65,62,36,37,33,41,27,27,22,51,29,34,48,50,1,53,74,64,52,54,90,83,38,87,25,14,42,56,21,21,44,52,51,49,52,54,52,37,42,74,71,69,44,79,56,86,46,58,37,71,71,56,33,22,27,83,54,94,75,28,25,32,19,28,44,52,52,29,52,49,46,53,51,41,65,69,38,76,55,24,33,49,57,50,50,14,28,7,30,23,23,61,31,54,82,19,29,77,47,56,45,91,43,92,50,41,48,36,24,25,39,24,55,16,69,48,89,36,28,38,27,41,32,41,40,36,35,29,77,86,68,36,42,24,27,36,17,40,36,33,50,36,91,68,51,56,61,39,65,56,32,53,52,41,48,54,54,54,52,22,62,54,74,75,68,82,77,72,66,70,85,123

Radius of gyration: 29.36 Å; Cα contacts (8 Å, |Δi|>4): 2228; chains: 2; bounding box: 69×94×72 Å